Protein 8FBZ (pdb70)

InterPro domains:
  IPR004887 Glutathione synthase, substrate-binding domain [PF03199] (205-302)
  IPR005615 Glutathione synthase [PF03917] (13-472)
  IPR005615 Glutathione synthase [PIRSF001558] (11-473)
  IPR005615 Glutathione synthase [PTHR11130] (5-472)
  IPR005615 Glutathione synthase [TIGR01986] (15-472)
  IPR005615 Glutathione synthase [cd00228] (6-474)
  IPR014042 Glutathione synthase, alpha-helical [G3DSA:1.10.1080.10] (68-337)
  IPR014049 Glutathione synthase, N-terminal, eukaryotic [G3DSA:3.30.1490.80] (14-417)
  IPR014709 Glutathione synthase, C-terminal, eukaryotic [G3DSA:3.30.1490.50] (338-405)
  IPR016185 Pre-ATP-grasp domain superfamily [SSF52440] (203-303)
  IPR037013 Glutathione synthase, substrate-binding domain superfamily [G3DSA:3.40.50.1760] (182-303)

Sequence (919 aa):
WGSLLQDKQQLEELARQAVDRALAEGVLLRTSQEPTSSEVVSYAPFTLFPSLVPSALLEQAYAVQMDFNLLVDAVSQNAAFLEQTLSSSTIKQDDFTARLFDIHKQVVLKEGIAQTVFLGLNRSDYMFQRSSPALKQIEINTISASFGGLASRTPAVHRHVLSVLSKTKEAGKILSSNNPSKGLALGIAKAWELYGSPNALVLLIAQEKERNIFDQRAIEENELLARNIHVIRRTFEDISSEKGSLDQDRRLFVDGQEIAVVYFRDGEMPRQYSLQNWEARLLLEERSHAAKCPDIATQLAGTKKVQQELSRPGMLEMLLPGQPEAVARLRATFAGLYSLDVVGEEGDQAIAEEALAAPSRFVLKPQRGNNLYGEEMVQALKQLKDSEERASYILMEKIEPEPFENCLLRPGSPARVVQCISELGIFGVYVRQEKTLVMNKHVGHLLRTKAIEGVAAGVAVLDNPYPVTNWGSLLQDKQQLEELARQAVDRALAEGVLLRTSQEPTSSEVVSYAPFTLFPSLVPSSALLEQAYAVQMDFNLLVVDAVSQNAAFLEQTLSSTIKQDDFTARLFDIHKQVLKEGIAQTVFLGLNRSDYMFQRSADGSPALKQIEINTISASFGGLASRTPAVHRHVLSVLSKTKEAGKILSNNPSKGLALGIAKAWEELYGSPNALVLLIAQEKERNIFDQRAIEENELLARNIHVIRRTFEDISEKGSLDQDRRLFVDGQEIAVVYFRDGEMPRQYSLQNWEARLLLEERSHAAKCPDIATQLAGTKKVQQELSRPGMLEMLLPGQPEAVARLRATFAGLYSLDVGEEGDQAIAEEALAAPSRFVLKPQRNNLYGEEMVQALKQLKDSEERASYILMEKIEEPEPFENCLLRPGSPARVVQCISELGIFGVYVRQEKTLVMNKHVGHLLRRTKAIGVAVLDNPYPV

Foldseek 3Di:
DVVLQPDLVSLLVLLVLLQVLQVVLLQWFADLVCLLDVPDIGHFWFFSAFDADAPVLVVLQQVQQLLVQLLLVLQLPDLVLLCVLCVLVLVQPVLLVLLVVLVVVCVVVDFLALKAKWKKKWKWFFFDVVTATATPFMGGAQHFDLQSLQRNLVSNLSSCVVVVNNVLNVLFDHFRLLLVSLVLVVVLLVLLPDPQAAAEEEDDSSHRRVSRVVSSQVSCVVVVHHYDYDYLLQCLVAWDADPSQFIAGPNHTHQEYHYNDSLAPVSDDVSSSVSLSSVRNHRHHYSHRSSSSSCRWLSVLLVCQPPCNSCVSVPPCVVSSVSVNSNHFDKAQLAPDDRVLVVLVVCLVPQQQKWKAFGRVPIDGDPRSNVVSVVPNPPSSSRRIMMTGDRDDDWDWIWIDDPPDRTDIATKTKMKMWIWIWMARNPRTPDTRTRGMWIWMAGPPVPGDDDTGTHTHRYD/DVQVVVDDDQVSLQVLLVLLQVLQVVLLQWWADLVPQLDPPDTGHFWAFSAFDADAPVLVVLQQVQQLLVQLLLVLQLPDLVLLCVLCVLVLVFPVLLVLLVVLSVVLVVVDFLALKAKFKKKWKWFFFLDPVRGTATATPFMGGAQHFDLLSLQRNLVSNLSSCVVVVNNVLNVLFDHFRLLLVSLVLVVVLLVVLPDLQAAEEEEDDSRHRRVSRVVSSQVNCVVVVHHYDYDYLVQCLVAWDADPSQFIDGPNHTHQEYHYNDSLAPVSDDPSSSVSLSSVRNHRHHYSHRSSSSSCRFLSVLQVCQPPCNSCVSVPPCVVSSCSVNSNHFDKAQCAPDPRVVVVLVVCLVPQQFKWKAFRRPIDGDPRVNVVSVVPNPPSCSRGIMMTTDGDDDWDWTWIDDPPDRTDIATKTKMKMWIWMWMARNPRTPDTRTRGMWIWMDHCPDTGTHTHRYD

Nearest PDB structures (foldseek):
  8fbz-assembly1_B  TM=1.002E+00  e=1.044E-90  Homo sapiens
  8fbz-assembly1_A  TM=9.921E-01  e=1.500E-85  Homo sapiens
  1m0w-assembly1_B  TM=9.265E-01  e=1.707E-41  Saccharomyces cerevisiae
  5oev-assembly2_D  TM=9.209E-01  e=2.988E-39  Globodera pallida
  5oev-assembly2_B  TM=9.435E-01  e=8.577E-34  Globodera pallida

B-factor: mean 22.18, std 12.31, range [8.12, 98.48]

Secondary structure (DSSP, 8-state):
-TTGGG--SHHHHHHHHHHHHHHHHHTT-EEE-SS-TT-SSSEEEPPEESSPEEE-HHHHHHHHHHHHHHHHHHHHHHT-HHHHHHHHTTHHHH-HHHHHHHHHHHHHHHH----SEEEEEEEEEEEEEE-TTSSEEEEEEEEE-SS---HHHHTTSHHHHHHHHHHTT-HHHHHHSPP--HHHHHHHHHHHHHHHHT-TTPEEEEE--SS-TTHHHHHHHHHHHHTTT--EEEE-HHHHHHHEEE-TT--EEETTEEEEEEEESS-SSGGG--HHHHHHHHHHHHSSSEEET-HHHHHHTSHHHHHHTTSTTHHHHHSTT-HHHHHHHHHT---EEE-SSSHHHHHHHHHHHH-GGGEEEEE----B-HHHHHHHHHHHTTSGGGGGEEEEEPP----EEEEEE-TTS---EEEEEEEEEEEEEEEEETTEEEEEEEEEEEEEEEE----EEE-EEE-/-GGG--SHHHHHHHHHHHHHHHHHTT-EEE-SS-TT--SSEEEPPEESSPEEE-HHHHHHHHHHHHHHHHHHHHHHT-HHHHHHHHHHHHHH-HHHHHHHHHHHHHHHH----SEEEEEEEEEEEEEE--EEEEEEEEE-SS---HHHHTTSHHHHHHHHHHTT-HHHHHHSPP--HHHHHHHHHHHHHHHHT-TTPEEEEE--S--TTHHHHHHHHHHHHTTT--EEEE-HHHHHHHEEE-TT--EEETTEEEEEEEESS-SSGGG--HHHHHHHHHHHHSSSEEET-HHHHHHTSHHHHHHTTSTTHHHHHSTT-HHHHHHHHHT---EEE-SSSHHHHHHHHHHHH-GGGEEEEE-----B-HHHHHHHHHHHTTSGGGGGEEEEEPP-PPPEEEEEE-TTS---EEEEEEEEEEEEEEEEETTEEEEEEEEEEEEEEEEE---EEEEEEEE-EEE-

Organism: Homo sapiens (NCBI:txid9606)

Solvent-accessible surface area: 36881 Å² total; per-residue (Å²): 74,41,118,93,30,92,71,154,123,69,11,70,60,1,9,140,19,0,14,4,46,0,0,12,49,0,0,0,18,14,7,70,140,86,24,65,27,8,56,36,0,6,6,2,20,2,0,0,14,3,4,104,2,46,37,71,11,13,115,65,0,46,62,1,0,88,7,4,0,57,2,5,11,25,0,12,103,48,45,58,7,0,89,136,10,0,43,36,0,52,158,65,30,86,14,2,31,108,2,9,71,8,9,114,65,4,80,174,83,30,78,18,9,62,3,27,2,2,8,2,9,0,4,0,23,26,30,121,102,112,68,31,2,36,5,20,40,16,35,6,23,25,5,23,40,1,1,0,5,30,40,2,10,31,1,0,71,17,0,0,18,31,30,74,66,68,153,37,6,58,96,6,61,97,14,72,0,5,93,11,3,0,60,0,0,4,64,0,39,103,41,18,56,19,113,134,4,18,0,0,0,0,5,73,129,133,24,92,18,8,1,1,3,19,5,2,15,21,41,2,19,80,86,95,6,48,26,32,44,61,16,1,74,47,0,44,135,120,12,63,39,57,174,90,44,76,0,62,0,74,70,84,29,0,0,0,0,6,0,9,6,0,58,33,58,183,24,21,46,139,83,5,36,100,2,0,39,37,0,2,64,0,36,0,0,1,2,2,13,7,11,4,9,0,4,19,22,13,8,0,17,2,28,14,35,71,130,42,33,0,77,117,14,8,94,79,64,95,123,9,7,58,98,0,88,54,0,26,9,17,17,85,7,0,33,109,41,133,88,2,62,102,12,2,56,104,0,55,87,27,39,79,158,27,7,0,9,6,10,126,128,61,54,36,69,29,126,108,0,20,100,18,0,139,148,14,101,135,20,118,105,9,8,17,48,4,0,2,53,30,15,62,11,128,45,60,125,7,0,25,8,64,44,70,62,76,11,148,78,54,85,0,14,10,24,1,1,0,0,0,0,4,0,15,62,107,194,85,67,62,40,26,91,75,21,6,4,5,0,41,0,52,29,26,154,61,51,24,53,60,107,17,1,5,5,4,2,8,31,106,84,104,11,26,74,84,34,161,78,128,118,79,13,52,72,6,8,127,22,0,9,3,48,0,0,13,52,0,0,0,20,14,22,69,152,78,21,79,37,10,59,42,0,3,6,2,11,1,0,0,16,2,5,84,3,45,46,66,12,14,114,65,0,46,61,1,0,86,7,4,1,54,1,3,11,23,1,12,104,47,38,60,4,0,78,128,11,0,44,42,0,51,148,69,6,76,13,1,30,88,0,12,71,7,6,65,79,8,73,191,82,30,82,19,9,54,4,18,3,2,7,1,16,0,1,0,15,28,31,108,42,121,133,44,57,62,29,3,38,6,21,44,18,31,6,20,24,6,25,48,1,1,0,4,31,40,3,9,34,1,0,70,15,0,0,19,40,35,77,38,70,164,29,7,58,97,6,56,98,15,72,0,4,95,11,3,1,48,0,0,5,62,0,38,104,44,22,53,19,114,138,4,14,0,0,1,0,4,68,130,142,28,80,18,12,1,1,4,26,5,1,14,19,48,1,18,83,121,90,4,46,24,30,46,59,14,1,79,46,0,48,128,104,15,61,44,56,180,96,42,79,0,56,0,79,70,89,30,0,0,0,0,6,0,10,5,0,66,61,41,187,18,23,48,127,84,5,25,119,2,0,39,39,0,2,64,0,34,0,0,1,3,2,14,7,10,3,8,0,3,16,22,31,6,0,20,1,27,13,33,68,127,41,31,0,76,111,12,8,94,80,61,100,130,8,6,61,95,0,86,51,0,27,8,18,18,86,8,1,33,101,35,133,83,2,71,105,10,7,55,96,0,59,86,34,40,81,128,8,7,0,13,22,18,131,150,60,45,101,19,141,111,0,27,111,18,0,116,147,14,92,130,31,106,98,13,5,14,51,2,0,3,52,53,19,90,10,114,55,64,114,10,2,25,7,94,35,70,53,95,12,149,81,25,98,0,15,12,29,1,1,0,0,0,0,4,0,16,67,92,194,85,74,59,40,26,92,76,22,5,4,2,0,38,1,73,43,125,107,89,33,5,7,5,4,2,13,31,105

Radius of gyration: 32.64 Å; Cα contacts (8 Å, |Δi|>4): 2007; chains: 2; bounding box: 45×96×89 Å

GO terms:
  GO:0000287 magnesium ion binding (F, IDA)
  GO:0005524 ATP binding (F, IDA)
  GO:0042803 protein homodimerization activity (F, IDA)
  GO:0043295 glutathione binding (F, IDA)
  GO:0006520 amino acid metabolic process (P, TAS)
  GO:0006979 response to oxidative stress (P, TAS)
  GO:0007399 nervous system development (P, TAS)
  GO:0004363 glutathione synthase activity (F, IMP)
  GO:0006750 glutathione biosynthetic process (P, IMP)
  GO:0005829 cytosol (C, TAS)
  GO:0042802 identical protein binding (F, IPI)
  GO:0005515 protein binding (F, IPI)
  GO:0005654 nucleoplasm (C, IDA)
  GO:0004363 glutathione synthase activity (F, IDA)
  GO:0070062 extracellular exosome (C, HDA)

Structure (mmCIF, N/CA/C/O backbone):
data_8FBZ
#
_entry.id   8FBZ
#
_cell.length_a   80.834
_cell.length_b   94.051
_cell.length_c   125.122
_cell.angle_alpha   90.000
_cell.angle_beta   92.522
_cell.angle_gamma   90.000
#
_symmetry.space_group_name_H-M   'I 1 2 1'
#
loop_
_entity.id
_entity.type
_entity.pdbx_description
1 polymer 'Glutathione synthetase'
2 non-polymer 'SULFATE ION'
3 non-polymer GLYCEROL
4 water water
#
loop_
_atom_site.group_PDB
_atom_site.id
_atom_site.type_symbol
_atom_site.label_atom_id
_atom_site.label_alt_id
_atom_site.label_comp_id
_atom_site.label_asym_id
_atom_site.label_entity_id
_atom_site.label_seq_id
_atom_site.pdbx_PDB_ins_code
_atom_site.Cartn_x
_atom_site.Cartn_y
_atom_site.Cartn_z
_atom_site.occupancy
_atom_site.B_iso_or_equiv
_atom_site.auth_seq_id
_atom_site.auth_comp_id
_atom_site.auth_asym_id
_atom_site.auth_atom_id
_atom_site.pdbx_PDB_model_num
ATOM 1 N N . TRP A 1 8 ? 21.524 -83.774 16.378 1.000 48.106 5 TRP B N 1
ATOM 2 C CA . TRP A 1 8 ? 21.018 -82.379 16.657 1.000 39.197 5 TRP B CA 1
ATOM 3 C C . TRP A 1 8 ? 19.498 -82.379 16.899 1.000 33.139 5 TRP B C 1
ATOM 4 O O . TRP A 1 8 ? 19.031 -81.503 17.639 1.000 31.358 5 TRP B O 1
ATOM 15 N N . GLY A 1 9 ? 18.755 -83.330 16.317 1.000 40.702 6 GLY B N 1
ATOM 16 C CA . GLY A 1 9 ? 17.315 -83.562 16.571 1.000 40.312 6 GLY B CA 1
ATOM 17 C C . GLY A 1 9 ? 16.950 -83.639 18.047 1.000 45.515 6 GLY B C 1
ATOM 18 O O . GLY A 1 9 ? 15.970 -82.964 18.451 1.000 54.965 6 GLY B O 1
ATOM 19 N N . SER A 1 10 ? 17.695 -84.430 18.830 1.000 44.415 7 SER B N 1
ATOM 20 C CA . SER A 1 10 ? 17.458 -84.680 20.281 1.000 40.395 7 SER B CA 1
ATOM 21 C C . SER A 1 10 ? 17.399 -83.370 21.079 1.000 42.572 7 SER B C 1
ATOM 22 O O . SER A 1 10 ? 16.789 -83.366 22.178 1.000 39.157 7 SER B O 1
ATOM 25 N N . LEU A 1 11 ? 18.012 -82.298 20.569 1.000 32.214 8 LEU B N 1
ATOM 26 C CA . LEU A 1 11 ? 18.121 -81.002 21.285 1.000 33.285 8 LEU B CA 1
ATOM 27 C C . LEU A 1 11 ? 16.829 -80.179 21.189 1.000 39.616 8 LEU B C 1
ATOM 28 O O . LEU A 1 11 ? 16.787 -79.096 21.813 1.000 42.542 8 LEU B O 1
ATOM 33 N N . LEU A 1 12 ? 15.828 -80.644 20.433 1.000 41.160 9 LEU B N 1
ATOM 34 C CA . LEU A 1 12 ? 14.507 -79.973 20.304 1.000 32.771 9 LEU B CA 1
ATOM 35 C C . LEU A 1 12 ? 13.498 -80.711 21.184 1.000 32.554 9 LEU B C 1
ATOM 36 O O . LEU A 1 12 ? 13.163 -81.855 20.829 1.000 30.232 9 LEU B O 1
ATOM 41 N N . GLN A 1 13 ? 13.059 -80.074 22.279 1.000 29.708 10 GLN B N 1
ATOM 42 C CA . GLN A 1 13 ? 12.315 -80.711 23.392 1.000 37.622 10 GLN B CA 1
ATOM 43 C C . GLN A 1 13 ? 10.911 -81.129 22.931 1.000 46.726 10 GLN B C 1
ATOM 44 O O . GLN A 1 13 ? 10.385 -82.129 23.464 1.000 49.894 10 GLN B O 1
ATOM 46 N N . ASP A 1 14 ? 10.331 -80.399 21.975 1.000 41.539 11 ASP B N 1
ATOM 47 C CA . ASP A 1 14 ? 8.901 -80.529 21.589 1.000 41.902 11 ASP B CA 1
ATOM 48 C C . ASP A 1 14 ? 8.681 -79.809 20.257 1.000 40.713 11 ASP B C 1
ATOM 49 O O . ASP A 1 14 ? 9.675 -79.303 19.693 1.000 28.904 11 ASP B O 1
ATOM 54 N N . LYS A 1 15 ? 7.429 -79.744 19.797 1.000 36.645 12 LYS B N 1
ATOM 55 C CA . LYS A 1 15 ? 7.035 -79.033 18.546 1.000 42.017 12 LYS B CA 1
ATOM 56 C C . LYS A 1 15 ? 7.319 -77.524 18.672 1.000 36.004 12 LYS B C 1
ATOM 57 O O . LYS A 1 15 ? 7.629 -76.894 17.629 1.000 29.786 12 LYS B O 1
ATOM 63 N N . GLN A 1 16 ? 7.233 -76.960 19.880 1.000 35.144 13 GLN B N 1
ATOM 64 C CA . GLN A 1 16 ? 7.520 -75.523 20.170 1.000 36.660 13 GLN B CA 1
ATOM 65 C C . GLN A 1 16 ? 8.952 -75.177 19.732 1.000 35.280 13 GLN B C 1
ATOM 66 O O . GLN A 1 16 ? 9.116 -74.203 18.980 1.000 31.989 13 GLN B O 1
ATOM 72 N N . GLN A 1 17 ? 9.945 -75.936 20.195 1.000 28.089 14 GLN B N 1
ATOM 73 C CA . GLN A 1 17 ? 11.379 -75.703 19.872 1.000 33.311 14 GLN B CA 1
ATOM 74 C C . GLN A 1 17 ? 11.633 -75.961 18.377 1.000 26.372 14 GLN B C 1
ATOM 75 O O . GLN A 1 17 ? 12.447 -75.239 17.762 1.000 21.806 14 GLN B O 1
ATOM 81 N N . LEU A 1 18 ? 11.003 -76.985 17.816 1.000 21.274 15 LEU B N 1
ATOM 82 C CA . LEU A 1 18 ? 11.132 -77.311 16.371 1.000 22.202 15 LEU B CA 1
ATOM 83 C C . LEU A 1 18 ? 10.601 -76.138 15.535 1.000 19.844 15 LEU B C 1
ATOM 84 O O . LEU A 1 18 ? 11.253 -75.743 14.551 1.000 17.160 15 LEU B O 1
ATOM 89 N N . GLU A 1 19 ? 9.431 -75.613 15.887 1.000 18.782 16 GLU B N 1
ATOM 90 C CA . GLU A 1 19 ? 8.832 -74.483 15.125 1.000 21.884 16 GLU B CA 1
ATOM 91 C C . GLU A 1 19 ? 9.702 -73.223 15.277 1.000 21.368 16 GLU B C 1
ATOM 92 O O . GLU A 1 19 ? 9.842 -72.470 14.287 1.000 20.741 16 GLU B O 1
ATOM 98 N N . GLU A 1 20 ? 10.313 -73.008 16.444 1.000 22.381 17 GLU B N 1
ATOM 99 C CA . GLU A 1 20 ? 11.227 -71.868 16.711 1.000 20.739 17 GLU B CA 1
ATOM 100 C C . GLU A 1 20 ? 12.476 -71.981 15.825 1.000 19.149 17 GLU B C 1
ATOM 101 O O . GLU A 1 20 ? 12.878 -70.986 15.196 1.000 19.827 17 GLU B O 1
ATOM 107 N N . LEU A 1 21 ? 13.086 -73.162 15.766 1.000 16.647 18 LEU B N 1
ATOM 108 C CA . LEU A 1 21 ? 14.284 -73.359 14.920 1.000 14.739 18 LEU B CA 1
ATOM 109 C C . LEU A 1 21 ? 13.886 -73.204 13.446 1.000 13.737 18 LEU B C 1
ATOM 110 O O . LEU A 1 21 ? 14.666 -72.678 12.645 1.000 14.890 18 LEU B O 1
ATOM 115 N N . ALA A 1 22 ? 12.718 -73.705 13.061 1.000 13.104 19 ALA B N 1
ATOM 116 C CA . ALA A 1 22 ? 12.245 -73.620 11.658 1.000 13.986 19 ALA B CA 1
ATOM 117 C C . ALA A 1 22 ? 12.088 -72.139 11.273 1.000 13.559 19 ALA B C 1
ATOM 118 O O . ALA A 1 22 ? 12.443 -71.755 10.117 1.000 13.158 19 ALA B O 1
ATOM 120 N N . ARG A 1 23 ? 11.633 -71.300 12.210 1.000 14.952 20 ARG B N 1
ATOM 121 C CA . ARG A 1 23 ? 11.440 -69.851 11.916 1.000 15.519 20 ARG B CA 1
ATOM 122 C C . ARG A 1 23 ? 12.815 -69.230 11.674 1.000 13.667 20 ARG B C 1
ATOM 123 O O . ARG A 1 23 ? 12.955 -68.422 10.745 1.000 15.587 20 ARG B O 1
ATOM 131 N N . GLN A 1 24 ? 13.805 -69.593 12.485 1.000 14.052 21 GLN B N 1
ATOM 132 C CA . GLN A 1 24 ? 15.200 -69.111 12.311 1.000 15.194 21 GLN B CA 1
ATOM 133 C C . GLN A 1 24 ? 15.728 -69.509 10.940 1.000 13.705 21 GLN B C 1
ATOM 134 O O . GLN A 1 24 ? 16.303 -68.667 10.241 1.000 12.975 21 GLN B O 1
ATOM 140 N N . ALA A 1 25 ? 15.531 -70.773 10.560 1.000 12.765 22 ALA B N 1
ATOM 141 C CA . ALA A 1 25 ? 16.042 -71.306 9.289 1.000 10.398 22 ALA B CA 1
ATOM 142 C C . ALA A 1 25 ? 15.415 -70.511 8.139 1.000 10.067 22 ALA B C 1
ATOM 143 O O . ALA A 1 25 ? 16.126 -70.124 7.212 1.000 10.176 22 ALA B O 1
ATOM 145 N N . VAL A 1 26 ? 14.089 -70.373 8.156 1.000 10.296 23 VAL B N 1
ATOM 146 C CA . VAL A 1 26 ? 13.341 -69.728 7.047 1.000 9.889 23 VAL B CA 1
ATOM 147 C C . VAL A 1 26 ? 13.837 -68.288 6.885 1.000 9.263 23 VAL B C 1
ATOM 148 O O . VAL A 1 26 ? 14.121 -67.891 5.761 1.000 10.142 23 VAL B O 1
ATOM 152 N N . ASP A 1 27 ? 13.967 -67.527 7.969 1.000 10.871 24 ASP B N 1
ATOM 153 C CA . ASP A 1 27 ? 14.388 -66.114 7.818 1.000 9.754 24 ASP B CA 1
ATOM 154 C C . ASP A 1 27 ? 15.806 -66.087 7.257 1.000 10.460 24 ASP B C 1
ATOM 155 O O . ASP A 1 27 ? 16.101 -65.193 6.442 1.000 11.817 24 ASP B O 1
ATOM 160 N N . ARG A 1 28 ? 16.686 -66.994 7.674 1.000 8.981 25 ARG B N 1
ATOM 161 C CA . ARG A 1 28 ? 18.067 -66.994 7.108 1.000 10.105 25 ARG B CA 1
ATOM 162 C C . ARG A 1 28 ? 18.007 -67.380 5.624 1.000 9.982 25 ARG B C 1
ATOM 163 O O . ARG A 1 28 ? 18.752 -66.777 4.817 1.000 10.376 25 ARG B O 1
ATOM 171 N N . ALA A 1 29 ? 17.187 -68.364 5.249 1.000 10.275 26 ALA B N 1
ATOM 172 C CA . ALA A 1 29 ? 17.069 -68.821 3.850 1.000 10.342 26 ALA B CA 1
ATOM 173 C C . ALA A 1 29 ? 16.653 -67.618 2.981 1.000 10.418 26 ALA B C 1
ATOM 174 O O . ALA A 1 29 ? 17.258 -67.375 1.924 1.000 8.627 26 ALA B O 1
ATOM 176 N N . LEU A 1 30 ? 15.656 -66.855 3.421 1.000 10.224 27 LEU B N 1
ATOM 177 C CA . LEU A 1 30 ? 15.183 -65.667 2.667 1.000 11.074 27 LEU B CA 1
ATOM 178 C C . LEU A 1 30 ? 16.329 -64.653 2.524 1.000 11.542 27 LEU B C 1
ATOM 179 O O . LEU A 1 30 ? 16.581 -64.141 1.404 1.000 10.819 27 LEU B O 1
ATOM 184 N N . ALA A 1 31 ? 17.043 -64.367 3.610 1.000 12.097 28 ALA B N 1
ATOM 185 C CA . ALA A 1 31 ? 18.144 -63.380 3.589 1.000 11.369 28 ALA B CA 1
ATOM 186 C C . ALA A 1 31 ? 19.247 -63.835 2.628 1.000 12.266 28 ALA B C 1
ATOM 187 O O . ALA A 1 31 ? 19.938 -62.963 2.076 1.000 12.355 28 ALA B O 1
ATOM 189 N N . GLU A 1 32 ? 19.428 -65.147 2.466 1.000 10.472 29 GLU B N 1
ATOM 190 C CA . GLU A 1 32 ? 20.499 -65.715 1.605 1.000 10.595 29 GLU B CA 1
ATOM 191 C C . GLU A 1 32 ? 20.012 -65.828 0.159 1.000 10.704 29 GLU B C 1
ATOM 192 O O . GLU A 1 32 ? 20.790 -66.265 -0.679 1.000 10.480 29 GLU B O 1
ATOM 198 N N . GLY A 1 33 ? 18.777 -65.441 -0.140 1.000 11.041 30 GLY B N 1
ATOM 199 C CA . GLY A 1 33 ? 18.265 -65.454 -1.522 1.000 10.030 30 GLY B CA 1
ATOM 200 C C . GLY A 1 33 ? 17.827 -66.836 -1.964 1.000 10.269 30 GLY B C 1
ATOM 201 O O . GLY A 1 33 ? 17.819 -67.093 -3.184 1.000 10.283 30 GLY B O 1
ATOM 202 N N . VAL A 1 34 ? 17.411 -67.689 -1.029 1.000 9.745 31 VAL B N 1
ATOM 203 C CA . VAL A 1 34 ? 16.859 -69.033 -1.346 1.000 8.621 31 VAL B CA 1
ATOM 204 C C . VAL A 1 34 ? 15.361 -68.868 -1.629 1.000 9.445 31 VAL B C 1
ATOM 205 O O . VAL A 1 34 ? 14.525 -69.082 -0.730 1.000 10.637 31 VAL B O 1
ATOM 209 N N . LEU A 1 35 ? 15.045 -68.374 -2.823 1.000 10.042 32 LEU B N 1
ATOM 210 C CA . LEU A 1 35 ? 13.74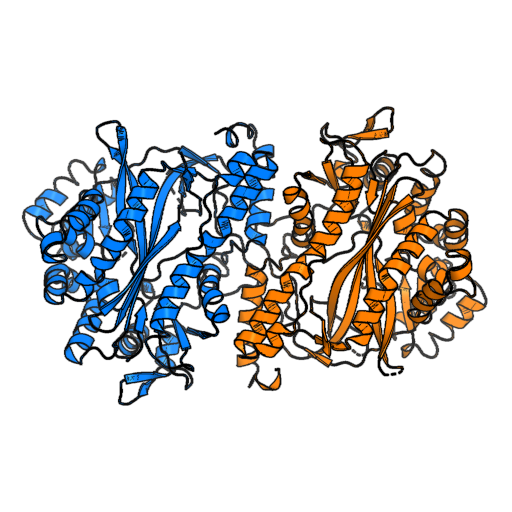0 -67.762 -3.160 1.000 9.222 32 LEU B CA 1
ATOM 211 C C . LEU A 1 35 ? 13.095 -68.469 -4.343 1.000 9.683 32 LEU B C 1
ATOM 212 O O . LEU A 1 35 ? 13.808 -68.912 -5.236 1.000 9.474 32 LEU B O 1
ATOM 217 N N . LEU A 1 36 ? 11.778 -68.513 -4.324 1.000 8.971 33 LEU B N 1
ATOM 218 C CA . LEU A 1 36 ? 10.905 -68.783 -5.492 1.000 9.551 33 LEU B CA 1
ATOM 219 C C . LEU A 1 36 ? 9.871 -67.671 -5.560 1.000 10.385 33 LEU B C 1
ATOM 220 O O . LEU A 1 36 ? 9.498 -67.135 -4.531 1.000 11.476 33 LEU B O 1
ATOM 225 N N . ARG A 1 37 ? 9.384 -67.367 -6.746 1.000 11.065 34 ARG B N 1
ATOM 226 C CA . ARG A 1 37 ? 8.111 -66.635 -6.838 1.000 11.293 34 ARG B CA 1
ATOM 227 C C . ARG A 1 37 ? 7.002 -67.485 -6.214 1.000 11.315 34 ARG B C 1
ATOM 228 O O . ARG A 1 37 ? 7.145 -68.716 -6.073 1.000 11.636 34 ARG B O 1
ATOM 236 N N . THR A 1 38 ? 5.911 -66.829 -5.834 1.000 12.243 35 THR B N 1
ATOM 237 C CA . THR A 1 38 ? 4.708 -67.520 -5.309 1.000 13.046 35 THR B CA 1
ATOM 238 C C . THR A 1 38 ? 4.075 -68.340 -6.433 1.000 13.107 35 THR B C 1
ATOM 239 O O . THR A 1 38 ? 4.282 -68.000 -7.623 1.000 13.744 35 THR B O 1
ATOM 243 N N . SER A 1 39 ? 3.297 -69.362 -6.083 1.000 13.686 36 SER B N 1
ATOM 244 C CA . SER A 1 39 ? 2.538 -70.135 -7.089 1.000 14.928 36 SER B CA 1
ATOM 245 C C . SER A 1 39 ? 1.380 -69.286 -7.618 1.000 15.309 36 SER B C 1
ATOM 246 O O . SER A 1 39 ? 0.925 -69.533 -8.754 1.000 15.972 36 SER B O 1
ATOM 249 N N . GLN A 1 40 ? 0.944 -68.291 -6.840 1.000 14.347 37 GLN B N 1
ATOM 250 C CA . GLN A 1 40 ? -0.157 -67.376 -7.230 1.000 14.848 37 GLN B CA 1
ATOM 251 C C . GLN A 1 40 ? 0.291 -66.441 -8.350 1.000 12.649 37 GLN B C 1
ATOM 252 O O . GLN A 1 40 ? -0.526 -66.145 -9.217 1.000 13.183 37 GLN B O 1
ATOM 258 N N . GLU A 1 41 ? 1.540 -65.964 -8.303 1.000 11.970 38 GLU B N 1
ATOM 259 C CA . GLU A 1 41 ? 2.037 -64.911 -9.231 1.000 11.203 38 GLU B CA 1
ATOM 260 C C . GLU A 1 41 ? 3.380 -65.340 -9.801 1.000 11.653 38 GLU B C 1
ATOM 261 O O . GLU A 1 41 ? 4.407 -64.691 -9.586 1.000 12.017 38 GLU B O 1
ATOM 267 N N . PRO A 1 42 ? 3.400 -66.418 -10.612 1.000 11.011 39 PRO B N 1
ATOM 268 C CA . PRO A 1 42 ? 4.660 -66.915 -11.165 1.000 10.775 39 PRO B CA 1
ATOM 269 C C . PRO A 1 42 ? 5.307 -65.986 -12.193 1.000 12.434 39 PRO B C 1
ATOM 270 O O . PRO A 1 42 ? 6.462 -66.228 -12.536 1.000 11.806 39 PRO B O 1
ATOM 274 N N . THR A 1 43 ? 4.603 -64.936 -12.642 1.000 11.927 40 THR B N 1
ATOM 275 C CA . THR A 1 43 ? 5.136 -63.955 -13.615 1.000 11.437 40 THR B CA 1
ATOM 276 C C . THR A 1 43 ? 5.697 -62.721 -12.913 1.000 11.958 40 THR B C 1
ATOM 277 O O . THR A 1 43 ? 6.174 -61.843 -13.625 1.000 12.694 40 THR B O 1
ATOM 281 N N . SER A 1 44 ? 5.649 -62.656 -11.572 1.000 12.654 41 SER B N 1
ATOM 282 C CA . SER A 1 44 ? 5.876 -61.390 -10.840 1.000 11.862 41 SER B CA 1
ATOM 283 C C . SER A 1 44 ? 6.771 -61.618 -9.638 1.000 12.004 41 SER B C 1
ATOM 284 O O . SER A 1 44 ? 6.544 -62.582 -8.902 1.000 11.099 41 SER B O 1
ATOM 287 N N . SER A 1 45 ? 7.747 -60.725 -9.450 1.000 12.766 42 SER B N 1
ATOM 288 C CA . SER A 1 45 ? 8.606 -60.707 -8.245 1.000 11.617 42 SER B CA 1
ATOM 289 C C . SER A 1 45 ? 8.075 -59.727 -7.194 1.000 14.312 42 SER B C 1
ATOM 290 O O . SER A 1 45 ? 8.820 -59.453 -6.233 1.000 13.610 42 SER B O 1
ATOM 293 N N . GLU A 1 46 ? 6.821 -59.262 -7.300 1.000 11.728 43 GLU B N 1
ATOM 294 C CA . GLU A 1 46 ? 6.27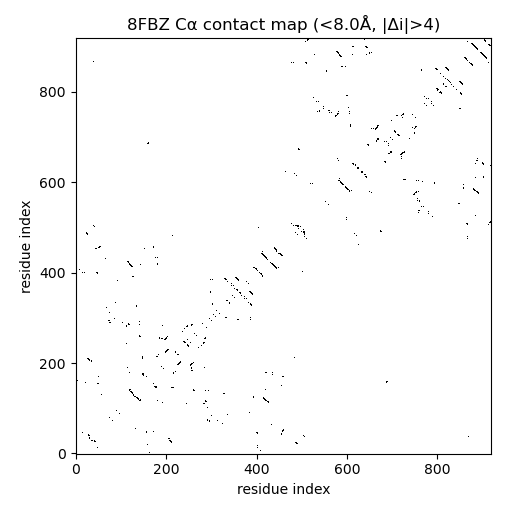8 -58.268 -6.336 1.000 10.975 43 GLU B CA 1
ATOM 295 C C . GLU A 1 46 ? 6.002 -58.955 -4.993 1.000 11.865 43 GLU B C 1
ATOM 296 O O . GLU A 1 46 ? 5.907 -58.264 -3.986 1.000 12.820 43 GLU B O 1
ATOM 302 N N . VAL A 1 47 ? 5.915 -60.272 -4.996 1.000 10.540 44 VAL B N 1
ATOM 303 C CA . VAL A 1 47 ? 5.969 -61.105 -3.772 1.000 10.278 44 VAL B CA 1
ATOM 304 C C . VAL A 1 47 ? 6.774 -62.360 -4.092 1.000 10.747 44 VAL B C 1
ATOM 305 O O . VAL A 1 47 ? 6.869 -62.745 -5.277 1.000 11.975 44 VAL B O 1
ATOM 309 N N . VAL A 1 48 ? 7.393 -62.928 -3.067 1.000 9.947 45 VAL B N 1
ATOM 310 C CA . VAL A 1 48 ? 8.227 -64.152 -3.166 1.000 9.826 45 VAL B CA 1
ATOM 311 C C . VAL A 1 48 ? 8.001 -64.996 -1.920 1.000 9.289 45 VAL B C 1
ATOM 312 O O . VAL A 1 48 ? 7.476 -64.517 -0.899 1.000 9.296 45 VAL B O 1
ATOM 316 N N . SER A 1 49 ? 8.379 -66.246 -2.020 1.000 9.712 46 SER B N 1
ATOM 317 C CA . SER A 1 49 ? 8.475 -67.158 -0.864 1.000 10.786 46 SER B CA 1
ATOM 318 C C . SER A 1 49 ? 9.879 -67.744 -0.813 1.000 11.756 46 SER B C 1
ATOM 319 O O . SER A 1 49 ? 10.712 -67.462 -1.691 1.000 12.748 46 SER B O 1
ATOM 322 N N . TYR A 1 50 ? 10.144 -68.563 0.194 1.000 10.814 47 TYR B N 1
ATOM 323 C CA . TYR A 1 50 ? 11.412 -69.318 0.209 1.000 10.007 47 TYR B CA 1
ATOM 324 C C . TYR A 1 50 ? 11.245 -70.589 -0.631 1.000 11.602 47 TYR B C 1
ATOM 325 O O . TYR A 1 50 ? 10.147 -71.138 -0.734 1.000 12.786 47 TYR B O 1
ATOM 334 N N . ALA A 1 51 ? 12.329 -71.044 -1.241 1.000 10.649 48 ALA B N 1
ATOM 335 C CA . ALA A 1 51 ? 12.375 -72.377 -1.881 1.000 10.814 48 ALA B CA 1
ATOM 336 C C . ALA A 1 51 ? 12.390 -73.405 -0.754 1.000 11.348 48 ALA B C 1
ATOM 337 O O . ALA A 1 51 ? 13.184 -73.266 0.180 1.000 12.030 48 ALA B O 1
ATOM 339 N N . PRO A 1 52 ? 11.488 -74.409 -0.758 1.000 11.475 49 PRO B N 1
ATOM 340 C CA . PRO A 1 52 ? 11.490 -75.433 0.284 1.000 11.468 49 PRO B CA 1
ATOM 341 C C . PRO A 1 52 ? 12.860 -76.077 0.480 1.000 10.509 49 PRO B C 1
ATOM 342 O O . PRO A 1 52 ? 13.567 -76.316 -0.480 1.000 11.171 49 PRO B O 1
ATOM 346 N N . PHE A 1 53 ? 13.204 -76.335 1.731 1.000 11.025 50 PHE B N 1
ATOM 347 C CA . PHE A 1 53 ? 14.539 -76.858 2.098 1.000 10.708 50 PHE B CA 1
ATOM 348 C C . PHE A 1 53 ? 14.425 -77.613 3.419 1.000 10.308 50 PHE B C 1
ATOM 349 O O . PHE A 1 53 ? 13.411 -77.490 4.131 1.000 11.771 50 PHE B O 1
ATOM 357 N N . THR A 1 54 ? 15.432 -78.426 3.724 1.000 11.307 51 THR B N 1
ATOM 358 C CA . THR A 1 54 ? 15.491 -79.193 4.983 1.000 12.022 51 THR B CA 1
ATOM 359 C C . THR A 1 54 ? 15.941 -78.298 6.147 1.000 11.091 51 THR B C 1
ATOM 360 O O . THR A 1 54 ? 16.835 -77.444 5.966 1.000 13.164 51 THR B O 1
ATOM 364 N N . LEU A 1 55 ? 15.368 -78.525 7.321 1.000 11.493 52 LEU B N 1
ATOM 365 C CA . LEU A 1 55 ? 15.836 -77.847 8.557 1.000 11.101 52 LEU B CA 1
ATOM 366 C C . LEU A 1 55 ? 17.307 -78.191 8.794 1.000 12.780 52 LEU B C 1
ATOM 367 O O . LEU A 1 55 ? 18.086 -77.304 9.191 1.000 12.525 52 LEU B O 1
ATOM 372 N N . PHE A 1 56 ? 17.671 -79.457 8.614 1.000 13.433 53 PHE B N 1
ATOM 373 C CA . PHE A 1 56 ? 19.051 -79.942 8.846 1.000 13.796 53 PHE B CA 1
ATOM 374 C C . PHE A 1 56 ? 19.668 -80.499 7.569 1.000 12.751 53 PHE B C 1
ATOM 375 O O . PHE A 1 56 ? 18.993 -81.087 6.733 1.000 12.085 53 PHE B O 1
ATOM 383 N N . PRO A 1 57 ? 21.007 -80.457 7.442 1.000 12.797 54 PRO B N 1
ATOM 384 C CA . PRO A 1 57 ? 21.675 -81.159 6.354 1.000 12.978 54 PRO B CA 1
ATOM 385 C C . PRO A 1 57 ? 21.584 -82.667 6.633 1.000 14.076 54 PRO B C 1
ATOM 386 O O . PRO A 1 57 ? 21.758 -83.068 7.754 1.000 16.875 54 PRO B O 1
ATOM 390 N N . SER A 1 58 ? 21.267 -83.455 5.616 1.000 12.712 55 SER B N 1
ATOM 391 C CA . SER A 1 58 ? 21.112 -84.929 5.712 1.000 12.633 55 SER B CA 1
ATOM 392 C C . SER A 1 58 ? 22.471 -85.622 5.620 1.000 13.934 55 SER B C 1
ATOM 393 O O . SER A 1 58 ? 23.324 -85.212 4.820 1.000 16.423 55 SER B O 1
ATOM 396 N N . LEU A 1 59 ? 22.647 -86.696 6.388 1.000 15.019 56 LEU B N 1
ATOM 397 C CA . LEU A 1 59 ? 23.919 -87.448 6.380 1.000 17.321 56 LEU B CA 1
ATOM 398 C C . LEU A 1 59 ? 24.074 -88.166 5.043 1.000 18.548 56 LEU B C 1
ATOM 399 O O . LEU A 1 59 ? 23.122 -88.812 4.579 1.000 20.770 56 LEU B O 1
ATOM 404 N N . VAL A 1 60 ? 25.264 -88.062 4.450 1.000 18.074 57 VAL B N 1
ATOM 405 C CA . VAL A 1 60 ? 25.611 -88.752 3.182 1.000 18.951 57 VAL B CA 1
ATOM 406 C C . VAL A 1 60 ? 27.010 -89.330 3.343 1.000 17.718 57 VAL B C 1
ATOM 407 O O . VAL A 1 60 ? 27.946 -88.589 3.638 1.000 22.654 57 VAL B O 1
ATOM 411 N N . PRO A 1 61 ? 27.167 -90.651 3.135 1.000 25.073 58 PRO B N 1
ATOM 412 C CA . PRO A 1 61 ? 28.485 -91.281 3.130 1.000 25.250 58 PRO B CA 1
ATOM 413 C C . PRO A 1 61 ? 29.402 -90.646 2.083 1.000 23.847 58 PRO B C 1
ATOM 414 O O . PRO A 1 61 ? 29.039 -90.588 0.900 1.000 20.491 58 PRO B O 1
ATOM 418 N N . SER A 1 62 ? 30.558 -90.175 2.548 1.000 24.803 59 SER B N 1
ATOM 419 C CA . SER A 1 62 ? 31.577 -89.477 1.729 1.000 23.608 59 SER B CA 1
ATOM 420 C C . SER A 1 62 ? 31.930 -90.324 0.502 1.000 20.945 59 SER B C 1
ATOM 421 O O . SER A 1 62 ? 32.180 -89.719 -0.552 1.000 20.239 59 SER B O 1
ATOM 424 N N . ALA A 1 63 ? 31.987 -91.654 0.623 1.000 19.174 60 ALA B N 1
ATOM 425 C CA . ALA A 1 63 ? 32.420 -92.523 -0.497 1.000 20.010 60 ALA B CA 1
ATOM 426 C C . ALA A 1 63 ? 31.433 -92.385 -1.664 1.000 17.244 60 ALA B C 1
ATOM 427 O O . ALA A 1 63 ? 31.893 -92.420 -2.820 1.000 17.064 60 ALA B O 1
ATOM 429 N N . LEU A 1 64 ? 30.134 -92.267 -1.364 1.000 16.556 61 LEU B N 1
ATOM 430 C CA . LEU A 1 64 ? 29.061 -92.205 -2.387 1.000 16.111 61 LEU B CA 1
ATOM 431 C C . LEU A 1 64 ? 29.122 -90.845 -3.085 1.000 16.059 61 LEU B C 1
ATOM 432 O O . LEU A 1 64 ? 28.911 -90.805 -4.301 1.000 15.015 61 LEU B O 1
ATOM 437 N N . LEU A 1 65 ? 29.330 -89.775 -2.323 1.000 16.550 62 LEU B N 1
ATOM 438 C CA . LEU A 1 65 ? 29.464 -88.413 -2.891 1.000 14.637 62 LEU B CA 1
ATOM 439 C C . LEU A 1 65 ? 30.704 -88.411 -3.792 1.000 14.027 62 LEU B C 1
ATOM 440 O O . LEU A 1 65 ? 30.647 -87.866 -4.905 1.000 15.187 62 LEU B O 1
ATOM 445 N N . GLU A 1 66 ? 31.794 -89.014 -3.328 1.000 15.897 63 GLU B N 1
ATOM 446 C CA . GLU A 1 66 ? 33.057 -89.056 -4.104 1.000 15.907 63 GLU B CA 1
ATOM 447 C C . GLU A 1 66 ? 32.820 -89.827 -5.404 1.000 15.252 63 GLU B C 1
ATOM 448 O O . GLU A 1 66 ? 33.328 -89.381 -6.457 1.000 14.718 63 GLU B O 1
ATOM 454 N N . GLN A 1 67 ? 32.131 -90.968 -5.332 1.000 14.343 64 GLN B N 1
ATOM 455 C CA . GLN A 1 67 ? 31.852 -91.792 -6.529 1.000 13.153 64 GLN B CA 1
ATOM 456 C C . GLN A 1 67 ? 31.030 -90.982 -7.536 1.000 12.994 64 GLN B C 1
ATOM 457 O O . GLN A 1 67 ? 31.344 -91.032 -8.736 1.000 14.221 64 GLN B O 1
ATOM 463 N N . ALA A 1 68 ? 30.004 -90.270 -7.082 1.000 12.796 65 ALA B N 1
ATOM 464 C CA . ALA A 1 68 ? 29.144 -89.447 -7.966 1.000 12.246 65 ALA B CA 1
ATOM 465 C C . ALA A 1 68 ? 29.983 -88.362 -8.651 1.000 13.797 65 ALA B C 1
ATOM 466 O O . ALA A 1 68 ? 29.887 -88.175 -9.873 1.000 12.996 65 ALA B O 1
ATOM 468 N N . TYR A 1 69 ? 30.838 -87.665 -7.900 1.000 12.815 66 TYR B N 1
ATOM 469 C CA . TYR A 1 69 ? 31.747 -86.672 -8.517 1.000 12.399 66 TYR B CA 1
ATOM 470 C C . TYR A 1 69 ? 32.650 -87.348 -9.564 1.000 12.855 66 TYR B C 1
ATOM 471 O O . TYR A 1 69 ? 32.869 -86.754 -10.649 1.000 15.583 66 TYR B O 1
ATOM 480 N N . ALA A 1 70 ? 33.159 -88.546 -9.272 1.000 13.881 67 ALA B N 1
ATOM 481 C CA . ALA A 1 70 ? 34.240 -89.207 -10.047 1.000 13.994 67 ALA B CA 1
ATOM 482 C C . ALA A 1 70 ? 33.729 -89.692 -11.407 1.000 15.198 67 ALA B C 1
ATOM 483 O O . ALA A 1 70 ? 34.557 -89.932 -12.291 1.000 16.186 67 ALA B O 1
ATOM 485 N N . VAL A 1 71 ? 32.416 -89.825 -11.581 1.000 12.660 68 VAL B N 1
ATOM 486 C CA . VAL A 1 71 ? 31.815 -90.327 -12.848 1.000 11.906 68 VAL B CA 1
ATOM 487 C C . VAL A 1 71 ? 31.209 -89.179 -13.662 1.000 12.019 68 VAL B C 1
ATOM 488 O O . VAL A 1 71 ? 30.808 -89.436 -14.801 1.000 12.681 68 VAL B O 1
ATOM 492 N N . GLN A 1 72 ? 31.186 -87.949 -13.156 1.000 12.955 69 GLN B N 1
ATOM 493 C CA . GLN A 1 72 ? 30.512 -86.840 -13.887 1.000 12.283 69 GLN B CA 1
ATOM 494 C C . GLN A 1 72 ? 31.196 -86.596 -15.239 1.000 11.596 69 GLN B C 1
ATOM 495 O O . GLN A 1 72 ? 30.488 -86.449 -16.239 1.000 12.883 69 GLN B O 1
ATOM 501 N N . MET A 1 73 ? 32.525 -86.548 -15.294 1.000 11.403 70 MET B N 1
ATOM 502 C CA . MET A 1 73 ? 33.222 -86.256 -16.560 1.000 12.849 70 MET B CA 1
ATOM 503 C C . MET A 1 73 ? 32.942 -87.385 -17.560 1.000 12.359 70 MET B C 1
ATOM 504 O O . MET A 1 73 ? 32.851 -87.094 -18.770 1.000 12.092 70 MET B O 1
ATOM 509 N N . ASP A 1 74 ? 32.774 -88.626 -17.085 1.000 12.823 71 ASP B N 1
ATOM 510 C CA . ASP A 1 74 ? 32.379 -89.771 -17.946 1.000 13.179 71 ASP B CA 1
ATOM 511 C C . ASP A 1 74 ? 30.972 -89.525 -18.511 1.000 12.081 71 ASP B C 1
ATOM 512 O O . ASP A 1 74 ? 30.751 -89.776 -19.719 1.000 12.944 71 ASP B O 1
ATOM 517 N N . PHE A 1 75 ? 30.012 -89.134 -17.679 1.000 11.996 72 PHE B N 1
ATOM 518 C CA . PHE A 1 75 ? 28.637 -88.849 -18.164 1.000 11.824 72 PHE B CA 1
ATOM 519 C C . PHE A 1 75 ? 28.657 -87.705 -19.186 1.000 11.389 72 PHE B C 1
ATOM 520 O O . PHE A 1 75 ? 27.919 -87.750 -20.170 1.000 12.026 72 PHE B O 1
ATOM 528 N N . ASN A 1 76 ? 29.461 -86.672 -18.956 1.000 11.905 73 ASN B N 1
ATOM 529 C CA . ASN A 1 76 ? 29.593 -85.553 -19.920 1.000 11.162 73 ASN B CA 1
ATOM 530 C C . ASN A 1 76 ? 30.068 -86.105 -21.275 1.000 11.879 73 ASN B C 1
ATOM 531 O O . ASN A 1 76 ? 29.469 -85.755 -22.304 1.000 12.618 73 ASN B O 1
ATOM 536 N N . LEU A 1 77 ? 31.118 -86.943 -21.291 1.000 13.807 74 LEU B N 1
ATOM 537 C CA . LEU A 1 77 ? 31.644 -87.557 -22.540 1.000 14.268 74 LEU B CA 1
ATOM 538 C C . LEU A 1 77 ? 30.538 -88.405 -23.175 1.000 14.621 74 LEU B C 1
ATOM 539 O O . LEU A 1 77 ? 30.373 -88.330 -24.398 1.000 14.495 74 LEU B O 1
ATOM 544 N N . LEU A 1 78 ? 29.799 -89.182 -22.375 1.000 13.767 75 LEU B N 1
ATOM 545 C CA . LEU A 1 78 ? 28.778 -90.123 -22.906 1.000 13.398 75 LEU B CA 1
ATOM 546 C C . LEU A 1 78 ? 27.649 -89.332 -23.572 1.000 12.982 75 LEU B C 1
ATOM 547 O O . LEU A 1 78 ? 27.280 -89.632 -24.714 1.000 12.169 75 LEU B O 1
ATOM 552 N N . VAL A 1 79 ? 27.127 -88.319 -22.897 1.000 12.801 76 VAL B N 1
ATOM 553 C CA . VAL A 1 79 ? 25.998 -87.548 -23.479 1.000 13.666 76 VAL B CA 1
ATOM 554 C C . VAL A 1 79 ? 26.483 -86.867 -24.761 1.000 14.182 76 VAL B C 1
ATOM 555 O O . VAL A 1 79 ? 25.761 -86.900 -25.775 1.000 14.485 76 VAL B O 1
ATOM 559 N N . ASP A 1 80 ? 27.681 -86.283 -24.745 1.000 14.286 77 ASP B N 1
ATOM 560 C CA . ASP A 1 80 ? 28.203 -85.591 -25.952 1.000 14.970 77 ASP B CA 1
ATOM 561 C C . ASP A 1 80 ? 28.413 -86.604 -27.086 1.000 15.112 77 ASP B C 1
ATOM 562 O O . ASP A 1 80 ? 28.087 -86.276 -28.237 1.000 16.100 77 ASP B O 1
ATOM 567 N N . ALA A 1 81 ? 28.893 -87.805 -26.774 1.000 14.784 78 ALA B N 1
ATOM 568 C CA . ALA A 1 81 ? 29.109 -88.879 -27.784 1.000 12.539 78 ALA B CA 1
ATOM 569 C C . ALA A 1 81 ? 27.762 -89.266 -28.394 1.000 14.094 78 ALA B C 1
ATOM 570 O O . ALA A 1 81 ? 27.653 -89.347 -29.643 1.000 15.890 78 ALA B O 1
ATOM 572 N N . VAL A 1 82 ? 26.749 -89.468 -27.556 1.000 12.279 79 VAL B N 1
ATOM 573 C CA . VAL A 1 82 ? 25.382 -89.818 -28.034 1.000 12.761 79 VAL B CA 1
ATOM 574 C C . VAL A 1 82 ? 24.852 -88.718 -28.956 1.000 12.224 79 VAL B C 1
ATOM 575 O O . VAL A 1 82 ? 24.251 -89.027 -30.011 1.000 13.050 79 VAL B O 1
ATOM 579 N N . SER A 1 83 ? 25.070 -87.458 -28.590 1.000 13.134 80 SER B N 1
ATOM 580 C CA . SER A 1 83 ? 24.508 -86.298 -29.319 1.000 12.314 80 SER B CA 1
ATOM 581 C C . SER A 1 83 ? 25.086 -86.256 -30.735 1.000 14.336 80 SER B C 1
ATOM 582 O O . SER A 1 83 ? 24.396 -85.789 -31.644 1.000 16.258 80 SER B O 1
ATOM 585 N N . GLN A 1 84 ? 26.300 -86.760 -30.908 1.000 13.985 81 GLN B N 1
ATOM 586 C CA . GLN A 1 84 ? 27.043 -86.705 -32.189 1.000 15.797 81 GLN B CA 1
ATOM 587 C C . GLN A 1 84 ? 26.817 -87.970 -33.024 1.000 18.679 81 GLN B C 1
ATOM 588 O O . GLN A 1 84 ? 27.403 -88.045 -34.118 1.000 20.878 81 GLN B O 1
ATOM 594 N N . ASN A 1 85 ? 26.032 -88.932 -32.543 1.000 17.042 82 ASN B N 1
ATOM 595 C CA . ASN A 1 85 ? 25.875 -90.262 -33.195 1.000 17.334 82 ASN B CA 1
ATOM 596 C C . ASN A 1 85 ? 24.458 -90.352 -33.771 1.000 16.938 82 ASN B C 1
ATOM 597 O O . ASN A 1 85 ? 23.533 -90.821 -33.060 1.000 17.095 82 ASN B O 1
ATOM 602 N N . ALA A 1 86 ? 24.273 -89.866 -35.000 1.000 18.040 83 ALA B N 1
ATOM 603 C CA . ALA A 1 86 ? 22.934 -89.778 -35.630 1.000 16.495 83 ALA B CA 1
ATOM 604 C C . ALA A 1 86 ? 22.327 -91.187 -35.740 1.000 16.406 83 ALA B C 1
ATOM 605 O O . ALA A 1 86 ? 21.129 -91.335 -35.463 1.000 17.492 83 ALA B O 1
ATOM 607 N N . ALA A 1 87 ? 23.117 -92.203 -36.099 1.000 19.050 84 ALA B N 1
ATOM 608 C CA . ALA A 1 87 ? 22.603 -93.581 -36.307 1.000 19.046 84 ALA B CA 1
ATOM 609 C C . ALA A 1 87 ? 22.091 -94.137 -34.972 1.000 17.539 84 ALA B C 1
ATOM 610 O O . ALA A 1 87 ? 20.955 -94.661 -34.932 1.000 17.455 84 ALA B O 1
ATOM 612 N N . PHE A 1 88 ? 22.857 -93.952 -33.890 1.000 18.358 85 PHE B N 1
ATOM 613 C CA . PHE A 1 88 ? 22.467 -94.400 -32.532 1.000 16.819 85 PHE B CA 1
ATOM 614 C C . PHE A 1 88 ? 21.136 -93.751 -32.150 1.000 16.326 85 PHE B C 1
ATOM 615 O O . PHE A 1 88 ? 20.215 -94.449 -31.721 1.000 15.657 85 PHE B O 1
ATOM 623 N N . LEU A 1 89 ? 21.011 -92.433 -32.305 1.000 16.223 86 LEU B N 1
ATOM 624 C CA . LEU A 1 89 ? 19.769 -91.721 -31.918 1.000 17.028 86 LEU B CA 1
ATOM 625 C C . LEU A 1 89 ? 18.585 -92.258 -32.726 1.000 16.361 86 LEU B C 1
ATOM 626 O O . LEU A 1 89 ? 17.500 -92.465 -32.141 1.000 17.851 86 LEU B O 1
ATOM 631 N N . GLU A 1 90 ? 18.755 -92.441 -34.033 1.000 17.046 87 GLU B N 1
ATOM 632 C CA . GLU A 1 90 ? 17.628 -92.846 -34.920 1.000 19.006 87 GLU B CA 1
ATOM 633 C C . GLU A 1 90 ? 17.192 -94.275 -34.588 1.000 17.495 87 GLU B C 1
ATOM 634 O O . GLU A 1 90 ? 15.966 -94.522 -34.464 1.000 19.191 87 GLU B O 1
ATOM 640 N N . GLN A 1 91 ? 18.149 -95.187 -34.456 1.000 19.726 88 GLN B N 1
ATOM 641 C CA . GLN A 1 91 ? 17.861 -96.610 -34.131 1.000 24.088 88 GLN B CA 1
ATOM 642 C C . GLN A 1 91 ? 17.184 -96.683 -32.754 1.000 25.457 88 GLN B C 1
ATOM 643 O O . GLN A 1 91 ? 16.194 -97.432 -32.603 1.000 26.780 88 GLN B O 1
ATOM 649 N N . THR A 1 92 ? 17.681 -95.926 -31.773 1.000 19.141 89 THR B N 1
ATOM 650 C CA . THR A 1 92 ? 17.151 -95.955 -30.386 1.000 16.667 89 THR B CA 1
ATOM 651 C C . THR A 1 92 ? 15.722 -95.419 -30.347 1.000 18.664 89 THR B C 1
ATOM 652 O O . THR A 1 92 ? 14.895 -95.993 -29.637 1.000 21.157 89 THR B O 1
ATOM 656 N N . LEU A 1 93 ? 15.428 -94.345 -31.084 1.000 18.784 90 LEU B N 1
ATOM 657 C CA . LEU A 1 93 ? 14.158 -93.605 -30.883 1.000 18.330 90 LEU B CA 1
ATOM 658 C C . LEU A 1 93 ? 13.122 -93.948 -31.956 1.000 17.913 90 LEU B C 1
ATOM 659 O O . LEU A 1 93 ? 11.990 -93.401 -31.867 1.000 19.869 90 LEU B O 1
ATOM 664 N N . SER A 1 94 ? 13.421 -94.845 -32.898 1.000 20.938 91 SER B N 1
ATOM 665 C CA A SER A 1 94 ? 12.556 -95.069 -34.091 0.500 22.777 91 SER B CA 1
ATOM 666 C CA B SER A 1 94 ? 12.560 -95.087 -34.090 0.500 22.833 91 SER B CA 1
ATOM 667 C C . SER A 1 94 ? 11.128 -95.433 -33.655 1.000 23.031 91 SER B C 1
ATOM 668 O O . SER A 1 94 ? 10.190 -94.820 -34.198 1.000 25.477 91 SER B O 1
ATOM 673 N N . SER A 1 95 ? 10.965 -96.377 -32.714 1.000 23.898 92 SER B N 1
ATOM 674 C CA . SER A 1 95 ? 9.623 -96.805 -32.219 1.000 24.001 92 SER B CA 1
ATOM 675 C C . SER A 1 95 ? 8.980 -95.681 -31.403 1.000 23.416 92 SER B C 1
ATOM 676 O O . SER A 1 95 ? 7.778 -95.438 -31.588 1.000 26.885 92 SER B O 1
ATOM 679 N N . THR A 1 96 ? 9.762 -94.983 -30.568 1.000 22.876 93 THR B N 1
ATOM 680 C CA . THR A 1 96 ? 9.288 -93.866 -29.710 1.000 21.819 93 THR B CA 1
ATOM 681 C C . THR A 1 96 ? 8.669 -92.758 -30.575 1.000 18.883 93 THR B C 1
ATOM 682 O O . THR A 1 96 ? 7.587 -92.275 -30.223 1.000 25.258 93 THR B O 1
ATOM 686 N N . ILE A 1 97 ? 9.332 -92.360 -31.658 1.000 21.378 94 ILE B N 1
ATOM 687 C CA . ILE A 1 97 ? 8.893 -91.183 -32.470 1.000 23.676 94 ILE B CA 1
ATOM 688 C C . ILE A 1 97 ? 7.592 -91.541 -33.201 1.000 30.636 94 ILE B C 1
ATOM 689 O O . ILE A 1 97 ? 6.865 -90.606 -33.570 1.000 29.031 94 ILE B O 1
ATOM 694 N N . LYS A 1 98 ? 7.295 -92.834 -33.391 1.000 31.165 95 LYS B N 1
ATOM 695 C CA . LYS A 1 98 ? 6.030 -93.272 -34.048 1.000 37.932 95 LYS B CA 1
ATOM 696 C C . LYS A 1 98 ? 4.845 -93.072 -33.096 1.000 37.575 95 LYS B C 1
ATOM 697 O O . LYS A 1 98 ? 3.714 -92.948 -33.591 1.000 41.574 95 LYS B O 1
ATOM 703 N N . GLN A 1 99 ? 5.088 -93.081 -31.782 1.000 34.009 96 GLN B N 1
ATOM 704 C CA . GLN A 1 99 ? 4.029 -93.081 -30.736 1.000 36.834 96 GLN B CA 1
ATOM 705 C C . GLN A 1 99 ? 3.950 -91.719 -30.047 1.000 38.278 96 GLN B C 1
ATOM 706 O O . GLN A 1 99 ? 2.821 -91.257 -29.780 1.000 47.900 96 GLN B O 1
ATOM 712 N N . ASP A 1 100 ? 5.100 -91.118 -29.743 1.000 31.365 97 ASP B N 1
ATOM 713 C CA . ASP A 1 100 ? 5.183 -89.922 -28.870 1.000 28.981 97 ASP B CA 1
ATOM 714 C C . ASP A 1 100 ? 5.415 -88.679 -29.735 1.000 29.574 97 ASP B C 1
ATOM 715 O O . ASP A 1 100 ? 6.531 -88.528 -30.280 1.000 24.535 97 ASP B O 1
ATOM 720 N N . ASP A 1 101 ? 4.395 -87.822 -29.821 1.000 27.147 98 ASP B N 1
ATOM 721 C CA . ASP A 1 101 ? 4.378 -86.569 -30.624 1.000 28.759 98 ASP B CA 1
ATOM 722 C C . ASP A 1 101 ? 5.550 -85.655 -30.231 1.000 25.091 98 ASP B C 1
ATOM 723 O O . ASP A 1 101 ? 6.192 -85.051 -31.141 1.000 21.834 98 ASP B O 1
ATOM 728 N N . PHE A 1 102 ? 5.793 -85.523 -28.933 1.000 25.067 99 PHE B N 1
ATOM 729 C CA . PHE A 1 102 ? 6.853 -84.638 -28.381 1.000 23.411 99 PHE B CA 1
ATOM 730 C C . PHE A 1 102 ? 8.225 -85.088 -28.886 1.000 23.069 99 PHE B C 1
ATOM 731 O O . PHE A 1 102 ? 8.969 -84.257 -29.435 1.000 20.114 99 PHE B O 1
ATOM 739 N N . THR A 1 103 ? 8.555 -86.370 -28.714 1.000 21.063 100 THR B N 1
ATOM 740 C CA . THR A 1 103 ? 9.854 -86.929 -29.176 1.000 20.543 100 THR B CA 1
ATOM 741 C C . THR A 1 103 ? 9.929 -86.808 -30.707 1.000 19.970 100 THR B C 1
ATOM 742 O O . THR A 1 103 ? 11.009 -86.477 -31.221 1.000 18.193 100 THR B O 1
ATOM 746 N N . ALA A 1 104 ? 8.827 -87.036 -31.429 1.000 19.369 101 ALA B N 1
ATOM 747 C CA . ALA A 1 104 ? 8.787 -86.913 -32.903 1.000 18.525 101 ALA B CA 1
ATOM 748 C C . ALA A 1 104 ? 9.171 -85.487 -33.313 1.000 15.166 101 ALA B C 1
ATOM 749 O O . ALA A 1 104 ? 9.929 -85.324 -34.283 1.000 18.467 101 ALA B O 1
ATOM 751 N N . ARG A 1 105 ? 8.632 -84.497 -32.620 1.000 18.823 102 ARG B N 1
ATOM 752 C CA . ARG A 1 105 ? 8.862 -83.074 -32.965 1.000 19.784 102 ARG B CA 1
ATOM 753 C C . ARG A 1 105 ? 10.317 -82.709 -32.654 1.000 17.269 102 ARG B C 1
ATOM 754 O O . ARG A 1 105 ? 10.937 -82.032 -33.504 1.000 17.364 102 ARG B O 1
ATOM 762 N N . LEU A 1 106 ? 10.850 -83.142 -31.514 1.000 15.714 103 LEU B N 1
ATOM 763 C CA . LEU A 1 106 ? 12.282 -82.889 -31.181 1.000 16.112 103 LEU B CA 1
ATOM 764 C C . LEU A 1 106 ? 13.139 -83.535 -32.269 1.000 16.288 103 LEU B C 1
ATOM 765 O O . LEU A 1 106 ? 14.048 -82.888 -32.818 1.000 16.541 103 LEU B O 1
ATOM 770 N N . PHE A 1 107 ? 12.845 -84.790 -32.603 1.000 17.556 104 PHE B N 1
ATOM 771 C CA . PHE A 1 107 ? 13.620 -85.558 -33.596 1.000 16.322 104 PHE B CA 1
ATOM 772 C C . PHE A 1 107 ? 13.547 -84.893 -34.972 1.000 15.813 104 PHE B C 1
ATOM 773 O O . PHE A 1 107 ? 14.572 -84.836 -35.656 1.000 19.016 104 PHE B O 1
ATOM 781 N N . ASP A 1 108 ? 12.385 -84.367 -35.347 1.000 16.861 105 ASP B N 1
ATOM 782 C CA . ASP A 1 108 ? 12.196 -83.697 -36.655 1.000 16.885 105 ASP B CA 1
ATOM 783 C C . ASP A 1 108 ? 13.110 -82.473 -36.737 1.000 19.000 105 ASP B C 1
ATOM 784 O O . ASP A 1 108 ? 13.728 -82.281 -37.782 1.000 16.447 105 ASP B O 1
ATOM 789 N N . ILE A 1 109 ? 13.240 -81.699 -35.654 1.000 17.406 106 ILE B N 1
ATOM 790 C CA . ILE A 1 109 ? 14.162 -80.525 -35.651 1.000 15.616 106 ILE B CA 1
ATOM 791 C C . ILE A 1 109 ? 15.591 -81.041 -35.809 1.000 14.669 106 ILE B C 1
ATOM 792 O O . ILE A 1 109 ? 16.319 -80.492 -36.647 1.000 15.761 106 ILE B O 1
ATOM 797 N N . HIS A 1 110 ? 15.966 -82.072 -35.056 1.000 14.348 107 HIS B N 1
ATOM 798 C CA . HIS A 1 110 ? 17.294 -82.740 -35.152 1.000 15.504 107 HIS B CA 1
ATOM 799 C C . HIS A 1 110 ? 17.577 -83.149 -36.607 1.000 16.899 107 HIS B C 1
ATOM 800 O O . HIS A 1 110 ? 18.656 -82.815 -37.142 1.000 17.602 107 HIS B O 1
ATOM 807 N N . LYS A 1 111 ? 16.621 -83.818 -37.239 1.000 17.770 108 LYS B N 1
ATOM 808 C CA . LYS A 1 111 ? 16.768 -84.296 -38.643 1.000 20.667 108 LYS B CA 1
ATOM 809 C C . LYS A 1 111 ? 16.954 -83.098 -39.584 1.000 20.014 108 LYS B C 1
ATOM 810 O O . LYS A 1 111 ? 17.801 -83.196 -40.511 1.000 20.109 108 LYS B O 1
ATOM 816 N N . GLN A 1 112 ? 16.162 -82.035 -39.394 1.000 19.240 109 GLN B N 1
ATOM 817 C CA . GLN A 1 112 ? 16.137 -80.863 -40.307 1.000 19.445 109 GLN B CA 1
ATOM 818 C C . GLN A 1 112 ? 17.512 -80.186 -40.246 1.000 20.010 109 GLN B C 1
ATOM 819 O O . GLN A 1 112 ? 18.063 -79.820 -41.300 1.000 20.189 109 GLN B O 1
ATOM 825 N N . VAL A 1 113 ? 18.074 -80.016 -39.051 1.000 20.371 110 VAL B N 1
ATOM 826 C CA A VAL A 1 113 ? 19.365 -79.292 -38.898 0.500 20.297 110 VAL B CA 1
ATOM 827 C CA B VAL A 1 113 ? 19.370 -79.285 -38.917 0.500 19.600 110 VAL B CA 1
ATOM 828 C C . VAL A 1 113 ? 20.498 -80.194 -39.418 1.000 19.330 110 VAL B C 1
ATOM 829 O O . VAL A 1 113 ? 21.429 -79.664 -40.043 1.000 20.467 110 VAL B O 1
ATOM 836 N N . LEU A 1 114 ? 20.400 -81.507 -39.195 1.000 21.515 111 LEU B N 1
ATOM 837 C CA . LEU A 1 114 ? 21.396 -82.466 -39.746 1.000 24.585 111 LEU B CA 1
ATOM 838 C C . LEU A 1 114 ? 21.380 -82.369 -41.270 1.000 24.702 111 LEU B C 1
ATOM 839 O O . LEU A 1 114 ? 22.478 -82.310 -41.869 1.000 25.200 111 LEU B O 1
ATOM 844 N N . LYS A 1 115 ? 20.185 -82.318 -41.865 1.000 23.730 112 LYS B N 1
ATOM 845 C CA . LYS A 1 115 ? 20.019 -82.241 -43.342 1.000 25.167 112 LYS B CA 1
ATOM 846 C C . LYS A 1 115 ? 20.626 -80.938 -43.885 1.000 26.187 112 LYS B C 1
ATOM 847 O O . LYS A 1 115 ? 21.378 -80.993 -44.859 1.000 26.567 112 LYS B O 1
ATOM 853 N N . GLU A 1 116 ? 20.286 -79.800 -43.286 1.000 23.040 113 GLU B N 1
ATOM 854 C CA . GLU A 1 116 ? 20.733 -78.455 -43.726 1.000 22.996 113 GLU B CA 1
ATOM 855 C C . GLU A 1 116 ? 22.241 -78.302 -43.474 1.000 23.213 113 GLU B C 1
ATOM 856 O O . GLU A 1 116 ? 22.902 -77.567 -44.237 1.000 25.672 113 GLU B O 1
ATOM 862 N N . GLY A 1 117 ? 22.755 -78.951 -42.429 1.000 21.412 114 GLY B N 1
ATOM 863 C CA . GLY A 1 117 ? 24.126 -78.752 -41.933 1.000 20.467 114 GLY B CA 1
ATOM 864 C C . GLY A 1 117 ? 24.108 -77.903 -40.673 1.000 18.721 114 GLY B C 1
ATOM 865 O O . GLY A 1 117 ? 23.334 -76.927 -40.619 1.000 19.694 114 GLY B O 1
ATOM 866 N N . ILE A 1 118 ? 24.870 -78.328 -39.673 1.000 19.272 115 ILE B N 1
ATOM 867 C CA . ILE A 1 118 ? 24.958 -77.653 -38.346 1.000 18.857 115 ILE B CA 1
ATOM 868 C C . ILE A 1 118 ? 25.632 -76.297 -38.557 1.000 20.252 115 ILE B C 1
ATOM 869 O O . ILE A 1 118 ? 26.711 -76.260 -39.168 1.000 20.346 115 ILE B O 1
ATOM 874 N N . ALA A 1 119 ? 24.999 -75.221 -38.092 1.000 17.529 116 ALA B N 1
ATOM 875 C CA . ALA A 1 119 ? 25.490 -73.845 -38.299 1.000 15.999 116 ALA B CA 1
ATOM 876 C C . ALA A 1 119 ? 26.519 -73.480 -37.219 1.000 16.146 116 ALA B C 1
ATOM 877 O O . ALA A 1 119 ? 27.510 -72.792 -37.537 1.000 19.461 116 ALA B O 1
ATOM 879 N N . GLN A 1 120 ? 26.299 -73.895 -35.972 1.000 15.201 117 GLN B N 1
ATOM 880 C CA . GLN A 1 120 ? 27.207 -73.528 -34.864 1.000 15.262 117 GLN B CA 1
ATOM 881 C C . GLN A 1 120 ? 28.502 -74.342 -34.961 1.000 14.625 117 GLN B C 1
ATOM 882 O O . GLN A 1 120 ? 28.482 -75.485 -35.494 1.000 13.648 117 GLN B O 1
ATOM 888 N N . THR A 1 121 ? 29.577 -73.772 -34.415 1.000 13.894 118 THR B N 1
ATOM 889 C CA . THR A 1 121 ? 30.891 -74.447 -34.266 1.000 15.197 118 THR B CA 1
ATOM 890 C C . THR A 1 121 ? 31.266 -74.581 -32.792 1.000 13.974 118 THR B C 1
ATOM 891 O O . THR A 1 121 ? 32.338 -75.123 -32.510 1.000 16.816 118 THR B O 1
ATOM 895 N N . VAL A 1 122 ? 30.380 -74.139 -31.903 1.000 13.699 119 VAL B N 1
ATOM 896 C CA . VAL A 1 122 ? 30.580 -74.125 -30.435 1.000 13.195 119 VAL B CA 1
ATOM 897 C C . VAL A 1 122 ? 29.429 -74.918 -29.842 1.000 12.767 119 VAL B C 1
ATOM 898 O O . VAL A 1 122 ? 28.277 -74.674 -30.244 1.000 12.404 119 VAL B O 1
ATOM 902 N N . PHE A 1 123 ? 29.766 -75.883 -29.000 1.000 11.667 120 PHE B N 1
ATOM 903 C CA . PHE A 1 123 ? 28.809 -76.815 -28.371 1.000 12.109 120 PHE B CA 1
ATOM 904 C C . PHE A 1 123 ? 29.056 -76.807 -26.876 1.000 13.325 120 PHE B C 1
ATOM 905 O O . PHE A 1 123 ? 30.199 -76.669 -26.443 1.000 12.565 120 PHE B O 1
ATOM 913 N N . LEU A 1 124 ? 27.997 -76.920 -26.098 1.000 11.406 121 LEU B N 1
ATOM 914 C CA . LEU A 1 124 ? 28.179 -77.035 -24.642 1.000 12.057 121 LEU B CA 1
ATOM 915 C C . LEU A 1 124 ? 27.006 -77.768 -24.016 1.000 12.121 121 LEU B C 1
ATOM 916 O O . LEU A 1 124 ? 25.917 -77.853 -24.611 1.000 12.738 121 LEU B O 1
ATOM 921 N N . GLY A 1 125 ? 27.277 -78.312 -22.841 1.000 11.988 122 GLY B N 1
ATOM 922 C CA . GLY A 1 125 ? 26.258 -78.907 -21.971 1.000 11.076 122 GLY B CA 1
ATOM 923 C C . GLY A 1 125 ? 26.434 -78.433 -20.557 1.000 9.943 122 GLY B C 1
ATOM 924 O O . GLY A 1 125 ? 27.553 -78.401 -20.057 1.000 11.136 122 GLY B O 1
ATOM 925 N N . LEU A 1 126 ? 25.339 -77.994 -19.967 1.000 11.278 123 LEU B N 1
ATOM 926 C CA . LEU A 1 126 ? 25.180 -77.828 -18.514 1.000 11.680 123 LEU B CA 1
ATOM 927 C C . LEU A 1 126 ? 24.172 -78.897 -18.144 1.000 10.252 123 LEU B C 1
ATOM 928 O O . LEU A 1 126 ? 23.060 -78.853 -18.663 1.000 11.650 123 LEU B O 1
ATOM 933 N N . ASN A 1 127 ? 24.548 -79.834 -17.284 1.000 11.300 124 ASN B N 1
ATOM 934 C CA . ASN A 1 127 ? 23.638 -80.963 -16.993 1.000 10.910 124 ASN B CA 1
ATOM 935 C C . ASN A 1 127 ? 23.630 -81.257 -15.493 1.000 10.421 124 ASN B C 1
ATOM 936 O O . ASN A 1 127 ? 24.446 -80.676 -14.746 1.000 10.977 124 ASN B O 1
ATOM 941 N N . ARG A 1 128 ? 22.766 -82.176 -15.082 1.000 9.377 125 ARG B N 1
ATOM 942 C CA . ARG A 1 128 ? 22.751 -82.662 -13.675 1.000 10.297 125 ARG B CA 1
ATOM 943 C C . ARG A 1 128 ? 22.464 -84.154 -13.716 1.000 11.066 125 ARG B C 1
ATOM 944 O O . ARG A 1 128 ? 21.400 -84.527 -14.193 1.000 11.987 125 ARG B O 1
ATOM 952 N N . SER A 1 129 ? 23.398 -84.949 -13.229 1.000 10.890 126 SER B N 1
ATOM 953 C CA . SER A 1 129 ? 23.219 -86.411 -13.122 1.000 10.644 126 SER B CA 1
ATOM 954 C C . SER A 1 129 ? 22.730 -86.717 -11.706 1.000 11.492 126 SER B C 1
ATOM 955 O O . SER A 1 129 ? 23.425 -86.338 -10.752 1.000 11.862 126 SER B O 1
ATOM 958 N N . ASP A 1 130 ? 21.558 -87.347 -11.595 1.000 11.821 127 ASP B N 1
ATOM 959 C CA . ASP A 1 130 ? 20.842 -87.627 -10.332 1.000 10.975 127 ASP B CA 1
ATOM 960 C C . ASP A 1 130 ? 20.982 -89.105 -9.955 1.000 10.963 127 ASP B C 1
ATOM 961 O O . ASP A 1 130 ? 20.837 -89.974 -10.844 1.000 12.152 127 ASP B O 1
ATOM 966 N N . TYR A 1 131 ? 21.230 -89.357 -8.665 1.000 9.493 128 TYR B N 1
ATOM 967 C CA . TYR A 1 131 ? 21.463 -90.697 -8.070 1.000 10.410 128 TYR B CA 1
ATOM 968 C C . TYR A 1 131 ? 20.604 -90.883 -6.825 1.000 12.355 128 TYR B C 1
ATOM 969 O O . TYR A 1 131 ? 20.249 -89.898 -6.125 1.000 13.476 128 TYR B O 1
ATOM 978 N N . MET A 1 132 ? 20.334 -92.146 -6.525 1.000 13.435 129 MET B N 1
ATOM 979 C CA . MET A 1 132 ? 19.849 -92.555 -5.193 1.000 13.676 129 MET B CA 1
ATOM 980 C C . MET A 1 132 ? 20.799 -93.605 -4.621 1.000 15.272 129 MET B C 1
ATOM 981 O O . MET A 1 132 ? 21.625 -94.151 -5.364 1.000 14.258 129 MET B O 1
ATOM 986 N N . PHE A 1 133 ? 20.719 -93.822 -3.314 1.000 15.126 130 PHE B N 1
ATOM 987 C CA . PHE A 1 133 ? 21.599 -94.755 -2.575 1.000 16.495 130 PHE B CA 1
ATOM 988 C C . PHE A 1 133 ? 20.829 -96.065 -2.367 1.000 18.322 130 PHE B C 1
ATOM 989 O O . PHE A 1 133 ? 19.983 -96.150 -1.461 1.000 20.262 130 PHE B O 1
ATOM 997 N N . GLN A 1 134 ? 21.053 -97.038 -3.241 1.000 22.028 131 GLN B N 1
ATOM 998 C CA . GLN A 1 134 ? 20.353 -98.346 -3.176 1.000 21.812 131 GLN B CA 1
ATOM 999 C C . GLN A 1 134 ? 20.896 -99.133 -1.989 1.000 22.948 131 GLN B C 1
ATOM 1000 O O . GLN A 1 134 ? 22.115 -99.227 -1.861 1.000 25.510 131 GLN B O 1
ATOM 1006 N N . ARG A 1 135 ? 20.011 -99.727 -1.188 1.000 31.873 132 ARG B N 1
ATOM 1007 C CA . ARG A 1 135 ? 20.412 -100.761 -0.191 1.000 38.636 132 ARG B CA 1
ATOM 1008 C C . ARG A 1 135 ? 20.822 -102.009 -0.978 1.000 37.013 132 ARG B C 1
ATOM 1009 O O . ARG A 1 135 ? 19.963 -102.528 -1.708 1.000 47.662 132 ARG B O 1
ATOM 1017 N N . SER A 1 136 ? 22.081 -102.446 -0.859 1.000 42.206 133 SER B N 1
ATOM 1018 C CA . SER A 1 136 ? 22.673 -103.568 -1.640 1.000 52.183 133 SER B CA 1
ATOM 1019 C C . SER A 1 136 ? 22.401 -104.915 -0.953 1.000 49.215 133 SER B C 1
ATOM 1020 O O . SER A 1 136 ? 21.818 -104.897 0.151 1.000 54.824 133 SER B O 1
ATOM 1023 N N . SER A 1 140 ? 24.868 -102.438 2.611 1.000 49.093 137 SER B N 1
ATOM 1024 C CA . SER A 1 140 ? 25.667 -101.227 2.280 1.000 47.735 137 SER B CA 1
ATOM 1025 C C . SER A 1 140 ? 24.988 -100.458 1.145 1.000 40.756 137 SER B C 1
ATOM 1026 O O . SER A 1 140 ? 24.417 -101.058 0.240 1.000 38.870 137 SER B O 1
ATOM 1029 N N . PRO A 1 141 ? 24.999 -99.107 1.166 1.000 35.653 138 PRO B N 1
ATOM 1030 C CA . PRO A 1 141 ? 24.395 -98.326 0.084 1.000 27.532 138 PRO B CA 1
ATOM 1031 C C . PRO A 1 141 ? 25.238 -98.375 -1.201 1.000 26.153 138 PRO B C 1
ATOM 1032 O O . PRO A 1 141 ? 26.452 -98.369 -1.119 1.000 25.817 138 PRO B O 1
ATOM 1036 N N . ALA A 1 142 ? 24.582 -98.431 -2.365 1.000 21.571 139 ALA B N 1
ATOM 1037 C CA . ALA A 1 142 ? 25.232 -98.374 -3.694 1.000 18.982 139 ALA B CA 1
ATOM 1038 C C . ALA A 1 142 ? 24.673 -97.187 -4.486 1.000 16.980 139 ALA B C 1
ATOM 1039 O O . ALA A 1 142 ? 23.440 -97.010 -4.507 1.000 19.490 139 ALA B O 1
ATOM 1041 N N . LEU A 1 143 ? 25.552 -96.444 -5.154 1.000 16.172 140 LEU B N 1
ATOM 1042 C CA . LEU A 1 143 ? 25.152 -95.286 -6.000 1.000 14.861 140 LEU B CA 1
ATOM 1043 C C . LEU A 1 143 ? 24.475 -95.778 -7.283 1.000 14.411 140 LEU B C 1
ATOM 1044 O O . LEU A 1 143 ? 25.129 -96.415 -8.093 1.000 15.195 140 LEU B O 1
ATOM 1049 N N . LYS A 1 144 ? 23.217 -95.412 -7.514 1.000 13.742 141 LYS B N 1
ATOM 1050 C CA . LYS A 1 144 ? 22.495 -95.794 -8.749 1.000 13.806 141 LYS B CA 1
ATOM 1051 C C . LYS A 1 144 ? 21.853 -94.560 -9.367 1.000 13.210 141 LYS B C 1
ATOM 1052 O O . LYS A 1 144 ? 21.196 -93.772 -8.645 1.000 13.282 141 LYS B O 1
ATOM 1058 N N . GLN A 1 145 ? 22.003 -94.432 -10.680 1.000 12.737 142 GLN B N 1
ATOM 1059 C CA . GLN A 1 145 ? 21.502 -93.262 -11.434 1.000 13.461 142 GLN B CA 1
ATOM 1060 C C . GLN A 1 145 ? 19.985 -93.350 -11.624 1.000 13.636 142 GLN B C 1
ATOM 1061 O O . GLN A 1 145 ? 19.469 -94.433 -11.994 1.000 13.862 142 GLN B O 1
ATOM 1067 N N . ILE A 1 146 ? 19.284 -92.245 -11.354 1.000 13.247 143 ILE B N 1
ATOM 1068 C CA . ILE A 1 146 ? 17.841 -92.068 -11.664 1.000 13.430 143 ILE B CA 1
ATOM 1069 C C . ILE A 1 146 ? 17.729 -91.562 -13.101 1.000 14.983 143 ILE B C 1
ATOM 1070 O O . ILE A 1 146 ? 16.944 -92.093 -13.874 1.000 14.197 143 ILE B O 1
ATOM 1075 N N . GLU A 1 147 ? 18.486 -90.531 -13.424 1.000 13.585 144 GLU B N 1
ATOM 1076 C CA . GLU A 1 147 ? 18.445 -89.908 -14.765 1.000 15.345 144 GLU B CA 1
ATOM 1077 C C . GLU A 1 147 ? 19.564 -88.876 -14.858 1.000 13.180 144 GLU B C 1
ATOM 1078 O O . GLU A 1 147 ? 20.161 -88.509 -13.837 1.000 11.951 144 GLU B O 1
ATOM 1084 N N . ILE A 1 148 ? 19.835 -88.443 -16.075 1.000 15.711 145 ILE B N 1
ATOM 1085 C CA . ILE A 1 148 ? 20.671 -87.243 -16.312 1.000 13.678 145 ILE B CA 1
ATOM 1086 C C . ILE A 1 148 ? 19.819 -86.205 -17.044 1.000 15.356 145 ILE B C 1
ATOM 1087 O O . ILE A 1 148 ? 19.159 -86.541 -18.040 1.000 16.766 145 ILE B O 1
ATOM 1092 N N . ASN A 1 149 ? 19.844 -84.980 -16.525 1.000 11.776 146 ASN B N 1
ATOM 1093 C CA . ASN A 1 149 ? 19.030 -83.837 -16.986 1.000 14.189 146 ASN B CA 1
ATOM 1094 C C . ASN A 1 149 ? 19.909 -83.028 -17.932 1.000 13.604 146 ASN B C 1
ATOM 1095 O O . ASN A 1 149 ? 20.899 -82.454 -17.456 1.000 12.362 146 ASN B O 1
ATOM 1100 N N . THR A 1 150 ? 19.634 -83.085 -19.234 1.000 11.584 147 THR B N 1
ATOM 1101 C CA . THR A 1 150 ? 20.496 -82.414 -20.236 1.000 12.152 147 THR B CA 1
ATOM 1102 C C . THR A 1 150 ? 19.833 -81.135 -20.744 1.000 13.802 147 THR B C 1
ATOM 1103 O O . THR A 1 150 ? 20.480 -80.439 -21.519 1.000 14.786 147 THR B O 1
ATOM 1107 N N . ILE A 1 151 ? 18.603 -80.827 -20.325 1.000 11.691 148 ILE B N 1
ATOM 1108 C CA . ILE A 1 151 ? 17.978 -79.513 -20.632 1.000 11.699 148 ILE B CA 1
ATOM 1109 C C . ILE A 1 151 ? 17.436 -78.913 -19.335 1.000 10.694 148 ILE B C 1
ATOM 1110 O O . ILE A 1 151 ? 16.810 -79.639 -18.538 1.000 12.385 148 ILE B O 1
ATOM 1115 N N . SER A 1 152 ? 17.663 -77.610 -19.154 1.000 12.358 149 SER B N 1
ATOM 1116 C CA . SER A 1 152 ? 17.180 -76.837 -17.991 1.000 14.334 149 SER B CA 1
ATOM 1117 C C . SER A 1 152 ? 17.577 -77.536 -16.686 1.000 13.045 149 SER B C 1
ATOM 1118 O O . SER A 1 152 ? 16.706 -77.703 -15.845 1.000 14.317 149 SER B O 1
ATOM 1121 N N . ALA A 1 153 ? 18.852 -77.890 -16.526 1.000 12.132 150 ALA B N 1
ATOM 1122 C CA . ALA A 1 153 ? 19.406 -78.480 -15.287 1.000 13.042 150 ALA B CA 1
ATOM 1123 C C . ALA A 1 153 ? 19.278 -77.420 -14.188 1.000 14.305 150 ALA B C 1
ATOM 1124 O O . ALA A 1 153 ? 19.901 -76.365 -14.291 1.000 14.122 150 ALA B O 1
ATOM 1126 N N . SER A 1 154 ? 18.444 -77.685 -13.191 1.000 13.873 151 SER B N 1
ATOM 1127 C CA . SER A 1 154 ? 17.952 -76.668 -12.238 1.000 12.244 151 SER B CA 1
ATOM 1128 C C . SER A 1 154 ? 18.639 -76.754 -10.870 1.000 10.645 151 SER B C 1
ATOM 1129 O O . SER A 1 154 ? 19.179 -77.839 -10.476 1.000 10.498 151 SER B O 1
ATOM 1132 N N . PHE A 1 155 ? 18.544 -75.634 -10.155 1.000 11.083 152 PHE B N 1
ATOM 1133 C CA . PHE A 1 155 ? 18.814 -75.432 -8.707 1.000 10.647 152 PHE B CA 1
ATOM 1134 C C . PHE A 1 155 ? 20.312 -75.302 -8.420 1.000 11.014 152 PHE B C 1
ATOM 1135 O O . PHE A 1 155 ? 20.687 -75.213 -7.223 1.000 12.158 152 PHE B O 1
ATOM 1143 N N . GLY A 1 156 ? 21.150 -75.143 -9.430 1.000 10.768 153 GLY B N 1
ATOM 1144 C CA . GLY A 1 156 ? 22.563 -74.812 -9.200 1.000 11.033 153 GLY B CA 1
ATOM 1145 C C . GLY A 1 156 ? 22.709 -73.438 -8.562 1.000 10.703 153 GLY B C 1
ATOM 1146 O O . GLY A 1 156 ? 23.664 -73.243 -7.798 1.000 12.441 153 GLY B O 1
ATOM 1147 N N . GLY A 1 157 ? 21.795 -72.511 -8.834 1.000 10.584 154 GLY B N 1
ATOM 1148 C CA . GLY A 1 157 ? 21.858 -71.174 -8.219 1.000 10.376 154 GLY B CA 1
ATOM 1149 C C . GLY A 1 157 ? 21.480 -71.239 -6.757 1.000 11.948 154 GLY B C 1
ATOM 1150 O O . GLY A 1 157 ? 22.289 -70.817 -5.881 1.000 13.138 154 GLY B O 1
ATOM 1151 N N . LEU A 1 158 ? 20.307 -71.799 -6.458 1.000 10.812 155 LEU B N 1
ATOM 1152 C CA . LEU A 1 158 ? 19.852 -71.845 -5.056 1.000 11.488 155 LEU B CA 1
ATOM 1153 C C . LEU A 1 158 ? 20.775 -72.763 -4.263 1.000 12.530 155 LEU B C 1
ATOM 1154 O O . LEU A 1 158 ? 20.955 -72.488 -3.055 1.000 11.092 155 LEU B O 1
ATOM 1159 N N . ALA A 1 159 ? 21.334 -73.815 -4.875 1.000 12.032 156 ALA B N 1
ATOM 1160 C CA . ALA A 1 159 ? 22.206 -74.760 -4.140 1.000 11.815 156 ALA B CA 1
ATOM 1161 C C . ALA A 1 159 ? 23.453 -74.016 -3.651 1.000 13.050 156 ALA B C 1
ATOM 1162 O O . ALA A 1 159 ? 24.071 -74.452 -2.675 1.000 13.224 156 ALA B O 1
ATOM 1164 N N . SER A 1 160 ? 23.839 -72.926 -4.311 1.000 11.857 157 SER B N 1
ATOM 1165 C CA . SER A 1 160 ? 25.031 -72.129 -3.912 1.000 12.760 157 SER B CA 1
ATOM 1166 C C . SER A 1 160 ? 24.733 -71.290 -2.671 1.000 14.722 157 SER B C 1
ATOM 1167 O O . SER A 1 160 ? 25.684 -70.750 -2.083 1.000 16.646 157 SER B O 1
ATOM 1170 N N . ARG A 1 161 ? 23.461 -71.180 -2.279 1.000 11.206 158 ARG B N 1
ATOM 1171 C CA . ARG A 1 161 ? 22.998 -70.256 -1.220 1.000 11.632 158 ARG B CA 1
ATOM 1172 C C . ARG A 1 161 ? 22.595 -70.990 0.057 1.000 11.729 158 ARG B C 1
ATOM 1173 O O . ARG A 1 161 ? 22.528 -70.334 1.092 1.000 13.403 158 ARG B O 1
ATOM 1181 N N . THR A 1 162 ? 22.306 -72.287 0.004 1.000 11.623 159 THR B N 1
ATOM 1182 C CA . THR A 1 162 ? 21.750 -73.024 1.168 1.000 10.884 159 THR B CA 1
ATOM 1183 C C . THR A 1 162 ? 22.824 -73.447 2.171 1.000 10.317 159 THR B C 1
ATOM 1184 O O . THR A 1 162 ? 22.471 -73.646 3.334 1.000 10.818 159 THR B O 1
ATOM 1188 N N . PRO A 1 163 ? 24.126 -73.640 1.840 1.000 9.600 160 PRO B N 1
ATOM 1189 C CA . PRO A 1 163 ? 25.076 -74.021 2.885 1.000 10.290 160 PRO B CA 1
ATOM 1190 C C . PRO A 1 163 ? 25.074 -73.084 4.097 1.000 10.293 160 PRO B C 1
ATOM 1191 O O . PRO A 1 163 ? 25.042 -73.571 5.207 1.000 11.828 160 PRO B O 1
ATOM 1195 N N . ALA A 1 164 ? 25.013 -71.768 3.867 1.000 11.080 161 ALA B N 1
ATOM 1196 C CA . ALA A 1 164 ? 24.966 -70.748 4.934 1.000 12.230 161 ALA B CA 1
ATOM 1197 C C . ALA A 1 164 ? 23.746 -70.981 5.833 1.000 10.991 161 ALA B C 1
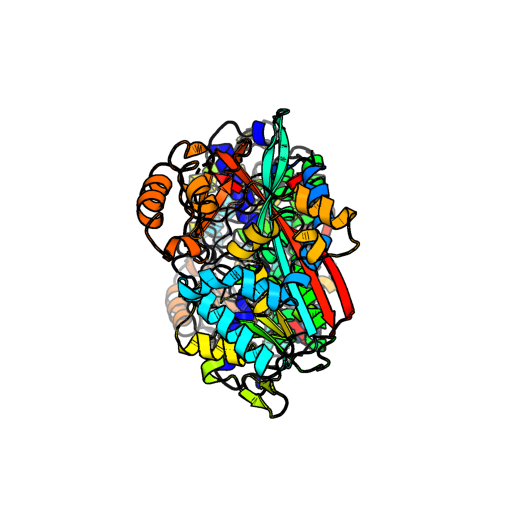ATOM 1198 O O . ALA A 1 164 ? 23.820 -70.703 7.049 1.000 10.958 161 ALA B O 1
ATOM 1200 N N . VAL A 1 165 ? 22.625 -71.428 5.265 1.000 9.813 162 VAL B N 1
ATOM 1201 C CA . VAL A 1 165 ? 21.373 -71.641 6.048 1.000 10.380 162 VAL B CA 1
ATOM 1202 C C . VAL A 1 165 ? 21.590 -72.805 7.022 1.000 10.661 162 VAL B C 1
ATOM 1203 O O . VAL A 1 165 ? 21.235 -72.701 8.211 1.000 11.645 162 VAL B O 1
ATOM 1207 N N . HIS A 1 166 ? 22.131 -73.912 6.543 1.000 12.365 163 HIS B N 1
ATOM 1208 C CA . HIS A 1 166 ? 22.422 -75.071 7.419 1.000 12.032 163 HIS B CA 1
ATOM 1209 C C . HIS A 1 166 ? 23.512 -74.720 8.430 1.000 10.569 163 HIS B C 1
ATOM 1210 O O . HIS A 1 166 ? 23.367 -75.180 9.558 1.000 10.643 163 HIS B O 1
ATOM 1217 N N . ARG A 1 167 ? 24.515 -73.919 8.066 1.000 10.883 164 ARG B N 1
ATOM 1218 C CA . ARG A 1 167 ? 25.527 -73.481 9.053 1.000 10.999 164 ARG B CA 1
ATOM 1219 C C . ARG A 1 167 ? 24.819 -72.674 10.147 1.000 11.192 164 ARG B C 1
ATOM 1220 O O . ARG A 1 167 ? 25.154 -72.830 11.304 1.000 11.897 164 ARG B O 1
ATOM 1228 N N . HIS A 1 168 ? 23.859 -71.837 9.781 1.000 10.627 165 HIS B N 1
ATOM 1229 C CA . HIS A 1 168 ? 23.123 -70.981 10.744 1.000 11.789 165 HIS B CA 1
ATOM 1230 C C . HIS A 1 168 ? 22.353 -71.868 11.727 1.000 11.642 165 HIS B C 1
ATOM 1231 O O . HIS A 1 168 ? 22.453 -71.672 12.929 1.000 11.337 165 HIS B O 1
ATOM 1238 N N . VAL A 1 169 ? 21.606 -72.834 11.215 1.000 10.924 166 VAL B N 1
ATOM 1239 C CA . VAL A 1 169 ? 20.747 -73.695 12.062 1.000 12.129 166 VAL B CA 1
ATOM 1240 C C . VAL A 1 169 ? 21.626 -74.467 13.055 1.000 12.708 166 VAL B C 1
ATOM 1241 O O . VAL A 1 169 ? 21.308 -74.465 14.269 1.000 13.116 166 VAL B O 1
ATOM 1245 N N . LEU A 1 170 ? 22.717 -75.074 12.581 1.000 12.812 167 LEU B N 1
ATOM 1246 C CA . LEU A 1 170 ? 23.616 -75.837 13.484 1.000 13.114 167 LEU B CA 1
ATOM 1247 C C . LEU A 1 170 ? 24.244 -74.880 14.506 1.000 12.928 167 LEU B C 1
ATOM 1248 O O . LEU A 1 170 ? 24.316 -75.245 15.701 1.000 13.983 167 LEU B O 1
ATOM 1253 N N . SER A 1 171 ? 24.638 -73.678 14.093 1.000 11.839 168 SER B N 1
ATOM 1254 C CA . SER A 1 171 ? 25.207 -72.644 15.000 1.000 13.018 168 SER B CA 1
ATOM 1255 C C . SER A 1 171 ? 24.209 -72.205 16.091 1.000 11.992 168 SER B C 1
ATOM 1256 O O . SER A 1 171 ? 24.631 -71.974 17.232 1.000 12.341 168 SER B O 1
ATOM 1259 N N 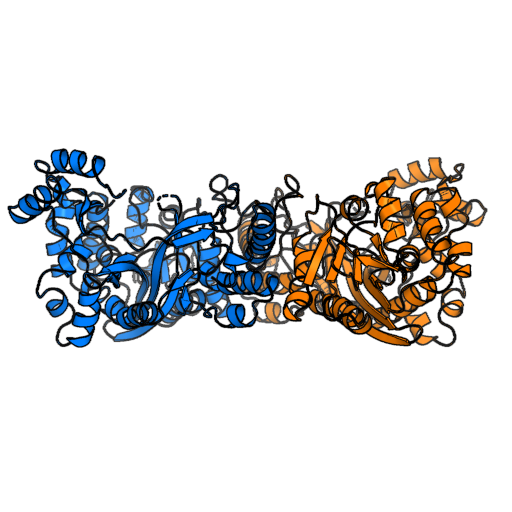. VAL A 1 172 ? 22.917 -72.077 15.778 1.000 11.237 169 VAL B N 1
ATOM 1260 C CA . VAL A 1 172 ? 21.880 -71.720 16.777 1.000 13.056 169 VAL B CA 1
ATOM 1261 C C . VAL A 1 172 ? 21.915 -72.765 17.899 1.000 13.518 169 VAL B C 1
ATOM 1262 O O . VAL A 1 172 ? 21.745 -72.406 19.066 1.000 15.190 169 VAL B O 1
ATOM 1266 N N . LEU A 1 173 ? 22.174 -74.026 17.544 1.000 14.730 170 LEU B N 1
ATOM 1267 C CA . LEU A 1 173 ? 22.207 -75.153 18.509 1.000 14.892 170 LEU B CA 1
ATOM 1268 C C . LEU A 1 173 ? 23.594 -75.303 19.128 1.000 15.722 170 LEU B C 1
ATOM 1269 O O . LEU A 1 173 ? 23.789 -76.306 19.838 1.000 17.034 170 LEU B O 1
ATOM 1274 N N . SER A 1 174 ? 24.507 -74.356 18.884 1.000 16.289 171 SER B N 1
ATOM 1275 C CA . SER A 1 174 ? 25.893 -74.331 19.418 1.000 17.113 171 SER B CA 1
ATOM 1276 C C . SER A 1 174 ? 26.706 -75.500 18.841 1.000 19.675 171 SER B C 1
ATOM 1277 O O . SER A 1 174 ? 27.679 -75.919 19.474 1.000 20.532 171 SER B O 1
ATOM 1280 N N . LYS A 1 175 ? 26.335 -76.004 17.665 1.000 19.001 172 LYS B N 1
ATOM 1281 C CA . LYS A 1 175 ? 27.072 -77.112 17.008 1.000 21.129 172 LYS B CA 1
ATOM 1282 C C . LYS A 1 175 ? 27.994 -76.482 15.968 1.000 20.098 172 LYS B C 1
ATOM 1283 O O . LYS A 1 175 ? 27.735 -76.660 14.765 1.000 17.402 172 LYS B O 1
ATOM 1289 N N . THR A 1 176 ? 28.982 -75.710 16.413 1.000 19.691 173 THR B N 1
ATOM 1290 C CA . THR A 1 176 ? 29.833 -74.881 15.514 1.000 21.591 173 THR B CA 1
ATOM 1291 C C . THR A 1 176 ? 30.870 -75.759 14.795 1.000 21.851 173 THR B C 1
ATOM 1292 O O . THR A 1 176 ? 31.169 -75.465 13.620 1.000 21.438 173 THR B O 1
ATOM 1296 N N . LYS A 1 177 ? 31.374 -76.814 15.435 1.000 25.031 174 LYS B N 1
ATOM 1297 C CA . LYS A 1 177 ? 32.261 -77.815 14.782 1.000 28.649 174 LYS B CA 1
ATOM 1298 C C . LYS A 1 177 ? 31.519 -78.408 13.582 1.000 24.767 174 LYS B C 1
ATOM 1299 O O . LYS A 1 177 ? 32.082 -78.420 12.458 1.000 21.608 174 LYS B O 1
ATOM 1305 N N . GLU A 1 178 ? 30.279 -78.839 13.811 1.000 20.188 175 GLU B N 1
ATOM 1306 C CA . GLU A 1 178 ? 29.431 -79.508 12.799 1.000 20.702 175 GLU B CA 1
ATOM 1307 C C . GLU A 1 178 ? 29.062 -78.495 11.709 1.000 21.443 175 GLU B C 1
ATOM 1308 O O . GLU A 1 178 ? 29.034 -78.878 10.541 1.000 18.212 175 GLU B O 1
ATOM 1314 N N . ALA A 1 179 ? 28.740 -77.249 12.064 1.000 17.572 176 ALA B N 1
ATOM 1315 C CA . ALA A 1 179 ? 28.449 -76.201 11.063 1.000 19.212 176 ALA B CA 1
ATOM 1316 C C . ALA A 1 179 ? 29.647 -76.070 10.117 1.000 18.621 176 ALA B C 1
ATOM 1317 O O . ALA A 1 179 ? 29.424 -75.894 8.912 1.000 18.976 176 ALA B O 1
ATOM 1319 N N . GLY A 1 180 ? 30.879 -76.155 10.635 1.000 18.152 177 GLY B N 1
ATOM 1320 C CA . GLY A 1 180 ? 32.089 -76.029 9.791 1.000 18.775 177 GLY B CA 1
ATOM 1321 C C . GLY A 1 180 ? 32.281 -77.199 8.831 1.000 21.075 177 GLY B C 1
ATOM 1322 O O . GLY A 1 180 ? 32.990 -77.024 7.840 1.000 24.946 177 GLY B O 1
ATOM 1323 N N . LYS A 1 181 ? 31.684 -78.363 9.093 1.000 18.969 178 LYS B N 1
ATOM 1324 C CA . LYS A 1 181 ? 31.897 -79.563 8.251 1.000 21.151 178 LYS B CA 1
ATOM 1325 C C . LYS A 1 181 ? 30.967 -79.523 7.033 1.000 16.409 178 LYS B C 1
ATOM 1326 O O . LYS A 1 181 ? 31.196 -80.332 6.118 1.000 18.129 178 LYS B O 1
ATOM 1332 N N . ILE A 1 182 ? 29.925 -78.683 7.037 1.000 15.590 179 ILE B N 1
ATOM 1333 C CA . ILE A 1 182 ? 29.053 -78.530 5.837 1.000 16.142 179 ILE B CA 1
ATOM 1334 C C . ILE A 1 182 ? 29.949 -78.148 4.652 1.000 15.071 179 ILE B C 1
ATOM 1335 O O . ILE A 1 182 ? 30.841 -77.296 4.806 1.000 14.953 179 ILE B O 1
ATOM 1340 N N . LEU A 1 183 ? 29.733 -78.778 3.496 1.000 15.257 180 LEU B N 1
ATOM 1341 C CA . LEU A 1 183 ? 30.590 -78.558 2.313 1.000 14.680 180 LEU B CA 1
ATOM 1342 C C . LEU A 1 183 ? 30.187 -77.268 1.610 1.000 16.498 180 LEU B C 1
ATOM 1343 O O . LEU A 1 183 ? 28.999 -77.063 1.346 1.000 14.890 180 LEU B O 1
ATOM 1348 N N . SER A 1 184 ? 31.169 -76.436 1.298 1.000 17.116 181 SER B N 1
ATOM 1349 C CA A SER A 1 184 ? 30.984 -75.291 0.374 0.500 16.149 181 SER B CA 1
ATOM 1350 C CA B SER A 1 184 ? 30.974 -75.292 0.378 0.500 16.367 181 SER B CA 1
ATOM 1351 C C . SER A 1 184 ? 30.494 -75.847 -0.970 1.000 13.448 181 SER B C 1
ATOM 1352 O O . SER A 1 184 ? 30.870 -76.981 -1.312 1.000 15.680 181 SER B O 1
ATOM 1357 N N . ASN A 1 185 ? 29.678 -75.090 -1.668 1.000 12.622 182 ASN B N 1
ATOM 1358 C CA . ASN A 1 185 ? 29.052 -75.556 -2.915 1.000 12.444 182 ASN B CA 1
ATOM 1359 C C . ASN A 1 185 ? 28.668 -74.318 -3.708 1.000 11.960 182 ASN B C 1
ATOM 1360 O O . ASN A 1 185 ? 27.925 -73.482 -3.165 1.000 16.147 182 ASN B O 1
ATOM 1365 N N . ASN A 1 186 ? 29.215 -74.177 -4.908 1.000 13.301 183 ASN B N 1
ATOM 1366 C CA . ASN A 1 186 ? 28.923 -73.002 -5.759 1.000 15.280 183 ASN B CA 1
ATOM 1367 C C . ASN A 1 186 ? 28.775 -73.430 -7.212 1.000 14.321 183 ASN B C 1
ATOM 1368 O O . ASN A 1 186 ? 29.496 -72.968 -8.090 1.000 13.714 183 ASN B O 1
ATOM 1373 N N . PRO A 1 187 ? 27.813 -74.320 -7.523 1.000 14.497 184 PRO B N 1
ATOM 1374 C CA . PRO A 1 187 ? 27.623 -74.762 -8.899 1.000 13.329 184 PRO B CA 1
ATOM 1375 C C . PRO A 1 187 ? 27.275 -73.599 -9.831 1.000 13.271 184 PRO B C 1
ATOM 1376 O O . PRO A 1 187 ? 27.667 -73.665 -10.975 1.000 12.236 184 PRO B O 1
ATOM 1380 N N . SER A 1 188 ? 26.564 -72.567 -9.368 1.000 13.461 185 SER B N 1
ATOM 1381 C CA . SER A 1 188 ? 26.164 -71.466 -10.295 1.000 15.626 185 SER B CA 1
ATOM 1382 C C . SER A 1 188 ? 27.405 -70.805 -10.902 1.000 13.896 185 SER B C 1
ATOM 1383 O O . SER A 1 188 ? 27.355 -70.445 -12.086 1.000 12.690 185 SER B O 1
ATOM 1386 N N . LYS A 1 189 ? 28.503 -70.675 -10.162 1.000 12.438 186 LYS B N 1
ATOM 1387 C CA . LYS A 1 189 ? 29.746 -70.125 -10.753 1.000 12.567 186 LYS B CA 1
ATOM 1388 C C . LYS A 1 189 ? 30.226 -71.019 -11.903 1.000 11.260 186 LYS B C 1
ATOM 1389 O O . LYS A 1 189 ? 30.490 -70.483 -13.002 1.000 11.790 186 LYS B O 1
ATOM 1395 N N . GLY A 1 190 ? 30.338 -72.329 -11.673 1.000 11.850 187 GLY B N 1
ATOM 1396 C CA . GLY A 1 190 ? 30.798 -73.279 -12.700 1.000 12.092 187 GLY B CA 1
ATOM 1397 C C . GLY A 1 190 ? 29.867 -73.340 -13.902 1.000 10.723 187 GLY B C 1
ATOM 1398 O O . GLY A 1 190 ? 30.336 -73.395 -15.040 1.000 11.790 187 GLY B O 1
ATOM 1399 N N . LEU A 1 191 ? 28.563 -73.352 -13.656 1.000 10.955 188 LEU B N 1
ATOM 1400 C CA . LEU A 1 191 ? 27.584 -73.371 -14.759 1.000 9.830 188 LEU B CA 1
ATOM 1401 C C . LEU A 1 191 ? 27.742 -72.101 -15.607 1.000 10.544 188 LEU B C 1
ATOM 1402 O O . LEU A 1 191 ? 27.806 -72.211 -16.854 1.000 11.348 188 LEU B O 1
ATOM 1407 N N . ALA A 1 192 ? 27.836 -70.937 -14.974 1.000 10.503 189 ALA B N 1
ATOM 1408 C CA . ALA A 1 192 ? 28.022 -69.658 -15.679 1.000 10.844 189 ALA B CA 1
ATOM 1409 C C . ALA A 1 192 ? 29.330 -69.696 -16.475 1.000 11.164 189 ALA B C 1
ATOM 1410 O O . ALA A 1 192 ? 29.350 -69.206 -17.619 1.000 10.976 189 ALA B O 1
ATOM 1412 N N . LEU A 1 193 ? 30.393 -70.254 -15.902 1.000 11.264 190 LEU B N 1
ATOM 1413 C CA . LEU A 1 193 ? 31.717 -70.290 -16.568 1.000 12.500 190 LEU B CA 1
ATOM 1414 C C . LEU A 1 193 ? 31.663 -71.175 -17.819 1.000 13.740 190 LEU B C 1
ATOM 1415 O O . LEU A 1 193 ? 32.436 -70.899 -18.750 1.000 13.197 190 LEU B O 1
ATOM 1420 N N . GLY A 1 194 ? 30.778 -72.177 -17.879 1.000 14.182 191 GLY B N 1
ATOM 1421 C CA . GLY A 1 194 ? 30.574 -72.941 -19.122 1.000 12.463 191 GLY B CA 1
ATOM 1422 C C . GLY A 1 194 ? 29.982 -72.064 -20.211 1.000 12.023 191 GLY B C 1
ATOM 1423 O O . GLY A 1 194 ? 30.452 -72.086 -21.339 1.000 11.868 191 GLY B O 1
ATOM 1424 N N . ILE A 1 195 ? 28.923 -71.338 -19.893 1.000 11.050 192 ILE B N 1
ATOM 1425 C CA . ILE A 1 195 ? 28.269 -70.387 -20.828 1.000 10.829 192 ILE B CA 1
ATOM 1426 C C . ILE A 1 195 ? 29.325 -69.343 -21.226 1.000 11.610 192 ILE B C 1
ATOM 1427 O O . ILE A 1 195 ? 29.392 -69.004 -22.406 1.000 12.947 192 ILE B O 1
ATOM 1432 N N . ALA A 1 196 ? 30.106 -68.841 -20.270 1.000 11.451 193 ALA B N 1
ATOM 1433 C CA . ALA A 1 196 ? 31.091 -67.762 -20.545 1.000 12.387 193 ALA B CA 1
ATOM 1434 C C . ALA A 1 196 ? 32.132 -68.287 -21.532 1.000 12.280 193 ALA B C 1
ATOM 1435 O O . ALA A 1 196 ? 32.490 -67.558 -22.467 1.000 12.905 193 ALA B O 1
ATOM 1437 N N . LYS A 1 197 ? 32.575 -69.528 -21.365 1.000 11.926 194 LYS B N 1
ATOM 1438 C CA . LYS A 1 197 ? 33.571 -70.136 -22.285 1.000 12.190 194 LYS B CA 1
ATOM 1439 C C . LYS A 1 197 ? 32.960 -70.239 -23.691 1.000 11.520 194 LYS B C 1
ATOM 1440 O O . LYS A 1 197 ? 33.632 -69.871 -24.665 1.000 12.829 194 LYS B O 1
ATOM 1446 N N . ALA A 1 198 ? 31.718 -70.709 -23.808 1.000 12.421 195 ALA B N 1
ATOM 1447 C CA . ALA A 1 198 ? 31.031 -70.838 -25.107 1.000 12.333 195 ALA B CA 1
ATOM 1448 C C . ALA A 1 198 ? 30.883 -69.447 -25.721 1.000 12.396 195 ALA B C 1
ATOM 1449 O O . ALA A 1 198 ? 31.109 -69.300 -26.911 1.000 12.761 195 ALA B O 1
ATOM 1451 N N . TRP A 1 199 ? 30.541 -68.441 -24.920 1.000 13.381 196 TRP B N 1
ATOM 1452 C CA . TRP A 1 199 ? 30.412 -67.041 -25.397 1.000 12.810 196 TRP B CA 1
ATOM 1453 C C . TRP A 1 199 ? 31.756 -66.548 -25.949 1.000 11.907 196 TRP B C 1
ATOM 1454 O O . TRP A 1 199 ? 31.771 -65.958 -27.015 1.000 13.488 196 TRP B O 1
ATOM 1465 N N . GLU A 1 200 ? 32.847 -66.808 -25.247 1.000 11.869 197 GLU B N 1
ATOM 1466 C CA . GLU A 1 200 ? 34.209 -66.405 -25.678 1.000 14.070 197 GLU B CA 1
ATOM 1467 C C . GLU A 1 200 ? 34.512 -67.069 -27.022 1.000 14.734 197 GLU B C 1
ATOM 1468 O O . GLU A 1 200 ? 34.989 -66.384 -27.956 1.000 16.218 197 GLU B O 1
ATOM 1474 N N . LEU A 1 201 ? 34.236 -68.364 -27.142 1.000 12.881 198 LEU B N 1
ATOM 1475 C CA . LEU A 1 201 ? 34.576 -69.123 -28.368 1.000 12.733 198 LEU B CA 1
ATOM 1476 C C . LEU A 1 201 ? 33.709 -68.674 -29.544 1.000 13.689 198 LEU B C 1
ATOM 1477 O O . LEU A 1 201 ? 34.201 -68.708 -30.686 1.000 16.129 198 LEU B O 1
ATOM 1482 N N . TYR A 1 202 ? 32.485 -68.222 -29.305 1.000 13.766 199 TYR B N 1
ATOM 1483 C CA . TYR A 1 202 ? 31.583 -67.773 -30.388 1.000 15.224 199 TYR B CA 1
ATOM 1484 C C . TYR A 1 202 ? 32.236 -66.619 -31.158 1.000 17.847 199 TYR B C 1
ATOM 1485 O O . TYR A 1 202 ? 32.036 -66.550 -32.394 1.000 19.655 199 TYR B O 1
ATOM 1494 N N . GLY A 1 203 ? 32.923 -65.718 -30.452 1.000 19.129 200 GLY B N 1
ATOM 1495 C CA . GLY A 1 203 ? 33.813 -64.699 -31.045 1.000 23.549 200 GLY B CA 1
ATOM 1496 C C . GLY A 1 203 ? 33.082 -63.436 -31.481 1.000 23.296 200 GLY B C 1
ATOM 1497 O O . GLY A 1 203 ? 33.405 -62.892 -32.570 1.000 26.489 200 GLY B O 1
ATOM 1498 N N . SER A 1 204 ? 32.142 -62.949 -30.674 1.000 19.800 201 SER B N 1
ATOM 1499 C CA . SER A 1 204 ? 31.481 -61.627 -30.873 1.000 19.565 201 SER B CA 1
ATOM 1500 C C . SER A 1 204 ? 31.434 -60.901 -29.534 1.000 19.589 201 SER B C 1
ATOM 1501 O O . SER A 1 204 ? 30.566 -61.166 -28.700 1.000 15.727 201 SER B O 1
ATOM 1504 N N . PRO A 1 205 ? 32.404 -59.997 -29.269 1.000 20.019 202 PRO B N 1
ATOM 1505 C CA . PRO A 1 205 ? 32.450 -59.239 -28.022 1.000 20.294 202 PRO B CA 1
ATOM 1506 C C . PRO A 1 205 ? 31.147 -58.551 -27.592 1.000 18.618 202 PRO B C 1
ATOM 1507 O O . PRO A 1 205 ? 30.997 -58.351 -26.406 1.000 19.999 202 PRO B O 1
ATOM 1511 N N . ASN A 1 206 ? 30.296 -58.172 -28.554 1.000 21.022 203 ASN B N 1
ATOM 1512 C CA . ASN A 1 206 ? 29.045 -57.407 -28.284 1.000 23.366 203 ASN B CA 1
ATOM 1513 C C . ASN A 1 206 ? 27.841 -58.349 -28.283 1.000 20.877 203 ASN B C 1
ATOM 1514 O O . ASN A 1 206 ? 26.723 -57.856 -28.062 1.000 20.712 203 ASN B O 1
ATOM 1519 N N . ALA A 1 207 ? 28.032 -59.652 -28.493 1.000 16.870 204 ALA B N 1
ATOM 1520 C CA . ALA A 1 207 ? 26.881 -60.578 -28.595 1.000 16.671 204 ALA B CA 1
ATOM 1521 C C . ALA A 1 207 ? 26.351 -60.893 -27.194 1.000 13.082 204 ALA B C 1
ATOM 1522 O O . ALA A 1 207 ? 27.091 -60.778 -26.216 1.000 13.156 204 ALA B O 1
ATOM 1524 N N . LEU A 1 208 ? 25.073 -61.238 -27.105 1.000 13.510 205 LEU B N 1
ATOM 1525 C CA . LEU A 1 208 ? 24.382 -61.527 -25.829 1.000 12.628 205 LEU B CA 1
ATOM 1526 C C . LEU A 1 208 ? 24.275 -63.040 -25.608 1.000 12.350 205 LEU B C 1
ATOM 1527 O O . LEU A 1 208 ? 24.359 -63.838 -26.584 1.000 13.052 205 LEU B O 1
ATOM 1532 N N . VAL A 1 209 ? 24.004 -63.413 -24.372 1.000 12.672 206 VAL B N 1
ATOM 1533 C CA . VAL A 1 209 ? 23.453 -64.741 -24.041 1.000 11.135 206 VAL B CA 1
ATOM 1534 C C . VAL A 1 209 ? 21.933 -64.603 -24.011 1.000 11.296 206 VAL B C 1
ATOM 1535 O O . VAL A 1 209 ? 21.419 -63.668 -23.363 1.000 13.496 206 VAL B O 1
ATOM 1539 N N . LEU A 1 210 ? 21.246 -65.475 -24.731 1.000 11.498 207 LEU B N 1
ATOM 1540 C CA . LEU A 1 210 ? 19.768 -65.502 -24.772 1.000 10.683 207 LEU B CA 1
ATOM 1541 C C . LEU A 1 210 ? 19.308 -66.612 -23.834 1.000 11.728 207 LEU B C 1
ATOM 1542 O O . LEU A 1 210 ? 19.626 -67.804 -24.108 1.000 10.800 207 LEU B O 1
ATOM 1547 N N . LEU A 1 211 ? 18.552 -66.257 -22.789 1.000 10.834 208 LEU B N 1
ATOM 1548 C CA . LEU A 1 211 ? 18.032 -67.253 -21.845 1.000 10.919 208 LEU B CA 1
ATOM 1549 C C . LEU A 1 211 ? 16.552 -67.422 -22.153 1.000 11.431 208 LEU B C 1
ATOM 1550 O O . LEU A 1 211 ? 15.826 -66.448 -22.103 1.000 11.252 208 LEU B O 1
ATOM 1555 N N . ILE A 1 212 ? 16.188 -68.606 -22.631 1.000 9.996 209 ILE B N 1
ATOM 1556 C CA . ILE A 1 212 ? 14.785 -68.909 -23.013 1.000 10.307 209 ILE B CA 1
ATOM 1557 C C . ILE A 1 212 ? 14.061 -69.377 -21.749 1.000 10.761 209 ILE B C 1
ATOM 1558 O O . ILE A 1 212 ? 14.455 -70.402 -21.162 1.000 11.099 209 ILE B O 1
ATOM 1563 N N . ALA A 1 213 ? 13.017 -68.657 -21.354 1.000 11.763 210 ALA B N 1
ATOM 1564 C CA . ALA A 1 213 ? 12.228 -68.978 -20.153 1.000 11.036 210 ALA B CA 1
ATOM 1565 C C . ALA A 1 213 ? 10.790 -68.585 -20.395 1.000 12.137 210 ALA B C 1
ATOM 1566 O O . ALA A 1 213 ? 10.577 -67.547 -21.052 1.000 15.130 210 ALA B O 1
ATOM 1568 N N . GLN A 1 214 ? 9.841 -69.320 -19.834 1.000 13.352 211 GLN B N 1
ATOM 1569 C CA . GLN A 1 214 ? 8.420 -68.916 -19.982 1.000 15.247 211 GLN B CA 1
ATOM 1570 C C . GLN A 1 214 ? 8.175 -67.747 -19.015 1.000 16.118 211 GLN B C 1
ATOM 1571 O O . GLN A 1 214 ? 8.982 -67.514 -18.087 1.000 12.665 211 GLN B O 1
ATOM 1577 N N . GLU A 1 215 ? 7.128 -66.985 -19.273 1.000 13.163 212 GLU B N 1
ATOM 1578 C CA . GLU A 1 215 ? 6.741 -65.835 -18.413 1.000 15.154 212 GLU B CA 1
ATOM 1579 C C . GLU A 1 215 ? 6.391 -66.359 -17.013 1.000 14.529 212 GLU B C 1
ATOM 1580 O O . GLU A 1 215 ? 6.812 -65.743 -16.010 1.000 15.004 212 GLU B O 1
ATOM 1586 N N . LYS A 1 216 ? 5.639 -67.450 -16.938 1.000 14.153 213 LYS B N 1
ATOM 1587 C CA . LYS A 1 216 ? 5.303 -68.105 -15.650 1.000 14.614 213 LYS B CA 1
ATOM 1588 C C . LYS A 1 216 ? 6.523 -68.920 -15.225 1.000 15.258 213 LYS B C 1
ATOM 1589 O O . LYS A 1 216 ? 6.709 -70.022 -15.751 1.000 17.832 213 LYS B O 1
ATOM 1595 N N . GLU A 1 217 ? 7.352 -68.379 -14.337 1.000 12.231 214 GLU B N 1
ATOM 1596 C CA . GLU A 1 217 ? 8.633 -69.014 -13.939 1.000 11.315 214 GLU B CA 1
ATOM 1597 C C . GLU A 1 217 ? 8.854 -68.770 -12.445 1.000 11.320 214 GLU B C 1
ATOM 1598 O O . GLU A 1 217 ? 9.420 -67.712 -12.063 1.000 11.958 214 GLU B O 1
ATOM 1604 N N . ARG A 1 218 ? 8.412 -69.706 -11.609 1.000 12.751 215 ARG B N 1
ATOM 1605 C CA . ARG A 1 218 ? 8.625 -69.569 -10.145 1.000 10.923 215 ARG B CA 1
ATOM 1606 C C . ARG A 1 218 ? 10.121 -69.600 -9.830 1.000 11.994 215 ARG B C 1
ATOM 1607 O O . ARG A 1 218 ? 10.519 -69.007 -8.810 1.000 12.211 215 ARG B O 1
ATOM 1615 N N . ASN A 1 219 ? 10.923 -70.284 -10.636 1.000 10.577 216 ASN B N 1
ATOM 1616 C CA . ASN A 1 219 ? 12.352 -70.520 -10.307 1.000 10.676 216 ASN B CA 1
ATOM 1617 C C . ASN A 1 219 ? 13.244 -69.445 -10.942 1.000 10.405 216 ASN B C 1
ATOM 1618 O O . ASN A 1 219 ? 14.410 -69.714 -11.231 1.000 11.182 216 ASN B O 1
ATOM 1623 N N . ILE A 1 220 ? 12.758 -68.216 -11.090 1.000 9.049 217 ILE B N 1
ATOM 1624 C CA . ILE A 1 220 ? 13.531 -67.152 -11.790 1.000 10.417 217 ILE B CA 1
ATOM 1625 C C . ILE A 1 220 ? 14.816 -66.811 -11.020 1.000 9.520 217 ILE B C 1
ATOM 1626 O O . ILE A 1 220 ? 15.844 -66.523 -11.662 1.000 10.569 217 ILE B O 1
ATOM 1631 N N . PHE A 1 221 ? 14.821 -66.909 -9.686 1.000 10.818 218 PHE B N 1
ATOM 1632 C CA . PHE A 1 221 ? 15.992 -66.469 -8.884 1.000 10.746 218 PHE B CA 1
ATOM 1633 C C . PHE A 1 221 ? 17.141 -67.445 -9.133 1.000 9.728 218 PHE B C 1
ATOM 1634 O O . PHE A 1 221 ? 18.297 -67.027 -9.233 1.000 10.414 218 PHE B O 1
ATOM 1642 N N . ASP A 1 222 ? 16.832 -68.729 -9.270 1.000 11.417 219 ASP B N 1
ATOM 1643 C CA . ASP A 1 222 ? 17.857 -69.744 -9.617 1.000 11.421 219 ASP B CA 1
ATOM 1644 C C . ASP A 1 222 ? 18.524 -69.375 -10.949 1.000 10.669 219 ASP B C 1
ATOM 1645 O O . ASP A 1 222 ? 19.746 -69.500 -11.061 1.000 10.184 219 ASP B O 1
ATOM 1650 N N . GLN A 1 223 ? 17.732 -68.962 -11.932 1.000 10.669 220 GLN B N 1
ATOM 1651 C CA . GLN A 1 223 ? 18.198 -68.531 -13.277 1.000 11.164 220 GLN B CA 1
ATOM 1652 C C . GLN A 1 223 ? 18.968 -67.212 -13.188 1.000 12.674 220 GLN B C 1
ATOM 1653 O O . GLN A 1 223 ? 20.008 -67.060 -13.870 1.000 12.693 220 GLN B O 1
ATOM 1659 N N . ARG A 1 224 ? 18.488 -66.258 -12.402 1.000 10.052 221 ARG B N 1
ATOM 1660 C CA . ARG A 1 224 ? 19.177 -64.956 -12.227 1.000 10.649 221 ARG B CA 1
ATOM 1661 C C . ARG A 1 224 ? 20.565 -65.178 -11.621 1.000 9.973 221 ARG B C 1
ATOM 1662 O O . ARG A 1 224 ? 21.470 -64.383 -11.897 1.000 10.726 221 ARG B O 1
ATOM 1670 N N . ALA A 1 225 ? 20.768 -66.227 -10.823 1.000 10.281 222 ALA B N 1
ATOM 1671 C CA . ALA A 1 225 ? 22.099 -66.490 -10.232 1.000 9.952 222 ALA B CA 1
ATOM 1672 C C . ALA A 1 225 ? 23.127 -66.654 -11.354 1.000 11.489 222 ALA B C 1
ATOM 1673 O O . ALA A 1 225 ? 24.242 -66.135 -11.255 1.000 12.227 222 ALA B O 1
ATOM 1675 N N . ILE A 1 226 ? 22.790 -67.445 -12.375 1.000 11.703 223 ILE B N 1
ATOM 1676 C CA . ILE A 1 226 ? 23.696 -67.648 -13.534 1.000 12.210 223 ILE B CA 1
ATOM 1677 C C . ILE A 1 226 ? 23.925 -66.304 -14.247 1.000 11.404 223 ILE B C 1
ATOM 1678 O O . ILE A 1 226 ? 25.084 -65.929 -14.549 1.000 11.348 223 ILE B O 1
ATOM 1683 N N . GLU A 1 227 ? 22.864 -65.535 -14.436 1.000 11.354 224 GLU B N 1
ATOM 1684 C CA A GLU A 1 227 ? 22.950 -64.199 -15.083 0.500 12.182 224 GLU B CA 1
ATOM 1685 C CA B GLU A 1 227 ? 22.957 -64.204 -15.088 0.500 11.353 224 GLU B CA 1
ATOM 1686 C C . GLU A 1 227 ? 23.888 -63.286 -14.280 1.000 12.751 224 GLU B C 1
ATOM 1687 O O . GLU A 1 227 ? 24.666 -62.535 -14.899 1.000 12.927 224 GLU B O 1
ATOM 1698 N N . ASN A 1 228 ? 23.777 -63.306 -12.947 1.000 11.737 225 ASN B N 1
ATOM 1699 C CA . ASN A 1 228 ? 24.590 -62.424 -12.064 1.000 10.789 225 ASN B CA 1
ATOM 1700 C C . ASN A 1 228 ? 26.064 -62.783 -12.259 1.000 11.362 225 ASN B C 1
ATOM 1701 O O . ASN A 1 228 ? 26.894 -61.878 -12.365 1.000 12.797 225 ASN B O 1
ATOM 1706 N N . GLU A 1 229 ? 26.374 -64.083 -12.346 1.000 11.509 226 GLU B N 1
ATOM 1707 C CA . GLU A 1 229 ? 27.767 -64.544 -12.540 1.000 12.421 226 GLU B CA 1
ATOM 1708 C C . GLU A 1 229 ? 28.258 -64.058 -13.898 1.000 11.227 226 GLU B C 1
ATOM 1709 O O . GLU A 1 229 ? 29.449 -63.683 -13.988 1.000 13.847 226 GLU B O 1
ATOM 1715 N N . LEU A 1 230 ? 27.429 -64.119 -14.946 1.000 10.367 227 LEU B N 1
ATOM 1716 C CA . LEU A 1 230 ? 27.847 -63.659 -16.290 1.000 10.889 227 LEU B CA 1
ATOM 1717 C C . LEU A 1 230 ? 28.023 -62.143 -16.268 1.000 13.529 227 LEU B C 1
ATOM 1718 O O . LEU A 1 230 ? 28.958 -61.658 -16.864 1.000 14.198 227 LEU B O 1
ATOM 1723 N N . LEU A 1 231 ? 27.159 -61.426 -15.570 1.000 14.123 228 LEU B N 1
ATOM 1724 C CA . LEU A 1 231 ? 27.265 -59.945 -15.536 1.000 12.783 228 LEU B CA 1
ATOM 1725 C C . LEU A 1 231 ? 28.605 -59.529 -14.918 1.000 14.515 228 LEU B C 1
ATOM 1726 O O . LEU A 1 231 ? 29.196 -58.530 -15.393 1.000 15.702 228 LEU B O 1
ATOM 1731 N N . ALA A 1 232 ? 29.051 -60.253 -13.897 1.000 16.475 229 ALA B N 1
ATOM 1732 C CA . ALA A 1 232 ? 30.326 -60.007 -13.180 1.000 16.989 229 ALA B CA 1
ATOM 1733 C C . ALA A 1 232 ? 31.501 -60.131 -14.153 1.000 18.800 229 ALA B C 1
ATOM 1734 O O . ALA A 1 232 ? 32.561 -59.533 -13.884 1.000 20.090 229 ALA B O 1
ATOM 1736 N N . ARG A 1 233 ? 31.299 -60.836 -15.267 1.000 16.663 230 ARG B N 1
ATOM 1737 C CA . ARG A 1 233 ? 32.308 -61.061 -16.334 1.000 19.080 230 ARG B CA 1
ATOM 1738 C C . ARG A 1 233 ? 31.981 -60.223 -17.580 1.000 19.507 230 ARG B C 1
ATOM 1739 O O . ARG A 1 233 ? 32.576 -60.483 -18.654 1.000 17.614 230 ARG B O 1
ATOM 1747 N N . ASN A 1 234 ? 31.093 -59.231 -17.446 1.000 16.037 231 ASN B N 1
ATOM 1748 C CA . ASN A 1 234 ? 30.735 -58.251 -18.503 1.000 17.914 231 ASN B CA 1
ATOM 1749 C C . ASN A 1 234 ? 30.034 -58.979 -19.655 1.000 17.764 231 ASN B C 1
ATOM 1750 O O . ASN A 1 234 ? 30.159 -58.552 -20.816 1.000 17.987 231 ASN B O 1
ATOM 1755 N N . ILE A 1 235 ? 29.359 -60.087 -19.360 1.000 13.031 232 ILE B N 1
ATOM 1756 C CA . ILE A 1 235 ? 28.563 -60.813 -20.381 1.000 11.912 232 ILE B CA 1
ATOM 1757 C C . ILE A 1 235 ? 27.099 -60.587 -20.027 1.000 12.990 232 ILE B C 1
ATOM 1758 O O . ILE A 1 235 ? 26.719 -60.829 -18.863 1.000 15.672 232 ILE B O 1
ATOM 1763 N N . HIS A 1 236 ? 26.327 -60.133 -20.993 1.000 12.663 233 HIS B N 1
ATOM 1764 C CA . HIS A 1 236 ? 24.933 -59.699 -20.767 1.000 13.472 233 HIS B CA 1
ATOM 1765 C C . HIS A 1 236 ? 23.977 -60.783 -21.247 1.000 12.996 233 HIS B C 1
ATOM 1766 O O . HIS A 1 236 ? 24.210 -61.383 -22.302 1.000 12.548 233 HIS B O 1
ATOM 1773 N N . VAL A 1 237 ? 22.890 -60.929 -20.499 1.000 12.349 234 VAL B N 1
ATOM 1774 C CA . VAL A 1 237 ? 21.789 -61.884 -20.771 1.000 12.772 234 VAL B CA 1
ATOM 1775 C C . VAL A 1 237 ? 20.525 -61.099 -21.112 1.000 13.387 234 VAL B C 1
ATOM 1776 O O . VAL A 1 237 ? 20.238 -60.086 -20.423 1.000 14.832 234 VAL B O 1
ATOM 1780 N N . ILE A 1 238 ? 19.775 -61.556 -22.119 1.000 11.226 235 ILE B N 1
ATOM 1781 C CA . ILE A 1 238 ? 18.349 -61.174 -22.310 1.000 11.952 235 ILE B CA 1
ATOM 1782 C C . ILE A 1 238 ? 17.481 -62.414 -22.091 1.000 12.703 235 ILE B C 1
ATOM 1783 O O . ILE A 1 238 ? 17.826 -63.497 -22.608 1.000 12.812 235 ILE B O 1
ATOM 1788 N N . ARG A 1 239 ? 16.406 -62.255 -21.317 1.000 12.538 236 ARG B N 1
ATOM 1789 C CA . ARG A 1 239 ? 15.408 -63.323 -21.079 1.000 12.475 236 ARG B CA 1
ATOM 1790 C C . ARG A 1 239 ? 14.281 -63.161 -22.095 1.000 12.800 236 ARG B C 1
ATOM 1791 O O . ARG A 1 239 ? 13.751 -62.043 -22.207 1.000 12.546 236 ARG B O 1
ATOM 1799 N N . ARG A 1 240 ? 13.956 -64.228 -22.827 1.000 11.255 237 ARG B N 1
ATOM 1800 C CA . ARG A 1 240 ? 12.871 -64.187 -23.834 1.000 12.345 237 ARG B CA 1
ATOM 1801 C C . ARG A 1 240 ? 12.108 -65.503 -23.813 1.000 12.983 237 ARG B C 1
ATOM 1802 O O . ARG A 1 240 ? 12.677 -66.554 -23.474 1.000 11.122 237 ARG B O 1
ATOM 1810 N N . THR A 1 241 ? 10.838 -65.441 -24.161 1.000 12.078 238 THR B N 1
ATOM 1811 C CA . THR A 1 241 ? 10.015 -66.645 -24.364 1.000 12.071 238 THR B CA 1
ATOM 1812 C C . THR A 1 241 ? 10.194 -67.153 -25.796 1.000 13.059 238 THR B C 1
ATOM 1813 O O . THR A 1 241 ? 10.653 -66.392 -26.671 1.000 12.674 238 THR B O 1
ATOM 1817 N N . PHE A 1 242 ? 9.786 -68.385 -26.043 1.000 11.784 239 PHE B N 1
ATOM 1818 C CA . PHE A 1 242 ? 9.668 -68.891 -27.424 1.000 12.604 239 PHE B CA 1
ATOM 1819 C C . PHE A 1 242 ? 8.779 -67.964 -28.244 1.000 13.524 239 PHE B C 1
ATOM 1820 O O . PHE A 1 242 ? 9.114 -67.736 -29.413 1.000 14.786 239 PHE B O 1
ATOM 1828 N N . GLU A 1 243 ? 7.694 -67.458 -27.671 1.000 14.568 240 GLU B N 1
ATOM 1829 C CA . GLU A 1 243 ? 6.780 -66.568 -28.440 1.000 16.126 240 GLU B CA 1
ATOM 1830 C C . GLU A 1 243 ? 7.534 -65.298 -28.853 1.000 15.941 240 GLU B C 1
ATOM 1831 O O . GLU A 1 243 ? 7.326 -64.824 -30.002 1.000 19.000 240 GLU B O 1
ATOM 1837 N N . ASP A 1 244 ? 8.358 -64.735 -27.965 1.000 13.601 241 ASP B N 1
ATOM 1838 C CA . ASP A 1 244 ? 9.205 -63.547 -28.258 1.000 14.713 241 ASP B CA 1
ATOM 1839 C C . ASP A 1 244 ? 10.120 -63.865 -29.451 1.000 15.759 241 ASP B C 1
ATOM 1840 O O . ASP A 1 244 ? 10.321 -62.986 -30.309 1.000 16.930 241 ASP B O 1
ATOM 1845 N N . ILE A 1 245 ? 10.696 -65.065 -29.489 1.000 14.272 242 ILE B N 1
ATOM 1846 C CA . ILE A 1 245 ? 11.604 -65.457 -30.601 1.000 13.982 242 ILE B CA 1
ATOM 1847 C C . ILE A 1 245 ? 10.782 -65.584 -31.887 1.000 14.293 242 ILE B C 1
ATOM 1848 O O . ILE A 1 245 ? 11.255 -65.120 -32.913 1.000 15.235 242 ILE B O 1
ATOM 1853 N N . SER A 1 246 ? 9.586 -66.167 -31.838 1.000 16.714 243 SER B N 1
ATOM 1854 C CA A SER A 1 246 ? 8.709 -66.269 -33.037 0.500 16.802 243 SER B CA 1
ATOM 1855 C CA B SER A 1 246 ? 8.724 -66.276 -33.046 0.500 16.201 243 SER B CA 1
ATOM 1856 C C . SER A 1 246 ? 8.467 -64.874 -33.615 1.000 19.686 243 SER B C 1
ATOM 1857 O O . SER A 1 246 ? 8.525 -64.724 -34.856 1.000 20.729 243 SER B O 1
ATOM 1862 N N . GLU A 1 247 ? 8.205 -63.904 -32.746 1.000 19.526 244 GLU B N 1
ATOM 1863 C CA . GLU A 1 247 ? 7.815 -62.523 -33.135 1.000 21.774 244 GLU B CA 1
ATOM 1864 C C . GLU A 1 247 ? 9.020 -61.727 -33.630 1.000 24.168 244 GLU B C 1
ATOM 1865 O O . GLU A 1 247 ? 8.836 -60.955 -34.576 1.000 26.749 244 GLU B O 1
ATOM 1871 N N . LYS A 1 248 ? 10.187 -61.881 -32.994 1.000 20.018 245 LYS B N 1
ATOM 1872 C CA . LYS A 1 248 ? 11.295 -60.892 -33.050 1.000 21.196 245 LYS B CA 1
ATOM 1873 C C . LYS A 1 248 ? 12.611 -61.531 -33.513 1.000 20.848 245 LYS B C 1
ATOM 1874 O O . LYS A 1 248 ? 13.493 -60.781 -33.930 1.000 25.234 245 LYS B O 1
ATOM 1880 N N . GLY A 1 249 ? 12.749 -62.853 -33.427 1.000 17.271 246 GLY B N 1
ATOM 1881 C CA . GLY A 1 249 ? 14.004 -63.532 -33.780 1.000 16.981 246 GLY B CA 1
ATOM 1882 C C . GLY A 1 249 ? 14.135 -63.696 -35.276 1.000 16.567 246 GLY B C 1
ATOM 1883 O O . GLY A 1 249 ? 13.129 -63.996 -35.961 1.000 18.613 246 GLY B O 1
ATOM 1884 N N . SER A 1 250 ? 15.335 -63.517 -35.808 1.000 18.624 247 SER B N 1
ATOM 1885 C CA . SER A 1 250 ? 15.586 -63.896 -37.218 1.000 20.547 247 SER B CA 1
ATOM 1886 C C . SER A 1 250 ? 17.077 -64.109 -37.446 1.000 22.280 247 SER B C 1
ATOM 1887 O O . SER A 1 250 ? 17.913 -63.719 -36.591 1.000 22.754 247 SER B O 1
ATOM 1890 N N . LEU A 1 251 ? 17.363 -64.769 -38.555 1.000 19.626 248 LEU B N 1
ATOM 1891 C CA . LEU A 1 251 ? 18.730 -65.128 -38.971 1.000 19.496 248 LEU B CA 1
ATOM 1892 C C . LEU A 1 251 ? 19.152 -64.198 -40.107 1.000 22.062 248 LEU B C 1
ATOM 1893 O O . LEU A 1 251 ? 18.291 -63.823 -40.928 1.000 22.139 248 LEU B O 1
ATOM 1898 N N . ASP A 1 252 ? 20.432 -63.835 -40.130 1.000 19.010 249 ASP B N 1
ATOM 1899 C CA . ASP A 1 252 ? 21.063 -63.148 -41.282 1.000 17.881 249 ASP B CA 1
ATOM 1900 C C . ASP A 1 252 ? 21.516 -64.223 -42.291 1.000 18.402 249 ASP B C 1
ATOM 1901 O O . ASP A 1 252 ? 21.206 -65.432 -42.094 1.000 16.169 249 ASP B O 1
ATOM 1906 N N . GLN A 1 253 ? 22.180 -63.797 -43.371 1.000 20.379 250 GLN B N 1
ATOM 1907 C CA . GLN A 1 253 ? 22.577 -64.689 -44.488 1.000 23.845 250 GLN B CA 1
ATOM 1908 C C . GLN A 1 253 ? 23.536 -65.784 -44.002 1.000 23.212 250 GLN B C 1
ATOM 1909 O O . GLN A 1 253 ? 23.582 -66.835 -44.648 1.000 25.040 250 GLN B O 1
ATOM 1915 N N . ASP A 1 254 ? 24.301 -65.546 -42.934 1.000 20.694 251 ASP B N 1
ATOM 1916 C CA . ASP A 1 254 ? 25.261 -66.532 -42.370 1.000 22.260 251 ASP B CA 1
ATOM 1917 C C . ASP A 1 254 ? 24.632 -67.272 -41.184 1.000 20.902 251 ASP B C 1
ATOM 1918 O O . ASP A 1 254 ? 25.383 -67.881 -40.426 1.000 20.993 251 ASP B O 1
ATOM 1923 N N . ARG A 1 255 ? 23.305 -67.203 -41.041 1.000 16.353 252 ARG B N 1
ATOM 1924 C CA . ARG A 1 255 ? 22.481 -67.866 -39.991 1.000 18.897 252 ARG B CA 1
ATOM 1925 C C . ARG A 1 255 ? 22.852 -67.338 -38.605 1.000 15.824 252 ARG B C 1
ATOM 1926 O O . ARG A 1 255 ? 22.482 -67.991 -37.608 1.000 15.857 252 ARG B O 1
ATOM 1934 N N . ARG A 1 256 ? 23.454 -66.150 -38.507 1.000 14.268 253 ARG B N 1
ATOM 1935 C CA . ARG A 1 256 ? 23.607 -65.469 -37.194 1.000 14.966 253 ARG B CA 1
ATOM 1936 C C . ARG A 1 256 ? 22.234 -65.025 -36.685 1.000 16.138 253 ARG B C 1
ATOM 1937 O O . ARG A 1 256 ? 21.429 -64.495 -37.492 1.000 15.562 253 ARG B O 1
ATOM 1945 N N . LEU A 1 257 ? 21.987 -65.272 -35.395 1.000 15.652 254 LEU B N 1
ATOM 1946 C CA . LEU A 1 257 ? 20.691 -65.039 -34.721 1.000 15.865 254 LEU B CA 1
ATOM 1947 C C . LEU A 1 257 ? 20.665 -63.617 -34.177 1.000 14.637 254 LEU B C 1
ATOM 1948 O O . LEU A 1 257 ? 21.577 -63.263 -33.421 1.000 14.311 254 LEU B O 1
ATOM 1953 N N . PHE A 1 258 ? 19.611 -62.878 -34.492 1.000 16.259 255 PHE B N 1
ATOM 1954 C CA . PHE A 1 258 ? 19.405 -61.501 -33.986 1.000 17.398 255 PHE B CA 1
ATOM 1955 C C . PHE A 1 258 ? 18.059 -61.414 -33.279 1.000 17.904 255 PHE B C 1
ATOM 1956 O O . PHE A 1 258 ? 17.041 -61.848 -33.826 1.000 20.000 255 PHE B O 1
ATOM 1964 N N . VAL A 1 259 ? 18.076 -60.853 -32.080 1.000 17.381 256 VAL B N 1
ATOM 1965 C CA . VAL A 1 259 ? 16.822 -60.546 -31.344 1.000 18.665 256 VAL B CA 1
ATOM 1966 C C . VAL A 1 259 ? 16.866 -59.073 -30.946 1.000 19.737 256 VAL B C 1
ATOM 1967 O O . VAL A 1 259 ? 17.832 -58.666 -30.284 1.000 20.476 256 VAL B O 1
ATOM 1971 N N . ASP A 1 260 ? 15.867 -58.294 -31.353 1.000 22.718 257 ASP B N 1
ATOM 1972 C CA . ASP A 1 260 ? 15.832 -56.841 -31.046 1.000 25.209 257 ASP B CA 1
ATOM 1973 C C . ASP A 1 260 ? 17.118 -56.185 -31.577 1.000 25.025 257 ASP B C 1
ATOM 1974 O O . ASP A 1 260 ? 17.639 -55.293 -30.890 1.000 32.707 257 ASP B O 1
ATOM 1979 N N . GLY A 1 261 ? 17.626 -56.651 -32.726 1.000 25.943 258 GLY B N 1
ATOM 1980 C CA . GLY A 1 261 ? 18.816 -56.114 -33.421 1.000 25.920 258 GLY B CA 1
ATOM 1981 C C . GLY A 1 261 ? 20.138 -56.547 -32.789 1.000 28.717 258 GLY B C 1
ATOM 1982 O O . GLY A 1 261 ? 21.197 -56.117 -33.307 1.000 30.435 258 GLY B O 1
ATOM 1983 N N . GLN A 1 262 ? 20.103 -57.360 -31.723 1.000 20.886 259 GLN B N 1
ATOM 1984 C CA . GLN A 1 262 ? 21.296 -57.784 -30.936 1.000 21.835 259 GLN B CA 1
ATOM 1985 C C . GLN A 1 262 ? 21.734 -59.192 -31.371 1.000 15.713 259 GLN B C 1
ATOM 1986 O O . GLN A 1 262 ? 20.884 -60.077 -31.456 1.000 17.218 259 GLN B O 1
ATOM 1992 N N . GLU A 1 263 ? 23.025 -59.410 -31.601 1.000 14.337 260 GLU B N 1
ATOM 1993 C CA . GLU A 1 263 ? 23.506 -60.754 -31.994 1.000 13.787 260 GLU B CA 1
ATOM 1994 C C . GLU A 1 263 ? 23.494 -61.659 -30.757 1.000 14.173 260 GLU B C 1
ATOM 1995 O O . GLU A 1 263 ? 23.865 -61.219 -29.645 1.000 13.124 260 GLU B O 1
ATOM 2001 N N . ILE A 1 264 ? 23.110 -62.914 -30.966 1.000 12.449 261 ILE B N 1
ATOM 2002 C CA . ILE A 1 264 ? 23.082 -63.941 -29.888 1.000 13.080 261 ILE B CA 1
ATOM 2003 C C . ILE A 1 264 ? 24.234 -64.930 -30.102 1.000 12.369 261 ILE B C 1
ATOM 2004 O O . ILE A 1 264 ? 24.243 -65.587 -31.154 1.000 12.368 261 ILE B O 1
ATOM 2009 N N . ALA A 1 265 ? 25.099 -65.104 -29.095 1.000 13.345 262 ALA B N 1
ATOM 2010 C CA . ALA A 1 265 ? 26.245 -66.052 -29.096 1.000 12.889 262 ALA B CA 1
ATOM 2011 C C . ALA A 1 265 ? 25.837 -67.428 -28.540 1.000 12.066 262 ALA B C 1
ATOM 2012 O O . ALA A 1 265 ? 26.365 -68.457 -28.988 1.000 12.742 262 ALA B O 1
ATOM 2014 N N . VAL A 1 266 ? 24.994 -67.438 -27.509 1.000 11.209 263 VAL B N 1
ATOM 2015 C CA . VAL A 1 266 ? 24.638 -68.669 -26.761 1.000 10.140 263 VAL B CA 1
ATOM 2016 C C . VAL A 1 266 ? 23.157 -68.611 -26.463 1.000 10.006 263 VAL B C 1
ATOM 2017 O O . VAL A 1 266 ? 22.686 -67.573 -25.980 1.000 11.013 263 VAL B O 1
ATOM 2021 N N . VAL A 1 267 ? 22.462 -69.691 -26.783 1.000 9.816 264 VAL B N 1
ATOM 2022 C CA . VAL A 1 267 ? 21.031 -69.882 -26.419 1.000 10.096 264 VAL B CA 1
ATOM 2023 C C . VAL A 1 267 ? 21.007 -70.844 -25.238 1.000 10.541 264 VAL B C 1
ATOM 2024 O O . VAL A 1 267 ? 21.379 -72.018 -25.412 1.000 11.848 264 VAL B O 1
ATOM 2028 N N . TYR A 1 268 ? 20.583 -70.356 -24.086 1.000 9.563 265 TYR B N 1
ATOM 2029 C CA . TYR A 1 268 ? 20.574 -71.129 -22.831 1.000 10.749 265 TYR B CA 1
ATOM 2030 C C . TYR A 1 268 ? 19.115 -71.457 -22.514 1.000 10.132 265 TYR B C 1
ATOM 2031 O O . TYR A 1 268 ? 18.335 -70.586 -22.150 1.000 10.244 265 TYR B O 1
ATOM 2040 N N . PHE A 1 269 ? 18.752 -72.724 -22.634 1.000 8.958 266 PHE B N 1
ATOM 2041 C CA . PHE A 1 269 ? 17.340 -73.119 -22.451 1.000 8.954 266 PHE B CA 1
ATOM 2042 C C . PHE A 1 269 ? 17.030 -73.329 -20.973 1.000 10.722 266 PHE B C 1
ATOM 2043 O O . PHE A 1 269 ? 17.632 -74.218 -20.331 1.000 10.636 266 PHE B O 1
ATOM 2051 N N . ARG A 1 270 ? 15.991 -72.638 -20.510 1.000 10.349 267 ARG B N 1
ATOM 2052 C CA . ARG A 1 270 ? 15.347 -72.879 -19.197 1.000 9.995 267 ARG B CA 1
ATOM 2053 C C . ARG A 1 270 ? 13.849 -73.066 -19.457 1.000 12.189 267 ARG B C 1
ATOM 2054 O O . ARG A 1 270 ? 13.047 -72.883 -18.538 1.000 14.312 267 ARG B O 1
ATOM 2062 N N . ASP A 1 271 ? 13.519 -73.548 -20.650 1.000 13.107 268 ASP B N 1
ATOM 2063 C CA . ASP A 1 271 ? 12.152 -73.935 -21.073 1.000 12.680 268 ASP B CA 1
ATOM 2064 C C . ASP A 1 271 ? 12.315 -74.890 -22.255 1.000 14.231 268 ASP B C 1
ATOM 2065 O O . ASP A 1 271 ? 13.423 -74.913 -22.829 1.000 14.621 268 ASP B O 1
ATOM 2070 N N . GLY A 1 272 ? 11.270 -75.624 -22.630 1.000 14.179 269 GLY B N 1
ATOM 2071 C CA . GLY A 1 272 ? 11.313 -76.516 -23.803 1.000 13.548 269 GLY B CA 1
ATOM 2072 C C . GLY A 1 272 ? 11.542 -77.977 -23.449 1.000 15.889 269 GLY B C 1
ATOM 2073 O O . GLY A 1 272 ? 11.695 -78.804 -24.393 1.000 14.991 269 GLY B O 1
ATOM 2074 N N . GLU A 1 273 ? 11.535 -78.310 -22.163 1.000 17.477 270 GLU B N 1
ATOM 2075 C CA . GLU A 1 273 ? 11.737 -79.704 -21.681 1.000 18.380 270 GLU B CA 1
ATOM 2076 C C . GLU A 1 273 ? 10.433 -80.519 -21.744 1.000 21.437 270 GLU B C 1
ATOM 2077 O O . GLU A 1 273 ? 10.542 -81.764 -21.724 1.000 22.193 270 GLU B O 1
ATOM 2083 N N . MET A 1 274 ? 9.256 -79.894 -21.818 1.000 22.920 271 MET B N 1
ATOM 2084 C CA . MET A 1 274 ? 7.947 -80.610 -21.770 1.000 25.782 271 MET B CA 1
ATOM 2085 C C . MET A 1 274 ? 7.063 -80.197 -22.943 1.000 24.665 271 MET B C 1
ATOM 2086 O O . MET A 1 274 ? 7.102 -79.055 -23.401 1.000 23.334 271 MET B O 1
ATOM 2091 N N . PRO A 1 275 ? 6.207 -81.110 -23.451 1.000 23.273 272 PRO B N 1
ATOM 2092 C CA . PRO A 1 275 ? 5.369 -80.820 -24.617 1.000 25.678 272 PRO B CA 1
ATOM 2093 C C . PRO A 1 275 ? 4.367 -79.666 -24.456 1.000 26.641 272 PRO B C 1
ATOM 2094 O O . PRO A 1 275 ? 4.076 -79.010 -25.447 1.000 24.708 272 PRO B O 1
ATOM 2098 N N . ARG A 1 276 ? 3.867 -79.423 -23.243 1.000 29.368 273 ARG B N 1
ATOM 2099 C CA . ARG A 1 276 ? 2.844 -78.372 -23.004 1.000 27.805 273 ARG B CA 1
ATOM 2100 C C . ARG A 1 276 ? 3.505 -76.996 -23.137 1.000 28.054 273 ARG B C 1
ATOM 2101 O O . ARG A 1 276 ? 2.772 -75.996 -23.197 1.000 25.977 273 ARG B O 1
ATOM 2109 N N . GLN A 1 277 ? 4.841 -76.930 -23.183 1.000 22.966 274 GLN B N 1
ATOM 2110 C CA . GLN A 1 277 ? 5.543 -75.626 -23.302 1.000 20.516 274 GLN B CA 1
ATOM 2111 C C . GLN A 1 277 ? 5.541 -75.170 -24.762 1.000 22.556 274 GLN B C 1
ATOM 2112 O O . GLN A 1 277 ? 5.950 -74.023 -25.029 1.000 20.194 274 GLN B O 1
ATOM 2118 N N . TYR A 1 278 ? 5.097 -76.017 -25.691 1.000 22.724 275 TYR B N 1
ATOM 2119 C CA . TYR A 1 278 ? 5.141 -75.680 -27.126 1.000 21.683 275 TYR B CA 1
ATOM 2120 C C . TYR A 1 278 ? 3.727 -75.357 -27.637 1.000 27.072 275 TYR B C 1
ATOM 2121 O O . TYR A 1 278 ? 2.725 -75.450 -26.922 1.000 34.402 275 TYR B O 1
ATOM 2130 N N . SER A 1 279 ? 3.719 -74.886 -28.873 1.000 27.047 276 SER B N 1
ATOM 2131 C CA . SER A 1 279 ? 2.595 -74.422 -29.713 1.000 21.224 276 SER B CA 1
ATOM 2132 C C . SER A 1 279 ? 3.197 -74.470 -31.106 1.000 20.600 276 SER B C 1
ATOM 2133 O O . SER A 1 279 ? 4.446 -74.660 -31.157 1.000 18.851 276 SER B O 1
ATOM 2136 N N . LEU A 1 280 ? 2.425 -74.287 -32.178 1.000 19.841 277 LEU B N 1
ATOM 2137 C CA . LEU A 1 280 ? 3.062 -74.215 -33.515 1.000 19.584 277 LEU B CA 1
ATOM 2138 C C . LEU A 1 280 ? 4.179 -73.164 -33.484 1.000 19.611 277 LEU B C 1
ATOM 2139 O O . LEU A 1 280 ? 5.302 -73.488 -33.916 1.000 18.518 277 LEU B O 1
ATOM 2144 N N . GLN A 1 281 ? 3.887 -71.947 -33.016 1.000 18.135 278 GLN B N 1
ATOM 2145 C CA . GLN A 1 281 ? 4.858 -70.826 -33.087 1.000 19.462 278 GLN B CA 1
ATOM 2146 C C . GLN A 1 281 ? 6.088 -71.192 -32.241 1.000 15.837 278 GLN B C 1
ATOM 2147 O O . GLN A 1 281 ? 7.213 -70.876 -32.679 1.000 15.950 278 GLN B O 1
ATOM 2153 N N . ASN A 1 282 ? 5.921 -71.882 -31.115 1.000 16.179 279 ASN B N 1
ATOM 2154 C CA . ASN A 1 282 ? 7.088 -72.228 -30.249 1.000 14.293 279 ASN B CA 1
ATOM 2155 C C . ASN A 1 282 ? 7.963 -73.301 -30.917 1.000 12.989 279 ASN B C 1
ATOM 2156 O O . ASN A 1 282 ? 9.216 -73.235 -30.788 1.000 13.833 279 ASN B O 1
ATOM 2161 N N . TRP A 1 283 ? 7.361 -74.266 -31.611 1.000 15.609 280 TRP B N 1
ATOM 2162 C CA . TRP A 1 283 ? 8.119 -75.283 -32.383 1.000 14.629 280 TRP B CA 1
ATOM 2163 C C . TRP A 1 283 ? 8.894 -74.575 -33.498 1.000 14.418 280 TRP B C 1
ATOM 2164 O O . TRP A 1 283 ? 10.078 -74.933 -33.722 1.000 15.463 280 TRP B O 1
ATOM 2175 N N . GLU A 1 284 ? 8.262 -73.614 -34.182 1.000 15.269 281 GLU B N 1
ATOM 2176 C CA . GLU A 1 284 ? 8.931 -72.803 -35.237 1.000 15.423 281 GLU B CA 1
ATOM 2177 C C . GLU A 1 284 ? 10.132 -72.077 -34.617 1.000 13.255 281 GLU B C 1
ATOM 2178 O O . GLU A 1 284 ? 11.212 -72.042 -35.234 1.000 13.251 281 GLU B O 1
ATOM 2184 N N . ALA A 1 285 ? 9.942 -71.491 -33.449 1.000 13.373 282 ALA B N 1
ATOM 2185 C CA . ALA A 1 285 ? 11.000 -70.737 -32.740 1.000 12.618 282 ALA B CA 1
ATOM 2186 C C . ALA A 1 285 ? 12.143 -71.681 -32.372 1.000 13.014 282 ALA B C 1
ATOM 2187 O O . ALA A 1 285 ? 13.316 -71.326 -32.588 1.000 12.571 282 ALA B O 1
ATOM 2189 N N . ARG A 1 286 ? 11.823 -72.876 -31.873 1.000 12.766 283 ARG B N 1
ATOM 2190 C CA . ARG A 1 286 ? 12.868 -73.858 -31.465 1.000 12.662 283 ARG B CA 1
ATOM 2191 C C . ARG A 1 286 ? 13.687 -74.201 -32.716 1.000 13.171 283 ARG B C 1
ATOM 2192 O O . ARG A 1 286 ? 14.913 -74.261 -32.643 1.000 12.647 283 ARG B O 1
ATOM 2200 N N . LEU A 1 287 ? 13.034 -74.380 -33.853 1.000 12.624 284 LEU B N 1
ATOM 2201 C CA . LEU A 1 287 ? 13.743 -74.727 -35.109 1.000 13.086 284 LEU B CA 1
ATOM 2202 C C . LEU A 1 287 ? 14.659 -73.571 -35.517 1.000 12.695 284 LEU B C 1
ATOM 2203 O O . LEU A 1 287 ? 15.818 -73.848 -35.845 1.000 14.097 284 LEU B O 1
ATOM 2208 N N . LEU A 1 288 ? 14.156 -72.330 -35.513 1.000 13.567 285 LEU B N 1
ATOM 2209 C CA . LEU A 1 288 ? 14.970 -71.127 -35.845 1.000 12.047 285 LEU B CA 1
ATOM 2210 C C . LEU A 1 288 ? 16.211 -71.094 -34.941 1.000 12.047 285 LEU B C 1
ATOM 2211 O O . LEU A 1 288 ? 17.330 -70.906 -35.457 1.000 12.121 285 LEU B O 1
ATOM 2216 N N . LEU A 1 289 ? 16.038 -71.284 -33.633 1.000 12.473 286 LEU B N 1
ATOM 2217 C CA . LEU A 1 289 ? 17.193 -71.247 -32.695 1.000 12.383 286 LEU B CA 1
ATOM 2218 C C . LEU A 1 289 ? 18.202 -72.327 -33.092 1.000 12.153 286 LEU B C 1
ATOM 2219 O O . LEU A 1 289 ? 19.420 -72.042 -33.126 1.000 13.914 286 LEU B O 1
ATOM 2224 N N . GLU A 1 290 ? 17.725 -73.540 -33.382 1.000 13.200 287 GLU B N 1
ATOM 2225 C CA A GLU A 1 290 ? 18.609 -74.706 -33.646 0.500 12.937 287 GLU B CA 1
ATOM 2226 C CA B GLU A 1 290 ? 18.612 -74.702 -33.648 0.500 13.871 287 GLU B CA 1
ATOM 2227 C C . GLU A 1 290 ? 19.365 -74.485 -34.962 1.000 13.234 287 GLU B C 1
ATOM 2228 O O . GLU A 1 290 ? 20.514 -74.918 -35.056 1.000 13.757 287 GLU B O 1
ATOM 2239 N N . ARG A 1 291 ? 18.729 -73.833 -35.929 1.000 14.713 288 ARG B N 1
ATOM 2240 C CA . ARG A 1 291 ? 19.347 -73.565 -37.250 1.000 14.899 288 ARG B CA 1
ATOM 2241 C C . ARG A 1 291 ? 20.403 -72.460 -37.144 1.000 13.711 288 ARG B C 1
ATOM 2242 O O . ARG A 1 291 ? 21.194 -72.303 -38.096 1.000 15.325 288 ARG B O 1
ATOM 2250 N N . SER A 1 292 ? 20.417 -71.667 -36.079 1.000 14.085 289 SER B N 1
ATOM 2251 C CA . SER A 1 292 ? 21.299 -70.481 -35.963 1.000 13.105 289 SER B CA 1
ATOM 2252 C C . SER A 1 292 ? 22.751 -70.898 -35.712 1.000 13.603 289 SER B C 1
ATOM 2253 O O . SER A 1 292 ? 23.025 -72.026 -35.269 1.000 12.975 289 SER B O 1
ATOM 2256 N N . HIS A 1 293 ? 23.649 -69.947 -35.900 1.000 13.278 290 HIS B N 1
ATOM 2257 C CA . HIS A 1 293 ? 25.100 -70.110 -35.659 1.000 15.463 290 HIS B CA 1
ATOM 2258 C C . HIS A 1 293 ? 25.397 -70.042 -34.154 1.000 13.282 290 HIS B C 1
ATOM 2259 O O . HIS A 1 293 ? 26.526 -70.367 -33.758 1.000 14.019 290 HIS B O 1
ATOM 2266 N N . ALA A 1 294 ? 24.436 -69.617 -33.336 1.000 12.944 291 ALA B N 1
ATOM 2267 C CA . ALA A 1 294 ? 24.619 -69.542 -31.874 1.000 12.739 291 ALA B CA 1
ATOM 2268 C C . ALA A 1 294 ? 24.905 -70.940 -31.322 1.000 11.854 291 ALA B C 1
ATOM 2269 O O . ALA A 1 294 ? 24.294 -71.937 -31.790 1.000 12.875 291 ALA B O 1
ATOM 2271 N N . ALA A 1 295 ? 25.737 -71.020 -30.288 1.000 11.632 292 ALA B N 1
ATOM 2272 C CA . ALA A 1 295 ? 25.832 -72.239 -29.457 1.000 11.247 292 ALA B CA 1
ATOM 2273 C C . ALA A 1 295 ? 24.489 -72.457 -28.756 1.000 12.256 292 ALA B C 1
ATOM 2274 O O . ALA A 1 295 ? 23.858 -71.476 -28.304 1.000 12.918 292 ALA B O 1
ATOM 2276 N N . LYS A 1 296 ? 24.034 -73.702 -28.693 1.000 11.905 293 LYS B N 1
ATOM 2277 C CA . LYS A 1 296 ? 22.820 -74.060 -27.923 1.000 9.940 293 LYS B CA 1
ATOM 2278 C C . LYS A 1 296 ? 23.186 -74.881 -26.688 1.000 12.105 293 LYS B C 1
ATOM 2279 O O . LYS A 1 296 ? 24.021 -75.814 -26.752 1.000 11.995 293 LYS B O 1
ATOM 2285 N N . CYS A 1 297 ? 22.527 -74.565 -25.576 1.000 12.103 294 CYS B N 1
ATOM 2286 C CA . CYS A 1 297 ? 22.742 -75.276 -24.301 1.000 11.921 294 CYS B CA 1
ATOM 2287 C C . CYS A 1 297 ? 21.398 -75.778 -23.788 1.000 11.640 294 CYS B C 1
ATOM 2288 O O . CYS A 1 297 ? 20.709 -75.051 -23.082 1.000 10.945 294 CYS B O 1
ATOM 2291 N N . PRO A 1 298 ? 20.973 -77.021 -24.113 1.000 10.734 295 PRO B N 1
ATOM 2292 C CA . PRO A 1 298 ? 21.698 -77.914 -25.014 1.000 11.727 295 PRO B CA 1
ATOM 2293 C C . PRO A 1 298 ? 21.280 -77.707 -26.473 1.000 11.214 295 PRO B C 1
ATOM 2294 O O . PRO A 1 298 ? 20.235 -77.127 -26.748 1.000 12.338 295 PRO B O 1
ATOM 2298 N N . ASP A 1 299 ? 22.012 -78.322 -27.380 1.000 11.550 296 ASP B N 1
ATOM 2299 C CA . ASP A 1 299 ? 21.537 -78.530 -28.761 1.000 12.482 296 ASP B CA 1
ATOM 2300 C C . ASP A 1 299 ? 20.454 -79.621 -28.736 1.000 13.025 296 ASP B C 1
ATOM 2301 O O . ASP A 1 299 ? 20.294 -80.344 -27.720 1.000 12.417 296 ASP B O 1
ATOM 2306 N N . ILE A 1 300 ? 19.676 -79.712 -29.814 1.000 12.973 297 ILE B N 1
ATOM 2307 C CA . ILE A 1 300 ? 18.503 -80.621 -29.892 1.000 13.937 297 ILE B CA 1
ATOM 2308 C C . ILE A 1 300 ? 18.962 -82.081 -29.696 1.000 13.491 297 ILE B C 1
ATOM 2309 O O . ILE A 1 300 ? 18.284 -82.825 -28.986 1.000 13.784 297 ILE B O 1
ATOM 2314 N N . ALA A 1 301 ? 20.096 -82.477 -30.271 1.000 13.122 298 ALA B N 1
ATOM 2315 C CA . ALA A 1 301 ? 20.590 -83.875 -30.170 1.000 14.216 298 ALA B CA 1
ATOM 2316 C C . ALA A 1 301 ? 20.926 -84.198 -28.712 1.000 14.872 298 ALA B C 1
ATOM 2317 O O . ALA A 1 301 ? 20.743 -85.340 -28.252 1.000 14.536 298 ALA B O 1
ATOM 2319 N N . THR A 1 302 ? 21.431 -83.207 -27.981 1.000 15.129 299 THR B N 1
ATOM 2320 C CA . THR A 1 302 ? 21.809 -83.381 -26.570 1.000 12.737 299 THR B CA 1
ATOM 2321 C C . THR A 1 302 ? 20.560 -83.468 -25.693 1.000 12.988 299 THR B C 1
ATOM 2322 O O . THR A 1 302 ? 20.559 -84.257 -24.737 1.000 12.546 299 THR B O 1
ATOM 2326 N N . GLN A 1 303 ? 19.503 -82.735 -26.012 1.000 12.551 300 GLN B N 1
ATOM 2327 C CA . GLN A 1 303 ? 18.212 -82.938 -25.302 1.000 11.926 300 GLN B CA 1
ATOM 2328 C C . GLN A 1 303 ? 17.729 -84.382 -25.551 1.000 13.320 300 GLN B C 1
ATOM 2329 O O . GLN A 1 303 ? 17.305 -85.032 -24.582 1.000 13.502 300 GLN B O 1
ATOM 2335 N N . LEU A 1 304 ? 17.815 -84.870 -26.787 1.000 14.735 301 LEU B N 1
ATOM 2336 C CA . LEU A 1 304 ? 17.432 -86.281 -27.101 1.000 14.674 301 LEU B CA 1
ATOM 2337 C C . LEU A 1 304 ? 18.319 -87.260 -26.320 1.000 15.530 301 LEU B C 1
ATOM 2338 O O . LEU A 1 304 ? 17.803 -88.298 -25.845 1.000 14.774 301 LEU B O 1
ATOM 2343 N N . ALA A 1 305 ? 19.606 -86.959 -26.141 1.000 15.499 302 ALA B N 1
ATOM 2344 C CA . ALA A 1 305 ? 20.533 -87.844 -25.397 1.000 16.645 302 ALA B CA 1
ATOM 2345 C C . ALA A 1 305 ? 20.107 -88.007 -23.928 1.000 15.618 302 ALA B C 1
ATOM 2346 O O . ALA A 1 305 ? 20.545 -88.985 -23.299 1.000 17.222 302 ALA B O 1
ATOM 2348 N N . GLY A 1 306 ? 19.273 -87.117 -23.372 1.000 15.074 303 GLY B N 1
ATOM 2349 C CA . GLY A 1 306 ? 18.843 -87.186 -21.965 1.000 17.903 303 GLY B CA 1
ATOM 2350 C C . GLY A 1 306 ? 17.507 -87.882 -21.768 1.000 18.699 303 GLY B C 1
ATOM 2351 O O . GLY A 1 306 ? 17.018 -87.907 -20.620 1.000 20.153 303 GLY B O 1
ATOM 2352 N N . THR A 1 307 ? 16.920 -88.462 -22.816 1.000 16.638 304 THR B N 1
ATOM 2353 C CA . THR A 1 307 ? 15.566 -89.060 -22.731 1.000 18.687 304 THR B CA 1
ATOM 2354 C C . THR A 1 307 ? 15.662 -90.442 -22.074 1.000 16.458 304 THR B C 1
ATOM 2355 O O . THR A 1 307 ? 16.751 -91.073 -22.101 1.000 15.416 304 THR B O 1
ATOM 2359 N N . LYS A 1 308 ? 14.547 -90.888 -21.512 1.000 16.668 305 LYS B N 1
ATOM 2360 C CA . LYS A 1 308 ? 14.441 -92.191 -20.800 1.000 18.646 305 LYS B CA 1
ATOM 2361 C C . LYS A 1 308 ? 14.781 -93.328 -21.773 1.000 17.644 305 LYS B C 1
ATOM 2362 O O . LYS A 1 308 ? 15.459 -94.263 -21.354 1.000 16.197 305 LYS B O 1
ATOM 2368 N N . LYS A 1 309 ? 14.325 -93.279 -23.023 1.000 15.706 306 LYS B N 1
ATOM 2369 C CA . LYS A 1 309 ? 14.581 -94.397 -23.969 1.000 15.971 306 LYS B CA 1
ATOM 2370 C C . LYS A 1 309 ? 16.092 -94.513 -24.241 1.000 15.141 306 LYS B C 1
ATOM 2371 O O . LYS A 1 309 ? 16.636 -95.626 -24.266 1.000 16.081 306 LYS B O 1
ATOM 2377 N N . VAL A 1 310 ? 16.785 -93.388 -24.395 1.000 14.510 307 VAL B N 1
ATOM 2378 C CA . VAL A 1 310 ? 18.265 -93.429 -24.555 1.000 14.516 307 VAL B CA 1
ATOM 2379 C C . VAL A 1 310 ? 18.899 -94.024 -23.289 1.000 14.518 307 VAL B C 1
ATOM 2380 O O . VAL A 1 310 ? 19.793 -94.876 -23.402 1.000 14.099 307 VAL B O 1
ATOM 2384 N N . GLN A 1 311 ? 18.454 -93.597 -22.106 1.000 14.113 308 GLN B N 1
ATOM 2385 C CA . GLN A 1 311 ? 18.993 -94.116 -20.824 1.000 13.826 308 GLN B CA 1
ATOM 2386 C C . GLN A 1 311 ? 18.859 -95.644 -20.794 1.000 13.909 308 GLN B C 1
ATOM 2387 O O . GLN A 1 311 ? 19.833 -96.323 -20.448 1.000 13.871 308 GLN B O 1
ATOM 2393 N N . GLN A 1 312 ? 17.692 -96.159 -21.154 1.000 12.881 309 GLN B N 1
ATOM 2394 C CA . GLN A 1 312 ? 17.476 -97.630 -21.169 1.000 13.950 309 GLN B CA 1
ATOM 2395 C C . GLN A 1 312 ? 18.410 -98.269 -22.207 1.000 13.992 309 GLN B C 1
ATOM 2396 O O . GLN A 1 312 ? 19.075 -99.245 -21.876 1.000 14.472 309 GLN B O 1
ATOM 2402 N N . GLU A 1 313 ? 18.462 -97.761 -23.432 1.000 14.371 310 GLU B N 1
ATOM 2403 C CA . GLU A 1 313 ? 19.274 -98.404 -24.502 1.000 17.292 310 GLU B CA 1
ATOM 2404 C C . GLU A 1 313 ? 20.772 -98.367 -24.152 1.000 14.609 310 GLU B C 1
ATOM 2405 O O . GLU A 1 313 ? 21.506 -99.317 -24.519 1.000 15.821 310 GLU B O 1
ATOM 2411 N N . LEU A 1 314 ? 21.233 -97.374 -23.396 1.000 13.476 311 LEU B N 1
ATOM 2412 C CA . LEU A 1 314 ? 22.663 -97.281 -22.999 1.000 14.147 311 LEU B CA 1
ATOM 2413 C C . LEU A 1 314 ? 23.059 -98.431 -22.067 1.000 13.335 311 LEU B C 1
ATOM 2414 O O . LEU A 1 314 ? 24.286 -98.666 -21.889 1.000 13.345 311 LEU B O 1
ATOM 2419 N N . SER A 1 315 ? 22.088 -99.097 -21.443 1.000 13.597 312 SER B N 1
ATOM 2420 C CA . SER A 1 315 ? 22.355 -100.236 -20.525 1.000 13.938 312 SER B CA 1
ATOM 2421 C C . SER A 1 315 ? 22.496 -101.560 -21.284 1.000 14.814 312 SER B C 1
ATOM 2422 O O . SER A 1 315 ? 22.889 -102.541 -20.628 1.000 16.517 312 SER B O 1
ATOM 2425 N N . ARG A 1 316 ? 22.199 -101.606 -22.587 1.000 14.385 313 ARG B N 1
ATOM 2426 C CA . ARG A 1 316 ? 22.265 -102.860 -23.379 1.000 14.626 313 ARG B CA 1
ATOM 2427 C C . ARG A 1 316 ? 23.695 -103.374 -23.364 1.000 17.576 313 ARG B C 1
ATOM 2428 O O . ARG A 1 316 ? 24.641 -102.596 -23.376 1.000 15.741 313 ARG B O 1
ATOM 2436 N N . PRO A 1 317 ? 23.899 -104.710 -23.371 1.000 17.487 314 PRO B N 1
ATOM 2437 C CA . PRO A 1 317 ? 25.254 -105.244 -23.405 1.000 17.282 314 PRO B CA 1
ATOM 2438 C C . PRO A 1 317 ? 26.048 -104.637 -24.571 1.000 17.171 314 PRO B C 1
ATOM 2439 O O . PRO A 1 317 ? 25.549 -104.619 -25.705 1.000 18.133 314 PRO B O 1
ATOM 2443 N N . GLY A 1 318 ? 27.264 -104.182 -24.284 1.000 16.738 315 GLY B N 1
ATOM 2444 C CA . GLY A 1 318 ? 28.211 -103.666 -25.287 1.000 16.664 315 GLY B CA 1
ATOM 2445 C C . GLY A 1 318 ? 27.889 -102.250 -25.744 1.000 16.032 315 GLY B C 1
ATOM 2446 O O . GLY A 1 318 ? 28.658 -101.708 -26.569 1.000 18.985 315 GLY B O 1
ATOM 2447 N N . MET A 1 319 ? 26.797 -101.641 -25.286 1.000 15.225 316 MET B N 1
ATOM 2448 C CA . MET A 1 319 ? 26.387 -100.337 -25.869 1.000 15.574 316 MET B CA 1
ATOM 2449 C C . MET A 1 319 ? 27.368 -99.238 -25.438 1.000 14.939 316 MET B C 1
ATOM 2450 O O . MET A 1 319 ? 27.818 -98.457 -26.296 1.000 18.696 316 MET B O 1
ATOM 2455 N N . LEU A 1 320 ? 27.728 -99.162 -24.164 1.000 14.108 317 LEU B N 1
ATOM 2456 C CA . LEU A 1 320 ? 28.668 -98.120 -23.673 1.000 15.153 317 LEU B CA 1
ATOM 2457 C C . LEU A 1 320 ? 30.002 -98.230 -24.424 1.000 17.743 317 LEU B C 1
ATOM 2458 O O . LEU A 1 320 ? 30.550 -97.170 -24.799 1.000 16.581 317 LEU B O 1
ATOM 2463 N N . GLU A 1 321 ? 30.487 -99.453 -24.654 1.000 15.424 318 GLU B N 1
ATOM 2464 C CA . GLU A 1 321 ? 31.775 -99.708 -25.358 1.000 19.114 318 GLU B CA 1
ATOM 2465 C C . GLU A 1 321 ? 31.700 -99.167 -26.790 1.000 19.237 318 GLU B C 1
ATOM 2466 O O . GLU A 1 321 ? 32.735 -98.746 -27.312 1.000 21.084 318 GLU B O 1
ATOM 2472 N N . MET A 1 322 ? 30.527 -99.234 -27.425 1.000 19.555 319 MET B N 1
ATOM 2473 C CA . MET A 1 322 ? 30.341 -98.779 -28.822 1.000 24.884 319 MET B CA 1
ATOM 2474 C C . MET A 1 322 ? 30.427 -97.248 -28.880 1.000 22.713 319 MET B C 1
ATOM 2475 O O . MET A 1 322 ? 30.961 -96.722 -29.864 1.000 26.319 319 MET B O 1
ATOM 2480 N N . LEU A 1 323 ? 29.947 -96.560 -27.842 1.000 18.855 320 LEU B N 1
ATOM 2481 C CA . LEU A 1 323 ? 29.875 -95.074 -27.796 1.000 18.642 320 LEU B CA 1
ATOM 2482 C C . LEU A 1 323 ? 31.195 -94.471 -27.300 1.000 18.989 320 LEU B C 1
ATOM 2483 O O . LEU A 1 323 ? 31.518 -93.336 -27.731 1.000 20.909 320 LEU B O 1
ATOM 2488 N N . LEU A 1 324 ? 31.906 -95.186 -26.428 1.000 18.405 321 LEU B N 1
ATOM 2489 C CA . LEU A 1 324 ? 33.166 -94.753 -25.768 1.000 21.250 321 LEU B CA 1
ATOM 2490 C C . LEU A 1 324 ? 34.232 -95.827 -25.969 1.000 22.573 321 LEU B C 1
ATOM 2491 O O . LEU A 1 324 ? 34.703 -96.450 -25.016 1.000 21.044 321 LEU B O 1
ATOM 2496 N N . PRO A 1 325 ? 34.674 -96.058 -27.222 1.000 23.063 322 PRO B N 1
ATOM 2497 C CA . PRO A 1 325 ? 35.644 -97.118 -27.491 1.000 22.815 322 PRO B CA 1
ATOM 2498 C C . PRO A 1 325 ? 36.980 -96.873 -26.773 1.000 23.913 322 PRO B C 1
ATOM 2499 O O . PRO A 1 325 ? 37.426 -95.737 -26.723 1.000 22.247 322 PRO B O 1
ATOM 2503 N N . GLY A 1 326 ? 37.592 -97.950 -26.274 1.000 26.251 323 GLY B N 1
ATOM 2504 C CA . GLY A 1 326 ? 38.938 -97.950 -25.666 1.000 28.571 323 GLY B CA 1
ATOM 2505 C C . GLY A 1 326 ? 38.990 -97.180 -24.361 1.000 28.675 323 GLY B C 1
ATOM 2506 O O . GLY A 1 326 ? 40.080 -96.716 -23.993 1.000 27.906 323 GLY B O 1
ATOM 2507 N N . GLN A 1 327 ? 37.857 -97.073 -23.658 1.000 25.096 324 GLN B N 1
ATOM 2508 C CA . GLN A 1 327 ? 37.764 -96.345 -22.363 1.000 25.521 324 GLN B CA 1
ATOM 2509 C C . GLN A 1 327 ? 37.149 -97.268 -21.314 1.000 23.672 324 GLN B C 1
ATOM 2510 O O . GLN A 1 327 ? 36.110 -96.960 -20.733 1.000 19.879 324 GLN B O 1
ATOM 2516 N N . PRO A 1 328 ? 37.789 -98.420 -20.998 1.000 25.732 325 PRO B N 1
ATOM 2517 C CA . PRO A 1 328 ? 37.211 -99.391 -20.068 1.000 22.151 325 PRO B CA 1
ATOM 2518 C C . PRO A 1 328 ? 36.970 -98.851 -18.651 1.000 21.904 325 PRO B C 1
ATOM 2519 O O . PRO A 1 328 ? 35.976 -99.220 -18.069 1.000 22.343 325 PRO B O 1
ATOM 2523 N N . GLU A 1 329 ? 37.866 -98.012 -18.122 1.000 21.356 326 GLU B N 1
ATOM 2524 C CA . GLU A 1 329 ? 37.710 -97.436 -16.757 1.000 25.060 326 GLU B CA 1
ATOM 2525 C C . GLU A 1 329 ? 36.465 -96.541 -16.721 1.000 20.430 326 GLU B C 1
ATOM 2526 O O . GLU A 1 329 ? 35.698 -96.636 -15.742 1.000 18.817 326 GLU B O 1
ATOM 2532 N N . ALA A 1 330 ? 36.282 -95.677 -17.721 1.000 18.794 327 ALA B N 1
ATOM 2533 C CA . ALA A 1 330 ? 35.113 -94.770 -17.820 1.000 16.902 327 ALA B CA 1
ATOM 2534 C C . ALA A 1 330 ? 33.841 -95.607 -17.981 1.000 17.001 327 ALA B C 1
ATOM 2535 O O . ALA A 1 330 ? 32.855 -95.329 -17.295 1.000 14.805 327 ALA B O 1
ATOM 2537 N N . VAL A 1 331 ? 33.888 -96.639 -18.821 1.000 16.959 328 VAL B N 1
ATOM 2538 C CA . VAL A 1 331 ? 32.723 -97.541 -19.049 1.000 16.207 328 VAL B CA 1
ATOM 2539 C C . VAL A 1 331 ? 32.367 -98.242 -17.728 1.000 16.412 328 VAL B C 1
ATOM 2540 O O . VAL A 1 331 ? 31.160 -98.327 -17.411 1.000 16.158 328 VAL B O 1
ATOM 2544 N N . ALA A 1 332 ? 33.357 -98.724 -16.978 1.000 17.127 329 ALA B N 1
ATOM 2545 C CA . ALA A 1 332 ? 33.157 -99.403 -15.670 1.000 17.097 329 ALA B CA 1
ATOM 2546 C C . ALA A 1 332 ? 32.508 -98.445 -14.657 1.000 17.100 329 ALA B C 1
ATOM 2547 O O . ALA A 1 332 ? 31.529 -98.856 -13.985 1.000 17.022 329 ALA B O 1
ATOM 2549 N N . ARG A 1 333 ? 32.987 -97.202 -14.572 1.000 16.687 330 ARG B N 1
ATOM 2550 C CA . ARG A 1 333 ? 32.417 -96.193 -13.637 1.000 15.383 330 ARG B CA 1
ATOM 2551 C C . ARG A 1 333 ? 30.965 -95.896 -14.032 1.000 14.636 330 ARG B C 1
ATOM 2552 O O . ARG A 1 333 ? 30.123 -95.809 -13.142 1.000 12.845 330 ARG B O 1
ATOM 2560 N N . LEU A 1 334 ? 30.677 -95.709 -15.319 1.000 14.348 331 LEU B N 1
ATOM 2561 C CA . LEU A 1 334 ? 29.295 -95.440 -15.792 1.000 13.362 331 LEU B CA 1
ATOM 2562 C C . LEU A 1 334 ? 28.399 -96.632 -15.460 1.000 13.576 331 LEU B C 1
ATOM 2563 O O . LEU A 1 334 ? 27.334 -96.439 -14.847 1.000 12.236 331 LEU B O 1
ATOM 2568 N N . ARG A 1 335 ? 28.803 -97.827 -15.885 1.000 15.020 332 ARG B N 1
ATOM 2569 C CA . ARG A 1 335 ? 27.963 -99.042 -15.764 1.000 15.590 332 ARG B CA 1
ATOM 2570 C C . ARG A 1 335 ? 27.658 -99.352 -14.292 1.000 13.227 332 ARG B C 1
ATOM 2571 O O . ARG A 1 335 ? 26.537 -99.832 -14.015 1.000 14.320 332 ARG B O 1
ATOM 2579 N N . ALA A 1 336 ? 28.589 -99.083 -13.376 1.000 14.752 333 ALA B N 1
ATOM 2580 C CA . ALA A 1 336 ? 28.399 -99.308 -11.925 1.000 13.504 333 ALA B CA 1
ATOM 2581 C C . ALA A 1 336 ? 27.170 -98.551 -11.417 1.000 14.428 333 ALA B C 1
ATOM 2582 O O . ALA A 1 336 ? 26.502 -99.049 -10.483 1.000 14.947 333 ALA B O 1
ATOM 2584 N N . THR A 1 337 ? 26.830 -97.398 -12.008 1.000 14.162 334 THR B N 1
ATOM 2585 C CA . THR A 1 337 ? 25.669 -96.570 -11.569 1.000 13.586 334 THR B CA 1
ATOM 2586 C C . THR A 1 337 ? 24.366 -97.046 -12.212 1.000 12.732 334 THR B C 1
ATOM 2587 O O . THR A 1 337 ? 23.281 -96.589 -11.788 1.000 12.661 334 THR B O 1
ATOM 2591 N N . PHE A 1 338 ? 24.402 -97.991 -13.150 1.000 13.000 335 PHE B N 1
ATOM 2592 C CA . PHE A 1 338 ? 23.157 -98.382 -13.850 1.000 13.749 335 PHE B CA 1
ATOM 2593 C C . PHE A 1 338 ? 22.358 -99.357 -12.994 1.000 14.924 335 PHE B C 1
ATOM 2594 O O . PHE A 1 338 ? 22.884 -100.398 -12.579 1.000 15.431 335 PHE B O 1
ATOM 2602 N N . ALA A 1 339 ? 21.092 -99.027 -12.776 1.000 14.833 336 ALA B N 1
ATOM 2603 C CA . ALA A 1 339 ? 20.095 -99.943 -12.192 1.000 15.616 336 ALA B CA 1
ATOM 2604 C C . ALA A 1 339 ? 19.402 -100.688 -13.336 1.000 15.352 336 ALA B C 1
ATOM 2605 O O . ALA A 1 339 ? 19.714 -100.445 -14.514 1.000 15.650 336 ALA B O 1
ATOM 2607 N N . GLY A 1 340 ? 18.481 -101.580 -13.005 1.000 15.466 337 GLY B N 1
ATOM 2608 C CA . GLY A 1 340 ? 17.646 -102.262 -14.007 1.000 14.604 337 GLY B CA 1
ATOM 2609 C C . GLY A 1 340 ? 16.848 -101.272 -14.831 1.000 12.845 337 GLY B C 1
ATOM 2610 O O . GLY A 1 340 ? 16.100 -100.480 -14.249 1.000 15.322 337 GLY B O 1
ATOM 2611 N N . LEU A 1 341 ? 16.979 -101.346 -16.151 1.000 15.188 338 LEU B N 1
ATOM 2612 C CA . LEU A 1 341 ? 16.250 -100.495 -17.118 1.000 15.076 338 LEU B CA 1
ATOM 2613 C C . LEU A 1 341 ? 15.694 -101.395 -18.216 1.000 16.812 338 LEU B C 1
ATOM 2614 O O . LEU A 1 341 ? 16.489 -102.115 -18.830 1.000 17.255 338 LEU B O 1
ATOM 2619 N N . TYR A 1 342 ? 14.386 -101.362 -18.445 1.000 16.450 339 TYR B N 1
ATOM 2620 C CA . TYR A 1 342 ? 13.702 -102.371 -19.279 1.000 16.773 339 TYR B CA 1
ATOM 2621 C C . TYR A 1 342 ? 12.861 -101.661 -20.331 1.000 16.924 339 TYR B C 1
ATOM 2622 O O . TYR A 1 342 ? 12.036 -100.806 -19.980 1.000 17.163 339 TYR B O 1
ATOM 2631 N N . SER A 1 343 ? 13.099 -102.032 -21.587 1.000 17.342 340 SER B N 1
ATOM 2632 C CA . SER A 1 343 ? 12.248 -101.675 -22.740 1.000 17.667 340 SER B CA 1
ATOM 2633 C C . SER A 1 343 ? 10.862 -102.285 -22.525 1.000 17.089 340 SER B C 1
ATOM 2634 O O . SER A 1 343 ? 10.785 -103.458 -22.109 1.000 17.488 340 SER B O 1
ATOM 2637 N N . LEU A 1 344 ? 9.814 -101.521 -22.830 1.000 16.847 341 LEU B N 1
ATOM 2638 C CA . LEU A 1 344 ? 8.422 -102.009 -22.889 1.000 18.213 341 LEU B CA 1
ATOM 2639 C C . LEU A 1 344 ? 7.935 -102.063 -24.349 1.000 20.926 341 LEU B C 1
ATOM 2640 O O . LEU A 1 344 ? 6.723 -102.274 -24.547 1.000 24.634 341 LEU B O 1
ATOM 2645 N N . ASP A 1 345 ? 8.827 -101.935 -25.328 1.000 22.314 342 ASP B N 1
ATOM 2646 C CA . ASP A 1 345 ? 8.456 -101.977 -26.767 1.000 26.147 342 ASP B CA 1
ATOM 2647 C C . ASP A 1 345 ? 7.738 -103.301 -27.068 1.000 25.562 342 ASP B C 1
ATOM 2648 O O . ASP A 1 345 ? 7.959 -104.314 -26.371 1.000 20.378 342 ASP B O 1
ATOM 2653 N N . VAL A 1 346 ? 6.905 -103.294 -28.103 1.000 24.201 343 VAL B N 1
ATOM 2654 C CA A VAL A 1 346 ? 6.203 -104.528 -28.553 0.500 24.894 343 VAL B CA 1
ATOM 2655 C CA B VAL A 1 346 ? 6.221 -104.502 -28.651 0.500 25.305 343 VAL B CA 1
ATOM 2656 C C . VAL A 1 346 ? 7.259 -105.624 -28.740 1.000 21.619 343 VAL B C 1
ATOM 2657 O O . VAL A 1 346 ? 8.385 -105.326 -29.178 1.000 25.292 343 VAL B O 1
ATOM 2664 N N . GLY A 1 347 ? 6.907 -106.844 -28.348 1.000 25.630 344 GLY B N 1
ATOM 2665 C CA . GLY A 1 347 ? 7.834 -107.984 -28.425 1.000 26.675 344 GLY B CA 1
ATOM 2666 C C . GLY A 1 347 ? 7.922 -108.778 -27.137 1.000 28.601 344 GLY B C 1
ATOM 2667 O O . GLY A 1 347 ? 7.451 -108.328 -26.089 1.000 23.252 344 GLY B O 1
ATOM 2668 N N . GLU A 1 348 ? 8.532 -109.951 -27.231 1.000 24.055 345 GLU B N 1
ATOM 2669 C CA . GLU A 1 348 ? 8.671 -110.911 -26.115 1.000 25.291 345 GLU B CA 1
ATOM 2670 C C . GLU A 1 348 ? 9.352 -110.249 -24.913 1.000 21.879 345 GLU B C 1
ATOM 2671 O O . GLU A 1 348 ? 8.892 -110.428 -23.780 1.000 21.707 345 GLU B O 1
ATOM 2677 N N . GLU A 1 349 ? 10.422 -109.504 -25.134 1.000 24.220 346 GLU B N 1
ATOM 2678 C CA . GLU A 1 349 ? 11.203 -108.896 -24.032 1.000 21.125 346 GLU B CA 1
ATOM 2679 C C . GLU A 1 349 ? 10.353 -107.887 -23.241 1.000 20.004 346 GLU B C 1
ATOM 2680 O O . GLU A 1 349 ? 10.339 -107.954 -21.997 1.000 19.114 346 GLU B O 1
ATOM 2686 N N . GLY A 1 350 ? 9.675 -106.981 -23.934 1.000 19.417 347 GLY B N 1
ATOM 2687 C CA . GLY A 1 350 ? 8.741 -106.032 -23.299 1.000 19.270 347 GLY B CA 1
ATOM 2688 C C . GLY A 1 350 ? 7.614 -106.777 -22.607 1.000 17.672 347 GLY B C 1
ATOM 2689 O O . GLY A 1 350 ? 7.225 -106.378 -21.489 1.000 15.827 347 GLY B O 1
ATOM 2690 N N . ASP A 1 351 ? 7.132 -107.861 -23.209 1.000 17.511 348 ASP B N 1
ATOM 2691 C CA . ASP A 1 351 ? 6.049 -108.685 -22.613 1.000 17.691 348 ASP B CA 1
ATOM 2692 C C . ASP A 1 351 ? 6.531 -109.251 -21.273 1.000 18.874 348 ASP B C 1
ATOM 2693 O O . ASP A 1 351 ? 5.747 -109.235 -20.310 1.000 17.328 348 ASP B O 1
ATOM 2698 N N . GLN A 1 352 ? 7.776 -109.738 -21.204 1.000 18.156 349 GLN B N 1
ATOM 2699 C CA . GLN A 1 352 ? 8.351 -110.332 -19.965 1.000 19.505 349 GLN B CA 1
ATOM 2700 C C . GLN A 1 352 ? 8.455 -109.255 -18.876 1.000 17.570 349 GLN B C 1
ATOM 2701 O O . GLN A 1 352 ? 8.079 -109.545 -17.720 1.000 18.200 349 GLN B O 1
ATOM 2707 N N . ALA A 1 353 ? 8.911 -108.047 -19.223 1.000 15.729 350 ALA B N 1
ATOM 2708 C CA . ALA A 1 353 ? 9.088 -106.953 -18.255 1.000 14.900 350 ALA B CA 1
ATOM 2709 C C . ALA A 1 353 ? 7.699 -106.601 -17.706 1.000 14.626 350 ALA B C 1
ATOM 2710 O O . ALA A 1 353 ? 7.559 -106.497 -16.464 1.000 16.031 350 ALA B O 1
ATOM 2712 N N . ILE A 1 354 ? 6.700 -106.479 -18.582 1.000 13.987 351 ILE B N 1
ATOM 2713 C CA . ILE A 1 354 ? 5.303 -106.184 -18.136 1.000 14.896 351 ILE B CA 1
ATOM 2714 C C . ILE A 1 354 ? 4.854 -107.285 -17.176 1.000 16.098 351 ILE B C 1
ATOM 2715 O O . ILE A 1 354 ? 4.294 -106.951 -16.110 1.000 15.576 351 ILE B O 1
ATOM 2720 N N . ALA A 1 355 ? 5.055 -108.558 -17.541 1.000 16.792 352 ALA B N 1
ATOM 2721 C CA . ALA A 1 355 ? 4.608 -109.698 -16.714 1.000 16.634 352 ALA B CA 1
ATOM 2722 C C . ALA A 1 355 ? 5.291 -109.627 -15.347 1.000 16.240 352 ALA B C 1
ATOM 2723 O O . ALA A 1 355 ? 4.585 -109.814 -14.342 1.000 17.775 352 ALA B O 1
ATOM 2725 N N . GLU A 1 356 ? 6.601 -109.342 -15.304 1.000 16.866 353 GLU B N 1
ATOM 2726 C CA A GLU A 1 356 ? 7.370 -109.308 -14.033 0.500 18.198 353 GLU B CA 1
ATOM 2727 C CA B GLU A 1 356 ? 7.372 -109.305 -14.036 0.500 19.188 353 GLU B CA 1
ATOM 2728 C C . GLU A 1 356 ? 6.802 -108.200 -13.134 1.000 19.280 353 GLU B C 1
ATOM 2729 O O . GLU A 1 356 ? 6.654 -108.442 -11.930 1.000 20.455 353 GLU B O 1
ATOM 2740 N N . ALA A 1 357 ? 6.498 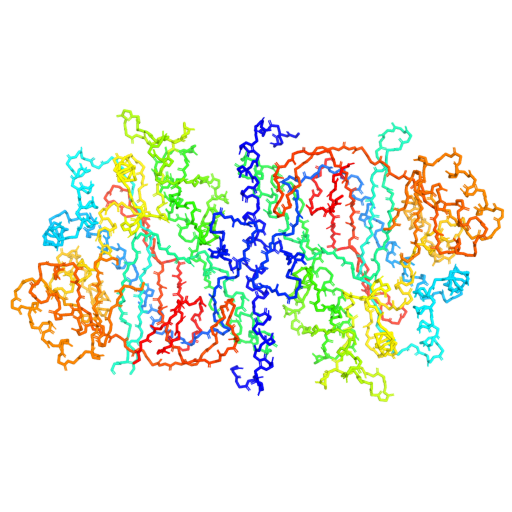-107.028 -13.699 1.000 17.288 354 ALA B N 1
ATOM 2741 C CA . ALA A 1 357 ? 6.010 -105.852 -12.942 1.000 16.309 354 ALA B CA 1
ATOM 2742 C C . ALA A 1 357 ? 4.566 -106.094 -12.480 1.000 16.030 354 ALA B C 1
ATOM 2743 O O . ALA A 1 357 ? 4.247 -105.716 -11.362 1.000 17.493 354 ALA B O 1
ATOM 2745 N N . LEU A 1 358 ? 3.730 -106.746 -13.279 1.000 17.338 355 LEU B N 1
ATOM 2746 C CA . LEU A 1 358 ? 2.367 -107.123 -12.812 1.000 17.140 355 LEU B CA 1
ATOM 2747 C C . LEU A 1 358 ? 2.463 -108.066 -11.599 1.000 18.306 355 LEU B C 1
ATOM 2748 O O . LEU A 1 358 ? 1.648 -107.895 -10.678 1.000 19.111 355 LEU B O 1
ATOM 2753 N N . ALA A 1 359 ? 3.388 -109.031 -11.616 1.000 19.247 356 ALA B N 1
ATOM 2754 C CA . ALA A 1 359 ? 3.503 -110.105 -10.606 1.000 19.060 356 ALA B CA 1
ATOM 2755 C C . ALA A 1 359 ? 4.147 -109.565 -9.326 1.000 21.381 356 ALA B C 1
ATOM 2756 O O . ALA A 1 359 ? 3.754 -110.027 -8.247 1.000 24.062 356 ALA B O 1
ATOM 2758 N N . ALA A 1 360 ? 5.073 -108.617 -9.440 1.000 19.203 357 ALA B N 1
ATOM 2759 C CA . ALA A 1 360 ? 5.871 -108.087 -8.307 1.000 18.521 357 ALA B CA 1
ATOM 2760 C C . ALA A 1 360 ? 5.978 -106.574 -8.436 1.000 19.548 357 ALA B C 1
ATOM 2761 O O . ALA A 1 360 ? 7.065 -106.048 -8.675 1.000 21.528 357 ALA B O 1
ATOM 2763 N N . PRO A 1 361 ? 4.852 -105.840 -8.339 1.000 19.724 358 PRO B N 1
ATOM 2764 C CA . PRO A 1 361 ? 4.829 -104.403 -8.608 1.000 21.007 358 PRO B CA 1
ATOM 2765 C C . PRO A 1 361 ? 5.696 -103.565 -7.660 1.000 23.969 358 PRO B C 1
ATOM 2766 O O . PRO A 1 361 ? 6.052 -102.484 -8.044 1.000 23.698 358 PRO B O 1
ATOM 2770 N N . SER A 1 362 ? 6.033 -104.086 -6.479 1.000 22.603 359 SER B N 1
ATOM 2771 C CA . SER A 1 362 ? 6.841 -103.357 -5.462 1.000 23.188 359 SER B CA 1
ATOM 2772 C C . SER A 1 362 ? 8.298 -103.228 -5.933 1.000 24.147 359 SER B C 1
ATOM 2773 O O . SER A 1 362 ? 9.043 -102.450 -5.319 1.000 25.552 359 SER B O 1
ATOM 2776 N N . ARG A 1 363 ? 8.710 -103.964 -6.969 1.000 23.311 360 ARG B N 1
ATOM 2777 C CA . ARG A 1 363 ? 10.130 -104.010 -7.417 1.000 22.327 360 ARG B CA 1
ATOM 2778 C C . ARG A 1 363 ? 10.382 -103.007 -8.548 1.000 21.043 360 ARG B C 1
ATOM 2779 O O . ARG A 1 363 ? 11.553 -102.893 -8.954 1.000 19.309 360 ARG B O 1
ATOM 2787 N N . PHE A 1 364 ? 9.343 -102.349 -9.069 1.000 17.846 361 PHE B N 1
ATOM 2788 C CA . PHE A 1 364 ? 9.422 -101.588 -10.345 1.000 17.561 361 PHE B CA 1
ATOM 2789 C C . PHE A 1 364 ? 8.751 -100.220 -10.235 1.000 19.572 361 PHE B C 1
ATOM 2790 O O . PHE A 1 364 ? 7.888 -100.001 -9.362 1.000 20.963 361 PHE B O 1
ATOM 2798 N N . VAL A 1 365 ? 9.180 -99.330 -11.122 1.000 17.750 362 VAL B N 1
ATOM 2799 C CA . VAL A 1 365 ? 8.551 -98.013 -11.423 1.000 17.641 362 VAL B CA 1
ATOM 2800 C C . VAL A 1 365 ? 8.364 -97.913 -12.936 1.000 19.745 362 VAL B C 1
ATOM 2801 O O . VAL A 1 365 ? 9.286 -98.288 -13.677 1.000 18.311 362 VAL B O 1
ATOM 2805 N N . LEU A 1 366 ? 7.202 -97.417 -13.369 1.000 18.298 363 LEU B N 1
ATOM 2806 C CA . LEU A 1 366 ? 6.858 -97.199 -14.794 1.000 18.241 363 LEU B CA 1
ATOM 2807 C C . LEU A 1 366 ? 7.048 -95.718 -15.116 1.000 17.743 363 LEU B C 1
ATOM 2808 O O . LEU A 1 366 ? 6.410 -94.888 -14.430 1.000 23.105 363 LEU B O 1
ATOM 2813 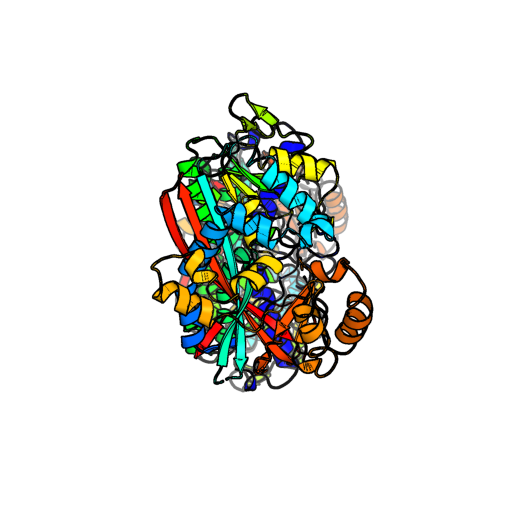N N . LYS A 1 367 ? 7.879 -95.420 -16.111 1.000 18.893 364 LYS B N 1
ATOM 2814 C CA . LYS A 1 367 ? 8.310 -94.033 -16.434 1.000 22.499 364 LYS B CA 1
ATOM 2815 C C . LYS A 1 367 ? 7.967 -93.679 -17.874 1.000 23.373 364 LYS B C 1
ATOM 2816 O O . LYS A 1 367 ? 8.467 -94.287 -18.825 1.000 22.089 364 LYS B O 1
ATOM 2822 N N . PRO A 1 368 ? 7.168 -92.612 -18.087 1.000 26.127 365 PRO B N 1
ATOM 2823 C CA . PRO A 1 368 ? 6.908 -92.137 -19.439 1.000 27.783 365 PRO B CA 1
ATOM 2824 C C . PRO A 1 368 ? 8.160 -91.437 -19.984 1.000 26.222 365 PRO B C 1
ATOM 2825 O O . PRO A 1 368 ? 9.003 -90.991 -19.185 1.000 26.643 365 PRO B O 1
ATOM 2829 N N . GLN A 1 369 ? 8.269 -91.404 -21.313 1.000 27.407 366 GLN B N 1
ATOM 2830 C CA . GLN A 1 369 ? 9.351 -90.738 -22.085 1.000 29.823 366 GLN B CA 1
ATOM 2831 C C . GLN A 1 369 ? 9.203 -89.212 -21.934 1.000 34.394 366 GLN B C 1
ATOM 2832 O O . GLN A 1 369 ? 8.569 -88.586 -22.802 1.000 51.765 366 GLN B O 1
ATOM 2838 N N . ARG A 1 370 ? 9.749 -88.645 -20.855 1.000 48.410 367 ARG B N 1
ATOM 2839 C CA . ARG A 1 370 ? 9.504 -87.236 -20.434 1.000 44.035 367 ARG B CA 1
ATOM 2840 C C . ARG A 1 370 ? 10.641 -86.760 -19.519 1.000 49.735 367 ARG B C 1
ATOM 2841 O O . ARG A 1 370 ? 10.958 -87.496 -18.558 1.000 51.253 367 ARG B O 1
ATOM 2849 N N . GLY A 1 374 ? 5.807 -85.272 -11.925 1.000 63.291 371 GLY B N 1
ATOM 2850 C CA . GLY A 1 374 ? 5.208 -86.386 -11.165 1.000 54.667 371 GLY B CA 1
ATOM 2851 C C . GLY A 1 374 ? 4.391 -87.301 -12.060 1.000 57.367 371 GLY B C 1
ATOM 2852 O O . GLY A 1 374 ? 3.193 -87.492 -11.764 1.000 54.097 371 GLY B O 1
ATOM 2853 N N . ASN A 1 375 ? 5.020 -87.856 -13.105 1.000 55.675 372 ASN B N 1
ATOM 2854 C CA . ASN A 1 375 ? 4.367 -88.707 -14.138 1.000 50.721 372 ASN B CA 1
ATOM 2855 C C . ASN A 1 375 ? 4.722 -90.192 -13.938 1.000 41.281 372 ASN B C 1
ATOM 2856 O O . ASN A 1 375 ? 4.095 -91.032 -14.609 1.000 39.825 372 ASN B O 1
ATOM 2861 N N . ASN A 1 376 ? 5.671 -90.517 -13.055 1.000 32.695 373 ASN B N 1
ATOM 2862 C CA . ASN A 1 376 ? 6.088 -91.920 -12.773 1.000 30.731 373 ASN B CA 1
ATOM 2863 C C . ASN A 1 376 ? 4.981 -92.640 -11.995 1.000 34.380 373 ASN B C 1
ATOM 2864 O O . ASN A 1 376 ? 4.346 -91.995 -11.144 1.000 30.050 373 ASN B O 1
ATOM 2869 N N . LEU A 1 377 ? 4.776 -93.938 -12.252 1.000 25.432 374 LEU B N 1
ATOM 2870 C CA . LEU A 1 377 ? 3.690 -94.727 -11.615 1.000 25.464 374 LEU B CA 1
ATOM 2871 C C . LEU A 1 377 ? 4.293 -95.893 -10.836 1.000 23.365 374 LEU B C 1
ATOM 2872 O O . LEU A 1 377 ? 5.270 -96.539 -11.333 1.000 21.348 374 LEU B O 1
ATOM 2877 N N . TYR A 1 378 ? 3.725 -96.138 -9.659 1.000 22.68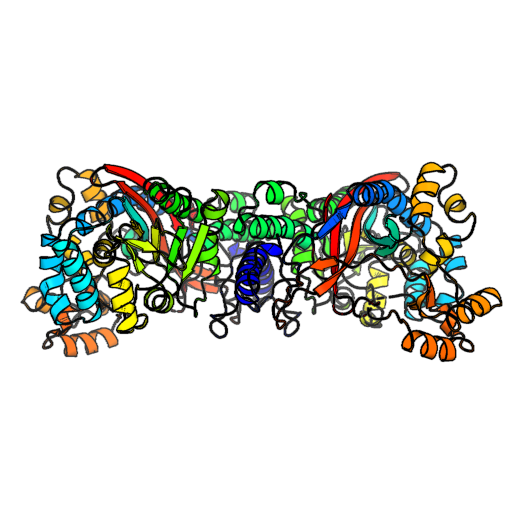1 375 TYR B N 1
ATOM 2878 C CA . TYR A 1 378 ? 4.113 -97.195 -8.696 1.000 22.473 375 TYR B CA 1
ATOM 2879 C C . TYR A 1 378 ? 2.881 -98.033 -8.341 1.000 21.182 375 TYR B C 1
ATOM 2880 O O . TYR A 1 378 ? 1.747 -97.595 -8.593 1.000 26.552 375 TYR B O 1
ATOM 2889 N N . GLY A 1 379 ? 3.126 -99.195 -7.742 1.000 23.880 376 GLY B N 1
ATOM 2890 C CA . GLY A 1 379 ? 2.111 -100.019 -7.061 1.000 26.782 376 GLY B CA 1
ATOM 2891 C C . GLY A 1 379 ? 0.881 -100.230 -7.920 1.000 27.090 376 GLY B C 1
ATOM 2892 O O . GLY A 1 379 ? 1.041 -100.550 -9.114 1.000 22.944 376 GLY B O 1
ATOM 2893 N N . GLU A 1 380 ? -0.303 -100.064 -7.324 1.000 25.686 377 GLU B N 1
ATOM 2894 C CA . GLU A 1 380 ? -1.626 -100.330 -7.947 1.000 30.117 377 GLU B CA 1
ATOM 2895 C C . GLU A 1 380 ? -1.811 -99.463 -9.196 1.000 26.578 377 GLU B C 1
ATOM 2896 O O . GLU A 1 380 ? -2.380 -99.966 -10.174 1.000 26.666 377 GLU B O 1
ATOM 2902 N N . GLU A 1 381 ? -1.366 -98.209 -9.184 1.000 26.555 378 GLU B N 1
ATOM 2903 C CA . GLU A 1 381 ? -1.525 -97.284 -10.341 1.000 26.163 378 GLU B CA 1
ATOM 2904 C C . GLU A 1 381 ? -0.700 -97.802 -11.526 1.000 23.515 378 GLU B C 1
ATOM 2905 O O . GLU A 1 381 ? -1.195 -97.729 -12.665 1.000 26.050 378 GLU B O 1
ATOM 2911 N N . MET A 1 382 ? 0.519 -98.281 -11.261 1.000 22.426 379 MET B N 1
ATOM 2912 C CA . MET A 1 382 ? 1.401 -98.895 -12.287 1.000 23.095 379 MET B CA 1
ATOM 2913 C C . MET A 1 382 ? 0.736 -100.150 -12.858 1.000 20.779 379 MET B C 1
ATOM 2914 O O . MET A 1 382 ? 0.738 -100.315 -14.089 1.000 19.333 379 MET B O 1
ATOM 2919 N N . VAL A 1 383 ? 0.201 -100.999 -11.988 1.000 20.658 380 VAL B N 1
ATOM 2920 C CA . VAL A 1 383 ? -0.467 -102.274 -12.393 1.000 19.840 380 VAL B CA 1
ATOM 2921 C C . VAL A 1 383 ? -1.635 -101.940 -13.337 1.000 19.916 380 VAL B C 1
ATOM 2922 O O . VAL A 1 383 ? -1.697 -102.540 -14.412 1.000 19.974 380 VAL B O 1
ATOM 2926 N N . GLN A 1 384 ? -2.489 -100.966 -12.987 1.000 21.512 381 GLN B N 1
ATOM 2927 C CA . GLN A 1 384 ? -3.630 -100.525 -13.846 1.000 22.493 381 GLN B CA 1
ATOM 2928 C C . GLN A 1 384 ? -3.085 -100.016 -15.183 1.000 20.779 381 GLN B C 1
ATOM 2929 O O . GLN A 1 384 ? -3.656 -100.374 -16.228 1.000 24.957 381 GLN B O 1
ATOM 2935 N N . ALA A 1 385 ? -2.007 -99.232 -15.174 1.000 22.125 382 ALA B N 1
ATOM 2936 C CA . ALA A 1 385 ? -1.416 -98.648 -16.402 1.000 22.452 382 ALA B CA 1
ATOM 2937 C C . ALA A 1 385 ? -0.828 -99.755 -17.285 1.000 22.102 382 ALA B C 1
ATOM 2938 O O . ALA A 1 385 ? -1.010 -99.682 -18.516 1.000 26.255 382 ALA B O 1
ATOM 2940 N N . LEU A 1 386 ? -0.153 -100.744 -16.692 1.000 23.138 383 LEU B N 1
ATOM 2941 C CA . LEU A 1 386 ? 0.469 -101.865 -17.445 1.000 21.115 383 LEU B CA 1
ATOM 2942 C C . LEU A 1 386 ? -0.634 -102.687 -18.123 1.000 23.097 383 LEU B C 1
ATOM 2943 O O . LEU A 1 386 ? -0.417 -103.164 -19.243 1.000 24.133 383 LEU B O 1
ATOM 2948 N N . LYS A 1 387 ? -1.790 -102.834 -17.482 1.000 21.878 384 LYS B N 1
ATOM 2949 C CA . LYS A 1 387 ? -2.909 -103.609 -18.074 1.000 24.256 384 LYS B CA 1
ATOM 2950 C C . LYS A 1 387 ? -3.399 -102.864 -19.320 1.000 23.900 384 LYS B C 1
ATOM 2951 O O . LYS A 1 387 ? -3.772 -103.542 -20.308 1.000 26.835 384 LYS B O 1
ATOM 2957 N N . GLN A 1 388 ? -3.392 -101.529 -19.283 1.000 26.647 385 GLN B N 1
ATOM 2958 C CA . GLN A 1 388 ? -3.867 -100.680 -20.412 1.000 26.513 385 GLN B CA 1
ATOM 2959 C C . GLN A 1 388 ? -2.795 -100.640 -21.510 1.000 26.922 385 GLN B C 1
ATOM 2960 O O . GLN A 1 388 ? -3.174 -100.683 -22.691 1.000 26.927 385 GLN B O 1
ATOM 2966 N N . LEU A 1 389 ? -1.507 -100.629 -21.144 1.000 28.300 386 LEU B N 1
ATOM 2967 C CA . LEU A 1 389 ? -0.369 -100.470 -22.101 1.000 27.497 386 LEU B CA 1
ATOM 2968 C C . LEU A 1 389 ? -0.055 -101.760 -22.873 1.000 25.875 386 LEU B C 1
ATOM 2969 O O . LEU A 1 389 ? 0.423 -101.645 -24.025 1.000 30.789 386 LEU B O 1
ATOM 2974 N N . LYS A 1 390 ? -0.260 -102.937 -22.275 1.000 26.854 387 LYS B N 1
ATOM 2975 C CA . LYS A 1 390 ? 0.237 -104.241 -22.799 1.000 28.106 387 LYS B CA 1
ATOM 2976 C C . LYS A 1 390 ? -0.170 -104.418 -24.274 1.000 30.930 387 LYS B C 1
ATOM 2977 O O . LYS A 1 390 ? 0.689 -104.828 -25.065 1.000 38.527 387 LYS B O 1
ATOM 2983 N N . ASP A 1 391 ? -1.425 -104.116 -24.622 1.000 33.153 388 ASP B N 1
ATOM 2984 C CA . ASP A 1 391 ? -1.980 -104.271 -25.997 1.000 37.418 388 ASP B CA 1
ATOM 2985 C C . ASP A 1 391 ? -2.157 -102.891 -26.649 1.000 39.141 388 ASP B C 1
ATOM 2986 O O . ASP A 1 391 ? -3.105 -102.725 -27.438 1.000 46.926 388 ASP B O 1
ATOM 2991 N N . SER A 1 392 ? -1.265 -101.945 -26.352 1.000 37.091 389 SER B N 1
ATOM 2992 C CA . SER A 1 392 ? -1.263 -100.563 -26.902 1.000 34.617 389 SER B CA 1
ATOM 2993 C C . SER A 1 392 ? 0.100 -100.302 -27.552 1.000 36.462 389 SER B C 1
ATOM 2994 O O . SER A 1 392 ? 1.102 -100.695 -26.939 1.000 36.113 389 SER B O 1
ATOM 2997 N N . GLU A 1 393 ? 0.175 -99.683 -28.737 1.000 45.004 390 GLU B N 1
ATOM 2998 C CA . GLU A 1 393 ? 1.511 -99.352 -29.323 1.000 47.965 390 GLU B CA 1
ATOM 2999 C C . GLU A 1 393 ? 2.122 -98.179 -28.546 1.000 39.523 390 GLU B C 1
ATOM 3000 O O . GLU A 1 393 ? 3.329 -97.947 -28.720 1.000 36.696 390 GLU B O 1
ATOM 3006 N N . GLU A 1 394 ? 1.352 -97.537 -27.659 1.000 30.139 391 GLU B N 1
ATOM 3007 C CA . GLU A 1 394 ? 1.842 -96.497 -26.721 1.000 35.377 391 GLU B CA 1
ATOM 3008 C C . GLU A 1 394 ? 2.912 -97.089 -25.796 1.000 31.001 391 GLU B C 1
ATOM 3009 O O . GLU A 1 394 ? 3.629 -96.307 -25.170 1.000 30.171 391 GLU B O 1
ATOM 3015 N N . ARG A 1 395 ? 3.022 -98.417 -25.692 1.000 24.871 392 ARG B N 1
ATOM 3016 C CA . ARG A 1 395 ? 4.010 -99.046 -24.773 1.000 23.447 392 ARG B CA 1
ATOM 3017 C C . ARG A 1 395 ? 5.430 -98.605 -25.157 1.000 26.359 392 ARG B C 1
ATOM 3018 O O . ARG A 1 395 ? 6.269 -98.605 -24.249 1.000 27.540 392 ARG B O 1
ATOM 3026 N N . ALA A 1 396 ? 5.679 -98.173 -26.403 1.000 24.248 393 ALA B N 1
ATOM 3027 C CA . ALA A 1 396 ? 6.991 -97.650 -26.871 1.000 26.815 393 ALA B CA 1
ATOM 3028 C C . ALA A 1 396 ? 7.344 -96.304 -26.218 1.000 25.377 393 ALA B C 1
ATOM 3029 O O . ALA A 1 396 ? 8.521 -95.871 -26.331 1.000 30.274 393 ALA B O 1
ATOM 3031 N N . SER A 1 397 ? 6.376 -95.633 -25.597 1.000 24.893 394 SER B N 1
ATOM 3032 C CA . SER A 1 397 ? 6.531 -94.275 -25.007 1.000 28.213 394 SER B CA 1
ATOM 3033 C C . SER A 1 397 ? 6.834 -94.374 -23.510 1.000 27.265 394 SER B C 1
ATOM 3034 O O . SER A 1 397 ? 6.749 -93.343 -22.831 1.000 28.818 394 SER B O 1
ATOM 3037 N N . TYR A 1 398 ? 7.162 -95.574 -23.013 1.000 22.173 395 TYR B N 1
ATOM 3038 C CA . TYR A 1 398 ? 7.409 -95.825 -21.568 1.000 20.254 395 TYR B CA 1
ATOM 3039 C C . TYR A 1 398 ? 8.614 -96.741 -21.413 1.000 22.102 395 TYR B C 1
ATOM 3040 O O . TYR A 1 398 ? 8.895 -97.514 -22.339 1.000 21.955 395 TYR B O 1
ATOM 3049 N N . ILE A 1 399 ? 9.293 -96.653 -20.272 1.000 19.453 396 ILE B N 1
ATOM 3050 C CA . ILE A 1 399 ? 10.274 -97.691 -19.856 1.000 17.639 396 ILE B CA 1
ATOM 3051 C C . ILE A 1 399 ? 9.870 -98.160 -18.468 1.000 17.161 396 ILE B C 1
ATOM 3052 O O . ILE A 1 399 ? 9.126 -97.461 -17.756 1.000 20.023 396 ILE B O 1
ATOM 3057 N N . LEU A 1 400 ? 10.361 -99.335 -18.095 1.000 15.351 397 LEU B N 1
ATOM 3058 C CA . LEU A 1 400 ? 10.250 -99.850 -16.728 1.000 14.365 397 LEU B CA 1
ATOM 3059 C C . LEU A 1 400 ? 11.642 -99.761 -16.119 1.000 15.819 397 LEU B C 1
ATOM 3060 O O . LEU A 1 400 ? 12.631 -99.970 -16.834 1.000 17.546 397 LEU B O 1
ATOM 3065 N N . MET A 1 401 ? 11.701 -99.419 -14.856 1.000 14.600 398 MET B N 1
ATOM 3066 C CA . MET A 1 401 ? 12.978 -99.304 -14.126 1.000 14.735 398 MET B CA 1
ATOM 3067 C C . MET A 1 401 ? 12.852 -100.060 -12.816 1.000 14.533 398 MET B C 1
ATOM 3068 O O . MET A 1 401 ? 11.746 -100.071 -12.204 1.000 16.523 398 MET B O 1
ATOM 3073 N N . GLU A 1 402 ? 13.964 -100.646 -12.390 1.000 16.075 399 GLU B N 1
ATOM 3074 C CA . GLU A 1 402 ? 14.156 -101.136 -11.010 1.000 18.507 399 GLU B CA 1
ATOM 3075 C C . GLU A 1 402 ? 13.789 -100.013 -10.033 1.000 16.825 399 GLU B C 1
ATOM 3076 O O . GLU A 1 402 ? 14.303 -98.883 -10.171 1.000 17.670 399 GLU B O 1
ATOM 3082 N N . LYS A 1 403 ? 12.906 -100.293 -9.081 1.000 18.672 400 LYS B N 1
ATOM 3083 C CA . LYS A 1 403 ? 12.604 -99.338 -7.986 1.000 19.667 400 LYS B CA 1
ATOM 3084 C C . LYS A 1 403 ? 13.791 -99.290 -7.024 1.000 20.649 400 LYS B C 1
ATOM 3085 O O . LYS A 1 403 ? 14.175 -100.335 -6.512 1.000 19.960 400 LYS B O 1
ATOM 3091 N N . ILE A 1 404 ? 14.367 -98.102 -6.825 1.000 21.720 401 ILE B N 1
ATOM 3092 C CA . ILE A 1 404 ? 15.479 -97.893 -5.861 1.000 22.900 401 ILE B CA 1
ATOM 3093 C C . ILE A 1 404 ? 14.818 -97.498 -4.544 1.000 20.091 401 ILE B C 1
ATOM 3094 O O . ILE A 1 404 ? 14.068 -96.516 -4.553 1.000 23.011 401 ILE B O 1
ATOM 3099 N N . GLU A 1 405 ? 15.096 -98.235 -3.472 1.000 21.187 402 GLU B N 1
ATOM 3100 C CA . GLU A 1 405 ? 14.537 -97.951 -2.125 1.000 27.259 402 GLU B CA 1
ATOM 3101 C C . GLU A 1 405 ? 15.697 -97.658 -1.187 1.000 24.061 402 GLU B C 1
ATOM 3102 O O . GLU A 1 405 ? 16.324 -98.581 -0.677 1.000 26.606 402 GLU B O 1
ATOM 3108 N N . PRO A 1 406 ? 16.063 -96.372 -0.982 1.000 19.542 403 PRO B N 1
ATOM 3109 C CA . PRO A 1 406 ? 17.093 -96.023 -0.010 1.000 18.717 403 PRO B CA 1
ATOM 3110 C C . PRO A 1 406 ? 16.561 -96.263 1.403 1.000 17.022 403 PRO B C 1
ATOM 3111 O O . PRO A 1 406 ? 15.340 -96.286 1.584 1.000 21.840 403 PRO B O 1
ATOM 3115 N N . GLU A 1 407 ? 17.475 -96.393 2.363 1.000 19.446 404 GLU B N 1
ATOM 3116 C CA . GLU A 1 407 ? 17.157 -96.479 3.808 1.000 22.223 404 GLU B CA 1
ATOM 3117 C C . GLU A 1 407 ? 16.531 -95.154 4.228 1.000 23.077 404 GLU B C 1
ATOM 3118 O O . GLU A 1 407 ? 17.150 -94.112 4.055 1.000 21.163 404 GLU B O 1
ATOM 3124 N N . PRO A 1 408 ? 15.277 -95.131 4.731 1.000 21.528 405 PRO B N 1
ATOM 3125 C CA . PRO A 1 408 ? 14.698 -93.887 5.217 1.000 21.291 405 PRO B CA 1
ATOM 3126 C C . PRO A 1 408 ? 15.477 -93.345 6.418 1.000 19.906 405 PRO B C 1
ATOM 3127 O O . PRO A 1 408 ? 16.133 -94.089 7.121 1.000 20.670 405 PRO B O 1
ATOM 3131 N N . PHE A 1 409 ? 15.394 -92.035 6.591 1.000 16.795 406 PHE B N 1
ATOM 3132 C CA . PHE A 1 409 ? 15.979 -91.302 7.731 1.000 16.939 406 PHE B CA 1
ATOM 3133 C C . PHE A 1 409 ? 15.025 -90.155 8.065 1.000 17.511 406 PHE B C 1
ATOM 3134 O O . PHE A 1 409 ? 14.119 -89.848 7.257 1.000 18.934 406 PHE B O 1
ATOM 3142 N N . GLU A 1 410 ? 15.203 -89.581 9.248 1.000 17.104 407 GLU B N 1
ATOM 3143 C CA . GLU A 1 410 ? 14.342 -88.494 9.763 1.000 17.755 407 GLU B CA 1
ATOM 3144 C C . GLU A 1 410 ? 14.942 -87.130 9.389 1.000 15.968 407 GLU B C 1
ATOM 3145 O O . GLU A 1 410 ? 16.160 -86.899 9.569 1.000 17.544 407 GLU B O 1
ATOM 3151 N N . ASN A 1 411 ? 14.094 -86.238 8.909 1.000 15.979 408 ASN B N 1
ATOM 3152 C CA . ASN A 1 411 ? 14.447 -84.810 8.746 1.000 15.049 408 ASN B CA 1
ATOM 3153 C C . ASN A 1 411 ? 13.141 -84.032 8.795 1.000 16.875 408 ASN B C 1
ATOM 3154 O O . ASN A 1 411 ? 12.068 -84.647 8.963 1.000 17.545 408 ASN B O 1
ATOM 3159 N N . CYS A 1 412 ? 13.248 -82.712 8.729 1.000 14.322 409 CYS B N 1
ATOM 3160 C CA . CYS A 1 412 ? 12.107 -81.784 8.782 1.000 16.160 409 CYS B CA 1
ATOM 3161 C C . CYS A 1 412 ? 12.122 -81.002 7.468 1.000 15.704 409 CYS B C 1
ATOM 3162 O O . CYS A 1 412 ? 13.162 -80.401 7.161 1.000 15.951 409 CYS B O 1
ATOM 3165 N N . LEU A 1 413 ? 11.073 -81.132 6.667 1.000 15.615 410 LEU B N 1
ATOM 3166 C CA . LEU A 1 413 ? 10.996 -80.515 5.321 1.000 16.847 410 LEU B CA 1
ATOM 3167 C C . LEU A 1 413 ? 10.182 -79.232 5.444 1.000 17.870 410 LEU B C 1
ATOM 3168 O O . LEU A 1 413 ? 8.955 -79.310 5.678 1.000 20.849 410 LEU B O 1
ATOM 3173 N N . LEU A 1 414 ? 10.826 -78.087 5.266 1.000 13.168 411 LEU B N 1
ATOM 3174 C CA . LEU A 1 414 ? 10.174 -76.776 5.444 1.000 13.066 411 LEU B CA 1
ATOM 3175 C C . LEU A 1 414 ? 9.546 -76.341 4.115 1.000 13.099 411 LEU B C 1
ATOM 3176 O O . LEU A 1 414 ? 10.262 -76.180 3.126 1.000 12.927 411 LEU B O 1
ATOM 3181 N N . ARG A 1 415 ? 8.230 -76.172 4.107 1.000 15.100 412 ARG B N 1
ATOM 3182 C CA . ARG A 1 415 ? 7.461 -75.711 2.923 1.000 17.201 412 ARG B CA 1
ATOM 3183 C C . ARG A 1 415 ? 6.391 -74.751 3.412 1.000 16.931 412 ARG B C 1
ATOM 3184 O O . ARG A 1 415 ? 5.781 -75.009 4.439 1.000 18.581 412 ARG B O 1
ATOM 3192 N N . PRO A 1 416 ? 6.158 -73.598 2.746 1.000 18.883 413 PRO B N 1
ATOM 3193 C CA . PRO A 1 416 ? 5.071 -72.715 3.154 1.000 20.382 413 PRO B CA 1
ATOM 3194 C C . PRO A 1 416 ? 3.734 -73.459 3.247 1.000 27.678 413 PRO B C 1
ATOM 3195 O O . PRO A 1 416 ? 3.467 -74.310 2.396 1.000 27.556 413 PRO B O 1
ATOM 3199 N N . GLY A 1 417 ? 2.962 -73.156 4.293 1.000 26.473 414 GLY B N 1
ATOM 3200 C CA . GLY A 1 417 ? 1.603 -73.692 4.510 1.000 30.268 414 GLY B CA 1
ATOM 3201 C C . GLY A 1 417 ? 1.600 -75.035 5.228 1.000 33.648 414 GLY B C 1
ATOM 3202 O O . GLY A 1 417 ? 0.507 -75.566 5.468 1.000 34.695 414 GLY B O 1
ATOM 3203 N N . SER A 1 418 ? 2.771 -75.591 5.547 1.000 30.220 415 SER B N 1
ATOM 3204 C CA . SER A 1 418 ? 2.907 -76.887 6.258 1.000 34.270 415 SER B CA 1
ATOM 3205 C C . SER A 1 418 ? 3.556 -76.636 7.610 1.000 28.880 415 SER B C 1
ATOM 3206 O O . SER A 1 418 ? 4.555 -75.931 7.688 1.000 27.757 415 SER B O 1
ATOM 3209 N N . PRO A 1 419 ? 2.988 -77.171 8.712 1.000 33.077 416 PRO B N 1
ATOM 3210 C CA . PRO A 1 419 ? 3.642 -77.103 10.013 1.000 33.896 416 PRO B CA 1
ATOM 3211 C C . PRO A 1 419 ? 4.966 -77.880 9.994 1.000 34.370 416 PRO B C 1
ATOM 3212 O O . PRO A 1 419 ? 5.066 -78.904 9.307 1.000 33.429 416 PRO B O 1
ATOM 3216 N N . ALA A 1 420 ? 5.951 -77.382 10.742 1.000 28.301 417 ALA B N 1
ATOM 3217 C CA . ALA A 1 420 ? 7.262 -78.040 10.917 1.000 24.743 417 ALA B CA 1
ATOM 3218 C C . ALA A 1 420 ? 7.054 -79.380 11.636 1.000 24.258 417 ALA B C 1
ATOM 3219 O O . ALA A 1 420 ? 6.597 -79.383 12.798 1.000 28.019 417 ALA B O 1
ATOM 3221 N N . ARG A 1 421 ? 7.342 -80.486 10.950 1.000 21.905 418 ARG B N 1
ATOM 3222 C CA . ARG A 1 421 ? 7.171 -81.868 11.471 1.000 23.511 418 ARG B CA 1
ATOM 3223 C C . ARG A 1 421 ? 8.374 -82.708 11.049 1.000 21.740 418 ARG B C 1
ATOM 3224 O O . ARG A 1 421 ? 8.831 -82.548 9.911 1.000 20.898 418 ARG B O 1
ATOM 3232 N N . VAL A 1 422 ? 8.842 -83.587 11.927 1.000 23.776 419 VAL B N 1
ATOM 3233 C CA . VAL A 1 422 ? 9.905 -84.567 11.587 1.000 20.891 419 VAL B CA 1
ATOM 3234 C C . VAL A 1 422 ? 9.224 -85.770 10.937 1.000 22.801 419 VAL B C 1
ATOM 3235 O O . VAL A 1 422 ? 8.232 -86.278 11.504 1.000 24.238 419 VAL B O 1
ATOM 3239 N N . VAL A 1 423 ? 9.715 -86.182 9.771 1.000 18.214 420 VAL B N 1
ATOM 3240 C CA . VAL A 1 423 ? 9.095 -87.267 8.968 1.000 18.427 420 VAL B CA 1
ATOM 3241 C C . VAL A 1 423 ? 10.211 -88.146 8.412 1.000 18.310 420 VAL B C 1
ATOM 3242 O O . VAL A 1 423 ? 11.389 -87.714 8.373 1.000 17.585 420 VAL B O 1
ATOM 3246 N N . GLN A 1 424 ? 9.855 -89.348 7.979 1.000 17.609 421 GLN B N 1
ATOM 3247 C CA . GLN A 1 424 ? 10.801 -90.244 7.279 1.000 18.649 421 GLN B CA 1
ATOM 3248 C C . GLN A 1 424 ? 11.002 -89.745 5.847 1.000 17.139 421 GLN B C 1
ATOM 3249 O O . GLN A 1 424 ? 10.004 -89.404 5.178 1.000 18.114 421 GLN B O 1
ATOM 3255 N N . CYS A 1 425 ? 12.261 -89.729 5.412 1.000 14.986 422 CYS B N 1
ATOM 3256 C CA . CYS A 1 425 ? 12.715 -89.081 4.165 1.000 15.668 422 CYS B CA 1
ATOM 3257 C C . CYS A 1 425 ? 13.661 -89.999 3.396 1.000 15.777 422 CYS B C 1
ATOM 3258 O O . CYS A 1 425 ? 14.305 -90.873 4.010 1.000 17.041 422 CYS B O 1
ATOM 3261 N N . ILE A 1 426 ? 13.773 -89.745 2.099 1.000 16.324 423 ILE B N 1
ATOM 3262 C CA . ILE A 1 426 ? 14.897 -90.254 1.266 1.000 15.638 423 ILE B CA 1
ATOM 3263 C C . ILE A 1 426 ? 15.388 -89.105 0.397 1.000 15.702 423 ILE B C 1
ATOM 3264 O O . ILE A 1 426 ? 14.655 -88.116 0.246 1.000 15.846 423 ILE B O 1
ATOM 3269 N N . SER A 1 427 ? 16.592 -89.232 -0.156 1.000 16.360 424 SER B N 1
ATOM 3270 C CA . SER A 1 427 ? 17.238 -88.132 -0.908 1.000 14.328 424 SER B CA 1
ATOM 3271 C C . SER A 1 427 ? 17.547 -88.567 -2.337 1.000 15.889 424 SER B C 1
ATOM 3272 O O . SER A 1 427 ? 17.627 -89.795 -2.616 1.000 15.296 424 SER B O 1
ATOM 3275 N N . GLU A 1 428 ? 17.787 -87.579 -3.186 1.000 11.836 425 GLU B N 1
ATOM 3276 C CA . GLU A 1 428 ? 18.371 -87.739 -4.538 1.000 13.469 425 GLU B CA 1
ATOM 3277 C C . GLU A 1 428 ? 19.608 -86.842 -4.569 1.000 11.733 425 GLU B C 1
ATOM 3278 O O . GLU A 1 428 ? 19.492 -85.661 -4.160 1.000 13.250 425 GLU B O 1
ATOM 3284 N N . LEU A 1 429 ? 20.744 -87.386 -4.971 1.000 11.544 426 LEU B N 1
ATOM 3285 C CA . LEU A 1 429 ? 22.011 -86.649 -5.072 1.000 13.182 426 LEU B CA 1
ATOM 3286 C C . LEU A 1 429 ? 22.256 -86.333 -6.538 1.000 13.381 426 LEU B C 1
ATOM 3287 O O . LEU A 1 429 ? 22.390 -87.278 -7.328 1.000 12.639 426 LEU B O 1
ATOM 3292 N N . GLY A 1 430 ? 22.372 -85.047 -6.856 1.000 13.012 427 GLY B N 1
ATOM 3293 C CA . GLY A 1 430 ? 22.732 -84.576 -8.199 1.000 13.244 427 GLY B CA 1
ATOM 3294 C C . GLY A 1 430 ? 24.153 -84.048 -8.247 1.000 13.124 427 GLY B C 1
ATOM 3295 O O . GLY A 1 430 ? 24.613 -83.414 -7.265 1.000 11.461 427 GLY B O 1
ATOM 3296 N N . ILE A 1 431 ? 24.845 -84.308 -9.351 1.000 10.772 428 ILE B N 1
ATOM 3297 C CA . ILE A 1 431 ? 26.161 -83.680 -9.649 1.000 12.037 428 ILE B CA 1
ATOM 3298 C C . ILE A 1 431 ? 25.972 -82.838 -10.899 1.000 10.311 428 ILE B C 1
ATOM 3299 O O . ILE A 1 431 ? 25.422 -83.347 -11.901 1.000 9.649 428 ILE B O 1
ATOM 3304 N N . PHE A 1 432 ? 26.414 -81.591 -10.857 1.000 10.813 429 PHE B N 1
ATOM 3305 C CA . PHE A 1 432 ? 26.334 -80.691 -12.028 1.000 8.513 429 PHE B CA 1
ATOM 3306 C C . PHE A 1 432 ? 27.545 -80.896 -12.923 1.000 9.583 429 PHE B C 1
ATOM 3307 O O . PHE A 1 432 ? 28.672 -80.811 -12.432 1.000 11.503 429 PHE B O 1
ATOM 3315 N N . GLY A 1 433 ? 27.304 -81.126 -14.212 1.000 10.977 430 GLY B N 1
ATOM 3316 C CA . GLY A 1 433 ? 28.343 -81.278 -15.238 1.000 10.278 430 GLY B CA 1
ATOM 3317 C C . GLY A 1 433 ? 28.383 -80.080 -16.173 1.000 11.841 430 GLY B C 1
ATOM 3318 O O . GLY A 1 433 ? 27.323 -79.543 -16.512 1.000 11.458 430 GLY B O 1
ATOM 3319 N N . VAL A 1 434 ? 29.587 -79.675 -16.571 1.000 10.838 431 VAL B N 1
ATOM 3320 C CA . VAL A 1 434 ? 29.801 -78.618 -17.583 1.000 11.471 431 VAL B CA 1
ATOM 3321 C C . VAL A 1 434 ? 30.863 -79.083 -18.562 1.000 11.392 431 VAL B C 1
ATOM 3322 O O . VAL A 1 434 ? 31.956 -79.434 -18.121 1.000 13.506 431 VAL B O 1
ATOM 3326 N N . TYR A 1 435 ? 30.551 -79.041 -19.850 1.000 11.398 432 TYR B N 1
ATOM 3327 C CA . TYR A 1 435 ? 31.544 -79.312 -20.909 1.000 12.218 432 TYR B CA 1
ATOM 3328 C C . TYR A 1 435 ? 31.295 -78.337 -22.059 1.000 11.682 432 TYR B C 1
ATOM 3329 O O . TYR A 1 435 ? 30.171 -77.888 -22.270 1.000 12.045 432 TYR B O 1
ATOM 3338 N N . VAL A 1 436 ? 32.370 -78.041 -22.782 1.000 10.535 433 VAL B N 1
ATOM 3339 C CA . VAL A 1 436 ? 32.341 -77.116 -23.934 1.000 10.982 433 VAL B CA 1
ATOM 3340 C C . VAL A 1 436 ? 33.252 -77.724 -24.980 1.000 12.583 433 VAL B C 1
ATOM 3341 O O . VAL A 1 436 ? 34.369 -78.176 -24.606 1.000 14.132 433 VAL B O 1
ATOM 3345 N N . ARG A 1 437 ? 32.776 -77.735 -26.214 1.000 14.867 434 ARG B N 1
ATOM 3346 C CA . ARG A 1 437 ? 33.532 -78.277 -27.360 1.000 13.649 434 ARG B CA 1
ATOM 3347 C C . ARG A 1 437 ? 33.541 -77.221 -28.466 1.000 16.431 434 ARG B C 1
ATOM 3348 O O . ARG A 1 437 ? 32.481 -76.616 -28.751 1.000 16.799 434 ARG B O 1
ATOM 3356 N N . GLN A 1 438 ? 34.708 -77.007 -29.068 1.000 16.366 435 GLN B N 1
ATOM 3357 C CA . GLN A 1 438 ? 34.861 -76.155 -30.273 1.000 18.025 435 GLN B CA 1
ATOM 3358 C C . GLN A 1 438 ? 35.146 -77.099 -31.432 1.000 18.338 435 GLN B C 1
ATOM 3359 O O . GLN A 1 438 ? 36.190 -77.762 -31.391 1.000 17.863 435 GLN B O 1
ATOM 3365 N N . GLU A 1 439 ? 34.192 -77.237 -32.354 1.000 17.509 436 GLU B N 1
ATOM 3366 C CA . GLU A 1 439 ? 34.251 -78.199 -33.479 1.000 18.443 436 GLU B CA 1
ATOM 3367 C C . GLU A 1 439 ? 34.357 -79.611 -32.884 1.000 20.868 436 GLU B C 1
ATOM 3368 O O . GLU A 1 439 ? 33.396 -80.004 -32.196 1.000 19.941 436 GLU B O 1
ATOM 3374 N N . LYS A 1 440 ? 35.477 -80.314 -33.083 1.000 20.418 437 LYS B N 1
ATOM 3375 C CA . LYS A 1 440 ? 35.656 -81.707 -32.595 1.000 26.802 437 LYS B CA 1
ATOM 3376 C C . LYS A 1 440 ? 36.472 -81.719 -31.296 1.000 23.672 437 LYS B C 1
ATOM 3377 O O . LYS A 1 440 ? 36.679 -82.817 -30.756 1.000 27.816 437 LYS B O 1
ATOM 3383 N N . THR A 1 441 ? 36.902 -80.562 -30.788 1.000 20.633 438 THR B N 1
ATOM 3384 C CA . THR A 1 441 ? 37.887 -80.461 -29.682 1.000 22.291 438 THR B CA 1
ATOM 3385 C C . THR A 1 441 ? 37.185 -80.105 -28.372 1.000 19.749 438 THR B C 1
ATOM 3386 O O . THR A 1 441 ? 36.721 -78.969 -28.244 1.000 17.213 438 THR B O 1
ATOM 3390 N N . LEU A 1 442 ? 37.195 -81.014 -27.407 1.000 20.377 439 LEU B N 1
ATOM 3391 C CA . LEU A 1 442 ? 36.731 -80.718 -26.030 1.000 21.122 439 LEU B CA 1
ATOM 3392 C C . LEU A 1 442 ? 37.689 -79.716 -25.375 1.000 21.699 439 LEU B C 1
ATOM 3393 O O . LEU A 1 442 ? 38.917 -79.968 -25.355 1.000 22.122 439 LEU B O 1
ATOM 3398 N N . VAL A 1 443 ? 37.181 -78.580 -24.902 1.000 16.634 440 VAL B N 1
ATOM 3399 C CA . VAL A 1 443 ? 38.042 -77.549 -24.252 1.000 16.196 440 VAL B CA 1
ATOM 3400 C C . VAL A 1 443 ? 37.744 -77.453 -22.758 1.000 17.324 440 VAL B C 1
ATOM 3401 O O . VAL A 1 443 ? 38.528 -76.815 -22.047 1.000 19.137 440 VAL B O 1
ATOM 3405 N N . MET A 1 444 ? 36.594 -77.961 -22.301 1.000 15.149 441 MET B N 1
ATOM 3406 C CA . MET A 1 444 ? 36.207 -77.903 -20.871 1.000 13.950 441 MET B CA 1
ATOM 3407 C C . MET A 1 444 ? 35.394 -79.163 -20.581 1.000 12.857 441 MET B C 1
ATOM 3408 O O . MET A 1 444 ? 34.525 -79.509 -21.397 1.000 12.632 441 MET B O 1
ATOM 3413 N N . ASN A 1 445 ? 35.681 -79.824 -19.470 1.000 12.730 442 ASN B N 1
ATOM 3414 C CA . ASN A 1 445 ? 34.918 -81.024 -19.063 1.000 13.141 442 ASN B CA 1
ATOM 3415 C C . ASN A 1 445 ? 35.092 -81.194 -17.564 1.000 15.373 442 ASN B C 1
ATOM 3416 O O . ASN A 1 445 ? 36.169 -81.638 -17.128 1.000 15.505 442 ASN B O 1
ATOM 3421 N N . LYS A 1 446 ? 34.080 -80.806 -16.798 1.000 13.244 443 LYS B N 1
ATOM 3422 C CA . LYS A 1 446 ? 34.227 -80.879 -15.330 1.000 15.713 443 LYS B CA 1
ATOM 3423 C C . LYS A 1 446 ? 32.908 -81.093 -14.628 1.000 12.665 443 LYS B C 1
ATOM 3424 O O . LYS A 1 446 ? 31.852 -81.007 -15.269 1.000 12.086 443 LYS B O 1
ATOM 3430 N N . HIS A 1 447 ? 33.026 -81.416 -13.343 1.000 13.419 444 HIS B N 1
ATOM 3431 C CA . HIS A 1 447 ? 31.932 -81.245 -12.359 1.000 11.578 444 HIS B CA 1
ATOM 3432 C C . HIS A 1 447 ? 32.063 -79.848 -11.758 1.000 12.356 444 HIS B C 1
ATOM 3433 O O . HIS A 1 447 ? 33.201 -79.361 -11.625 1.000 14.320 444 HIS B O 1
ATOM 3440 N N . VAL A 1 448 ? 30.939 -79.236 -11.401 1.000 11.162 445 VAL B N 1
ATOM 3441 C CA . VAL A 1 448 ? 30.981 -77.857 -10.839 1.000 11.800 445 VAL B CA 1
ATOM 3442 C C . VAL A 1 448 ? 30.281 -77.781 -9.485 1.000 12.906 445 VAL B C 1
ATOM 3443 O O . VAL A 1 448 ? 30.348 -76.729 -8.880 1.000 12.576 445 VAL B O 1
ATOM 3447 N N . GLY A 1 449 ? 29.731 -78.879 -8.980 1.000 11.465 446 GLY B N 1
ATOM 3448 C CA . GLY A 1 449 ? 29.090 -78.876 -7.661 1.000 12.714 446 GLY B CA 1
ATOM 3449 C C . GLY A 1 449 ? 28.005 -79.923 -7.551 1.000 11.655 446 GLY B C 1
ATOM 3450 O O . GLY A 1 449 ? 27.875 -80.750 -8.495 1.000 11.565 446 GLY B O 1
ATOM 3451 N N . HIS A 1 450 ? 27.253 -79.890 -6.446 1.000 11.801 447 HIS B N 1
ATOM 3452 C CA . HIS A 1 450 ? 26.238 -80.919 -6.138 1.000 10.433 447 HIS B CA 1
ATOM 3453 C C . HIS A 1 450 ? 24.894 -80.297 -5.769 1.000 10.175 447 HIS B C 1
ATOM 3454 O O . HIS A 1 450 ? 24.798 -79.081 -5.504 1.000 11.488 447 HIS B O 1
ATOM 3461 N N . LEU A 1 451 ? 23.883 -81.143 -5.792 1.000 10.051 448 LEU B N 1
ATOM 3462 C CA . LEU A 1 451 ? 22.511 -80.832 -5.332 1.000 10.298 448 LEU B CA 1
ATOM 3463 C C . LEU A 1 451 ? 21.988 -82.059 -4.598 1.000 13.780 448 LEU B C 1
ATOM 3464 O O . LEU A 1 451 ? 21.740 -83.074 -5.243 1.000 16.126 448 LEU B O 1
ATOM 3469 N N . LEU A 1 452 ? 21.770 -81.936 -3.304 1.000 13.088 449 LEU B N 1
ATOM 3470 C CA . LEU A 1 452 ? 20.992 -82.945 -2.555 1.000 13.021 449 LEU B CA 1
ATOM 3471 C C . LEU A 1 452 ? 19.559 -82.428 -2.437 1.000 12.905 449 LEU B C 1
ATOM 3472 O O . LEU A 1 452 ? 19.371 -81.248 -2.051 1.000 12.992 449 LEU B O 1
ATOM 3477 N N . ARG A 1 453 ? 18.587 -83.242 -2.833 1.000 13.581 450 ARG B N 1
ATOM 3478 C CA . ARG A 1 453 ? 17.165 -82.937 -2.566 1.000 12.819 450 ARG B CA 1
ATOM 3479 C C . ARG A 1 453 ? 16.552 -84.090 -1.804 1.000 14.212 450 ARG B C 1
ATOM 3480 O O . ARG A 1 453 ? 16.985 -85.247 -2.028 1.000 15.424 450 ARG B O 1
ATOM 3488 N N . THR A 1 454 ? 15.567 -83.781 -0.960 1.000 12.784 451 THR B N 1
ATOM 3489 C CA . THR A 1 454 ? 15.027 -84.749 0.021 1.000 13.260 451 THR B CA 1
ATOM 3490 C C . THR A 1 454 ? 13.509 -84.673 -0.022 1.000 14.412 451 THR B C 1
ATOM 3491 O O . THR A 1 454 ? 12.982 -83.573 -0.160 1.000 13.227 451 THR B O 1
ATOM 3495 N N . LYS A 1 455 ? 12.861 -85.831 0.001 1.000 14.749 452 LYS B N 1
ATOM 3496 C CA . LYS A 1 455 ? 11.384 -85.935 -0.049 1.000 14.415 452 LYS B CA 1
ATOM 3497 C C . LYS A 1 455 ? 10.895 -86.851 1.065 1.000 14.476 452 LYS B C 1
ATOM 3498 O O . LYS A 1 455 ? 11.624 -87.778 1.434 1.000 15.410 452 LYS B O 1
ATOM 3504 N N . ALA A 1 456 ? 9.682 -86.614 1.538 1.000 16.304 453 ALA B N 1
ATOM 3505 C CA . ALA A 1 456 ? 8.983 -87.471 2.516 1.000 18.925 453 ALA B CA 1
ATOM 3506 C C . ALA A 1 456 ? 8.639 -88.800 1.847 1.000 19.434 453 ALA B C 1
ATOM 3507 O O . ALA A 1 456 ? 8.226 -88.774 0.676 1.000 19.859 453 ALA B O 1
ATOM 3509 N N . ILE A 1 457 ? 8.736 -89.916 2.561 1.000 21.865 454 ILE B N 1
ATOM 3510 C CA . ILE A 1 457 ? 8.256 -91.210 1.985 1.000 27.217 454 ILE B CA 1
ATOM 3511 C C . ILE A 1 457 ? 6.789 -91.437 2.379 1.000 33.659 454 ILE B C 1
ATOM 3512 O O . ILE A 1 457 ? 6.339 -90.874 3.398 1.000 35.813 454 ILE B O 1
ATOM 3517 N N . GLU A 1 458 ? 6.074 -92.188 1.535 1.000 35.298 455 GLU B N 1
ATOM 3518 C CA . GLU A 1 458 ? 4.652 -92.607 1.690 1.000 52.366 455 GLU B CA 1
ATOM 3519 C C . GLU A 1 458 ? 3.753 -91.367 1.733 1.000 56.514 455 GLU B C 1
ATOM 3520 O O . GLU A 1 458 ? 2.600 -91.519 2.181 1.000 77.116 455 GLU B O 1
ATOM 3526 N N . GLY A 1 463 ? 6.837 -98.226 0.144 1.000 56.112 460 GLY B N 1
ATOM 3527 C CA . GLY A 1 463 ? 7.372 -96.873 0.396 1.000 49.315 460 GLY B CA 1
ATOM 3528 C C . GLY A 1 463 ? 7.681 -96.135 -0.895 1.000 46.569 460 GLY B C 1
ATOM 3529 O O . GLY A 1 463 ? 8.620 -96.550 -1.606 1.000 42.684 460 GLY B O 1
ATOM 3530 N N . VAL A 1 464 ? 6.906 -95.087 -1.193 1.000 44.394 461 VAL B N 1
ATOM 3531 C CA . VAL A 1 464 ? 7.081 -94.200 -2.382 1.000 43.917 461 VAL B CA 1
ATOM 3532 C C . VAL A 1 464 ? 7.260 -92.764 -1.875 1.000 37.018 461 VAL B C 1
ATOM 3533 O O . VAL A 1 464 ? 6.438 -92.326 -1.047 1.000 39.941 461 VAL B O 1
ATOM 3537 N N . ALA A 1 465 ? 8.283 -92.059 -2.358 1.000 36.836 462 ALA B N 1
ATOM 3538 C CA . ALA A 1 465 ? 8.482 -90.614 -2.093 1.000 35.169 462 ALA B CA 1
ATOM 3539 C C . ALA A 1 465 ? 7.284 -89.837 -2.654 1.000 37.863 462 ALA B C 1
ATOM 3540 O O . ALA A 1 465 ? 6.888 -90.117 -3.801 1.000 39.928 462 ALA B O 1
ATOM 3542 N N . ALA A 1 466 ? 6.719 -88.927 -1.853 1.000 45.685 463 ALA B N 1
ATOM 3543 C CA . ALA A 1 466 ? 5.557 -88.064 -2.187 1.000 47.574 463 ALA B CA 1
ATOM 3544 C C . ALA A 1 466 ? 5.890 -86.610 -1.832 1.000 42.425 463 ALA B C 1
ATOM 3545 O O . ALA A 1 466 ? 6.839 -86.397 -1.046 1.000 37.426 463 ALA B O 1
ATOM 3547 N N . GLY A 1 467 ? 5.138 -85.658 -2.394 1.000 41.184 464 GLY B N 1
ATOM 3548 C CA . GLY A 1 467 ? 5.406 -84.210 -2.277 1.000 43.246 464 GLY B CA 1
ATOM 3549 C C . GLY A 1 467 ? 6.636 -83.819 -3.082 1.000 41.480 464 GLY B C 1
ATOM 3550 O O . GLY A 1 467 ? 7.383 -84.712 -3.526 1.000 42.760 464 GLY B O 1
ATOM 3551 N N . VAL A 1 468 ? 6.871 -82.527 -3.282 1.000 48.321 465 VAL B N 1
ATOM 3552 C CA . VAL A 1 468 ? 8.049 -82.092 -4.082 1.000 49.358 465 VAL B CA 1
ATOM 3553 C C . VAL A 1 468 ? 9.284 -82.242 -3.182 1.000 30.823 465 VAL B C 1
ATOM 3554 O O . VAL A 1 468 ? 9.137 -82.252 -1.934 1.000 34.445 465 VAL B O 1
ATOM 3558 N N . ALA A 1 469 ? 10.422 -82.530 -3.802 1.000 28.657 466 ALA B N 1
ATOM 3559 C CA . ALA A 1 469 ? 11.743 -82.622 -3.152 1.000 24.586 466 ALA B CA 1
ATOM 3560 C C . ALA A 1 469 ? 12.146 -81.216 -2.730 1.000 25.098 466 ALA B C 1
ATOM 3561 O O . ALA A 1 469 ? 11.833 -80.253 -3.445 1.000 29.338 466 ALA B O 1
ATOM 3563 N N . VAL A 1 470 ? 12.760 -81.119 -1.559 1.000 15.901 467 VAL B N 1
ATOM 3564 C CA . VAL A 1 470 ? 13.233 -79.832 -0.992 1.000 13.547 467 VAL B CA 1
ATOM 3565 C C . VAL A 1 470 ? 14.765 -79.814 -1.069 1.000 13.797 467 VAL B C 1
ATOM 3566 O O . VAL A 1 470 ? 15.425 -80.881 -1.134 1.000 14.637 467 VAL B O 1
ATOM 3570 N N . LEU A 1 471 ? 15.327 -78.614 -1.075 1.000 9.836 468 LEU B N 1
ATOM 3571 C CA . LEU A 1 471 ? 16.791 -78.422 -1.114 1.000 10.763 468 LEU B CA 1
ATOM 3572 C C . LEU A 1 471 ? 17.415 -78.952 0.179 1.000 9.952 468 LEU B C 1
ATOM 3573 O O . LEU A 1 471 ? 16.879 -78.728 1.265 1.000 12.196 468 LEU B O 1
ATOM 3578 N N . ASP A 1 472 ? 18.615 -79.501 0.068 1.000 10.485 469 ASP B N 1
ATOM 3579 C CA . ASP A 1 472 ? 19.326 -80.127 1.203 1.000 10.931 469 ASP B CA 1
ATOM 3580 C C . ASP A 1 472 ? 20.811 -79.887 0.970 1.000 10.917 469 ASP B C 1
ATOM 3581 O O . ASP A 1 472 ? 21.196 -79.342 -0.065 1.000 12.339 469 ASP B O 1
ATOM 3586 N N . ASN A 1 473 ? 21.621 -80.322 1.919 1.000 9.854 470 ASN B N 1
ATOM 3587 C CA . ASN A 1 473 ? 23.090 -80.353 1.782 1.000 10.805 470 ASN B CA 1
ATOM 3588 C C . ASN A 1 473 ? 23.597 -81.687 2.311 1.000 12.085 470 ASN B C 1
ATOM 3589 O O . ASN A 1 473 ? 23.159 -82.142 3.363 1.000 12.572 470 ASN B O 1
ATOM 3594 N N . PRO A 1 474 ? 24.558 -82.305 1.600 1.000 13.088 471 PRO B N 1
ATOM 3595 C CA . PRO A 1 474 ? 25.105 -83.600 2.010 1.000 15.625 471 PRO B CA 1
ATOM 3596 C C . PRO A 1 474 ? 26.141 -83.470 3.124 1.000 17.455 471 PRO B C 1
ATOM 3597 O O . PRO A 1 474 ? 27.239 -83.071 2.841 1.000 20.685 471 PRO B O 1
ATOM 3601 N N . TYR A 1 475 ? 25.760 -83.772 4.362 1.000 16.761 472 TYR B N 1
ATOM 3602 C CA . TYR A 1 475 ? 26.691 -83.738 5.519 1.000 18.829 472 TYR B CA 1
ATOM 3603 C C . TYR A 1 475 ? 27.612 -84.955 5.446 1.000 20.599 472 TYR B C 1
ATOM 3604 O O . TYR A 1 475 ? 27.159 -86.095 5.539 1.000 18.074 472 TYR B O 1
ATOM 3613 N N . PRO A 1 476 ? 28.938 -84.758 5.264 1.000 27.338 473 PRO B N 1
ATOM 3614 C CA . PRO A 1 476 ? 29.858 -85.877 5.067 1.000 31.936 473 PRO B CA 1
ATOM 3615 C C . PRO A 1 476 ? 30.031 -86.776 6.304 1.000 25.319 473 PRO B C 1
ATOM 3616 O O . PRO A 1 476 ? 30.358 -86.253 7.351 1.000 31.048 473 PRO B O 1
ATOM 3620 N N . VAL A 1 477 ? 29.775 -88.079 6.156 1.000 23.573 474 VAL B N 1
ATOM 3621 C CA . VAL A 1 477 ? 30.030 -89.106 7.215 1.000 27.535 474 VAL B CA 1
ATOM 3622 C C . VAL A 1 477 ? 30.782 -90.296 6.612 1.000 31.018 474 VAL B C 1
ATOM 3623 O O . VAL A 1 477 ? 30.847 -90.505 5.403 1.000 31.095 474 VAL B O 1
ATOM 3628 N N . THR B 1 6 ? 21.771 -37.624 -15.134 1.000 38.986 3 THR A N 1
ATOM 3629 C CA . THR B 1 6 ? 22.963 -38.495 -14.933 1.000 34.076 3 THR A CA 1
ATOM 3630 C C . THR B 1 6 ? 23.274 -39.228 -16.238 1.000 30.892 3 THR A C 1
ATOM 3631 O O . THR B 1 6 ? 22.398 -39.257 -17.124 1.000 35.265 3 THR A O 1
ATOM 3635 N N . ASN B 1 7 ? 24.481 -39.780 -16.345 1.000 30.504 4 ASN A N 1
ATOM 3636 C CA . ASN B 1 7 ? 24.908 -40.570 -17.527 1.000 35.388 4 ASN A CA 1
ATOM 3637 C C . ASN B 1 7 ? 24.007 -41.807 -17.633 1.000 34.351 4 ASN A C 1
ATOM 3638 O O . ASN B 1 7 ? 23.626 -42.159 -18.758 1.000 38.263 4 ASN A O 1
ATOM 3643 N N . TRP B 1 8 ? 23.637 -42.409 -16.500 1.000 33.616 5 TRP A N 1
ATOM 3644 C CA . TRP B 1 8 ? 22.773 -43.623 -16.444 1.000 31.756 5 TRP A CA 1
ATOM 3645 C C . TRP B 1 8 ? 21.296 -43.264 -16.677 1.000 33.521 5 TRP A C 1
ATOM 3646 O O . TRP B 1 8 ? 20.652 -43.893 -17.562 1.000 32.649 5 TRP A O 1
ATOM 3657 N N . GLY B 1 9 ? 20.768 -42.289 -15.932 1.000 34.372 6 GLY A N 1
ATOM 3658 C CA . GLY B 1 9 ? 19.340 -41.919 -15.964 1.000 31.873 6 GLY A CA 1
ATOM 3659 C C . GLY B 1 9 ? 18.891 -41.524 -17.359 1.000 32.227 6 GLY A C 1
ATOM 3660 O O . GLY B 1 9 ? 17.748 -41.838 -17.723 1.000 36.501 6 GLY A O 1
ATOM 3661 N N . SER B 1 10 ? 19.764 -40.859 -18.122 1.000 36.748 7 SER A N 1
ATOM 3662 C CA . SER B 1 10 ? 19.439 -40.273 -19.447 1.000 39.946 7 SER A CA 1
ATOM 3663 C C . SER B 1 10 ? 19.402 -41.354 -20.542 1.000 37.628 7 SER A C 1
ATOM 3664 O O . SER B 1 10 ? 18.989 -41.008 -21.663 1.000 39.895 7 SER A O 1
ATOM 3667 N N . LEU B 1 11 ? 19.789 -42.607 -20.248 1.000 34.002 8 LEU A N 1
ATOM 3668 C CA . LEU B 1 11 ? 19.626 -43.762 -21.185 1.000 35.508 8 LEU A CA 1
ATOM 3669 C C . LEU B 1 11 ? 18.188 -44.291 -21.142 1.000 38.795 8 LEU A C 1
ATOM 3670 O O . LEU B 1 11 ? 17.817 -45.035 -22.070 1.000 39.117 8 LEU A O 1
ATOM 3675 N N . LEU B 1 12 ? 17.424 -43.968 -20.092 1.000 38.760 9 LEU A N 1
ATOM 3676 C CA . LEU B 1 12 ? 16.012 -44.406 -19.953 1.000 38.358 9 LEU A CA 1
ATOM 3677 C C . LEU B 1 12 ? 15.096 -43.315 -20.509 1.000 36.858 9 LEU A C 1
ATOM 3678 O O . LEU B 1 12 ? 14.917 -42.279 -19.837 1.000 39.667 9 LEU A O 1
ATOM 3683 N N . GLN B 1 13 ? 14.550 -43.546 -21.703 1.000 34.298 10 GLN A N 1
ATOM 3684 C CA . GLN B 1 13 ? 13.781 -42.520 -22.455 1.000 39.477 10 GLN A CA 1
ATOM 3685 C C . GLN B 1 13 ? 12.310 -42.932 -22.592 1.000 42.490 10 GLN A C 1
ATOM 3686 O O . GLN B 1 13 ? 11.492 -42.024 -22.838 1.000 45.117 10 GLN A O 1
ATOM 3692 N N . ASP B 1 14 ? 11.964 -44.216 -22.423 1.000 42.619 11 ASP A N 1
ATOM 3693 C CA . ASP B 1 14 ? 10.544 -44.667 -22.501 1.000 43.107 11 ASP A CA 1
ATOM 3694 C C . ASP B 1 14 ? 10.218 -45.565 -21.300 1.000 39.030 11 ASP A C 1
ATOM 3695 O O . ASP B 1 14 ? 11.153 -45.970 -20.579 1.000 30.706 11 ASP A O 1
ATOM 3700 N N . LYS B 1 15 ? 8.928 -45.848 -21.102 1.000 36.670 12 LYS A N 1
ATOM 3701 C CA . LYS B 1 15 ? 8.387 -46.525 -19.895 1.000 42.924 12 LYS A CA 1
ATOM 3702 C C . LYS B 1 15 ? 8.836 -47.993 -19.907 1.000 35.729 12 LYS A C 1
ATOM 3703 O O . LYS B 1 15 ? 9.139 -48.521 -18.817 1.000 38.927 12 LYS A O 1
ATOM 3709 N N . GLN B 1 16 ? 8.934 -48.603 -21.095 1.000 35.360 13 GLN A N 1
ATOM 3710 C CA . GLN B 1 16 ? 9.312 -50.032 -21.280 1.000 35.099 13 GLN A CA 1
ATOM 3711 C C . GLN B 1 16 ? 10.768 -50.244 -20.832 1.000 29.770 13 GLN A C 1
ATOM 3712 O O . GLN B 1 16 ? 11.025 -51.248 -20.139 1.000 33.983 13 GLN A O 1
ATOM 3718 N N . GLN B 1 17 ? 11.681 -49.343 -21.214 1.000 29.934 14 GLN A N 1
ATOM 3719 C CA . GLN B 1 17 ? 13.100 -49.334 -20.760 1.000 27.894 14 GLN A CA 1
ATOM 3720 C C . GLN B 1 17 ? 13.126 -49.274 -19.221 1.000 24.164 14 GLN A C 1
ATOM 3721 O O . GLN B 1 17 ? 13.864 -50.053 -18.585 1.000 23.186 14 GLN A O 1
ATOM 3727 N N . LEU B 1 18 ? 12.378 -48.339 -18.638 1.000 23.263 15 LEU A N 1
ATOM 3728 C CA . LEU B 1 18 ? 12.391 -48.105 -17.175 1.000 22.918 15 LEU A CA 1
ATOM 3729 C C . LEU B 1 18 ? 11.911 -49.386 -16.487 1.000 23.182 15 LEU A C 1
ATOM 3730 O O . LEU B 1 18 ? 12.565 -49.829 -15.510 1.000 17.591 15 LEU A O 1
ATOM 3735 N N . GLU B 1 19 ? 10.789 -49.932 -16.958 1.000 22.537 16 GLU A N 1
ATOM 3736 C CA . GLU B 1 19 ? 10.161 -51.138 -16.368 1.000 25.035 16 GLU A CA 1
ATOM 3737 C C . GLU B 1 19 ? 11.143 -52.312 -16.466 1.000 21.443 16 GLU A C 1
ATOM 3738 O O . GLU B 1 19 ? 11.262 -53.070 -15.479 1.000 21.366 16 GLU A O 1
ATOM 3744 N N . GLU B 1 20 ? 11.858 -52.450 -17.586 1.000 23.165 17 GLU A N 1
ATOM 3745 C CA . GLU B 1 20 ? 12.813 -53.571 -17.790 1.000 25.206 17 GLU A CA 1
ATOM 3746 C C . GLU B 1 20 ? 13.955 -53.438 -16.784 1.000 18.890 17 GLU A C 1
ATOM 3747 O O . GLU B 1 20 ? 14.309 -54.440 -16.132 1.000 19.816 17 GLU A O 1
ATOM 3753 N N . LEU B 1 21 ? 14.504 -52.239 -16.616 1.000 17.395 18 LEU A N 1
ATOM 3754 C CA . LEU B 1 21 ? 15.623 -52.047 -15.672 1.000 17.909 18 LEU A CA 1
ATOM 3755 C C . LEU B 1 21 ? 15.106 -52.259 -14.248 1.000 15.693 18 LEU A C 1
ATOM 3756 O O . LEU B 1 21 ? 15.818 -52.867 -13.426 1.000 14.220 18 LEU A O 1
ATOM 3761 N N . ALA B 1 22 ? 13.883 -51.804 -13.960 1.000 13.835 19 ALA A N 1
ATOM 3762 C CA . ALA B 1 22 ? 13.254 -52.003 -12.637 1.000 12.929 19 ALA A CA 1
ATOM 3763 C C . ALA B 1 22 ? 13.142 -53.503 -12.309 1.000 12.283 19 ALA A C 1
ATOM 3764 O O . ALA B 1 22 ? 13.365 -53.870 -11.169 1.000 12.970 19 ALA A O 1
ATOM 3766 N N . ARG B 1 23 ? 12.774 -54.345 -13.271 1.000 12.945 20 ARG A N 1
ATOM 3767 C CA . ARG B 1 23 ? 12.689 -55.813 -13.049 1.000 13.882 20 ARG A CA 1
ATOM 3768 C C . ARG B 1 23 ? 14.071 -56.358 -12.685 1.000 13.954 20 ARG A C 1
ATOM 3769 O O . ARG B 1 23 ? 14.148 -57.186 -11.763 1.000 15.661 20 ARG A O 1
ATOM 3777 N N . GLN B 1 24 ? 15.124 -55.913 -13.378 1.000 14.646 21 GLN A N 1
ATOM 3778 C CA . GLN B 1 24 ? 16.519 -56.338 -13.078 1.000 14.161 21 GLN A CA 1
ATOM 3779 C C . GLN B 1 24 ? 16.832 -55.957 -11.637 1.000 11.955 21 GLN A C 1
ATOM 3780 O O . GLN B 1 24 ? 17.380 -56.784 -10.887 1.000 11.121 21 GLN A O 1
ATOM 3786 N N . ALA B 1 25 ? 16.478 -54.730 -11.248 1.000 11.944 22 ALA A N 1
ATOM 3787 C CA . ALA B 1 25 ? 16.811 -54.181 -9.916 1.000 9.991 22 ALA A CA 1
ATOM 3788 C C . ALA B 1 25 ? 16.110 -54.999 -8.837 1.000 9.836 22 ALA A C 1
ATOM 3789 O O . ALA B 1 25 ? 16.742 -55.420 -7.861 1.000 9.868 22 ALA A O 1
ATOM 3791 N N . VAL B 1 26 ? 14.808 -55.184 -8.993 1.000 9.849 23 VAL A N 1
ATOM 3792 C CA . VAL B 1 26 ? 13.982 -55.883 -7.984 1.000 9.952 23 VAL A CA 1
ATOM 3793 C C . VAL B 1 26 ? 14.510 -57.307 -7.809 1.000 9.400 23 VAL A C 1
ATOM 3794 O O . VAL B 1 26 ? 14.680 -57.719 -6.687 1.000 9.389 23 VAL A O 1
ATOM 3798 N N . ASP B 1 27 ? 14.782 -58.030 -8.887 1.000 9.987 24 ASP A N 1
ATOM 3799 C CA . ASP B 1 27 ? 15.229 -59.440 -8.743 1.000 9.476 24 ASP A CA 1
ATOM 3800 C C . ASP B 1 27 ? 16.571 -59.449 -8.010 1.000 9.746 24 ASP A C 1
ATOM 3801 O O . ASP B 1 27 ? 16.813 -60.377 -7.209 1.000 10.158 24 ASP A O 1
ATOM 3806 N N . ARG B 1 28 ? 17.464 -58.503 -8.298 1.000 10.121 25 ARG A N 1
ATOM 3807 C CA . ARG B 1 28 ? 18.778 -58.477 -7.613 1.000 10.906 25 ARG A CA 1
ATOM 3808 C C . ARG B 1 28 ? 18.568 -58.120 -6.132 1.000 10.849 25 ARG A C 1
ATOM 3809 O O . ARG B 1 28 ? 19.221 -58.756 -5.281 1.000 10.426 25 ARG A O 1
ATOM 3817 N N . ALA B 1 29 ? 17.741 -57.120 -5.824 1.000 10.845 26 ALA A N 1
ATOM 3818 C CA . ALA B 1 29 ? 17.437 -56.725 -4.429 1.000 9.300 26 ALA A CA 1
ATOM 3819 C C . ALA B 1 29 ? 16.930 -57.945 -3.637 1.000 8.964 26 ALA A C 1
ATOM 3820 O O . ALA B 1 29 ? 17.371 -58.183 -2.494 1.000 9.385 26 ALA A O 1
ATOM 3822 N N . LEU B 1 30 ? 15.991 -58.713 -4.191 1.000 8.685 27 LEU A N 1
ATOM 3823 C CA . LEU B 1 30 ? 15.447 -59.909 -3.513 1.000 9.770 27 LEU A CA 1
ATOM 3824 C C . LEU B 1 30 ? 16.575 -60.918 -3.257 1.000 10.570 27 LEU A C 1
ATOM 3825 O O . LEU B 1 30 ? 16.711 -61.386 -2.103 1.000 10.402 27 LEU A O 1
ATOM 3830 N N . ALA B 1 31 ? 17.406 -61.177 -4.257 1.000 10.396 28 ALA A N 1
ATOM 3831 C CA . ALA B 1 31 ? 18.533 -62.134 -4.154 1.000 11.295 28 ALA A CA 1
ATOM 3832 C C . ALA B 1 31 ? 19.519 -61.678 -3.075 1.000 11.926 28 ALA A C 1
ATOM 3833 O O . ALA B 1 31 ? 20.141 -62.544 -2.446 1.000 10.799 28 ALA A O 1
ATOM 3835 N N . GLU B 1 32 ? 19.689 -60.366 -2.896 1.000 9.382 29 GLU A N 1
ATOM 3836 C CA . GLU B 1 32 ? 20.630 -59.788 -1.905 1.000 11.456 29 GLU A CA 1
ATOM 3837 C C . GLU B 1 32 ? 19.997 -59.708 -0.506 1.000 11.024 29 GLU A C 1
ATOM 3838 O O . GLU B 1 32 ? 20.701 -59.256 0.416 1.000 11.843 29 GLU A O 1
ATOM 3844 N N . GLY B 1 33 ? 18.743 -60.125 -0.335 1.000 10.556 30 GLY A N 1
ATOM 3845 C CA . GLY B 1 33 ? 18.062 -60.109 0.976 1.000 9.593 30 GLY A CA 1
ATOM 3846 C C . GLY B 1 33 ? 17.601 -58.729 1.401 1.000 9.825 30 GLY A C 1
ATOM 3847 O O . GLY B 1 33 ? 17.453 -58.497 2.626 1.000 10.818 30 GLY A O 1
ATOM 3848 N N . VAL B 1 34 ? 17.261 -57.870 0.439 1.000 8.943 31 VAL A N 1
ATOM 3849 C CA . VAL B 1 34 ? 16.699 -56.521 0.717 1.000 9.565 31 VAL A CA 1
ATOM 3850 C C . VAL B 1 34 ? 15.194 -56.719 0.877 1.000 9.185 31 VAL A C 1
ATOM 3851 O O . VAL B 1 34 ? 14.452 -56.486 -0.077 1.000 10.782 31 VAL A O 1
ATOM 3855 N N . LEU B 1 35 ? 14.801 -57.278 2.015 1.000 9.384 32 LEU A N 1
ATOM 3856 C CA . LEU B 1 35 ? 13.458 -57.868 2.197 1.000 9.428 32 LEU A CA 1
ATOM 3857 C C . LEU B 1 35 ? 12.683 -57.141 3.276 1.000 9.907 32 LEU A C 1
ATOM 3858 O O . LEU B 1 35 ? 13.277 -56.684 4.240 1.000 11.457 32 LEU A O 1
ATOM 3863 N N . LEU B 1 36 ? 11.367 -57.183 3.145 1.000 9.697 33 LEU A N 1
ATOM 3864 C CA . LEU B 1 36 ? 10.421 -56.611 4.125 1.000 11.168 33 LEU A CA 1
ATOM 3865 C C . LEU B 1 36 ? 9.149 -57.423 4.026 1.000 13.347 33 LEU A C 1
ATOM 3866 O O . LEU B 1 36 ? 8.718 -57.702 2.900 1.000 13.564 33 LEU A O 1
ATOM 3871 N N . ARG B 1 37 ? 8.576 -57.818 5.163 1.000 12.182 34 ARG A N 1
ATOM 3872 C CA . ARG B 1 37 ? 7.231 -58.445 5.121 1.000 11.391 34 ARG A CA 1
ATOM 3873 C C . ARG B 1 37 ? 6.229 -57.440 4.556 1.000 12.106 34 ARG A C 1
ATOM 3874 O O . ARG B 1 37 ? 6.430 -56.210 4.693 1.000 12.530 34 ARG A O 1
ATOM 3882 N N . THR B 1 38 ? 5.160 -57.959 3.970 1.000 12.912 35 THR A N 1
ATOM 3883 C CA . THR B 1 38 ? 4.036 -57.155 3.446 1.000 14.581 35 THR A CA 1
ATOM 3884 C C . THR B 1 38 ? 3.254 -56.560 4.616 1.000 13.473 35 THR A C 1
ATOM 3885 O O . THR B 1 38 ? 3.337 -57.069 5.757 1.000 13.684 35 THR A O 1
ATOM 3889 N N . SER B 1 39 ? 2.517 -55.492 4.342 1.000 13.781 36 SER A N 1
ATOM 3890 C CA . SER B 1 39 ? 1.686 -54.824 5.368 1.000 13.169 36 SER A CA 1
ATOM 3891 C C . SER B 1 39 ? 0.583 -55.774 5.829 1.000 12.747 36 SER A C 1
ATOM 3892 O O . SER B 1 39 ? 0.185 -55.704 7.030 1.000 12.522 36 SER A O 1
ATOM 3895 N N . GLN B 1 40 ? 0.110 -56.656 4.947 1.000 12.765 37 GLN A N 1
ATOM 3896 C CA . GLN B 1 40 ? -1.030 -57.538 5.292 1.000 12.301 37 GLN A CA 1
ATOM 3897 C C . GLN B 1 40 ? -0.553 -58.817 5.971 1.000 12.234 37 GLN A C 1
ATOM 3898 O O . GLN B 1 40 ? -1.399 -59.450 6.607 1.000 13.278 37 GLN A O 1
ATOM 3904 N N . GLU B 1 41 ? 0.710 -59.217 5.814 1.000 11.625 38 GLU A N 1
ATOM 3905 C CA . GLU B 1 41 ? 1.241 -60.423 6.498 1.000 10.618 38 GLU A CA 1
ATOM 3906 C C . GLU B 1 41 ? 2.476 -60.057 7.319 1.000 11.271 38 GLU A C 1
ATOM 3907 O O . GLU B 1 41 ? 3.582 -60.554 7.079 1.000 12.871 38 GLU A O 1
ATOM 3913 N N . PRO B 1 42 ? 2.337 -59.195 8.352 1.000 10.707 39 PRO A N 1
ATOM 3914 C CA . PRO B 1 42 ? 3.498 -58.730 9.117 1.000 11.338 39 PRO A CA 1
ATOM 3915 C C . PRO B 1 42 ? 4.017 -59.706 10.194 1.000 13.070 39 PRO A C 1
ATOM 3916 O O . PRO B 1 42 ? 5.024 -59.396 10.851 1.000 12.542 39 PRO A O 1
ATOM 3920 N N . THR B 1 43 ? 3.354 -60.845 10.407 1.000 13.376 40 THR A N 1
ATOM 3921 C CA . THR B 1 43 ? 3.813 -61.837 11.425 1.000 12.855 40 THR A CA 1
ATOM 3922 C C . THR B 1 43 ? 4.410 -63.079 10.763 1.000 14.297 40 THR A C 1
ATOM 3923 O O . THR B 1 43 ? 4.846 -63.972 11.526 1.000 15.116 40 THR A O 1
ATOM 3927 N N . SER B 1 44 ? 4.451 -63.159 9.426 1.000 13.479 41 SER A N 1
ATOM 3928 C CA . SER B 1 44 ? 4.813 -64.410 8.718 1.000 13.425 41 SER A CA 1
ATOM 3929 C C . SER B 1 44 ? 5.841 -64.131 7.618 1.000 12.601 41 SER A C 1
ATOM 3930 O O . SER B 1 44 ? 5.739 -63.071 6.956 1.000 14.034 41 SER A O 1
ATOM 3933 N N . SER B 1 45 ? 6.816 -65.032 7.483 1.000 11.199 42 SER A N 1
ATOM 3934 C CA . SER B 1 45 ? 7.887 -64.935 6.467 1.000 11.414 42 SER A CA 1
ATOM 3935 C C . SER B 1 45 ? 7.592 -65.874 5.290 1.000 12.403 42 SER A C 1
ATOM 3936 O O . SER B 1 45 ? 8.465 -66.028 4.416 1.000 13.308 42 SER A O 1
ATOM 3939 N N . GLU B 1 46 ? 6.386 -66.417 5.173 1.000 12.766 43 GLU A N 1
ATOM 3940 C CA . GLU B 1 46 ? 6.109 -67.380 4.070 1.000 12.517 43 GLU A CA 1
ATOM 3941 C C . GLU B 1 46 ? 5.891 -66.647 2.751 1.000 12.355 43 GLU A C 1
ATOM 3942 O O . GLU B 1 46 ? 6.134 -67.254 1.695 1.000 14.240 43 GLU A O 1
ATOM 3948 N N . VAL B 1 47 ? 5.374 -65.432 2.801 1.000 12.319 44 VAL A N 1
ATOM 3949 C CA . VAL B 1 47 ? 5.227 -64.567 1.603 1.000 12.231 44 VAL A CA 1
ATOM 3950 C C . VAL B 1 47 ? 5.739 -63.198 1.986 1.000 13.862 44 VAL A C 1
ATOM 3951 O O . VAL B 1 47 ? 5.179 -62.612 2.896 1.000 19.077 44 VAL A O 1
ATOM 3955 N N . VAL B 1 48 ? 6.807 -62.761 1.343 1.000 9.803 45 VAL A N 1
ATOM 3956 C CA . VAL B 1 48 ? 7.438 -61.457 1.651 1.000 9.981 45 VAL A CA 1
ATOM 3957 C C . VAL B 1 48 ? 7.682 -60.708 0.348 1.000 9.782 45 VAL A C 1
ATOM 3958 O O . VAL B 1 48 ? 7.313 -61.213 -0.738 1.000 10.416 45 VAL A O 1
ATOM 3962 N N . SER B 1 49 ? 8.217 -59.502 0.454 1.000 11.124 46 SER A N 1
ATOM 3963 C CA . SER B 1 49 ? 8.578 -58.729 -0.748 1.000 11.926 46 SER A CA 1
ATOM 3964 C C . SER B 1 49 ? 9.882 -57.998 -0.497 1.000 13.041 46 SER A C 1
ATOM 3965 O O . SER B 1 49 ? 10.559 -58.247 0.520 1.000 11.445 46 SER A O 1
ATOM 3968 N N . TYR B 1 50 ? 10.261 -57.168 -1.443 1.000 11.427 47 TYR A N 1
ATOM 3969 C CA . TYR B 1 50 ? 11.473 -56.331 -1.295 1.000 11.443 47 TYR A CA 1
ATOM 3970 C C . TYR B 1 50 ? 11.133 -55.100 -0.452 1.000 11.947 47 TYR A C 1
ATOM 3971 O O . TYR B 1 50 ? 10.006 -54.568 -0.498 1.000 13.553 47 TYR A O 1
ATOM 3980 N N . ALA B 1 51 ? 12.095 -54.629 0.328 1.000 10.791 48 ALA A N 1
ATOM 3981 C CA . ALA B 1 51 ? 12.040 -53.285 0.950 1.000 10.907 48 ALA A CA 1
ATOM 3982 C C . ALA B 1 51 ? 12.106 -52.257 -0.173 1.000 11.529 48 ALA A C 1
ATOM 3983 O O . ALA B 1 51 ? 12.908 -52.415 -1.070 1.000 12.033 48 ALA A O 1
ATOM 3985 N N . PRO B 1 52 ? 11.226 -51.233 -0.220 1.000 10.730 49 PRO A N 1
ATOM 3986 C CA . PRO B 1 52 ? 11.296 -50.212 -1.254 1.000 11.438 49 PRO A CA 1
ATOM 3987 C C . PRO B 1 52 ? 12.691 -49.589 -1.328 1.000 10.869 49 PRO A C 1
ATOM 3988 O O . PRO B 1 52 ? 13.354 -49.418 -0.290 1.000 9.859 49 PRO A O 1
ATOM 3992 N N . PHE B 1 53 ? 13.136 -49.334 -2.554 1.000 11.121 50 PHE A N 1
ATOM 3993 C CA . PHE B 1 53 ? 14.483 -48.791 -2.821 1.000 11.281 50 PHE A CA 1
ATOM 3994 C C . PHE B 1 53 ? 14.457 -48.001 -4.128 1.000 10.999 50 PHE A C 1
ATOM 3995 O O . PHE B 1 53 ? 13.544 -48.162 -4.946 1.000 12.133 50 PHE A O 1
ATOM 4003 N N . THR B 1 54 ? 15.496 -47.206 -4.353 1.000 10.894 51 THR A N 1
ATOM 4004 C CA . THR B 1 54 ? 15.650 -46.392 -5.578 1.000 11.717 51 THR A CA 1
ATOM 4005 C C . THR B 1 54 ? 16.235 -47.253 -6.706 1.000 12.282 51 THR A C 1
ATOM 4006 O O . THR B 1 54 ? 17.105 -48.110 -6.451 1.000 11.697 51 THR A O 1
ATOM 4010 N N . LEU B 1 55 ? 15.784 -47.018 -7.930 1.000 12.412 52 LEU A N 1
ATOM 4011 C CA . LEU B 1 55 ? 16.391 -47.672 -9.111 1.000 11.120 52 LEU A CA 1
ATOM 4012 C C . LEU B 1 55 ? 17.876 -47.305 -9.190 1.000 13.253 52 LEU A C 1
ATOM 4013 O O . LEU B 1 55 ? 18.695 -48.174 -9.513 1.000 12.630 52 LEU A O 1
ATOM 4018 N N . PHE B 1 56 ? 18.209 -46.048 -8.909 1.000 13.399 53 PHE A N 1
ATOM 4019 C CA . PHE B 1 56 ? 19.580 -45.506 -9.055 1.000 12.663 53 PHE A CA 1
ATOM 4020 C C . PHE B 1 56 ? 20.027 -44.892 -7.737 1.000 11.733 53 PHE A C 1
ATOM 4021 O O . PHE B 1 56 ? 19.220 -44.360 -6.974 1.000 11.208 53 PHE A O 1
ATOM 4029 N N . PRO B 1 57 ? 21.339 -44.890 -7.470 1.000 12.217 54 PRO A N 1
ATOM 4030 C CA . PRO B 1 57 ? 21.861 -44.194 -6.306 1.000 14.177 54 PRO A CA 1
ATOM 4031 C C . PRO B 1 57 ? 21.745 -42.684 -6.567 1.000 13.680 54 PRO A C 1
ATOM 4032 O O . PRO B 1 57 ? 22.101 -42.234 -7.638 1.000 17.906 54 PRO A O 1
ATOM 4036 N N . SER B 1 58 ? 21.269 -41.941 -5.586 1.000 13.009 55 SER A N 1
ATOM 4037 C CA . SER B 1 58 ? 21.107 -40.465 -5.668 1.000 12.866 55 SER A CA 1
ATOM 4038 C C . SER B 1 58 ? 22.442 -39.751 -5.424 1.000 16.296 55 SER A C 1
ATOM 4039 O O . SER B 1 58 ? 23.243 -40.202 -4.586 1.000 16.261 55 SER A O 1
ATOM 4042 N N . LEU B 1 59 ? 22.649 -38.627 -6.109 1.000 15.048 56 LEU A N 1
ATOM 4043 C CA . LEU B 1 59 ? 23.908 -37.861 -6.027 1.000 15.054 56 LEU A CA 1
ATOM 4044 C C . LEU B 1 59 ? 23.935 -37.127 -4.687 1.000 15.672 56 LEU A C 1
ATOM 4045 O O . LEU B 1 59 ? 22.931 -36.489 -4.303 1.000 16.609 56 LEU A O 1
ATOM 4050 N N . VAL B 1 60 ? 25.035 -37.275 -3.956 1.000 15.958 57 VAL A N 1
ATOM 4051 C CA . VAL B 1 60 ? 25.254 -36.624 -2.644 1.000 18.259 57 VAL A CA 1
ATOM 4052 C C . VAL B 1 60 ? 26.644 -36.013 -2.657 1.000 18.947 57 VAL A C 1
ATOM 4053 O O . VAL B 1 60 ? 27.632 -36.728 -2.827 1.000 23.681 57 VAL A O 1
ATOM 4057 N N . PRO B 1 61 ? 26.744 -34.687 -2.429 1.000 20.647 58 PRO A N 1
ATOM 4058 C CA . PRO B 1 61 ? 28.039 -34.022 -2.296 1.000 19.892 58 PRO A CA 1
ATOM 4059 C C . PRO B 1 61 ? 28.906 -34.676 -1.215 1.000 21.712 58 PRO A C 1
ATOM 4060 O O . PRO B 1 61 ? 28.457 -34.861 -0.089 1.000 19.391 58 PRO A O 1
ATOM 4064 N N . SER B 1 62 ? 30.120 -35.056 -1.599 1.000 20.156 59 SER A N 1
ATOM 4065 C CA A SER B 1 62 ? 31.107 -35.745 -0.732 0.500 20.699 59 SER A CA 1
ATOM 4066 C CA B SER B 1 62 ? 31.051 -35.782 -0.706 0.500 19.298 59 SER A CA 1
ATOM 4067 C C . SER B 1 62 ? 31.306 -34.946 0.559 1.000 18.775 59 SER A C 1
ATOM 4068 O O . SER B 1 62 ? 31.450 -35.564 1.617 1.000 19.384 59 SER A O 1
ATOM 4073 N N . ALA B 1 63 ? 31.311 -33.613 0.457 1.000 19.943 60 ALA A N 1
ATOM 4074 C CA . ALA B 1 63 ? 31.601 -32.720 1.605 1.000 19.169 60 ALA A CA 1
ATOM 4075 C C . ALA B 1 63 ? 30.513 -32.870 2.672 1.000 16.410 60 ALA A C 1
ATOM 4076 O O . ALA B 1 63 ? 30.834 -32.784 3.870 1.000 16.242 60 ALA A O 1
ATOM 4078 N N . LEU B 1 64 ? 29.256 -32.986 2.259 1.000 15.912 61 LEU A N 1
ATOM 4079 C CA . LEU B 1 64 ? 28.127 -33.136 3.212 1.000 15.078 61 LEU A CA 1
ATOM 4080 C C . LEU B 1 64 ? 28.178 -34.520 3.873 1.000 14.137 61 LEU A C 1
ATOM 4081 O O . LEU B 1 64 ? 27.921 -34.601 5.094 1.000 13.594 61 LEU A O 1
ATOM 4086 N N . LEU B 1 65 ? 28.450 -35.570 3.103 1.000 14.867 62 LEU A N 1
ATOM 4087 C CA . LEU B 1 65 ? 28.585 -36.932 3.675 1.000 14.041 62 LEU A CA 1
ATOM 4088 C C . LEU B 1 65 ? 29.728 -36.904 4.693 1.000 15.002 62 LEU A C 1
ATOM 4089 O O . LEU B 1 65 ? 29.559 -37.448 5.814 1.000 15.339 62 LEU A O 1
ATOM 4094 N N . GLU B 1 66 ? 30.856 -36.286 4.334 1.000 15.118 63 GLU A N 1
ATOM 4095 C CA . GLU B 1 66 ? 32.043 -36.219 5.215 1.000 14.950 63 GLU A CA 1
ATOM 4096 C C . GLU B 1 66 ? 31.678 -35.457 6.495 1.000 13.390 63 GLU A C 1
ATOM 4097 O O . GLU B 1 66 ? 32.080 -35.908 7.579 1.000 13.843 63 GLU A O 1
ATOM 4103 N N . GLN B 1 67 ? 30.956 -34.345 6.387 1.000 14.000 64 GLN A N 1
ATOM 4104 C CA . GLN B 1 67 ? 30.575 -33.533 7.573 1.000 13.264 64 GLN A CA 1
ATOM 4105 C C . GLN B 1 67 ? 29.679 -34.364 8.501 1.000 12.171 64 GLN A C 1
ATOM 4106 O O . GLN B 1 67 ? 29.853 -34.318 9.750 1.000 13.025 64 GLN A O 1
ATOM 4112 N N . ALA B 1 68 ? 28.768 -35.139 7.930 1.000 12.486 65 ALA A N 1
ATOM 4113 C CA . ALA B 1 68 ? 27.817 -35.950 8.709 1.000 12.389 65 ALA A CA 1
ATOM 4114 C C . ALA B 1 68 ? 28.605 -37.022 9.476 1.000 12.475 65 ALA A C 1
ATOM 4115 O O . ALA B 1 68 ? 28.362 -37.217 10.679 1.000 12.075 65 ALA A O 1
ATOM 4117 N N . TYR B 1 69 ? 29.567 -37.665 8.821 1.000 11.102 66 TYR A N 1
ATOM 4118 C CA . TYR B 1 69 ? 30.406 -38.688 9.482 1.000 11.529 66 TYR A CA 1
ATOM 4119 C C . TYR B 1 69 ? 31.232 -38.033 10.604 1.000 12.746 66 TYR A C 1
ATOM 4120 O O . TYR B 1 69 ? 31.360 -38.639 11.688 1.000 12.232 66 TYR A O 1
ATOM 4129 N N . ALA B 1 70 ? 31.743 -36.822 10.365 1.000 12.705 67 ALA A N 1
ATOM 4130 C CA . ALA B 1 70 ? 32.716 -36.143 11.251 1.000 13.545 67 ALA A CA 1
ATOM 4131 C C . ALA B 1 70 ? 32.059 -35.682 12.561 1.000 13.724 67 ALA A C 1
ATOM 4132 O O . ALA B 1 70 ? 32.804 -35.451 13.548 1.000 15.581 67 ALA A O 1
ATOM 4134 N N . VAL B 1 71 ? 30.729 -35.573 12.606 1.000 11.566 68 VAL A N 1
ATOM 4135 C CA . VAL B 1 71 ? 29.994 -35.110 13.817 1.000 12.700 68 VAL A CA 1
ATOM 4136 C C . VAL B 1 71 ? 29.393 -36.296 14.591 1.000 10.306 68 VAL A C 1
ATOM 4137 O O . VAL B 1 71 ? 28.929 -36.081 15.710 1.000 11.415 68 VAL A O 1
ATOM 4141 N N . GLN B 1 72 ? 29.416 -37.524 14.057 1.000 10.441 69 GLN A N 1
ATOM 4142 C CA . GLN B 1 72 ? 28.716 -38.661 14.707 1.000 10.020 69 GLN A CA 1
ATOM 4143 C C . GLN B 1 72 ? 29.282 -38.917 16.116 1.000 10.256 69 GLN A C 1
ATOM 4144 O O . GLN B 1 72 ? 28.500 -39.103 17.059 1.000 11.163 69 GLN A O 1
ATOM 4150 N N . MET B 1 73 ? 30.603 -38.960 16.274 1.000 10.563 70 MET A N 1
ATOM 4151 C CA . MET B 1 73 ? 31.207 -39.287 17.581 1.000 11.942 70 MET A CA 1
ATOM 4152 C C . MET B 1 73 ? 30.852 -38.184 18.585 1.000 11.171 70 MET A C 1
ATOM 4153 O O . MET B 1 73 ? 30.694 -38.508 19.777 1.000 12.816 70 MET A O 1
ATOM 4158 N N . ASP B 1 74 ? 30.656 -36.944 18.124 1.000 12.857 71 ASP A N 1
ATOM 4159 C CA . ASP B 1 74 ? 30.201 -35.821 18.986 1.000 12.398 71 ASP A CA 1
ATOM 4160 C C . ASP B 1 74 ? 28.750 -36.076 19.409 1.000 11.850 71 ASP A C 1
ATOM 4161 O O . ASP B 1 74 ? 28.417 -35.864 20.598 1.000 11.979 71 ASP A O 1
ATOM 4166 N N . PHE B 1 75 ? 27.884 -36.492 18.482 1.000 10.895 72 PHE A N 1
ATOM 4167 C CA . PHE B 1 75 ? 26.477 -36.801 18.856 1.000 10.656 72 PHE A CA 1
ATOM 4168 C C . PHE B 1 75 ? 26.443 -37.946 19.868 1.000 9.887 72 PHE A C 1
ATOM 4169 O O . PHE B 1 75 ? 25.614 -37.919 20.792 1.000 9.978 72 PHE A O 1
ATOM 4177 N N . ASN B 1 76 ? 27.278 -38.962 19.702 1.000 11.515 73 ASN A N 1
ATOM 4178 C CA . ASN B 1 76 ? 27.332 -40.111 20.636 1.000 10.686 73 ASN A CA 1
ATOM 4179 C C . ASN B 1 76 ? 27.697 -39.591 22.031 1.000 10.301 73 ASN A C 1
ATOM 4180 O O . ASN B 1 76 ? 27.010 -39.942 23.008 1.000 10.680 73 ASN A O 1
ATOM 4185 N N . LEU B 1 77 ? 28.714 -38.731 22.125 1.000 10.776 74 LEU A N 1
ATOM 4186 C CA . LEU B 1 77 ? 29.099 -38.126 23.421 1.000 10.538 74 LEU A CA 1
ATOM 4187 C C . LEU B 1 77 ? 27.934 -37.298 23.964 1.000 10.191 74 LEU A C 1
ATOM 4188 O O . LEU B 1 77 ? 27.714 -37.319 25.185 1.000 12.013 74 LEU A O 1
ATOM 4193 N N . LEU B 1 78 ? 27.244 -36.535 23.115 1.000 10.578 75 LEU A N 1
ATOM 4194 C CA . LEU B 1 78 ? 26.193 -35.610 23.590 1.000 11.707 75 LEU A CA 1
ATOM 4195 C C . LEU B 1 78 ? 25.033 -36.418 24.170 1.000 10.951 75 LEU A C 1
ATOM 4196 O O . LEU B 1 78 ? 24.574 -36.121 25.268 1.000 12.098 75 LEU A O 1
ATOM 4201 N N . VAL B 1 79 ? 24.541 -37.414 23.451 1.000 11.493 76 VAL A N 1
ATOM 4202 C CA A VAL B 1 79 ? 23.379 -38.217 23.924 0.500 11.606 76 VAL A CA 1
ATOM 4203 C CA B VAL B 1 79 ? 23.375 -38.220 23.922 0.500 11.839 76 VAL A CA 1
ATOM 4204 C C . VAL B 1 79 ? 23.775 -38.947 25.216 1.000 11.697 76 VAL A C 1
ATOM 4205 O O . VAL B 1 79 ? 22.972 -38.974 26.133 1.000 12.552 76 VAL A O 1
ATOM 4212 N N . ASP B 1 80 ? 25.005 -39.465 25.296 1.000 10.795 77 ASP A N 1
ATOM 4213 C CA . ASP B 1 80 ? 25.445 -40.190 26.525 1.000 11.682 77 ASP A CA 1
ATOM 4214 C C . ASP B 1 80 ? 25.526 -39.191 27.693 1.000 11.677 77 ASP A C 1
ATOM 4215 O O . ASP B 1 80 ? 25.098 -39.534 28.798 1.000 12.326 77 ASP A O 1
ATOM 4220 N N . ALA B 1 81 ? 26.017 -37.980 27.450 1.000 11.986 78 ALA A N 1
ATOM 4221 C CA . ALA B 1 81 ? 26.153 -36.939 28.491 1.000 13.866 78 ALA A CA 1
ATOM 4222 C C . ALA B 1 81 ? 24.764 -36.561 29.008 1.000 11.850 78 ALA A C 1
ATOM 4223 O O . ALA B 1 81 ? 24.562 -36.531 30.246 1.000 13.692 78 ALA A O 1
ATOM 4225 N N . VAL B 1 82 ? 23.819 -36.353 28.089 1.000 11.922 79 VAL A N 1
ATOM 4226 C CA . VAL B 1 82 ? 22.401 -36.046 28.443 1.000 12.181 79 VAL A CA 1
ATOM 4227 C C . VAL B 1 82 ? 21.861 -37.157 29.342 1.000 13.069 79 VAL A C 1
ATOM 4228 O O . VAL B 1 82 ? 21.209 -36.847 30.365 1.000 12.801 79 VAL A O 1
ATOM 4232 N N . SER B 1 83 ? 22.102 -38.417 28.974 1.000 12.822 80 SER A N 1
ATOM 4233 C CA . SER B 1 83 ? 21.487 -39.586 29.646 1.000 11.979 80 SER A CA 1
ATOM 4234 C C . SER B 1 83 ? 21.968 -39.635 31.106 1.000 12.145 80 SER A C 1
ATOM 4235 O O . SER B 1 83 ? 21.240 -40.140 31.954 1.000 13.449 80 SER A O 1
ATOM 4238 N N . GLN B 1 84 ? 23.156 -39.102 31.372 1.000 12.587 81 GLN A N 1
ATOM 4239 C CA . GLN B 1 84 ? 23.785 -39.159 32.713 1.000 12.801 81 GLN A CA 1
ATOM 4240 C C . GLN B 1 84 ? 23.531 -37.884 33.521 1.000 16.841 81 GLN A C 1
ATOM 4241 O O . GLN B 1 84 ? 24.076 -37.788 34.624 1.000 18.026 81 GLN A O 1
ATOM 4247 N N . ASN B 1 85 ? 22.728 -36.950 33.016 1.000 16.022 82 ASN A N 1
ATOM 4248 C CA . ASN B 1 85 ? 22.521 -35.642 33.693 1.000 14.307 82 ASN A CA 1
ATOM 4249 C C . ASN B 1 85 ? 21.057 -35.584 34.144 1.000 14.452 82 ASN A C 1
ATOM 4250 O O . ASN B 1 85 ? 20.205 -35.085 33.377 1.000 15.223 82 ASN A O 1
ATOM 4255 N N . ALA B 1 86 ? 20.775 -36.105 35.336 1.000 16.098 83 ALA A N 1
ATOM 4256 C CA . ALA B 1 86 ? 19.407 -36.177 35.891 1.000 16.554 83 ALA A CA 1
ATOM 4257 C C . ALA B 1 86 ? 18.799 -34.771 35.923 1.000 17.190 83 ALA A C 1
ATOM 4258 O O . ALA B 1 86 ? 17.620 -34.628 35.588 1.000 16.361 83 ALA A O 1
ATOM 4260 N N . ALA B 1 87 ? 19.545 -33.773 36.394 1.000 15.955 84 ALA A N 1
ATOM 4261 C CA . ALA B 1 87 ? 19.021 -32.406 36.577 1.000 17.589 84 ALA A CA 1
ATOM 4262 C C . ALA B 1 87 ? 18.599 -31.845 35.212 1.000 16.645 84 ALA A C 1
ATOM 4263 O O . ALA B 1 87 ? 17.470 -31.334 35.120 1.000 17.151 84 ALA A O 1
ATOM 4265 N N . PHE B 1 88 ? 19.424 -32.029 34.171 1.000 13.630 85 PHE A N 1
ATOM 4266 C CA . PHE B 1 88 ? 19.122 -31.560 32.801 1.000 15.686 85 PHE A CA 1
ATOM 4267 C C . PHE B 1 88 ? 17.837 -32.231 32.310 1.000 14.441 85 PHE A C 1
ATOM 4268 O O . PHE B 1 88 ? 16.931 -31.548 31.796 1.000 13.803 85 PHE A O 1
ATOM 4276 N N . LEU B 1 89 ? 17.725 -33.554 32.472 1.000 14.266 86 LEU A N 1
ATOM 4277 C CA . LEU B 1 89 ? 16.517 -34.266 31.983 1.000 13.777 86 LEU A CA 1
ATOM 4278 C C . LEU B 1 89 ? 15.305 -33.754 32.760 1.000 14.492 86 LEU A C 1
ATOM 4279 O O . LEU B 1 89 ? 14.259 -33.531 32.128 1.000 14.609 86 LEU A O 1
ATOM 4284 N N . GLU B 1 90 ? 15.422 -33.568 34.072 1.000 15.806 87 GLU A N 1
ATOM 4285 C CA . GLU B 1 90 ? 14.231 -33.237 34.900 1.000 18.055 87 GLU A CA 1
ATOM 4286 C C . GLU B 1 90 ? 13.755 -31.829 34.534 1.000 18.097 87 GLU A C 1
ATOM 4287 O O . GLU B 1 90 ? 12.547 -31.653 34.290 1.000 20.073 87 GLU A O 1
ATOM 4293 N N . GLN B 1 91 ? 14.684 -30.879 34.449 1.000 17.162 88 GLN A N 1
ATOM 4294 C CA . GLN B 1 91 ? 14.362 -29.473 34.116 1.000 20.334 88 GLN A CA 1
ATOM 4295 C C . GLN B 1 91 ? 13.761 -29.430 32.710 1.000 18.956 88 GLN A C 1
ATOM 4296 O O . GLN B 1 91 ? 12.706 -28.808 32.530 1.000 19.138 88 GLN A O 1
ATOM 4302 N N . THR B 1 92 ? 14.408 -30.075 31.736 1.000 15.279 89 THR A N 1
ATOM 4303 C CA . THR B 1 92 ? 13.972 -30.050 30.319 1.000 15.323 89 THR A CA 1
ATOM 4304 C C . THR B 1 92 ? 12.545 -30.595 30.183 1.000 15.211 89 THR A C 1
ATOM 4305 O O . THR B 1 92 ? 11.736 -29.966 29.460 1.000 15.786 89 THR A O 1
ATOM 4309 N N . LEU B 1 93 ? 12.224 -31.704 30.857 1.000 15.363 90 LEU A N 1
ATOM 4310 C CA . LEU B 1 93 ? 10.933 -32.413 30.614 1.000 14.504 90 LEU A CA 1
ATOM 4311 C C . LEU B 1 93 ? 9.883 -32.079 31.680 1.000 16.352 90 LEU A C 1
ATOM 4312 O O . LEU B 1 93 ? 8.793 -32.673 31.610 1.000 18.747 90 LEU A O 1
ATOM 4317 N N . SER B 1 94 ? 10.151 -31.148 32.599 1.000 19.432 91 SER A N 1
ATOM 4318 C CA . SER B 1 94 ? 9.277 -30.906 33.781 1.000 19.407 91 SER A CA 1
ATOM 4319 C C . SER B 1 94 ? 7.852 -30.557 33.326 1.000 21.843 91 SER A C 1
ATOM 4320 O O . SER B 1 94 ? 6.901 -31.060 33.961 1.000 22.880 91 SER A O 1
ATOM 4323 N N . SER B 1 95 ? 7.685 -29.757 32.270 1.000 19.633 92 SER A N 1
ATOM 4324 C CA . SER B 1 95 ? 6.329 -29.426 31.748 1.000 19.060 92 SER A CA 1
ATOM 4325 C C . SER B 1 95 ? 5.800 -30.550 30.847 1.000 17.153 92 SER A C 1
ATOM 4326 O O . SER B 1 95 ? 4.601 -30.890 30.959 1.000 19.172 92 SER A O 1
ATOM 4329 N N . THR B 1 96 ? 6.649 -31.137 30.011 1.000 16.641 93 THR A N 1
ATOM 4330 C CA . THR B 1 96 ? 6.272 -32.262 29.125 1.000 20.479 93 THR A CA 1
ATOM 4331 C C . THR B 1 96 ? 5.620 -33.396 29.923 1.000 16.901 93 THR A C 1
ATOM 4332 O O . THR B 1 96 ? 4.586 -33.892 29.480 1.000 17.218 93 THR A O 1
ATOM 4336 N N . ILE B 1 97 ? 6.202 -33.787 31.060 1.000 16.424 94 ILE A N 1
ATOM 4337 C CA . ILE B 1 97 ? 5.737 -34.990 31.812 1.000 17.452 94 ILE A CA 1
ATOM 4338 C C . ILE B 1 97 ? 4.345 -34.733 32.404 1.000 19.679 94 ILE A C 1
ATOM 4339 O O . ILE B 1 97 ? 3.673 -35.716 32.716 1.000 21.345 94 ILE A O 1
ATOM 4344 N N . LYS B 1 98 ? 3.944 -33.477 32.586 1.000 16.929 95 LYS A N 1
ATOM 4345 C CA . LYS B 1 98 ? 2.622 -33.153 33.182 1.000 19.388 95 LYS A CA 1
ATOM 4346 C C . LYS B 1 98 ? 1.532 -33.383 32.128 1.000 20.232 95 LYS A C 1
ATOM 4347 O O . LYS B 1 98 ? 0.367 -33.590 32.528 1.000 23.092 95 LYS A O 1
ATOM 4353 N N . GLN B 1 99 ? 1.887 -33.370 30.837 1.000 20.690 96 GLN A N 1
ATOM 4354 C CA . GLN B 1 99 ? 0.903 -33.300 29.722 1.000 20.835 96 GLN A CA 1
ATOM 4355 C C . GLN B 1 99 ? 0.963 -34.546 28.837 1.000 24.762 96 GLN A C 1
ATOM 4356 O O . GLN B 1 99 ? -0.090 -34.912 28.262 1.000 26.464 96 GLN A O 1
ATOM 4362 N N . ASP B 1 100 ? 2.156 -35.117 28.641 1.000 22.028 97 ASP A N 1
ATOM 4363 C CA . ASP B 1 100 ? 2.360 -36.261 27.723 1.000 21.420 97 ASP A CA 1
ATOM 4364 C C . ASP B 1 100 ? 2.508 -37.547 28.551 1.000 23.871 97 ASP A C 1
ATOM 4365 O O . ASP B 1 100 ? 3.544 -37.698 29.216 1.000 20.856 97 ASP A O 1
ATOM 4370 N N . ASP B 1 101 ? 1.536 -38.458 28.462 1.000 21.157 98 ASP A N 1
ATOM 4371 C CA . ASP B 1 101 ? 1.521 -39.721 29.249 1.000 20.081 98 ASP A CA 1
ATOM 4372 C C . ASP B 1 101 ? 2.766 -40.549 28.898 1.000 17.478 98 ASP A C 1
ATOM 4373 O O . ASP B 1 101 ? 3.369 -41.169 29.809 1.000 17.073 98 ASP A O 1
ATOM 4378 N N . PHE B 1 102 ? 3.128 -40.588 27.621 1.000 17.951 99 PHE A N 1
ATOM 4379 C CA . PHE B 1 102 ? 4.249 -41.434 27.137 1.000 17.976 99 PHE A CA 1
ATOM 4380 C C . PHE B 1 102 ? 5.558 -40.970 27.790 1.000 16.119 99 PHE A C 1
ATOM 4381 O O . PHE B 1 102 ? 6.278 -41.764 28.406 1.000 16.403 99 PHE A O 1
ATOM 4389 N N . THR B 1 103 ? 5.847 -39.671 27.707 1.000 15.603 100 THR A N 1
ATOM 4390 C CA . THR B 1 103 ? 7.059 -39.100 28.329 1.000 14.660 100 THR A CA 1
ATOM 4391 C C . THR B 1 103 ? 6.982 -39.321 29.838 1.000 12.791 100 THR A C 1
ATOM 4392 O O . THR B 1 103 ? 8.018 -39.609 30.447 1.000 15.244 100 THR A O 1
ATOM 4396 N N . ALA B 1 104 ? 5.803 -39.174 30.433 1.000 13.419 101 ALA A N 1
ATOM 4397 C CA . ALA B 1 104 ? 5.639 -39.304 31.895 1.000 14.313 101 ALA A CA 1
ATOM 4398 C C . ALA B 1 104 ? 6.005 -40.725 32.327 1.000 15.319 101 ALA A C 1
ATOM 4399 O O . ALA B 1 104 ? 6.666 -40.887 33.371 1.000 16.004 101 ALA A O 1
ATOM 4401 N N . ARG B 1 105 ? 5.585 -41.731 31.555 1.000 16.362 102 ARG A N 1
ATOM 4402 C CA . ARG B 1 105 ? 5.849 -43.149 31.921 1.000 15.952 102 ARG A CA 1
ATOM 4403 C C . ARG B 1 105 ? 7.333 -43.452 31.705 1.000 14.206 102 ARG A C 1
ATOM 4404 O O . ARG B 1 105 ? 7.930 -44.109 32.577 1.000 16.564 102 ARG A O 1
ATOM 4412 N N . LEU B 1 106 ? 7.944 -42.966 30.626 1.000 14.954 103 LEU A N 1
ATOM 4413 C CA . LEU B 1 106 ? 9.407 -43.163 30.448 1.000 13.637 103 LEU A CA 1
ATOM 4414 C C . LEU B 1 106 ? 10.151 -42.495 31.606 1.000 14.725 103 LEU A C 1
ATOM 4415 O O . LEU B 1 106 ? 11.075 -43.110 32.176 1.000 14.690 103 LEU A O 1
ATOM 4420 N N . PHE B 1 107 ? 9.802 -41.248 31.917 1.000 13.699 104 PHE A N 1
ATOM 4421 C CA . PHE B 1 107 ? 10.488 -40.475 32.978 1.000 15.615 104 PHE A CA 1
ATOM 4422 C C . PHE B 1 107 ? 10.318 -41.154 34.346 1.000 14.751 104 PHE A C 1
ATOM 4423 O O . PHE B 1 107 ? 11.309 -41.231 35.100 1.000 16.200 104 PHE A O 1
ATOM 4431 N N . ASP B 1 108 ? 9.136 -41.714 34.622 1.000 15.347 105 ASP A N 1
ATOM 4432 C CA . ASP B 1 108 ? 8.811 -42.390 35.902 1.000 17.040 105 ASP A CA 1
ATOM 4433 C C . ASP B 1 108 ? 9.711 -43.630 36.057 1.000 17.451 105 ASP A C 1
ATOM 4434 O O . ASP B 1 108 ? 10.226 -43.855 37.141 1.000 15.284 105 ASP A O 1
ATOM 4439 N N . ILE B 1 109 ? 9.929 -44.399 34.988 1.000 15.968 106 ILE A N 1
ATOM 4440 C CA . ILE B 1 109 ? 10.829 -45.580 35.069 1.000 14.633 106 ILE A CA 1
ATOM 4441 C C . ILE B 1 109 ? 12.248 -45.092 35.363 1.000 14.593 106 ILE A C 1
ATOM 4442 O O . ILE B 1 109 ? 12.890 -45.651 36.258 1.000 15.634 106 ILE A O 1
ATOM 4447 N N . HIS B 1 110 ? 12.687 -44.066 34.638 1.000 14.324 107 HIS A N 1
ATOM 4448 C CA . HIS B 1 110 ? 13.998 -43.398 34.819 1.000 14.649 107 HIS A CA 1
ATOM 4449 C C . HIS B 1 110 ? 14.169 -43.028 36.295 1.000 16.175 107 HIS A C 1
ATOM 4450 O O . HIS B 1 110 ? 15.227 -43.318 36.867 1.000 14.996 107 HIS A O 1
ATOM 4457 N N . LYS B 1 111 ? 13.145 -42.421 36.888 1.000 16.039 108 LYS A N 1
ATOM 4458 C CA . LYS B 1 111 ? 13.219 -41.939 38.292 1.000 20.203 108 LYS A CA 1
ATOM 4459 C C . LYS B 1 111 ? 13.275 -43.132 39.249 1.000 18.443 108 LYS A C 1
ATOM 4460 O O . LYS B 1 111 ? 14.083 -43.069 40.207 1.000 18.377 108 LYS A O 1
ATOM 4466 N N . GLN B 1 112 ? 12.435 -44.147 39.025 1.000 17.758 109 GLN A N 1
ATOM 4467 C CA . GLN B 1 112 ? 12.363 -45.337 39.915 1.000 20.554 109 GLN A CA 1
ATOM 4468 C C . GLN B 1 112 ? 13.723 -46.037 39.896 1.000 19.330 109 GLN A C 1
ATOM 4469 O O . GLN B 1 112 ? 14.168 -46.485 40.951 1.000 20.790 109 GLN A O 1
ATOM 4475 N N . VAL B 1 113 ? 14.365 -46.156 38.732 1.000 16.857 110 VAL A N 1
ATOM 4476 C CA . VAL B 1 113 ? 15.688 -46.838 38.644 1.000 19.176 110 VAL A CA 1
ATOM 4477 C C . VAL B 1 113 ? 16.779 -46.003 39.330 1.000 18.752 110 VAL A C 1
ATOM 4478 O O . VAL B 1 113 ? 17.629 -46.597 40.027 1.000 20.149 110 VAL A O 1
ATOM 4482 N N . LEU B 1 114 ? 16.781 -44.687 39.174 1.000 19.550 111 LEU A N 1
ATOM 4483 C CA . LEU B 1 114 ? 17.785 -43.819 39.856 1.000 22.688 111 LEU A CA 1
ATOM 4484 C C . LEU B 1 114 ? 17.635 -43.966 41.372 1.000 23.509 111 LEU A C 1
ATOM 4485 O O . LEU B 1 114 ? 18.666 -44.030 42.080 1.000 22.754 111 LEU A O 1
ATOM 4490 N N . LYS B 1 115 ? 16.396 -43.999 41.859 1.000 21.662 112 LYS A N 1
ATOM 4491 C CA . LYS B 1 115 ? 16.121 -44.058 43.321 1.000 24.428 112 LYS A CA 1
ATOM 4492 C C . LYS B 1 115 ? 16.588 -45.415 43.877 1.000 25.141 112 LYS A C 1
ATOM 4493 O O . LYS B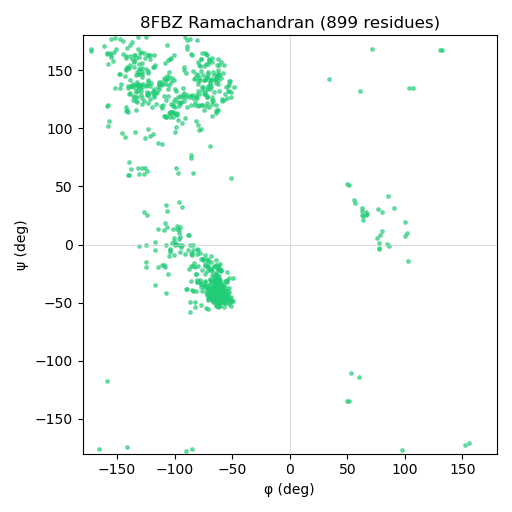 1 115 ? 17.156 -45.431 44.991 1.000 26.067 112 LYS A O 1
ATOM 4499 N N . GLU B 1 116 ? 16.350 -46.512 43.153 1.000 18.874 113 GLU A N 1
ATOM 4500 C CA . GLU B 1 116 ? 16.697 -47.899 43.588 1.000 20.653 113 GLU A CA 1
ATOM 4501 C C . GLU B 1 116 ? 18.215 -48.063 43.481 1.000 20.836 113 GLU A C 1
ATOM 4502 O O . GLU B 1 116 ? 18.802 -48.794 44.295 1.000 23.370 113 GLU A O 1
ATOM 4508 N N . GLY B 1 117 ? 18.818 -47.388 42.512 1.000 20.831 114 GLY A N 1
ATOM 4509 C CA . GLY B 1 117 ? 20.225 -47.574 42.136 1.000 19.229 114 GLY A CA 1
ATOM 4510 C C . GLY B 1 117 ? 20.295 -48.306 40.817 1.000 15.769 114 GLY A C 1
ATOM 4511 O O . GLY B 1 117 ? 19.592 -49.307 40.659 1.000 19.137 114 GLY A O 1
ATOM 4512 N N . ILE B 1 118 ? 21.142 -47.834 39.919 1.000 17.435 115 ILE A N 1
ATOM 4513 C CA . ILE B 1 118 ? 21.300 -48.446 38.570 1.000 17.095 115 ILE A CA 1
ATOM 4514 C C . ILE B 1 118 ? 22.014 -49.776 38.772 1.000 18.263 115 ILE A C 1
ATOM 4515 O O . ILE B 1 118 ? 23.076 -49.774 39.420 1.000 20.616 115 ILE A O 1
ATOM 4520 N N . ALA B 1 119 ? 21.453 -50.875 38.261 1.000 14.201 116 ALA A N 1
ATOM 4521 C CA . ALA B 1 119 ? 22.002 -52.231 38.466 1.000 15.365 116 ALA A CA 1
ATOM 4522 C C . ALA B 1 119 ? 23.104 -52.521 37.448 1.000 16.244 116 ALA A C 1
ATOM 4523 O O . ALA B 1 119 ? 24.082 -53.208 37.811 1.000 18.006 116 ALA A O 1
ATOM 4525 N N . GLN B 1 120 ? 22.929 -52.107 36.198 1.000 14.398 117 GLN A N 1
ATOM 4526 C CA . GLN B 1 120 ? 23.944 -52.420 35.163 1.000 14.150 117 GLN A CA 1
ATOM 4527 C C . GLN B 1 120 ? 25.211 -51.592 35.402 1.000 13.159 117 GLN A C 1
ATOM 4528 O O . GLN B 1 120 ? 25.136 -50.477 35.986 1.000 14.239 117 GLN A O 1
ATOM 4534 N N . THR B 1 121 ? 26.332 -52.113 34.905 1.000 13.137 118 THR A N 1
ATOM 4535 C CA . THR B 1 121 ? 27.646 -51.428 34.884 1.000 14.545 118 THR A CA 1
ATOM 4536 C C . THR B 1 121 ? 28.089 -51.226 33.437 1.000 14.635 118 THR A C 1
ATOM 4537 O O . THR B 1 121 ? 29.118 -50.613 33.243 1.000 15.592 118 THR A O 1
ATOM 4541 N N . VAL B 1 122 ? 27.329 -51.742 32.472 1.000 12.889 119 VAL A N 1
ATOM 4542 C CA . VAL B 1 122 ? 27.655 -51.645 31.025 1.000 11.930 119 VAL A CA 1
ATOM 4543 C C . VAL B 1 122 ? 26.529 -50.857 30.356 1.000 11.397 119 VAL A C 1
ATOM 4544 O O . VAL B 1 122 ? 25.339 -51.139 30.618 1.000 11.264 119 VAL A O 1
ATOM 4548 N N . PHE B 1 123 ? 26.911 -49.895 29.520 1.000 12.391 120 PHE A N 1
ATOM 4549 C CA . PHE B 1 123 ? 26.006 -48.948 28.841 1.000 11.254 120 PHE A CA 1
ATOM 4550 C C . PHE B 1 123 ? 26.393 -48.936 27.367 1.000 11.228 120 PHE A C 1
ATOM 4551 O O . PHE B 1 123 ? 27.591 -49.046 27.015 1.000 11.860 120 PHE A O 1
ATOM 4559 N N . LEU B 1 124 ? 25.410 -48.746 26.500 1.000 10.269 121 LEU A N 1
ATOM 4560 C CA . LEU B 1 124 ? 25.717 -48.655 25.063 1.000 11.164 121 LEU A CA 1
ATOM 4561 C C . LEU B 1 124 ? 24.591 -47.928 24.362 1.000 10.270 121 LEU A C 1
ATOM 4562 O O . LEU B 1 124 ? 23.459 -47.930 24.866 1.000 11.445 121 LEU A O 1
ATOM 4567 N N . GLY B 1 125 ? 24.945 -47.343 23.225 1.000 11.678 122 GLY A N 1
ATOM 4568 C CA . GLY B 1 125 ? 23.994 -46.783 22.264 1.000 11.235 122 GLY A CA 1
ATOM 4569 C C . GLY B 1 125 ? 24.307 -47.245 20.860 1.000 9.748 122 GLY A C 1
ATOM 4570 O O . GLY B 1 125 ? 25.472 -47.200 20.459 1.000 11.058 122 GLY A O 1
ATOM 4571 N N . LEU B 1 126 ? 23.274 -47.707 20.157 1.000 10.242 123 LEU A N 1
ATOM 4572 C CA . LEU B 1 126 ? 23.208 -47.852 18.695 1.000 10.807 123 LEU A CA 1
ATOM 4573 C C . LEU B 1 126 ? 22.204 -46.805 18.242 1.000 11.193 123 LEU A C 1
ATOM 4574 O O . LEU B 1 126 ? 21.058 -46.862 18.671 1.000 11.288 123 LEU A O 1
ATOM 4579 N N . ASN B 1 127 ? 22.647 -45.852 17.451 1.000 10.909 124 ASN A N 1
ATOM 4580 C CA . ASN B 1 127 ? 21.761 -44.725 17.100 1.000 11.490 124 ASN A CA 1
ATOM 4581 C C . ASN B 1 127 ? 21.931 -44.384 15.634 1.000 10.863 124 ASN A C 1
ATOM 4582 O O . ASN B 1 127 ? 22.812 -44.959 14.933 1.000 11.106 124 ASN A O 1
ATOM 4587 N N . ARG B 1 128 ? 21.058 -43.505 15.178 1.000 10.332 125 ARG A N 1
ATOM 4588 C CA . ARG B 1 128 ? 21.106 -43.014 13.785 1.000 9.966 125 ARG A CA 1
ATOM 4589 C C . ARG B 1 128 ? 20.749 -41.535 13.799 1.000 11.410 125 ARG A C 1
ATOM 4590 O O . ARG B 1 128 ? 19.640 -41.194 14.215 1.000 11.272 125 ARG A O 1
ATOM 4598 N N . SER B 1 129 ? 21.704 -40.705 13.426 1.000 10.559 126 SER A N 1
ATOM 4599 C CA . SER B 1 129 ? 21.513 -39.242 13.339 1.000 10.413 126 SER A CA 1
ATOM 4600 C C . SER B 1 129 ? 21.150 -38.904 11.892 1.000 9.892 126 SER A C 1
ATOM 4601 O O . SER B 1 129 ? 21.922 -39.250 10.993 1.000 10.645 126 SER A O 1
ATOM 4604 N N . ASP B 1 130 ? 20.003 -38.262 11.686 1.000 10.247 127 ASP A N 1
ATOM 4605 C CA . ASP B 1 130 ? 19.401 -38.013 10.364 1.000 10.291 127 ASP A CA 1
ATOM 4606 C C . ASP B 1 130 ? 19.543 -36.523 10.021 1.000 10.249 127 ASP A C 1
ATOM 4607 O O . ASP B 1 130 ? 19.293 -35.643 10.922 1.000 11.152 127 ASP A O 1
ATOM 4612 N N . TYR B 1 131 ? 19.883 -36.248 8.768 1.000 10.476 128 TYR A N 1
ATOM 4613 C CA . TYR B 1 131 ? 20.124 -34.894 8.202 1.000 9.967 128 TYR A CA 1
ATOM 4614 C C . TYR B 1 131 ? 19.351 -34.724 6.895 1.000 12.360 128 TYR A C 1
ATOM 4615 O O . TYR B 1 131 ? 19.090 -35.696 6.181 1.000 12.216 128 TYR A O 1
ATOM 4624 N N . MET B 1 132 ? 18.992 -33.476 6.608 1.000 12.033 129 MET A N 1
ATOM 4625 C CA . MET B 1 132 ? 18.615 -33.047 5.249 1.000 13.644 129 MET A CA 1
ATOM 4626 C C . MET B 1 132 ? 19.607 -31.983 4.770 1.000 15.312 129 MET A C 1
ATOM 4627 O O . MET B 1 132 ? 20.382 -31.414 5.582 1.000 14.434 129 MET A O 1
ATOM 4632 N N . PHE B 1 133 ? 19.620 -31.745 3.466 1.000 14.109 130 PHE A N 1
ATOM 4633 C CA . PHE B 1 133 ? 20.501 -30.738 2.829 1.000 15.615 130 PHE A CA 1
ATOM 4634 C C . PHE B 1 133 ? 19.685 -29.461 2.593 1.000 19.068 130 PHE A C 1
ATOM 4635 O O . PHE B 1 133 ? 18.866 -29.401 1.663 1.000 18.094 130 PHE A O 1
ATOM 4643 N N . GLN B 1 134 ? 19.874 -28.476 3.457 1.000 19.939 131 GLN A N 1
ATOM 4644 C CA . GLN B 1 134 ? 19.119 -27.204 3.364 1.000 23.128 131 GLN A CA 1
ATOM 4645 C C . GLN B 1 134 ? 19.755 -26.331 2.279 1.000 23.962 131 GLN A C 1
ATOM 4646 O O . GLN B 1 134 ? 20.992 -26.269 2.212 1.000 23.400 131 GLN A O 1
ATOM 4652 N N . ARG B 1 135 ? 18.929 -25.681 1.457 1.000 32.317 132 ARG A N 1
ATOM 4653 C CA . ARG B 1 135 ? 19.381 -24.579 0.564 1.000 35.641 132 ARG A CA 1
ATOM 4654 C C . ARG B 1 135 ? 19.785 -23.407 1.460 1.000 28.694 132 ARG A C 1
ATOM 4655 O O . ARG B 1 135 ? 18.891 -22.859 2.105 1.000 34.738 132 ARG A O 1
ATOM 4663 N N . SER B 1 136 ? 21.078 -23.086 1.549 1.000 34.878 133 SER A N 1
ATOM 4664 C CA . SER B 1 136 ? 21.587 -21.949 2.364 1.000 46.560 133 SER A CA 1
ATOM 4665 C C . SER B 1 136 ? 21.391 -20.640 1.584 1.000 48.827 133 SER A C 1
ATOM 4666 O O . SER B 1 136 ? 20.927 -20.706 0.419 1.000 43.770 133 SER A O 1
ATOM 4669 N N . ALA B 1 137 ? 21.716 -19.499 2.203 1.000 57.600 134 ALA A N 1
ATOM 4670 C CA . ALA B 1 137 ? 21.598 -18.145 1.606 1.000 58.740 134 ALA A CA 1
ATOM 4671 C C . ALA B 1 137 ? 22.282 -18.124 0.233 1.000 61.527 134 ALA A C 1
ATOM 4672 O O . ALA B 1 137 ? 21.620 -17.743 -0.757 1.000 50.951 134 ALA A O 1
ATOM 4674 N N . ASP B 1 138 ? 23.550 -18.555 0.191 1.000 60.540 135 ASP A N 1
ATOM 4675 C CA . ASP B 1 138 ? 24.439 -18.558 -1.003 1.000 59.402 135 ASP A CA 1
ATOM 4676 C C . ASP B 1 138 ? 23.861 -19.459 -2.106 1.000 68.666 135 ASP A C 1
ATOM 4677 O O . ASP B 1 138 ? 24.252 -19.273 -3.275 1.000 71.551 135 ASP A O 1
ATOM 4682 N N . GLY B 1 139 ? 22.983 -20.406 -1.749 1.000 66.759 136 GLY A N 1
ATOM 4683 C CA . GLY B 1 139 ? 22.364 -21.372 -2.678 1.000 62.598 136 GLY A CA 1
ATOM 4684 C C . GLY B 1 139 ? 23.011 -22.747 -2.582 1.000 56.220 136 GLY A C 1
ATOM 4685 O O . GLY B 1 139 ? 22.415 -23.709 -3.108 1.000 62.267 136 GLY A O 1
ATOM 4686 N N . SER B 1 140 ? 24.186 -22.836 -1.946 1.000 46.533 137 SER A N 1
ATOM 4687 C CA . SER B 1 140 ? 24.921 -24.097 -1.657 1.000 45.200 137 SER A CA 1
ATOM 4688 C C . SER B 1 140 ? 24.206 -24.845 -0.532 1.000 41.287 137 SER A C 1
ATOM 4689 O O . SER B 1 140 ? 23.717 -24.219 0.405 1.000 39.109 137 SER A O 1
ATOM 4692 N N . PRO B 1 141 ? 24.113 -26.193 -0.583 1.000 32.243 138 PRO A N 1
ATOM 4693 C CA . PRO B 1 141 ? 23.414 -26.952 0.457 1.000 28.877 138 PRO A CA 1
ATOM 4694 C C . PRO B 1 141 ? 24.178 -26.967 1.793 1.000 23.882 138 PRO A C 1
ATOM 4695 O O . PRO B 1 141 ? 25.398 -26.971 1.783 1.000 25.383 138 PRO A O 1
ATOM 4699 N N . ALA B 1 142 ? 23.451 -26.980 2.915 1.000 20.633 139 ALA A N 1
ATOM 4700 C CA . ALA B 1 142 ? 24.017 -27.102 4.280 1.000 20.945 139 ALA A CA 1
ATOM 4701 C C . ALA B 1 142 ? 23.407 -28.318 4.992 1.000 16.802 139 ALA A C 1
ATOM 4702 O O . ALA B 1 142 ? 22.166 -28.537 4.901 1.000 17.447 139 ALA A O 1
ATOM 4704 N N . LEU B 1 143 ? 24.237 -29.022 5.754 1.000 15.278 140 LEU A N 1
ATOM 4705 C CA . LEU B 1 143 ? 23.796 -30.207 6.533 1.000 14.704 140 LEU A CA 1
ATOM 4706 C C . LEU B 1 143 ? 23.031 -29.740 7.768 1.000 13.909 140 LEU A C 1
ATOM 4707 O O . LEU B 1 143 ? 23.650 -29.027 8.610 1.000 15.631 140 LEU A O 1
ATOM 4712 N N . LYS B 1 144 ? 21.757 -30.134 7.897 1.000 13.006 141 LYS A N 1
ATOM 4713 C CA . LYS B 1 144 ? 20.920 -29.789 9.071 1.000 14.044 141 LYS A CA 1
ATOM 4714 C C . LYS B 1 144 ? 20.268 -31.056 9.628 1.000 12.671 141 LYS A C 1
ATOM 4715 O O . LYS B 1 144 ? 19.685 -31.839 8.860 1.000 12.898 141 LYS A O 1
ATOM 4721 N N . GLN B 1 145 ? 20.358 -31.237 10.939 1.000 12.035 142 GLN A N 1
ATOM 4722 C CA . GLN B 1 145 ? 19.834 -32.418 11.646 1.000 11.346 142 GLN A CA 1
ATOM 4723 C C . GLN B 1 145 ? 18.305 -32.361 11.710 1.000 12.330 142 GLN A C 1
ATOM 4724 O O . GLN B 1 145 ? 17.734 -31.329 12.101 1.000 13.342 142 GLN A O 1
ATOM 4730 N N . ILE B 1 146 ? 17.659 -33.446 11.308 1.000 11.130 143 ILE A N 1
ATOM 4731 C CA . ILE B 1 146 ? 16.205 -33.627 11.549 1.000 12.447 143 ILE A CA 1
ATOM 4732 C C . ILE B 1 146 ? 15.991 -34.149 12.966 1.000 13.258 143 ILE A C 1
ATOM 4733 O O . ILE B 1 146 ? 15.148 -33.588 13.668 1.000 14.078 143 ILE A O 1
ATOM 4738 N N . GLU B 1 147 ? 16.717 -35.193 13.350 1.000 11.987 144 GLU A N 1
ATOM 4739 C CA . GLU B 1 147 ? 16.605 -35.806 14.689 1.000 14.111 144 GLU A CA 1
ATOM 4740 C C . GLU B 1 147 ? 17.699 -36.850 14.838 1.000 12.199 144 GLU A C 1
ATOM 4741 O O . GLU B 1 147 ? 18.374 -37.198 13.839 1.000 11.912 144 GLU A O 1
ATOM 4747 N N . ILE B 1 148 ? 17.889 -37.321 16.060 1.000 12.246 145 ILE A N 1
ATOM 4748 C CA . ILE B 1 148 ? 18.723 -38.513 16.321 1.000 13.251 145 ILE A CA 1
ATOM 4749 C C . ILE B 1 148 ? 17.833 -39.581 16.948 1.000 15.658 145 ILE A C 1
ATOM 4750 O O . ILE B 1 148 ? 17.053 -39.277 17.885 1.000 15.692 145 ILE A O 1
ATOM 4755 N N . ASN B 1 149 ? 17.885 -40.770 16.353 1.000 13.144 146 ASN A N 1
ATOM 4756 C CA . ASN B 1 149 ? 17.091 -41.945 16.766 1.000 13.341 146 ASN A CA 1
ATOM 4757 C C . ASN B 1 149 ? 17.924 -42.733 17.768 1.000 11.654 146 ASN A C 1
ATOM 4758 O O . ASN B 1 149 ? 18.950 -43.294 17.347 1.000 12.664 146 ASN A O 1
ATOM 4763 N N . THR B 1 150 ? 17.547 -42.727 19.046 1.000 10.082 147 THR A N 1
ATOM 4764 C CA . THR B 1 150 ? 18.333 -43.407 20.114 1.000 11.638 147 THR A CA 1
ATOM 4765 C C . THR B 1 150 ? 17.656 -44.717 20.531 1.000 12.534 147 THR A C 1
ATOM 4766 O O . THR B 1 150 ? 18.234 -45.452 21.363 1.000 12.492 147 THR A O 1
ATOM 4770 N N . ILE B 1 151 ? 16.464 -44.998 20.025 1.000 11.488 148 ILE A N 1
ATOM 4771 C CA . ILE B 1 151 ? 15.835 -46.330 20.232 1.000 11.662 148 ILE A CA 1
ATOM 4772 C C . ILE B 1 151 ? 15.432 -46.907 18.879 1.000 11.898 148 ILE A C 1
ATOM 4773 O O . ILE B 1 151 ? 14.889 -46.170 18.029 1.000 13.215 148 ILE A O 1
ATOM 4778 N N . SER B 1 152 ? 15.689 -48.202 18.719 1.000 12.184 149 SER A N 1
ATOM 4779 C CA . SER B 1 152 ? 15.330 -48.980 17.509 1.000 12.859 149 SER A CA 1
ATOM 4780 C C . SER B 1 152 ? 15.814 -48.239 16.258 1.000 12.924 149 SER A C 1
ATOM 4781 O O . SER B 1 152 ? 15.016 -48.073 15.319 1.000 14.601 149 SER A O 1
ATOM 4784 N N . ALA B 1 153 ? 17.098 -47.862 16.218 1.000 13.216 150 ALA A N 1
ATOM 4785 C CA . ALA B 1 153 ? 17.741 -47.253 15.036 1.000 12.275 150 ALA A CA 1
ATOM 4786 C C . ALA B 1 153 ? 17.708 -48.288 13.906 1.000 11.698 150 ALA A C 1
ATOM 4787 O O . ALA B 1 153 ? 18.342 -49.332 14.043 1.000 13.276 150 ALA A O 1
ATOM 4789 N N . SER B 1 154 ? 16.997 -47.985 12.831 1.000 11.954 151 SER A N 1
ATOM 4790 C CA . SER B 1 154 ? 16.562 -48.990 11.832 1.000 11.211 151 SER A CA 1
ATOM 4791 C C . SER B 1 154 ? 17.352 -48.921 10.510 1.000 9.473 151 SER A C 1
ATOM 4792 O O . SER B 1 154 ? 17.909 -47.852 10.158 1.000 10.833 151 SER A O 1
ATOM 4795 N N . PHE B 1 155 ? 17.321 -50.045 9.784 1.000 10.352 152 PHE A N 1
ATOM 4796 C CA . PHE B 1 155 ? 17.723 -50.210 8.367 1.000 10.271 152 PHE A CA 1
ATOM 4797 C C . PHE B 1 155 ? 19.238 -50.301 8.197 1.000 10.557 152 PHE A C 1
ATOM 4798 O O . PHE B 1 155 ? 19.696 -50.317 7.046 1.000 12.011 152 PHE A O 1
ATOM 4806 N N . GLY B 1 156 ? 20.011 -50.391 9.274 1.000 10.285 153 GLY A N 1
ATOM 4807 C CA . GLY B 1 156 ? 21.455 -50.636 9.108 1.000 9.741 153 GLY A CA 1
ATOM 4808 C C . GLY B 1 156 ? 21.707 -52.037 8.551 1.000 11.583 153 GLY A C 1
ATOM 4809 O O . GLY B 1 156 ? 22.740 -52.254 7.891 1.000 11.996 153 GLY A O 1
ATOM 4810 N N . GLY B 1 157 ? 20.800 -52.983 8.776 1.000 10.006 154 GLY A N 1
ATOM 4811 C CA . GLY B 1 157 ? 20.935 -54.326 8.183 1.000 10.659 154 GLY A CA 1
ATOM 4812 C C . GLY B 1 157 ? 20.687 -54.274 6.680 1.000 11.217 154 GLY A C 1
ATOM 4813 O O . GLY B 1 157 ? 21.553 -54.697 5.886 1.000 13.314 154 GLY A O 1
ATOM 4814 N N . LEU B 1 158 ? 19.537 -53.752 6.250 1.000 10.488 155 LEU A N 1
ATOM 4815 C CA . LEU B 1 158 ? 19.224 -53.680 4.799 1.000 10.720 155 LEU A CA 1
ATOM 4816 C C . LEU B 1 158 ? 20.202 -52.737 4.086 1.000 12.565 155 LEU A C 1
ATOM 4817 O O . LEU B 1 158 ? 20.539 -53.006 2.916 1.000 12.172 155 LEU A O 1
ATOM 4822 N N . ALA B 1 159 ? 20.681 -51.672 4.738 1.000 11.960 156 ALA A N 1
ATOM 4823 C CA . ALA B 1 159 ? 21.603 -50.712 4.085 1.000 11.760 156 ALA A CA 1
ATOM 4824 C C . ALA B 1 159 ? 22.910 -51.430 3.731 1.000 12.621 156 ALA A C 1
ATOM 4825 O O . ALA B 1 159 ? 23.611 -50.982 2.807 1.000 11.551 156 ALA A O 1
ATOM 4827 N N . SER B 1 160 ? 23.248 -52.516 4.426 1.000 11.403 157 SER A N 1
ATOM 4828 C CA . SER B 1 160 ? 24.491 -53.288 4.154 1.000 12.504 157 SER A CA 1
ATOM 4829 C C . SER B 1 160 ? 24.336 -54.122 2.884 1.000 14.738 157 SER A C 1
ATOM 4830 O O . SER B 1 160 ? 25.361 -54.613 2.387 1.000 15.679 157 SER A O 1
ATOM 4833 N N . ARG B 1 161 ? 23.109 -54.254 2.367 1.000 12.233 158 ARG A N 1
ATOM 4834 C CA . ARG B 1 161 ? 22.781 -55.176 1.248 1.000 12.313 158 ARG A CA 1
ATOM 4835 C C . ARG B 1 161 ? 22.473 -54.435 -0.056 1.000 12.250 158 ARG A C 1
ATOM 4836 O O . ARG B 1 161 ? 22.461 -55.087 -1.107 1.000 12.531 158 ARG A O 1
ATOM 4844 N N . THR B 1 162 ? 22.168 -53.145 -0.028 1.000 11.623 159 THR A N 1
ATOM 4845 C CA . THR B 1 162 ? 21.711 -52.401 -1.226 1.000 12.060 159 THR A CA 1
ATOM 4846 C C . THR B 1 162 ? 22.852 -51.978 -2.142 1.000 10.549 159 THR A C 1
ATOM 4847 O O . THR B 1 162 ? 22.605 -51.867 -3.328 1.000 11.088 159 THR A O 1
ATOM 4851 N N . PRO B 1 163 ? 24.097 -51.698 -1.701 1.000 12.189 160 PRO A N 1
ATOM 4852 C CA . PRO B 1 163 ? 25.112 -51.269 -2.658 1.000 13.473 160 PRO A CA 1
ATOM 4853 C C . PRO B 1 163 ? 25.243 -52.246 -3.834 1.000 12.209 160 PRO A C 1
ATOM 4854 O O . PRO B 1 163 ? 25.358 -51.796 -4.968 1.000 11.738 160 PRO A O 1
ATOM 4858 N N . ALA B 1 164 ? 25.195 -53.560 -3.577 1.000 11.132 161 ALA A N 1
ATOM 4859 C CA . ALA B 1 164 ? 25.307 -54.567 -4.655 1.000 12.778 161 ALA A CA 1
ATOM 4860 C C . ALA B 1 164 ? 24.178 -54.372 -5.673 1.000 11.924 161 ALA A C 1
ATOM 4861 O O . ALA B 1 164 ? 24.323 -54.728 -6.854 1.000 12.893 161 ALA A O 1
ATOM 4863 N N . VAL B 1 165 ? 23.010 -53.935 -5.222 1.000 10.573 162 VAL A N 1
ATOM 4864 C CA . VAL B 1 165 ? 21.838 -53.789 -6.122 1.000 10.853 162 VAL A CA 1
ATOM 4865 C C . VAL B 1 165 ? 22.106 -52.624 -7.078 1.000 10.408 162 VAL A C 1
ATOM 4866 O O . VAL B 1 165 ? 21.882 -52.760 -8.285 1.000 9.949 162 VAL A O 1
ATOM 4870 N N . HIS B 1 166 ? 22.585 -51.507 -6.557 1.000 11.370 163 HIS A N 1
ATOM 4871 C CA . HIS B 1 166 ? 22.885 -50.323 -7.393 1.000 10.647 163 HIS A CA 1
ATOM 4872 C C . HIS B 1 166 ? 24.057 -50.651 -8.319 1.000 9.595 163 HIS A C 1
ATOM 4873 O O . HIS B 1 166 ? 24.013 -50.210 -9.459 1.000 12.051 163 HIS A O 1
ATOM 4880 N N . ARG B 1 167 ? 25.047 -51.418 -7.871 1.000 11.614 164 ARG A N 1
ATOM 4881 C CA . ARG B 1 167 ? 26.162 -51.827 -8.769 1.000 12.741 164 ARG A CA 1
ATOM 4882 C C . ARG B 1 167 ? 25.602 -52.669 -9.925 1.000 13.416 164 ARG A C 1
ATOM 4883 O O . ARG B 1 167 ? 26.016 -52.484 -11.063 1.000 12.775 164 ARG A O 1
ATOM 4891 N N . HIS B 1 168 ? 24.655 -53.556 -9.640 1.000 11.589 165 HIS A N 1
ATOM 4892 C CA . HIS B 1 168 ? 24.014 -54.443 -10.644 1.000 12.009 165 HIS A CA 1
ATOM 4893 C C . HIS B 1 168 ? 23.314 -53.581 -11.689 1.000 10.708 165 HIS A C 1
ATOM 4894 O O . HIS B 1 168 ? 23.541 -53.799 -12.854 1.000 11.296 165 HIS A O 1
ATOM 4901 N N . VAL B 1 169 ? 22.495 -52.622 -11.254 1.000 11.737 166 VAL A N 1
ATOM 4902 C CA . VAL B 1 169 ? 21.701 -51.779 -12.176 1.000 12.327 166 VAL A CA 1
ATOM 4903 C C . VAL B 1 169 ? 22.671 -51.028 -13.096 1.000 12.361 166 VAL A C 1
ATOM 4904 O O . VAL B 1 169 ? 22.477 -51.016 -14.322 1.000 12.901 166 VAL A O 1
ATOM 4908 N N . LEU B 1 170 ? 23.716 -50.418 -12.545 1.000 11.702 167 LEU A N 1
ATOM 4909 C CA . LEU B 1 170 ? 24.674 -49.644 -13.379 1.000 13.014 167 LEU A CA 1
ATOM 4910 C C . LEU B 1 170 ? 25.439 -50.595 -14.318 1.000 13.246 167 LEU A C 1
ATOM 4911 O O . LEU B 1 170 ? 25.692 -50.225 -15.477 1.000 14.906 167 LEU A O 1
ATOM 4916 N N . SER B 1 171 ? 25.751 -51.810 -13.876 1.000 11.270 168 SER A N 1
ATOM 4917 C CA . SER B 1 171 ? 26.450 -52.820 -14.702 1.000 12.199 168 SER A CA 1
ATOM 4918 C C . SER B 1 171 ? 25.573 -53.284 -15.877 1.000 12.610 168 SER A C 1
ATOM 4919 O O . SER B 1 171 ? 26.136 -53.502 -16.974 1.000 12.092 168 SER A O 1
ATOM 4922 N N . VAL B 1 172 ? 24.263 -53.441 -15.673 1.000 12.439 169 VAL A N 1
ATOM 4923 C CA . VAL B 1 172 ? 23.316 -53.797 -16.765 1.000 14.108 169 VAL A CA 1
ATOM 4924 C C . VAL B 1 172 ? 23.428 -52.741 -17.870 1.000 13.944 169 VAL A C 1
ATOM 4925 O O . VAL B 1 172 ? 23.368 -53.119 -19.049 1.000 14.335 169 VAL A O 1
ATOM 4929 N N . LEU B 1 173 ? 23.657 -51.482 -17.492 1.000 14.440 170 LEU A N 1
ATOM 4930 C CA . LEU B 1 173 ? 23.772 -50.342 -18.438 1.000 14.695 170 LEU A CA 1
ATOM 4931 C C . LEU B 1 173 ? 25.218 -50.169 -18.926 1.000 16.593 170 LEU A C 1
ATOM 4932 O O . LEU B 1 173 ? 25.473 -49.171 -19.638 1.000 16.998 170 LEU A O 1
ATOM 4937 N N . SER B 1 174 ? 26.116 -51.106 -18.599 1.000 16.098 171 SER A N 1
ATOM 4938 C CA . SER B 1 174 ? 27.558 -51.112 -18.971 1.000 18.166 171 SER A CA 1
ATOM 4939 C C . SER B 1 174 ? 28.272 -49.904 -18.338 1.000 18.636 171 SER A C 1
ATOM 4940 O O . SER B 1 174 ? 29.322 -49.491 -18.873 1.000 21.964 171 SER A O 1
ATOM 4943 N N . LYS B 1 175 ? 27.744 -49.363 -17.234 1.000 17.014 172 LYS A N 1
ATOM 4944 C CA . LYS B 1 175 ? 28.341 -48.203 -16.518 1.000 19.355 172 LYS A CA 1
ATOM 4945 C C . LYS B 1 175 ? 29.169 -48.762 -15.359 1.000 20.455 172 LYS A C 1
ATOM 4946 O O . LYS B 1 175 ? 28.820 -48.487 -14.195 1.000 19.407 172 LYS A O 1
ATOM 4952 N N . THR B 1 176 ? 30.201 -49.554 -15.673 1.000 20.721 173 THR A N 1
ATOM 4953 C CA . THR B 1 176 ? 30.995 -50.316 -14.675 1.000 22.447 173 THR A CA 1
ATOM 4954 C C . THR B 1 176 ? 31.908 -49.366 -13.885 1.000 23.371 173 THR A C 1
ATOM 4955 O O . THR B 1 176 ? 32.136 -49.638 -12.690 1.000 21.097 173 THR A O 1
ATOM 4959 N N . LYS B 1 177 ? 32.388 -48.275 -14.487 1.000 23.290 174 LYS A N 1
ATOM 4960 C CA . LYS B 1 177 ? 33.184 -47.267 -13.736 1.000 24.992 174 LYS A CA 1
ATOM 4961 C C . LYS B 1 177 ? 32.301 -46.680 -12.630 1.000 22.858 174 LYS A C 1
ATOM 4962 O O . LYS B 1 177 ? 32.729 -46.631 -11.433 1.000 20.794 174 LYS A O 1
ATOM 4968 N N . GLU B 1 178 ? 31.088 -46.271 -12.996 1.000 20.355 175 GLU A N 1
ATOM 4969 C CA . GLU B 1 178 ? 30.109 -45.699 -12.038 1.000 19.807 175 GLU A CA 1
ATOM 4970 C C . GLU B 1 178 ? 29.709 -46.762 -11.000 1.000 19.465 175 GLU A C 1
ATOM 4971 O O . GLU B 1 178 ? 29.629 -46.424 -9.792 1.000 18.551 175 GLU A O 1
ATOM 4977 N N . ALA B 1 179 ? 29.481 -48.014 -11.406 1.000 16.739 176 ALA A N 1
ATOM 4978 C CA . ALA B 1 179 ? 29.156 -49.095 -10.438 1.000 14.646 176 ALA A CA 1
ATOM 4979 C C . ALA B 1 179 ? 30.256 -49.151 -9.366 1.000 14.713 176 ALA A C 1
ATOM 4980 O O . ALA B 1 179 ? 29.933 -49.218 -8.167 1.000 17.579 176 ALA A O 1
ATOM 4982 N N . GLY B 1 180 ? 31.519 -49.042 -9.780 1.000 16.732 177 GLY A N 1
ATOM 4983 C CA . GLY B 1 180 ? 32.705 -49.083 -8.898 1.000 17.893 177 GLY A CA 1
ATOM 4984 C C . GLY B 1 180 ? 32.759 -47.944 -7.889 1.000 18.703 177 GLY A C 1
ATOM 4985 O O . GLY B 1 180 ? 33.404 -48.114 -6.837 1.000 21.371 177 GLY A O 1
ATOM 4986 N N . LYS B 1 181 ? 32.135 -46.806 -8.184 1.000 17.484 178 LYS A N 1
ATOM 4987 C CA . LYS B 1 181 ? 32.200 -45.587 -7.343 1.000 17.023 178 LYS A CA 1
ATOM 4988 C C . LYS B 1 181 ? 31.148 -45.621 -6.235 1.000 15.580 178 LYS A C 1
ATOM 4989 O O . LYS B 1 181 ? 31.283 -44.830 -5.270 1.000 16.896 178 LYS A O 1
ATOM 4995 N N . ILE B 1 182 ? 30.116 -46.459 -6.352 1.000 15.240 179 ILE A N 1
ATOM 4996 C CA . ILE B 1 182 ? 29.156 -46.660 -5.230 1.000 16.848 179 ILE A CA 1
ATOM 4997 C C . ILE B 1 182 ? 29.954 -47.030 -3.963 1.000 14.336 179 ILE A C 1
ATOM 4998 O O . ILE B 1 182 ? 30.931 -47.824 -4.060 1.000 15.320 179 ILE A O 1
ATOM 5003 N N . LEU B 1 183 ? 29.599 -46.429 -2.829 1.000 14.288 180 LEU A N 1
ATOM 5004 C CA . LEU B 1 183 ? 30.358 -46.592 -1.564 1.000 14.990 180 LEU A CA 1
ATOM 5005 C C . LEU B 1 183 ? 29.990 -47.933 -0.925 1.000 15.212 180 LEU A C 1
ATOM 5006 O O . LEU B 1 183 ? 28.780 -48.208 -0.742 1.000 13.732 180 LEU A O 1
ATOM 5011 N N . SER B 1 184 ? 30.987 -48.730 -0.549 1.000 16.667 181 SER A N 1
ATOM 5012 C CA . SER B 1 184 ? 30.786 -49.887 0.359 1.000 17.018 181 SER A CA 1
ATOM 5013 C C . SER B 1 184 ? 30.184 -49.367 1.672 1.000 14.935 181 SER A C 1
ATOM 5014 O O . SER B 1 184 ? 30.460 -48.202 2.077 1.000 16.249 181 SER A O 1
ATOM 5017 N N . ASN B 1 185 ? 29.353 -50.180 2.300 1.000 13.467 182 ASN A N 1
ATOM 5018 C CA . ASN B 1 185 ? 28.572 -49.764 3.487 1.000 13.417 182 ASN A CA 1
ATOM 5019 C C . ASN B 1 185 ? 28.156 -51.022 4.250 1.000 15.036 182 ASN A C 1
ATOM 5020 O O . ASN B 1 185 ? 27.442 -51.839 3.664 1.000 14.500 182 ASN A O 1
ATOM 5025 N N . ASN B 1 186 ? 28.586 -51.158 5.507 1.000 14.080 183 ASN A N 1
ATOM 5026 C CA . ASN B 1 186 ? 28.244 -52.352 6.317 1.000 15.375 183 ASN A CA 1
ATOM 5027 C C . ASN B 1 186 ? 27.955 -51.939 7.752 1.000 14.895 183 ASN A C 1
ATOM 5028 O O . ASN B 1 186 ? 28.605 -52.409 8.684 1.000 12.476 183 ASN A O 1
ATOM 5033 N N . PRO B 1 187 ? 26.951 -51.064 7.971 1.000 14.902 184 PRO A N 1
ATOM 5034 C CA . PRO B 1 187 ? 26.588 -50.676 9.332 1.000 12.468 184 PRO A CA 1
ATOM 5035 C C . PRO B 1 187 ? 26.129 -51.870 10.188 1.000 13.357 184 PRO A C 1
ATOM 5036 O O . PRO B 1 187 ? 26.321 -51.853 11.385 1.000 12.740 184 PRO A O 1
ATOM 5040 N N . SER B 1 188 ? 25.529 -52.891 9.570 1.000 13.465 185 SER A N 1
ATOM 5041 C CA . SER B 1 188 ? 25.059 -54.116 10.269 1.000 14.577 185 SER A CA 1
ATOM 5042 C C . SER B 1 188 ? 26.202 -54.680 11.125 1.000 13.708 185 SER A C 1
ATOM 5043 O O . SER B 1 188 ? 26.005 -55.027 12.305 1.000 12.509 185 SER A O 1
ATOM 5046 N N . LYS B 1 189 ? 27.374 -54.814 10.539 1.000 12.596 186 LYS A N 1
ATOM 5047 C CA . LYS B 1 189 ? 28.540 -55.380 11.256 1.000 14.020 186 LYS A CA 1
ATOM 5048 C C . LYS B 1 189 ? 28.920 -54.482 12.436 1.000 11.976 186 LYS A C 1
ATOM 5049 O O . LYS B 1 189 ? 29.122 -55.004 13.552 1.000 12.721 186 LYS A O 1
ATOM 5055 N N . GLY B 1 190 ? 29.019 -53.170 12.218 1.000 9.897 187 GLY A N 1
ATOM 5056 C CA . GLY B 1 190 ? 29.412 -52.242 13.287 1.000 11.326 187 GLY A CA 1
ATOM 5057 C C . GLY B 1 190 ? 28.392 -52.185 14.408 1.000 10.338 187 GLY A C 1
ATOM 5058 O O . GLY B 1 190 ? 28.780 -52.086 15.568 1.000 11.663 187 GLY A O 1
ATOM 5059 N N . LEU B 1 191 ? 27.103 -52.173 14.077 1.000 10.510 188 LEU A N 1
ATOM 5060 C CA . LEU B 1 191 ? 26.020 -52.163 15.078 1.000 10.374 188 LEU A CA 1
ATOM 5061 C C . LEU B 1 191 ? 26.112 -53.436 15.924 1.000 10.948 188 LEU A C 1
ATOM 5062 O O . LEU B 1 191 ? 26.151 -53.355 17.170 1.000 10.211 188 LEU A O 1
ATOM 5067 N N . ALA B 1 192 ? 26.271 -54.591 15.283 1.000 10.430 189 ALA A N 1
ATOM 5068 C CA . ALA B 1 192 ? 26.378 -55.865 16.023 1.000 9.903 189 ALA A CA 1
ATOM 5069 C C . ALA B 1 192 ? 27.624 -55.831 16.911 1.000 10.980 189 ALA A C 1
ATOM 5070 O O . ALA B 1 192 ? 27.575 -56.354 18.022 1.000 11.132 189 ALA A O 1
ATOM 5072 N N . LEU B 1 193 ? 28.722 -55.256 16.421 1.000 11.384 190 LEU A N 1
ATOM 5073 C CA . LEU B 1 193 ? 29.988 -55.223 17.189 1.000 11.979 190 LEU A CA 1
ATOM 5074 C C . LEU B 1 193 ? 29.845 -54.358 18.444 1.000 12.532 190 LEU A C 1
ATOM 5075 O O . LEU B 1 193 ? 30.536 -54.680 19.434 1.000 13.113 190 LEU A O 1
ATOM 5080 N N . GLY B 1 194 ? 28.968 -53.344 18.449 1.000 11.911 191 GLY A N 1
ATOM 5081 C CA . GLY B 1 194 ? 28.646 -52.602 19.683 1.000 11.272 191 GLY A CA 1
ATOM 5082 C C . GLY B 1 194 ? 27.945 -53.494 20.686 1.000 11.183 191 GLY A C 1
ATOM 5083 O O . GLY B 1 194 ? 28.317 -53.500 21.891 1.000 10.812 191 GLY A O 1
ATOM 5084 N N . ILE B 1 195 ? 26.938 -54.251 20.249 1.000 10.401 192 ILE A N 1
ATOM 5085 C CA . ILE B 1 195 ? 26.252 -55.211 21.154 1.000 10.867 192 ILE A CA 1
ATOM 5086 C C . ILE B 1 195 ? 27.281 -56.240 21.631 1.000 10.736 192 ILE A C 1
ATOM 5087 O O . ILE B 1 195 ? 27.270 -56.582 22.830 1.000 11.320 192 ILE A O 1
ATOM 5092 N N . ALA B 1 196 ? 28.144 -56.725 20.730 1.000 11.319 193 ALA A N 1
ATOM 5093 C CA . ALA B 1 196 ? 29.138 -57.779 21.063 1.000 10.514 193 ALA A CA 1
ATOM 5094 C C . ALA B 1 196 ? 30.098 -57.249 22.131 1.000 10.664 193 ALA A C 1
ATOM 5095 O O . ALA B 1 196 ? 30.427 -58.005 23.069 1.000 10.947 193 ALA A O 1
ATOM 5097 N N . LYS B 1 197 ? 30.528 -55.989 22.014 1.000 9.895 194 LYS A N 1
ATOM 5098 C CA . LYS B 1 197 ? 31.440 -55.365 23.014 1.000 10.907 194 LYS A CA 1
ATOM 5099 C C . LYS B 1 197 ? 30.723 -55.298 24.366 1.000 11.527 194 LYS A C 1
ATOM 5100 O O . LYS B 1 197 ? 31.335 -55.632 25.375 1.000 12.949 194 LYS A O 1
ATOM 5106 N N . ALA B 1 198 ? 29.466 -54.887 24.391 1.000 10.738 195 ALA A N 1
ATOM 5107 C CA . ALA B 1 198 ? 28.691 -54.780 25.648 1.000 11.360 195 ALA A CA 1
ATOM 5108 C C . ALA B 1 198 ? 28.542 -56.181 26.249 1.000 12.431 195 ALA A C 1
ATOM 5109 O O . ALA B 1 198 ? 28.656 -56.328 27.462 1.000 11.759 195 ALA A O 1
ATOM 5111 N N . TRP B 1 199 ? 28.240 -57.161 25.408 1.000 11.502 196 TRP A N 1
ATOM 5112 C CA . TRP B 1 199 ? 28.122 -58.584 25.814 1.000 12.178 196 TRP A CA 1
ATOM 5113 C C . TRP B 1 199 ? 29.444 -59.052 26.435 1.000 12.236 196 TRP A C 1
ATOM 5114 O O . TRP B 1 199 ? 29.401 -59.665 27.507 1.000 14.549 196 TRP A O 1
ATOM 5125 N N . GLU B 1 200 ? 30.598 -58.714 25.839 1.000 12.020 197 GLU A N 1
ATOM 5126 C CA A GLU B 1 200 ? 31.928 -59.108 26.373 0.500 13.034 197 GLU A CA 1
ATOM 5127 C CA B GLU B 1 200 ? 31.935 -59.104 26.366 0.500 14.341 197 GLU A CA 1
ATOM 5128 C C . GLU B 1 200 ? 32.140 -58.463 27.747 1.000 14.653 197 GLU A C 1
ATOM 5129 O O . GLU B 1 200 ? 32.606 -59.162 28.672 1.000 15.692 197 GLU A O 1
ATOM 5140 N N . LEU B 1 201 ? 31.814 -57.175 27.879 1.000 13.313 198 LEU A N 1
ATOM 5141 C CA . LEU B 1 201 ? 32.008 -56.444 29.156 1.000 14.532 198 LEU A CA 1
ATOM 5142 C C . LEU B 1 201 ? 31.055 -56.977 30.229 1.000 13.672 198 LEU A C 1
ATOM 5143 O O . LEU B 1 201 ? 31.458 -56.964 31.414 1.000 15.387 198 LEU A O 1
ATOM 5148 N N . TYR B 1 202 ? 29.855 -57.428 29.860 1.000 12.966 199 TYR A N 1
ATOM 5149 C CA . TYR B 1 202 ? 28.897 -58.011 30.843 1.000 15.168 199 TYR A CA 1
ATOM 5150 C C . TYR B 1 202 ? 29.552 -59.201 31.555 1.000 16.524 199 TYR A C 1
ATOM 5151 O O . TYR B 1 202 ? 29.369 -59.334 32.798 1.000 18.023 199 TYR A O 1
ATOM 5160 N N . GLY B 1 203 ? 30.250 -60.055 30.811 1.000 15.829 200 GLY A N 1
ATOM 5161 C CA . GLY B 1 203 ? 31.181 -61.057 31.367 1.000 17.727 200 GLY A CA 1
ATOM 5162 C C . GLY B 1 203 ? 30.532 -62.398 31.661 1.000 22.877 200 GLY A C 1
ATOM 5163 O O . GLY B 1 203 ? 30.988 -63.066 32.608 1.000 27.638 200 GLY A O 1
ATOM 5164 N N . SER B 1 204 ? 29.512 -62.799 30.899 1.000 16.438 201 SER A N 1
ATOM 5165 C CA . SER B 1 204 ? 28.873 -64.138 31.024 1.000 15.487 201 SER A CA 1
ATOM 5166 C C . SER B 1 204 ? 28.934 -64.852 29.681 1.000 16.773 201 SER A C 1
ATOM 5167 O O . SER B 1 204 ? 28.123 -64.570 28.809 1.000 14.489 201 SER A O 1
ATOM 5170 N N . PRO B 1 205 ? 29.892 -65.784 29.469 1.000 16.656 202 PRO A N 1
ATOM 5171 C CA . PRO B 1 205 ? 29.985 -66.506 28.204 1.000 18.654 202 PRO A CA 1
ATOM 5172 C C . PRO B 1 205 ? 28.680 -67.182 27.757 1.000 15.498 202 PRO A C 1
ATOM 5173 O O . PRO B 1 205 ? 28.494 -67.331 26.563 1.000 18.561 202 PRO A O 1
ATOM 5177 N N . ASN B 1 206 ? 27.816 -67.576 28.688 1.000 17.077 203 ASN A N 1
ATOM 5178 C CA . ASN B 1 206 ? 26.568 -68.303 28.338 1.000 20.593 203 ASN A CA 1
ATOM 5179 C C . ASN B 1 206 ? 25.360 -67.366 28.355 1.000 21.497 203 ASN A C 1
ATOM 5180 O O . ASN B 1 206 ? 24.258 -67.854 28.066 1.000 20.801 203 ASN A O 1
ATOM 5185 N N . ALA B 1 207 ? 25.535 -66.063 28.595 1.000 16.083 204 ALA A N 1
ATOM 5186 C CA . ALA B 1 207 ? 24.385 -65.127 28.615 1.000 14.299 204 ALA A CA 1
ATOM 5187 C C . ALA B 1 207 ? 23.969 -64.778 27.186 1.000 12.676 204 ALA A C 1
ATOM 5188 O O . ALA B 1 207 ? 24.814 -64.810 26.266 1.000 12.881 204 ALA A O 1
ATOM 5190 N N . LEU B 1 208 ? 22.700 -64.416 27.029 1.000 12.611 205 LEU A N 1
ATOM 5191 C CA . LEU B 1 208 ? 22.079 -64.142 25.720 1.000 11.890 205 LEU A CA 1
ATOM 5192 C C . LEU B 1 208 ? 21.939 -62.636 25.514 1.000 11.069 205 LEU A C 1
ATOM 5193 O O . LEU B 1 208 ? 21.930 -61.896 26.494 1.000 12.319 205 LEU A O 1
ATOM 5198 N N . VAL B 1 209 ? 21.775 -62.251 24.257 1.000 10.679 206 VAL A N 1
ATOM 5199 C CA . VAL B 1 209 ? 21.219 -60.931 23.874 1.000 10.732 206 VAL A CA 1
ATOM 5200 C C . VAL B 1 209 ? 19.711 -61.104 23.732 1.000 11.851 206 VAL A C 1
ATOM 5201 O O . VAL B 1 209 ? 19.279 -62.031 23.023 1.000 10.869 206 VAL A O 1
ATOM 5205 N N . LEU B 1 210 ? 18.948 -60.267 24.424 1.000 10.007 207 LEU A N 1
ATOM 5206 C CA . LEU B 1 210 ? 17.473 -60.263 24.365 1.000 10.050 207 LEU A CA 1
ATOM 5207 C C . LEU B 1 210 ? 17.072 -59.161 23.397 1.000 10.611 207 LEU A C 1
ATOM 5208 O O . LEU B 1 210 ? 17.321 -57.995 23.699 1.000 10.318 207 LEU A O 1
ATOM 5213 N N . LEU B 1 211 ? 16.487 -59.521 22.262 1.000 10.210 208 LEU A N 1
ATOM 5214 C CA . LEU B 1 211 ? 16.005 -58.526 21.277 1.000 11.337 208 LEU A CA 1
ATOM 5215 C C . LEU B 1 211 ? 14.492 -58.411 21.483 1.000 11.855 208 LEU A C 1
ATOM 5216 O O . LEU B 1 211 ? 13.744 -59.410 21.279 1.000 11.571 208 LEU A O 1
ATOM 5221 N N . ILE B 1 212 ? 14.045 -57.250 21.951 1.000 10.364 209 ILE A N 1
ATOM 5222 C CA . ILE B 1 212 ? 12.611 -56.951 22.185 1.000 10.060 209 ILE A CA 1
ATOM 5223 C C . ILE B 1 212 ? 11.989 -56.527 20.856 1.000 11.708 209 ILE A C 1
ATOM 5224 O O . ILE B 1 212 ? 12.418 -55.493 20.271 1.000 10.665 209 ILE A O 1
ATOM 5229 N N . ALA B 1 213 ? 10.983 -57.277 20.399 1.000 12.248 210 ALA A N 1
ATOM 5230 C CA . ALA B 1 213 ? 10.276 -56.965 19.139 1.000 11.542 210 ALA A CA 1
ATOM 5231 C C . ALA B 1 213 ? 8.821 -57.410 19.240 1.000 11.807 210 ALA A C 1
ATOM 5232 O O . ALA B 1 213 ? 8.564 -58.434 19.889 1.000 13.250 210 ALA A O 1
ATOM 5234 N N . GLN B 1 214 ? 7.931 -56.672 18.583 1.000 10.970 211 GLN A N 1
ATOM 5235 C CA . GLN B 1 214 ? 6.508 -57.058 18.462 1.000 12.991 211 GLN A CA 1
ATOM 5236 C C . GLN B 1 214 ? 6.407 -58.273 17.537 1.000 14.390 211 GLN A C 1
ATOM 5237 O O . GLN B 1 214 ? 7.319 -58.493 16.721 1.000 14.573 211 GLN A O 1
ATOM 5243 N N . GLU B 1 215 ? 5.320 -59.036 17.656 1.000 14.543 212 GLU A N 1
ATOM 5244 C CA . GLU B 1 215 ? 5.047 -60.162 16.728 1.000 16.002 212 GLU A CA 1
ATOM 5245 C C . GLU B 1 215 ? 4.744 -59.587 15.338 1.000 14.689 212 GLU A C 1
ATOM 5246 O O . GLU B 1 215 ? 5.183 -60.188 14.348 1.000 14.322 212 GLU A O 1
ATOM 5252 N N . LYS B 1 216 ? 3.961 -58.508 15.266 1.000 13.119 213 LYS A N 1
ATOM 5253 C CA . LYS B 1 216 ? 3.722 -57.770 13.994 1.000 14.347 213 LYS A CA 1
ATOM 5254 C C . LYS B 1 216 ? 4.963 -56.925 13.728 1.000 14.059 213 LYS A C 1
ATOM 5255 O O . LYS B 1 216 ? 5.122 -55.875 14.357 1.000 17.144 213 LYS A O 1
ATOM 5261 N N . GLU B 1 217 ? 5.845 -57.411 12.859 1.000 12.308 214 GLU A N 1
ATOM 5262 C CA . GLU B 1 217 ? 7.146 -56.773 12.588 1.000 12.277 214 GLU A CA 1
ATOM 5263 C C . GLU B 1 217 ? 7.507 -56.966 11.114 1.000 11.516 214 GLU A C 1
ATOM 5264 O O . GLU B 1 217 ? 8.051 -58.031 10.743 1.000 11.679 214 GLU A O 1
ATOM 5270 N N . ARG B 1 218 ? 7.204 -55.965 10.299 1.000 11.089 215 ARG A N 1
ATOM 5271 C CA . ARG B 1 218 ? 7.523 -56.045 8.856 1.000 11.657 215 ARG A CA 1
ATOM 5272 C C . ARG B 1 218 ? 9.037 -56.084 8.669 1.000 12.139 215 ARG A C 1
ATOM 5273 O O . ARG B 1 218 ? 9.497 -56.705 7.702 1.000 12.148 215 ARG A O 1
ATOM 5281 N N . ASN B 1 219 ? 9.797 -55.395 9.521 1.000 10.706 216 ASN A N 1
ATOM 5282 C CA . ASN B 1 219 ? 11.241 -55.183 9.272 1.000 10.674 216 ASN A CA 1
ATOM 5283 C C . ASN B 1 219 ? 12.062 -56.237 10.015 1.000 10.703 216 ASN A C 1
ATOM 5284 O O . ASN B 1 219 ? 13.194 -55.922 10.447 1.000 10.638 216 ASN A O 1
ATOM 5289 N N . ILE B 1 220 ? 11.557 -57.470 10.095 1.000 9.729 217 ILE A N 1
ATOM 5290 C CA . ILE B 1 220 ? 12.269 -58.567 10.809 1.000 9.986 217 ILE A CA 1
ATOM 5291 C C . ILE B 1 220 ? 13.628 -58.832 10.148 1.000 9.289 217 ILE A C 1
ATOM 5292 O O . ILE B 1 220 ? 14.584 -59.191 10.856 1.000 10.043 217 ILE A O 1
ATOM 5297 N N . PHE B 1 221 ? 13.724 -58.765 8.818 1.000 8.122 218 PHE A N 1
ATOM 5298 C CA . PHE B 1 221 ? 14.990 -59.121 8.124 1.000 9.012 218 PHE A CA 1
ATOM 5299 C C . PHE B 1 221 ? 16.101 -58.155 8.509 1.000 8.665 218 PHE A C 1
ATOM 5300 O O . PHE B 1 221 ? 17.258 -58.598 8.676 1.000 9.484 218 PHE A O 1
ATOM 5308 N N . ASP B 1 222 ? 15.787 -56.864 8.578 1.000 9.951 219 ASP A N 1
ATOM 5309 C CA . ASP B 1 222 ? 16.746 -55.845 9.072 1.000 9.925 219 ASP A CA 1
ATOM 5310 C C . ASP B 1 222 ? 17.289 -56.256 10.446 1.000 10.675 219 ASP A C 1
ATOM 5311 O O . ASP B 1 222 ? 18.506 -56.105 10.701 1.000 11.156 219 ASP A O 1
ATOM 5316 N N . GLN B 1 223 ? 16.393 -56.654 11.336 1.000 9.592 220 GLN A N 1
ATOM 5317 C CA . GLN B 1 223 ? 16.733 -57.075 12.712 1.000 10.163 220 GLN A CA 1
ATOM 5318 C C . GLN B 1 223 ? 17.568 -58.361 12.694 1.000 10.462 220 GLN A C 1
ATOM 5319 O O . GLN B 1 223 ? 18.510 -58.492 13.498 1.000 12.368 220 GLN A O 1
ATOM 5325 N N . ARG B 1 224 ? 17.187 -59.324 11.861 1.000 9.869 221 ARG A N 1
ATOM 5326 C CA . ARG B 1 224 ? 17.914 -60.616 11.743 1.000 10.140 221 ARG A CA 1
ATOM 5327 C C . ARG B 1 224 ? 19.349 -60.378 11.285 1.000 10.237 221 ARG A C 1
ATOM 5328 O O . ARG B 1 224 ? 20.209 -61.171 11.646 1.000 10.593 221 ARG A O 1
ATOM 5336 N N . ALA B 1 225 ? 19.619 -59.332 10.507 1.000 9.705 222 ALA A N 1
ATOM 5337 C CA . ALA B 1 225 ? 20.981 -59.087 10.011 1.000 9.656 222 ALA A CA 1
ATOM 5338 C C . ALA B 1 225 ? 21.894 -58.897 11.227 1.000 10.716 222 ALA A C 1
ATOM 5339 O O . ALA B 1 225 ? 23.016 -59.417 11.219 1.000 12.141 222 ALA A O 1
ATOM 5341 N N . ILE B 1 226 ? 21.428 -58.156 12.236 1.000 9.620 223 ILE A N 1
ATOM 5342 C CA . ILE B 1 226 ? 22.229 -57.904 13.465 1.000 10.573 223 ILE A CA 1
ATOM 5343 C C . ILE B 1 226 ? 22.432 -59.251 14.175 1.000 11.145 223 ILE A C 1
ATOM 5344 O O . ILE B 1 226 ? 23.538 -59.559 14.613 1.000 11.811 223 ILE A O 1
ATOM 5349 N N . GLU B 1 227 ? 21.383 -60.057 14.248 1.000 11.017 224 GLU A N 1
ATOM 5350 C CA A GLU B 1 227 ? 21.425 -61.400 14.885 0.500 12.009 224 GLU A CA 1
ATOM 5351 C CA B GLU B 1 227 ? 21.448 -61.387 14.902 0.500 11.328 224 GLU A CA 1
ATOM 5352 C C . GLU B 1 227 ? 22.453 -62.283 14.152 1.000 12.618 224 GLU A C 1
ATOM 5353 O O . GLU B 1 227 ? 23.226 -62.997 14.812 1.000 11.115 224 GLU A O 1
ATOM 5364 N N . ASN B 1 228 ? 22.458 -62.241 12.819 1.000 12.163 225 ASN A N 1
ATOM 5365 C CA . ASN B 1 228 ? 23.377 -63.069 12.002 1.000 11.148 225 ASN A CA 1
ATOM 5366 C C . ASN B 1 228 ? 24.818 -62.683 12.328 1.000 12.134 225 ASN A C 1
ATOM 5367 O O . ASN B 1 228 ? 25.655 -63.567 12.489 1.000 11.532 225 ASN A O 1
ATOM 5372 N N . GLU B 1 229 ? 25.102 -61.382 12.427 1.000 10.238 226 GLU A N 1
ATOM 5373 C CA . GLU B 1 229 ? 26.459 -60.895 12.745 1.000 11.217 226 GLU A CA 1
ATOM 5374 C C . GLU B 1 229 ? 26.862 -61.388 14.136 1.000 11.532 226 GLU A C 1
ATOM 5375 O O . GLU B 1 229 ? 28.025 -61.758 14.304 1.000 13.010 226 GLU A O 1
ATOM 5381 N N . LEU B 1 230 ? 25.952 -61.344 15.109 1.000 9.987 227 LEU A N 1
ATOM 5382 C CA . LEU B 1 230 ? 26.270 -61.799 16.487 1.000 11.529 227 LEU A CA 1
ATOM 5383 C C . LEU B 1 230 ? 26.517 -63.317 16.481 1.000 11.260 227 LEU A C 1
ATOM 5384 O O . LEU B 1 230 ? 27.456 -63.774 17.165 1.000 13.762 227 LEU A O 1
ATOM 5389 N N . LEU B 1 231 ? 25.708 -64.074 15.746 1.000 11.317 228 LEU A N 1
ATOM 5390 C CA . LEU B 1 231 ? 25.808 -65.560 15.711 1.000 11.862 228 LEU A CA 1
ATOM 5391 C C . LEU B 1 231 ? 27.181 -65.958 15.153 1.000 13.069 228 LEU A C 1
ATOM 5392 O O . LEU B 1 231 ? 27.769 -66.964 15.626 1.000 16.708 228 LEU A O 1
ATOM 5397 N N . ALA B 1 232 ? 27.677 -65.193 14.186 1.000 13.507 229 ALA A N 1
ATOM 5398 C CA . ALA B 1 232 ? 29.019 -65.386 13.575 1.000 16.422 229 ALA A CA 1
ATOM 5399 C C . ALA B 1 232 ? 30.114 -65.244 14.634 1.000 19.476 229 ALA A C 1
ATOM 5400 O O . ALA B 1 232 ? 31.232 -65.788 14.414 1.000 21.988 229 ALA A O 1
ATOM 5402 N N . ARG B 1 233 ? 29.816 -64.574 15.749 1.000 17.485 230 ARG A N 1
ATOM 5403 C CA . ARG B 1 233 ? 30.768 -64.377 16.871 1.000 16.237 230 ARG A CA 1
ATOM 5404 C C . ARG B 1 233 ? 30.354 -65.224 18.079 1.000 18.725 230 ARG A C 1
ATOM 5405 O O . ARG B 1 233 ? 30.835 -64.952 19.183 1.000 17.666 230 ARG A O 1
ATOM 5413 N N . ASN B 1 234 ? 29.512 -66.234 17.866 1.000 16.614 231 ASN A N 1
ATOM 5414 C CA . ASN B 1 234 ? 29.061 -67.213 18.885 1.000 18.882 231 ASN A CA 1
ATOM 5415 C C . ASN B 1 234 ? 28.278 -66.504 19.994 1.000 15.458 231 ASN A C 1
ATOM 5416 O O . ASN B 1 234 ? 28.287 -67.001 21.127 1.000 17.212 231 ASN A O 1
ATOM 5421 N N . ILE B 1 235 ? 27.610 -65.389 19.674 1.000 13.162 232 ILE A N 1
ATOM 5422 C CA . ILE B 1 235 ? 26.683 -64.693 20.609 1.000 13.000 232 ILE A CA 1
ATOM 5423 C C . ILE B 1 235 ? 25.258 -64.976 20.139 1.000 12.808 232 ILE A C 1
ATOM 5424 O O . ILE B 1 235 ? 24.949 -64.736 18.949 1.000 13.125 232 ILE A O 1
ATOM 5429 N N . HIS B 1 236 ? 24.419 -65.444 21.046 1.000 12.071 233 HIS A N 1
ATOM 5430 C CA . HIS B 1 236 ? 23.052 -65.931 20.736 1.000 13.648 233 HIS A CA 1
ATOM 5431 C C . HIS B 1 236 ? 22.019 -64.864 21.087 1.000 13.551 233 HIS A C 1
ATOM 5432 O O . HIS B 1 236 ? 22.123 -64.235 22.131 1.000 12.901 233 HIS A O 1
ATOM 5439 N N . VAL B 1 237 ? 21.008 -64.746 20.245 1.000 11.943 234 VAL A N 1
ATOM 5440 C CA . VAL B 1 237 ? 19.875 -63.807 20.426 1.000 12.711 234 VAL A CA 1
ATOM 5441 C C . VAL B 1 237 ? 18.599 -64.616 20.650 1.000 12.617 234 VAL A C 1
ATOM 5442 O O . VAL B 1 237 ? 18.366 -65.614 19.918 1.000 14.972 234 VAL A O 1
ATOM 5446 N N . ILE B 1 238 ? 17.780 -64.166 21.588 1.000 11.692 235 ILE A N 1
ATOM 5447 C CA . ILE B 1 238 ? 16.353 -64.572 21.658 1.000 12.675 235 ILE A CA 1
ATOM 5448 C C . ILE B 1 238 ? 15.497 -63.343 21.386 1.000 13.245 235 ILE A C 1
ATOM 5449 O O . ILE B 1 238 ? 15.788 -62.239 21.920 1.000 12.132 235 ILE A O 1
ATOM 5454 N N . ARG B 1 239 ? 14.479 -63.529 20.547 1.000 12.543 236 ARG A N 1
ATOM 5455 C CA . ARG B 1 239 ? 13.500 -62.469 20.253 1.000 12.399 236 ARG A CA 1
ATOM 5456 C C . ARG B 1 239 ? 12.311 -62.702 21.182 1.000 12.652 236 ARG A C 1
ATOM 5457 O O . ARG B 1 239 ? 11.787 -63.836 21.210 1.000 13.669 236 ARG A O 1
ATOM 5465 N N . ARG B 1 240 ? 11.906 -61.672 21.914 1.000 11.610 237 ARG A N 1
ATOM 5466 C CA . ARG B 1 240 ? 10.726 -61.733 22.813 1.000 11.886 237 ARG A CA 1
ATOM 5467 C C . ARG B 1 240 ? 9.933 -60.428 22.711 1.000 12.496 237 ARG A C 1
ATOM 5468 O O . ARG B 1 240 ? 10.524 -59.343 22.499 1.000 11.921 237 ARG A O 1
ATOM 5476 N N . THR B 1 241 ? 8.624 -60.526 22.958 1.000 13.133 238 THR A N 1
ATOM 5477 C CA . THR B 1 241 ? 7.744 -59.353 23.139 1.000 12.720 238 THR A CA 1
ATOM 5478 C C . THR B 1 241 ? 7.799 -58.866 24.587 1.000 10.816 238 THR A C 1
ATOM 5479 O O . THR B 1 241 ? 8.226 -59.621 25.468 1.000 12.165 238 THR A O 1
ATOM 5483 N N . PHE B 1 242 ? 7.351 -57.640 24.824 1.000 11.027 239 PHE A N 1
ATOM 5484 C CA . PHE B 1 242 ? 7.140 -57.138 26.202 1.000 12.024 239 PHE A CA 1
ATOM 5485 C C . PHE B 1 242 ? 6.194 -58.099 26.938 1.000 12.749 239 PHE A C 1
ATOM 5486 O O . PHE B 1 242 ? 6.429 -58.329 28.117 1.000 12.790 239 PHE A O 1
ATOM 5494 N N . GLU B 1 243 ? 5.178 -58.650 26.260 1.000 13.055 240 GLU A N 1
ATOM 5495 C CA . GLU B 1 243 ? 4.211 -59.572 26.911 1.000 15.584 240 GLU A CA 1
ATOM 5496 C C . GLU B 1 243 ? 4.944 -60.840 27.379 1.000 13.803 240 GLU A C 1
ATOM 5497 O O . GLU B 1 243 ? 4.667 -61.295 28.511 1.000 16.378 240 GLU A O 1
ATOM 5503 N N . ASP B 1 244 ? 5.868 -61.364 26.572 1.000 13.009 241 ASP A N 1
ATOM 5504 C CA . ASP B 1 244 ? 6.734 -62.519 26.936 1.000 13.166 241 ASP A CA 1
ATOM 5505 C C . ASP B 1 244 ? 7.529 -62.188 28.200 1.000 15.208 241 ASP A C 1
ATOM 5506 O O . ASP B 1 244 ? 7.667 -63.069 29.085 1.000 15.178 241 ASP A O 1
ATOM 5511 N N . ILE B 1 245 ? 8.061 -60.966 28.294 1.000 13.635 242 ILE A N 1
ATOM 5512 C CA . ILE B 1 245 ? 8.880 -60.571 29.477 1.000 12.924 242 ILE A CA 1
ATOM 5513 C C . ILE B 1 245 ? 7.975 -60.492 30.713 1.000 13.428 242 ILE A C 1
ATOM 5514 O O . ILE B 1 245 ? 8.387 -60.972 31.779 1.000 13.916 242 ILE A O 1
ATOM 5519 N N . SER B 1 246 ? 6.770 -59.948 30.597 1.000 13.952 243 SER A N 1
ATOM 5520 C CA . SER B 1 246 ? 5.787 -59.951 31.708 1.000 16.192 243 SER A CA 1
ATOM 5521 C C . SER B 1 246 ? 5.550 -61.385 32.196 1.000 16.744 243 SER A C 1
ATOM 5522 O O . SER B 1 246 ? 5.501 -61.596 33.430 1.000 19.857 243 SER A O 1
ATOM 5525 N N . GLU B 1 247 ? 5.395 -62.332 31.272 1.000 17.011 244 GLU A N 1
ATOM 5526 C CA . GLU B 1 247 ? 5.067 -63.743 31.584 1.000 18.230 244 GLU A CA 1
ATOM 5527 C C . GLU B 1 247 ? 6.285 -64.427 32.217 1.000 18.711 244 GLU A C 1
ATOM 5528 O O . GLU B 1 247 ? 6.101 -65.168 33.193 1.000 22.852 244 GLU A O 1
ATOM 5534 N N . LYS B 1 248 ? 7.485 -64.203 31.671 1.000 17.334 245 LYS A N 1
ATOM 5535 C CA . LYS B 1 248 ? 8.625 -65.134 31.864 1.000 19.885 245 LYS A CA 1
ATOM 5536 C C . LYS B 1 248 ? 9.859 -64.431 32.433 1.000 17.347 245 LYS A C 1
ATOM 5537 O O . LYS B 1 248 ? 10.744 -65.158 32.887 1.000 18.426 245 LYS A O 1
ATOM 5543 N N . GLY B 1 249 ? 9.927 -63.103 32.413 1.000 15.412 246 GLY A N 1
ATOM 5544 C CA . GLY B 1 249 ? 11.111 -62.371 32.896 1.000 16.244 246 GLY A CA 1
ATOM 5545 C C . GLY B 1 249 ? 11.187 -62.399 34.408 1.000 16.822 246 GLY A C 1
ATOM 5546 O O . GLY B 1 249 ? 10.149 -62.158 35.057 1.000 18.923 246 GLY A O 1
ATOM 5547 N N . SER B 1 250 ? 12.347 -62.728 34.972 1.000 16.531 247 SER A N 1
ATOM 5548 C CA . SER B 1 250 ? 12.550 -62.789 36.442 1.000 23.934 247 SER A CA 1
ATOM 5549 C C . SER B 1 250 ? 13.943 -62.280 36.786 1.000 22.561 247 SER A C 1
ATOM 5550 O O . SER B 1 250 ? 14.875 -62.524 36.016 1.000 22.440 247 SER A O 1
ATOM 5553 N N . LEU B 1 251 ? 14.057 -61.615 37.928 1.000 20.164 248 LEU A N 1
ATOM 5554 C CA . LEU B 1 251 ? 15.352 -61.136 38.456 1.000 18.971 248 LEU A CA 1
ATOM 5555 C C . LEU B 1 251 ? 15.786 -62.032 39.614 1.000 19.620 248 LEU A C 1
ATOM 5556 O O . LEU B 1 251 ? 14.914 -62.540 40.370 1.000 20.245 248 LEU A O 1
ATOM 5561 N N . ASP B 1 252 ? 17.093 -62.196 39.775 1.000 17.201 249 ASP A N 1
ATOM 5562 C CA . ASP B 1 252 ? 17.666 -62.845 40.982 1.000 17.337 249 ASP A CA 1
ATOM 5563 C C . ASP B 1 252 ? 17.932 -61.752 42.028 1.000 19.085 249 ASP A C 1
ATOM 5564 O O . ASP B 1 252 ? 17.580 -60.592 41.778 1.000 15.848 249 ASP A O 1
ATOM 5569 N N . GLN B 1 253 ? 18.489 -62.104 43.190 1.000 21.342 250 GLN A N 1
ATOM 5570 C CA . GLN B 1 253 ? 18.676 -61.116 44.291 1.000 23.705 250 GLN A CA 1
ATOM 5571 C C . GLN B 1 253 ? 19.683 -60.025 43.880 1.000 22.267 250 GLN A C 1
ATOM 5572 O O . GLN B 1 253 ? 19.676 -58.956 44.515 1.000 28.618 250 GLN A O 1
ATOM 5578 N N . ASP B 1 254 ? 20.526 -60.269 42.871 1.000 20.723 251 ASP A N 1
ATOM 5579 C CA . ASP B 1 254 ? 21.537 -59.312 42.354 1.000 21.884 251 ASP A CA 1
ATOM 5580 C C . ASP B 1 254 ? 20.961 -58.576 41.129 1.000 20.212 251 ASP A C 1
ATOM 5581 O O . ASP B 1 254 ? 21.728 -57.919 40.417 1.000 21.655 251 ASP A O 1
ATOM 5586 N N . ARG B 1 255 ? 19.662 -58.730 40.871 1.000 15.221 252 ARG A N 1
ATOM 5587 C CA . ARG B 1 255 ? 18.925 -58.121 39.727 1.000 18.372 252 ARG A CA 1
ATOM 5588 C C . ARG B 1 255 ? 19.471 -58.629 38.381 1.000 17.534 252 ARG A C 1
ATOM 5589 O O . ARG B 1 255 ? 19.200 -57.980 37.343 1.000 13.976 252 ARG A O 1
ATOM 5597 N N . ARG B 1 256 ? 20.081 -59.822 38.333 1.000 15.455 253 ARG A N 1
ATOM 5598 C CA . ARG B 1 256 ? 20.389 -60.454 37.027 1.000 14.660 253 ARG A CA 1
ATOM 5599 C C . ARG B 1 256 ? 19.062 -60.874 36.400 1.000 17.656 253 ARG A C 1
ATOM 5600 O O . ARG B 1 256 ? 18.190 -61.382 37.121 1.000 14.942 253 ARG A O 1
ATOM 5608 N N . LEU B 1 257 ? 18.903 -60.634 35.105 1.000 14.912 254 LEU A N 1
ATOM 5609 C CA . LEU B 1 257 ? 17.662 -60.927 34.358 1.000 14.845 254 LEU A CA 1
ATOM 5610 C C . LEU B 1 257 ? 17.750 -62.328 33.752 1.000 14.157 254 LEU A C 1
ATOM 5611 O O . LEU B 1 257 ? 18.767 -62.628 33.075 1.000 13.667 254 LEU A O 1
ATOM 5616 N N . PHE B 1 258 ? 16.713 -63.142 33.959 1.000 14.804 255 PHE A N 1
ATOM 5617 C CA . PHE B 1 258 ? 16.585 -64.492 33.357 1.000 14.949 255 PHE A CA 1
ATOM 5618 C C . PHE B 1 258 ? 15.285 -64.566 32.580 1.000 15.858 255 PHE A C 1
ATOM 5619 O O . PHE B 1 258 ? 14.263 -64.059 33.066 1.000 18.971 255 PHE A O 1
ATOM 5627 N N . VAL B 1 259 ? 15.368 -65.173 31.401 1.000 16.127 256 VAL A N 1
ATOM 5628 C CA . VAL B 1 259 ? 14.190 -65.503 30.560 1.000 17.172 256 VAL A CA 1
ATOM 5629 C C . VAL B 1 259 ? 14.300 -66.989 30.213 1.000 22.057 256 VAL A C 1
ATOM 5630 O O . VAL B 1 259 ? 15.326 -67.383 29.661 1.000 20.332 256 VAL A O 1
ATOM 5634 N N . ASP B 1 260 ? 13.302 -67.792 30.587 1.000 24.129 257 ASP A N 1
ATOM 5635 C CA . ASP B 1 260 ? 13.306 -69.247 30.287 1.000 26.644 257 ASP A CA 1
ATOM 5636 C C . ASP B 1 260 ? 14.593 -69.854 30.858 1.000 26.177 257 ASP A C 1
ATOM 5637 O O . ASP B 1 260 ? 15.213 -70.673 30.159 1.000 33.886 257 ASP A O 1
ATOM 5642 N N . GLY B 1 261 ? 14.999 -69.376 32.045 1.000 26.179 258 GLY A N 1
ATOM 5643 C CA . GLY B 1 261 ? 16.144 -69.863 32.839 1.000 23.783 258 GLY A CA 1
ATOM 5644 C C . GLY B 1 261 ? 17.487 -69.414 32.284 1.000 25.720 258 GLY A C 1
ATOM 5645 O O . GLY B 1 261 ? 18.521 -69.857 32.824 1.000 25.134 258 GLY A O 1
ATOM 5646 N N . GLN B 1 262 ? 17.499 -68.568 31.244 1.000 20.338 259 GLN A N 1
ATOM 5647 C CA . GLN B 1 262 ? 18.754 -68.130 30.586 1.000 20.190 259 GLN A CA 1
ATOM 5648 C C . GLN B 1 262 ? 19.055 -66.687 30.996 1.000 17.310 259 GLN A C 1
ATOM 5649 O O . GLN B 1 262 ? 18.144 -65.854 30.998 1.000 16.426 259 GLN A O 1
ATOM 5655 N N . GLU B 1 263 ? 20.302 -66.425 31.368 1.000 14.702 260 GLU A N 1
ATOM 5656 C CA . GLU B 1 263 ? 20.745 -65.073 31.780 1.000 14.757 260 GLU A CA 1
ATOM 5657 C C . GLU B 1 263 ? 20.808 -64.163 30.549 1.000 13.516 260 GLU A C 1
ATOM 5658 O O . GLU B 1 263 ? 21.267 -64.597 29.486 1.000 13.213 260 GLU A O 1
ATOM 5664 N N . ILE B 1 264 ? 20.453 -62.893 30.751 1.000 14.027 261 ILE A N 1
ATOM 5665 C CA . ILE B 1 264 ? 20.441 -61.839 29.694 1.000 12.246 261 ILE A CA 1
ATOM 5666 C C . ILE B 1 264 ? 21.567 -60.853 29.978 1.000 12.517 261 ILE A C 1
ATOM 5667 O O . ILE B 1 264 ? 21.542 -60.227 31.029 1.000 13.189 261 ILE A O 1
ATOM 5672 N N . ALA B 1 265 ? 22.503 -60.709 29.040 1.000 12.363 262 ALA A N 1
ATOM 5673 C CA . ALA B 1 265 ? 23.623 -59.756 29.151 1.000 10.732 262 ALA A CA 1
ATOM 5674 C C . ALA B 1 265 ? 23.220 -58.392 28.573 1.000 11.648 262 ALA A C 1
ATOM 5675 O O . ALA B 1 265 ? 23.682 -57.362 29.082 1.000 11.112 262 ALA A O 1
ATOM 5677 N N . VAL B 1 266 ? 22.470 -58.388 27.480 1.000 11.161 263 VAL A N 1
ATOM 5678 C CA . VAL B 1 266 ? 22.139 -57.135 26.749 1.000 10.183 263 VAL A CA 1
ATOM 5679 C C . VAL B 1 266 ? 20.681 -57.199 26.321 1.000 10.682 263 VAL A C 1
ATOM 5680 O O . VAL B 1 266 ? 20.284 -58.221 25.742 1.000 11.903 263 VAL A O 1
ATOM 5684 N N . VAL B 1 267 ? 19.934 -56.138 26.607 1.000 12.386 264 VAL A N 1
ATOM 5685 C CA . VAL B 1 267 ? 18.544 -55.955 26.116 1.000 11.055 264 VAL A CA 1
ATOM 5686 C C . VAL B 1 267 ? 18.614 -54.987 24.945 1.000 10.561 264 VAL A C 1
ATOM 5687 O O . VAL B 1 267 ? 19.009 -53.826 25.160 1.000 11.953 264 VAL A O 1
ATOM 5691 N N . TYR B 1 268 ? 18.295 -55.464 23.747 1.000 10.060 265 TYR A N 1
ATOM 5692 C CA . TYR B 1 268 ? 18.373 -54.673 22.507 1.000 9.709 265 TYR A CA 1
ATOM 5693 C C . TYR B 1 268 ? 16.935 -54.360 22.083 1.000 9.989 265 TYR A C 1
ATOM 5694 O O . TYR B 1 268 ? 16.210 -55.232 21.661 1.000 10.834 265 TYR A O 1
ATOM 5703 N N . PHE B 1 269 ? 16.536 -53.108 22.195 1.000 8.667 266 PHE A N 1
ATOM 5704 C CA . PHE B 1 269 ? 15.141 -52.710 21.918 1.000 10.191 266 PHE A CA 1
ATOM 5705 C C . PHE B 1 269 ? 14.947 -52.523 20.413 1.000 11.394 266 PHE A C 1
ATOM 5706 O O . PHE B 1 269 ? 15.598 -51.657 19.808 1.000 11.427 266 PHE A O 1
ATOM 5714 N N . ARG B 1 270 ? 13.995 -53.264 19.842 1.000 9.608 267 ARG A N 1
ATOM 5715 C CA . ARG B 1 270 ? 13.475 -52.992 18.478 1.000 10.872 267 ARG A CA 1
ATOM 5716 C C . ARG B 1 270 ? 11.953 -52.818 18.574 1.000 11.340 267 ARG A C 1
ATOM 5717 O O . ARG B 1 270 ? 11.249 -52.991 17.570 1.000 14.638 267 ARG A O 1
ATOM 5725 N N . ASP B 1 271 ? 11.502 -52.419 19.753 1.000 11.533 268 ASP A N 1
ATOM 5726 C CA . ASP B 1 271 ? 10.112 -52.033 20.091 1.000 11.228 268 ASP A CA 1
ATOM 5727 C C . ASP B 1 271 ? 10.193 -51.099 21.291 1.000 13.582 268 ASP A C 1
ATOM 5728 O O . ASP B 1 271 ? 11.250 -51.111 21.968 1.000 12.782 268 ASP A O 1
ATOM 5733 N N . GLY B 1 272 ? 9.138 -50.328 21.535 1.000 12.224 269 GLY A N 1
ATOM 5734 C CA . GLY B 1 272 ? 9.046 -49.441 22.707 1.000 13.082 269 GLY A CA 1
ATOM 5735 C C . GLY B 1 272 ? 9.319 -47.984 22.388 1.000 15.335 269 GLY A C 1
ATOM 5736 O O . GLY B 1 272 ? 9.377 -47.180 23.347 1.000 15.502 269 GLY A O 1
ATOM 5737 N N . GLU B 1 273 ? 9.406 -47.629 21.107 1.000 17.172 270 GLU A N 1
ATOM 5738 C CA . GLU B 1 273 ? 9.656 -46.232 20.675 1.000 18.568 270 GLU A CA 1
ATOM 5739 C C . GLU B 1 273 ? 8.345 -45.431 20.640 1.000 21.247 270 GLU A C 1
ATOM 5740 O O . GLU B 1 273 ? 8.444 -44.194 20.639 1.000 21.097 270 GLU A O 1
ATOM 5746 N N . MET B 1 274 ? 7.171 -46.072 20.610 1.000 22.145 271 MET A N 1
ATOM 5747 C CA . MET B 1 274 ? 5.872 -45.339 20.505 1.000 22.794 271 MET A CA 1
ATOM 5748 C C . MET B 1 274 ? 4.888 -45.765 21.583 1.000 25.356 271 MET A C 1
ATOM 5749 O O . MET B 1 274 ? 4.824 -46.945 21.942 1.000 24.008 271 MET A O 1
ATOM 5754 N N . PRO B 1 275 ? 4.036 -44.828 22.067 1.000 22.175 272 PRO A N 1
ATOM 5755 C CA . PRO B 1 275 ? 3.018 -45.132 23.075 1.000 23.544 272 PRO A CA 1
ATOM 5756 C C . PRO B 1 275 ? 2.064 -46.293 22.730 1.000 24.233 272 PRO A C 1
ATOM 5757 O O . PRO B 1 275 ? 1.657 -46.967 23.657 1.000 24.527 272 PRO A O 1
ATOM 5761 N N . ARG B 1 276 ? 1.738 -46.512 21.447 1.000 21.626 273 ARG A N 1
ATOM 5762 C CA . ARG B 1 276 ? 0.715 -47.514 21.032 1.000 25.799 273 ARG A CA 1
ATOM 5763 C C . ARG B 1 276 ? 1.263 -48.928 21.264 1.000 24.755 273 ARG A C 1
ATOM 5764 O O . ARG B 1 276 ? 0.479 -49.878 21.290 1.000 26.060 273 ARG A O 1
ATOM 5772 N N . GLN B 1 277 ? 2.568 -49.048 21.476 1.000 23.345 274 GLN A N 1
ATOM 5773 C CA . GLN B 1 277 ? 3.247 -50.353 21.657 1.000 22.929 274 GLN A CA 1
ATOM 5774 C C . GLN B 1 277 ? 3.131 -50.812 23.112 1.000 22.895 274 GLN A C 1
ATOM 5775 O O . GLN B 1 277 ? 3.535 -51.949 23.389 1.000 22.070 274 GLN A O 1
ATOM 5781 N N . TYR B 1 278 ? 2.560 -49.999 24.006 1.000 23.833 275 TYR A N 1
ATOM 5782 C CA . TYR B 1 278 ? 2.499 -50.331 25.449 1.000 20.583 275 TYR A CA 1
ATOM 5783 C C . TYR B 1 278 ? 1.051 -50.460 25.932 1.000 22.116 275 TYR A C 1
ATOM 5784 O O . TYR B 1 278 ? 0.244 -49.538 25.774 1.000 31.957 275 TYR A O 1
ATOM 5793 N N . SER B 1 279 ? 0.782 -51.594 26.563 1.000 21.827 276 SER A N 1
ATOM 5794 C CA . SER B 1 279 ? -0.280 -51.814 27.573 1.000 18.193 276 SER A CA 1
ATOM 5795 C C . SER B 1 279 ? 0.286 -51.502 28.962 1.000 21.485 276 SER A C 1
ATOM 5796 O O . SER B 1 279 ? 1.514 -51.292 29.067 1.000 19.983 276 SER A O 1
ATOM 5799 N N . LEU B 1 280 ? -0.526 -51.557 30.020 1.000 21.181 277 LEU A N 1
ATOM 5800 C CA . LEU B 1 280 ? 0.005 -51.389 31.402 1.000 20.952 277 LEU A CA 1
ATOM 5801 C C . LEU B 1 280 ? 1.007 -52.518 31.720 1.000 19.642 277 LEU A C 1
ATOM 5802 O O . LEU B 1 280 ? 2.047 -52.209 32.351 1.000 20.758 277 LEU A O 1
ATOM 5807 N N . GLN B 1 281 ? 0.738 -53.758 31.283 1.000 18.204 278 GLN A N 1
ATOM 5808 C CA . GLN B 1 281 ? 1.637 -54.928 31.488 1.000 19.678 278 GLN A CA 1
ATOM 5809 C C . GLN B 1 281 ? 2.966 -54.628 30.780 1.000 16.768 278 GLN A C 1
ATOM 5810 O O . GLN B 1 281 ? 4.016 -54.925 31.359 1.000 15.957 278 GLN A O 1
ATOM 5816 N N . ASN B 1 282 ? 2.933 -54.052 29.582 1.000 16.254 279 ASN A N 1
ATOM 5817 C CA . ASN B 1 282 ? 4.184 -53.779 28.821 1.000 14.853 279 ASN A CA 1
ATOM 5818 C C . ASN B 1 282 ? 5.013 -52.730 29.574 1.000 13.956 279 ASN A C 1
ATOM 5819 O O . ASN B 1 282 ? 6.252 -52.792 29.529 1.000 12.576 279 ASN A O 1
ATOM 5824 N N . TRP B 1 283 ? 4.384 -51.743 30.200 1.000 13.417 280 TRP A N 1
ATOM 5825 C CA . TRP B 1 283 ? 5.126 -50.740 31.011 1.000 14.222 280 TRP A CA 1
ATOM 5826 C C . TRP B 1 283 ? 5.788 -51.441 32.199 1.000 13.847 280 TRP A C 1
ATOM 5827 O O . TRP B 1 283 ? 6.926 -51.109 32.506 1.000 14.702 280 TRP A O 1
ATOM 5838 N N . GLU B 1 284 ? 5.106 -52.386 32.848 1.000 15.419 281 GLU A N 1
ATOM 5839 C CA . GLU B 1 284 ? 5.701 -53.203 33.935 1.000 16.573 281 GLU A CA 1
ATOM 5840 C C . GLU B 1 284 ? 6.942 -53.926 33.406 1.000 13.357 281 GLU A C 1
ATOM 5841 O O . GLU B 1 284 ? 7.968 -53.958 34.113 1.000 13.484 281 GLU A O 1
ATOM 5847 N N . ALA B 1 285 ? 6.834 -54.551 32.247 1.000 13.936 282 ALA A N 1
ATOM 5848 C CA . ALA B 1 285 ? 7.957 -55.287 31.619 1.000 13.159 282 ALA A CA 1
ATOM 5849 C C . ALA B 1 285 ? 9.117 -54.320 31.376 1.000 13.128 282 ALA A C 1
ATOM 5850 O O . ALA B 1 285 ? 10.274 -54.696 31.654 1.000 12.582 282 ALA A O 1
ATOM 5852 N N . ARG B 1 286 ? 8.835 -53.116 30.855 1.000 12.461 283 ARG A N 1
ATOM 5853 C CA . ARG B 1 286 ? 9.898 -52.114 30.561 1.000 11.442 283 ARG A CA 1
ATOM 5854 C C . ARG B 1 286 ? 10.610 -51.769 31.877 1.000 10.464 283 ARG A C 1
ATOM 5855 O O . ARG B 1 286 ? 11.846 -51.720 31.926 1.000 12.767 283 ARG A O 1
ATOM 5863 N N . LEU B 1 287 ? 9.870 -51.631 32.968 1.000 11.567 284 LEU A N 1
ATOM 5864 C CA . LEU B 1 287 ? 10.478 -51.308 34.279 1.000 12.303 284 LEU A CA 1
ATOM 5865 C C . LEU B 1 287 ? 11.356 -52.483 34.738 1.000 12.267 284 LEU A C 1
ATOM 5866 O O . LEU B 1 287 ? 12.479 -52.225 35.188 1.000 12.750 284 LEU A O 1
ATOM 5871 N N . LEU B 1 288 ? 10.865 -53.723 34.614 1.000 13.646 285 LEU A N 1
ATOM 5872 C CA . LEU B 1 288 ? 11.639 -54.925 35.023 1.000 12.650 285 LEU A CA 1
ATOM 5873 C C . LEU B 1 288 ? 12.974 -54.929 34.272 1.000 12.064 285 LEU A C 1
ATOM 5874 O O . LEU B 1 288 ? 14.029 -55.067 34.919 1.000 14.623 285 LEU A O 1
ATOM 5879 N N . LEU B 1 289 ? 12.926 -54.757 32.947 1.000 11.523 286 LEU A N 1
ATOM 5880 C CA . LEU B 1 289 ? 14.156 -54.746 32.121 1.000 11.571 286 LEU A CA 1
ATOM 5881 C C . LEU B 1 289 ? 15.087 -53.630 32.620 1.000 12.120 286 LEU A C 1
ATOM 5882 O O . LEU B 1 289 ? 16.299 -53.859 32.779 1.000 13.008 286 LEU A O 1
ATOM 5887 N N . GLU B 1 290 ? 14.573 -52.435 32.869 1.000 11.390 287 GLU A N 1
ATOM 5888 C CA A GLU B 1 290 ? 15.436 -51.281 33.229 0.500 12.496 287 GLU A CA 1
ATOM 5889 C CA B GLU B 1 290 ? 15.434 -51.283 33.233 0.500 13.063 287 GLU A CA 1
ATOM 5890 C C . GLU B 1 290 ? 16.067 -51.526 34.607 1.000 13.630 287 GLU A C 1
ATOM 5891 O O . GLU B 1 290 ? 17.222 -51.107 34.797 1.000 13.621 287 GLU A O 1
ATOM 5902 N N . ARG B 1 291 ? 15.345 -52.191 35.508 1.000 13.685 288 ARG A N 1
ATOM 5903 C CA . ARG B 1 291 ? 15.848 -52.452 36.886 1.000 13.634 288 ARG A CA 1
ATOM 5904 C C . ARG B 1 291 ? 16.977 -53.488 36.855 1.000 15.692 288 ARG A C 1
ATOM 5905 O O . ARG B 1 291 ? 17.697 -53.589 37.860 1.000 16.599 288 ARG A O 1
ATOM 5913 N N . SER B 1 292 ? 17.090 -54.282 35.780 1.000 13.757 289 SER A N 1
ATOM 5914 C CA . SER B 1 292 ? 17.963 -55.479 35.736 1.000 14.087 289 SER A CA 1
ATOM 5915 C C . SER B 1 292 ? 19.434 -55.061 35.582 1.000 14.036 289 SER A C 1
ATOM 5916 O O . SER B 1 292 ? 19.731 -53.927 35.177 1.000 12.627 289 SER A O 1
ATOM 5919 N N . HIS B 1 293 ? 20.328 -56.000 35.834 1.000 12.242 290 HIS A N 1
ATOM 5920 C CA . HIS B 1 293 ? 21.795 -55.827 35.701 1.000 12.516 290 HIS A CA 1
ATOM 5921 C C . HIS B 1 293 ? 22.207 -55.840 34.221 1.000 11.407 290 HIS A C 1
ATOM 5922 O O . HIS B 1 293 ? 23.395 -55.528 33.914 1.000 12.312 290 HIS A O 1
ATOM 5929 N N . ALA B 1 294 ? 21.327 -56.265 33.306 1.000 11.921 291 ALA A N 1
ATOM 5930 C CA . ALA B 1 294 ? 21.666 -56.348 31.865 1.000 11.210 291 ALA A CA 1
ATOM 5931 C C . ALA B 1 294 ? 21.984 -54.947 31.342 1.000 12.070 291 ALA A C 1
ATOM 5932 O O . ALA B 1 294 ? 21.361 -53.973 31.786 1.000 12.240 291 ALA A O 1
ATOM 5934 N N . ALA B 1 295 ? 22.889 -54.843 30.374 1.000 9.874 292 ALA A N 1
ATOM 5935 C CA . ALA B 1 295 ? 23.052 -53.588 29.602 1.000 10.855 292 ALA A CA 1
ATOM 5936 C C . ALA B 1 295 ? 21.759 -53.363 28.814 1.000 11.039 292 ALA A C 1
ATOM 5937 O O . ALA B 1 295 ? 21.187 -54.359 28.325 1.000 13.108 292 ALA A O 1
ATOM 5939 N N . LYS B 1 296 ? 21.292 -52.121 28.694 1.000 11.801 293 LYS A N 1
ATOM 5940 C CA . LYS B 1 296 ? 20.129 -51.790 27.833 1.000 10.127 293 LYS A CA 1
ATOM 5941 C C . LYS B 1 296 ? 20.615 -50.948 26.652 1.000 11.586 293 LYS A C 1
ATOM 5942 O O . LYS B 1 296 ? 21.421 -50.031 26.824 1.000 10.715 293 LYS A O 1
ATOM 5948 N N . CYS B 1 297 ? 20.109 -51.267 25.470 1.000 11.384 294 CYS A N 1
ATOM 5949 C CA . CYS B 1 297 ? 20.378 -50.524 24.225 1.000 11.941 294 CYS A CA 1
ATOM 5950 C C . CYS B 1 297 ? 19.056 -50.035 23.643 1.000 11.099 294 CYS A C 1
ATOM 5951 O O . CYS B 1 297 ? 18.412 -50.772 22.885 1.000 10.897 294 CYS A O 1
ATOM 5954 N N . PRO B 1 298 ? 18.596 -48.797 23.941 1.000 11.310 295 PRO A N 1
ATOM 5955 C CA . PRO B 1 298 ? 19.222 -47.889 24.906 1.000 10.312 295 PRO A CA 1
ATOM 5956 C C . PRO B 1 298 ? 18.693 -48.077 26.329 1.000 11.145 295 PRO A C 1
ATOM 5957 O O . PRO B 1 298 ? 17.654 -48.689 26.507 1.000 12.415 295 PRO A O 1
ATOM 5961 N N . ASP B 1 299 ? 19.363 -47.466 27.302 1.000 10.622 296 ASP A N 1
ATOM 5962 C CA . ASP B 1 299 ? 18.755 -47.277 28.642 1.000 12.629 296 ASP A CA 1
ATOM 5963 C C . ASP B 1 299 ? 17.661 -46.200 28.537 1.000 12.179 296 ASP A C 1
ATOM 5964 O O . ASP B 1 299 ? 17.541 -45.486 27.504 1.000 10.661 296 ASP A O 1
ATOM 5969 N N . ILE B 1 300 ? 16.795 -46.149 29.542 1.000 12.983 297 ILE A N 1
ATOM 5970 C CA . ILE B 1 300 ? 15.579 -45.288 29.495 1.000 13.922 297 ILE A CA 1
ATOM 5971 C C . ILE B 1 300 ? 16.003 -43.809 29.363 1.000 12.908 297 ILE A C 1
ATOM 5972 O O . ILE B 1 300 ? 15.376 -43.080 28.606 1.000 12.670 297 ILE A O 1
ATOM 5977 N N . ALA B 1 301 ? 17.062 -43.391 30.057 1.000 11.815 298 ALA A N 1
ATOM 5978 C CA . ALA B 1 301 ? 17.535 -41.983 30.015 1.000 12.965 298 ALA A CA 1
ATOM 5979 C C . ALA B 1 301 ? 17.998 -41.645 28.596 1.000 12.047 298 ALA A C 1
ATOM 5980 O O . ALA B 1 301 ? 17.803 -40.512 28.129 1.000 12.564 298 ALA A O 1
ATOM 5982 N N . THR B 1 302 ? 18.578 -42.622 27.897 1.000 11.509 299 THR A N 1
ATOM 5983 C CA . THR B 1 302 ? 19.093 -42.429 26.528 1.000 11.087 299 THR A CA 1
ATOM 5984 C C . THR B 1 302 ? 17.919 -42.363 25.546 1.000 10.555 299 THR A C 1
ATOM 5985 O O . THR B 1 302 ? 17.976 -41.556 24.610 1.000 12.582 299 THR A O 1
ATOM 5989 N N . GLN B 1 303 ? 16.866 -43.138 25.752 1.000 11.271 300 GLN A N 1
ATOM 5990 C CA . GLN B 1 303 ? 15.630 -42.929 24.956 1.000 11.384 300 GLN A CA 1
ATOM 5991 C C . GLN B 1 303 ? 15.135 -41.491 25.161 1.000 11.887 300 GLN A C 1
ATOM 5992 O O . GLN B 1 303 ? 14.835 -40.834 24.147 1.000 12.091 300 GLN A O 1
ATOM 5998 N N . LEU B 1 304 ? 15.084 -41.005 26.402 1.000 11.883 301 LEU A N 1
ATOM 5999 C CA . LEU B 1 304 ? 14.614 -39.615 26.671 1.000 12.996 301 LEU A CA 1
ATOM 6000 C C . LEU B 1 304 ? 15.528 -38.610 25.960 1.000 14.048 301 LEU A C 1
ATOM 6001 O O . LEU B 1 304 ? 15.032 -37.576 25.468 1.000 13.510 301 LEU A O 1
ATOM 6006 N N . ALA B 1 305 ? 16.834 -38.886 25.897 1.000 12.620 302 ALA A N 1
ATOM 6007 C CA . ALA B 1 305 ? 17.838 -38.010 25.249 1.000 15.727 302 ALA A CA 1
ATOM 6008 C C . ALA B 1 305 ? 17.531 -37.795 23.765 1.000 14.764 302 ALA A C 1
ATOM 6009 O O . ALA B 1 305 ? 18.014 -36.808 23.213 1.000 18.094 302 ALA A O 1
ATOM 6011 N N . GLY B 1 306 ? 16.766 -38.680 23.119 1.000 14.108 303 GLY A N 1
ATOM 6012 C CA . GLY B 1 306 ? 16.466 -38.602 21.688 1.000 16.440 303 GLY A CA 1
ATOM 6013 C C . GLY B 1 306 ? 15.163 -37.889 21.391 1.000 17.046 303 GLY A C 1
ATOM 6014 O O . GLY B 1 306 ? 14.822 -37.778 20.198 1.000 18.853 303 GLY A O 1
ATOM 6015 N N . THR B 1 307 ? 14.423 -37.453 22.410 1.000 14.272 304 THR A N 1
ATOM 6016 C CA . THR B 1 307 ? 13.067 -36.865 22.238 1.000 14.004 304 THR A CA 1
ATOM 6017 C C . THR B 1 307 ? 13.160 -35.417 21.725 1.000 13.893 304 THR A C 1
ATOM 6018 O O . THR B 1 307 ? 14.233 -34.779 21.853 1.000 14.219 304 THR A O 1
ATOM 6022 N N . LYS B 1 308 ? 12.057 -34.949 21.138 1.000 13.400 305 LYS A N 1
ATOM 6023 C CA . LYS B 1 308 ? 11.952 -33.627 20.484 1.000 15.171 305 LYS A CA 1
ATOM 6024 C C . LYS B 1 308 ? 12.236 -32.517 21.490 1.000 13.281 305 LYS A C 1
ATOM 6025 O O . LYS B 1 308 ? 12.896 -31.558 21.139 1.000 15.218 305 LYS A O 1
ATOM 6031 N N . LYS B 1 309 ? 11.710 -32.614 22.703 1.000 13.004 306 LYS A N 1
ATOM 6032 C CA . LYS B 1 309 ? 11.893 -31.532 23.680 1.000 13.869 306 LYS A CA 1
ATOM 6033 C C . LYS B 1 309 ? 13.376 -31.409 24.046 1.000 12.335 306 LYS A C 1
ATOM 6034 O O . LYS B 1 309 ? 13.847 -30.301 24.203 1.000 15.558 306 LYS A O 1
ATOM 6040 N N . VAL B 1 310 ? 14.092 -32.512 24.207 1.000 13.319 307 VAL A N 1
ATOM 6041 C CA . VAL B 1 310 ? 15.552 -32.463 24.508 1.000 11.620 307 VAL A CA 1
ATOM 6042 C C . VAL B 1 310 ? 16.273 -31.865 23.297 1.000 11.545 307 VAL A C 1
ATOM 6043 O O . VAL B 1 310 ? 17.126 -30.999 23.481 1.000 12.931 307 VAL A O 1
ATOM 6047 N N . GLN B 1 311 ? 15.921 -32.296 22.090 1.000 12.060 308 GLN A N 1
ATOM 6048 C CA . GLN B 1 311 ? 16.507 -31.735 20.840 1.000 11.628 308 GLN A CA 1
ATOM 6049 C C . GLN B 1 311 ? 16.417 -30.197 20.841 1.000 13.989 308 GLN A C 1
ATOM 6050 O O . GLN B 1 311 ? 17.417 -29.525 20.571 1.000 12.015 308 GLN A O 1
ATOM 6056 N N . GLN B 1 312 ? 15.249 -29.651 21.145 1.000 11.908 309 GLN A N 1
ATOM 6057 C CA . GLN B 1 312 ? 15.054 -28.185 21.140 1.000 12.484 309 GLN A CA 1
ATOM 6058 C C . GLN B 1 312 ? 15.883 -27.562 22.276 1.000 12.422 309 GLN A C 1
ATOM 6059 O O . GLN B 1 312 ? 16.545 -26.549 22.023 1.000 13.307 309 GLN A O 1
ATOM 6065 N N . GLU B 1 313 ? 15.842 -28.129 23.483 1.000 13.020 310 GLU A N 1
ATOM 6066 C CA . GLU B 1 313 ? 16.538 -27.495 24.641 1.000 15.088 310 GLU A CA 1
ATOM 6067 C C . GLU B 1 313 ? 18.052 -27.515 24.390 1.000 13.337 310 GLU A C 1
ATOM 6068 O O . GLU B 1 313 ? 18.738 -26.576 24.820 1.000 13.203 310 GLU A O 1
ATOM 6074 N N . LEU B 1 314 ? 18.558 -28.526 23.689 1.000 13.312 311 LEU A N 1
ATOM 6075 C CA . LEU B 1 314 ? 20.007 -28.640 23.373 1.000 14.455 311 LEU A CA 1
ATOM 6076 C C . LEU B 1 314 ? 20.474 -27.459 22.512 1.000 14.227 311 LEU A C 1
ATOM 6077 O O . LEU B 1 314 ? 21.705 -27.216 22.472 1.000 12.761 311 LEU A O 1
ATOM 6082 N N . SER B 1 315 ? 19.580 -26.755 21.813 1.000 13.685 312 SER A N 1
ATOM 6083 C CA . SER B 1 315 ? 19.960 -25.605 20.951 1.000 12.461 312 SER A CA 1
ATOM 6084 C C . SER B 1 315 ? 20.031 -24.296 21.747 1.000 13.666 312 SER A C 1
ATOM 6085 O O . SER B 1 315 ? 20.474 -23.293 21.183 1.000 15.225 312 SER A O 1
ATOM 6088 N N . ARG B 1 316 ? 19.605 -24.278 23.010 1.000 14.381 313 ARG A N 1
ATOM 6089 C CA . ARG B 1 316 ? 19.661 -23.036 23.825 1.000 14.578 313 ARG A CA 1
ATOM 6090 C C . ARG B 1 316 ? 21.103 -22.568 23.932 1.000 16.030 313 ARG A C 1
ATOM 6091 O O . ARG B 1 316 ? 22.017 -23.368 24.082 1.000 14.283 313 ARG A O 1
ATOM 6099 N N . PRO B 1 317 ? 21.342 -21.242 23.910 1.000 14.761 314 PRO A N 1
ATOM 6100 C CA . PRO B 1 317 ? 22.693 -20.713 24.032 1.000 15.376 314 PRO A CA 1
ATOM 6101 C C . PRO B 1 317 ? 23.383 -21.265 25.282 1.000 15.457 314 PRO A C 1
ATOM 6102 O O . PRO B 1 317 ? 22.761 -21.273 26.351 1.000 14.886 314 PRO A O 1
ATOM 6106 N N . GLY B 1 318 ? 24.620 -21.742 25.111 1.000 15.138 315 GLY A N 1
ATOM 6107 C CA . GLY B 1 318 ? 25.453 -22.288 26.199 1.000 16.108 315 GLY A CA 1
ATOM 6108 C C . GLY B 1 318 ? 25.079 -23.700 26.630 1.000 16.227 315 GLY A C 1
ATOM 6109 O O . GLY B 1 318 ? 25.782 -24.244 27.489 1.000 16.221 315 GLY A O 1
ATOM 6110 N N . MET B 1 319 ? 24.032 -24.320 26.081 1.000 15.078 316 MET A N 1
ATOM 6111 C CA . MET B 1 319 ? 23.579 -25.636 26.593 1.000 15.728 316 MET A CA 1
ATOM 6112 C C . MET B 1 319 ? 24.585 -26.726 26.212 1.000 15.348 316 MET A C 1
ATOM 6113 O O . MET B 1 319 ? 24.901 -27.541 27.083 1.000 15.341 316 MET A O 1
ATOM 6118 N N . LEU B 1 320 ? 25.028 -26.778 24.955 1.000 13.973 317 LEU A N 1
ATOM 6119 C CA . LEU B 1 320 ? 26.031 -27.782 24.514 1.000 14.939 317 LEU A CA 1
ATOM 6120 C C . LEU B 1 320 ? 27.277 -27.670 25.391 1.000 14.922 317 LEU A C 1
ATOM 6121 O O . LEU B 1 320 ? 27.807 -28.722 25.781 1.000 14.638 317 LEU A O 1
ATOM 6126 N N . GLU B 1 321 ? 27.720 -26.443 25.679 1.000 14.661 318 GLU A N 1
ATOM 6127 C CA . GLU B 1 321 ? 28.957 -26.202 26.467 1.000 15.653 318 GLU A CA 1
ATOM 6128 C C . GLU B 1 321 ? 28.786 -26.770 27.880 1.000 15.739 318 GLU A C 1
ATOM 6129 O O . GLU B 1 321 ? 29.800 -27.215 28.459 1.000 18.338 318 GLU A O 1
ATOM 6135 N N . MET B 1 322 ? 27.587 -26.675 28.450 1.000 15.224 319 MET A N 1
ATOM 6136 C CA . MET B 1 322 ? 27.286 -27.216 29.801 1.000 17.905 319 MET A CA 1
ATOM 6137 C C . MET B 1 322 ? 27.389 -28.743 29.786 1.000 18.259 319 MET A C 1
ATOM 6138 O O . MET B 1 322 ? 27.902 -29.307 30.762 1.000 20.730 319 MET A O 1
ATOM 6143 N N . LEU B 1 323 ? 26.903 -29.387 28.725 1.000 15.254 320 LEU A N 1
ATOM 6144 C CA . LEU B 1 323 ? 26.843 -30.871 28.646 1.000 16.420 320 LEU A CA 1
ATOM 6145 C C . LEU B 1 323 ? 28.198 -31.461 28.246 1.000 17.018 320 LEU A C 1
ATOM 6146 O O . LEU B 1 323 ? 28.511 -32.571 28.716 1.000 17.154 320 LEU A O 1
ATOM 6151 N N . LEU B 1 324 ? 28.970 -30.744 27.434 1.000 16.046 321 LEU A N 1
ATOM 6152 C CA . LEU B 1 324 ? 30.283 -31.167 26.896 1.000 15.808 321 LEU A CA 1
ATOM 6153 C C . LEU B 1 324 ? 31.327 -30.111 27.235 1.000 15.728 321 LEU A C 1
ATOM 6154 O O . LEU B 1 324 ? 31.843 -29.441 26.357 1.000 16.769 321 LEU A O 1
ATOM 6159 N N . PRO B 1 325 ? 31.652 -29.910 28.523 1.000 15.982 322 PRO A N 1
ATOM 6160 C CA . PRO B 1 325 ? 32.597 -28.858 28.897 1.000 17.223 322 PRO A CA 1
ATOM 6161 C C . PRO B 1 325 ? 34.000 -29.105 28.313 1.000 18.163 322 PRO A C 1
ATOM 6162 O O . PRO B 1 325 ? 34.412 -30.250 28.245 1.000 19.913 322 PRO A O 1
ATOM 6166 N N . GLY B 1 326 ? 34.689 -28.026 27.931 1.000 18.701 323 GLY A N 1
ATOM 6167 C CA . GLY B 1 326 ? 36.053 -28.047 27.374 1.000 20.334 323 GLY A CA 1
ATOM 6168 C C . GLY B 1 326 ? 36.148 -28.788 26.056 1.000 23.844 323 GLY A C 1
ATOM 6169 O O . GLY B 1 326 ? 37.197 -29.394 25.810 1.000 21.136 323 GLY A O 1
ATOM 6170 N N . GLN B 1 327 ? 35.087 -28.770 25.236 1.000 18.724 324 GLN A N 1
ATOM 6171 C CA . GLN B 1 327 ? 35.053 -29.473 23.927 1.000 17.787 324 GLN A CA 1
ATOM 6172 C C . GLN B 1 327 ? 34.560 -28.518 22.849 1.000 18.612 324 GLN A C 1
ATOM 6173 O O . GLN B 1 327 ? 33.555 -28.786 22.195 1.000 17.764 324 GLN A O 1
ATOM 6179 N N . PRO B 1 328 ? 35.274 -27.392 22.606 1.000 19.771 325 PRO A N 1
ATOM 6180 C CA . PRO B 1 328 ? 34.811 -26.362 21.676 1.000 19.285 325 PRO A CA 1
ATOM 6181 C C . PRO B 1 328 ? 34.674 -26.831 20.222 1.000 17.556 325 PRO A C 1
ATOM 6182 O O . PRO B 1 328 ? 33.726 -26.411 19.576 1.000 17.819 325 PRO A O 1
ATOM 6186 N N . GLU B 1 329 ? 35.568 -27.692 19.737 1.000 18.486 326 GLU A N 1
ATOM 6187 C CA . GLU B 1 329 ? 35.505 -28.186 18.336 1.000 19.145 326 GLU A CA 1
ATOM 6188 C C . GLU B 1 329 ? 34.301 -29.118 18.161 1.000 17.330 326 GLU A C 1
ATOM 6189 O O . GLU B 1 329 ? 33.600 -28.997 17.146 1.000 17.046 326 GLU A O 1
ATOM 6195 N N . ALA B 1 330 ? 34.022 -29.977 19.132 1.000 17.297 327 ALA A N 1
ATOM 6196 C CA . ALA B 1 330 ? 32.831 -30.858 19.102 1.000 16.089 327 ALA A CA 1
ATOM 6197 C C . ALA B 1 330 ? 31.581 -29.977 19.152 1.000 14.672 327 ALA A C 1
ATOM 6198 O O . ALA B 1 330 ? 30.641 -30.206 18.376 1.000 14.857 327 ALA A O 1
ATOM 6200 N N . VAL B 1 331 ? 31.553 -29.004 20.055 1.000 14.146 328 VAL A N 1
ATOM 6201 C CA . VAL B 1 331 ? 30.358 -28.129 20.216 1.000 14.452 328 VAL A CA 1
ATOM 6202 C C . VAL B 1 331 ? 30.107 -27.424 18.883 1.000 13.370 328 VAL A C 1
ATOM 6203 O O . VAL B 1 331 ? 28.938 -27.318 18.492 1.000 12.856 328 VAL A O 1
ATOM 6207 N N . ALA B 1 332 ? 31.152 -26.960 18.198 1.000 15.046 329 ALA A N 1
ATOM 6208 C CA . ALA B 1 332 ? 30.971 -26.211 16.928 1.000 17.567 329 ALA A CA 1
ATOM 6209 C C . ALA B 1 332 ? 30.422 -27.149 15.843 1.000 15.702 329 ALA A C 1
ATOM 6210 O O . ALA B 1 332 ? 29.517 -26.747 15.103 1.000 15.141 329 ALA A O 1
ATOM 6212 N N . ARG B 1 333 ? 30.951 -28.364 15.753 1.000 14.671 330 ARG A N 1
ATOM 6213 C CA . ARG B 1 333 ? 30.468 -29.351 14.752 1.000 13.874 330 ARG A CA 1
ATOM 6214 C C . ARG B 1 333 ? 28.993 -29.670 15.016 1.000 12.336 330 ARG A C 1
ATOM 6215 O O . ARG B 1 333 ? 28.236 -29.739 14.031 1.000 13.527 330 ARG A O 1
ATOM 6223 N N . LEU B 1 334 ? 28.608 -29.859 16.286 1.000 12.785 331 LEU A N 1
ATOM 6224 C CA . LEU B 1 334 ? 27.207 -30.164 16.670 1.000 12.693 331 LEU A CA 1
ATOM 6225 C C . LEU B 1 334 ? 26.327 -28.974 16.303 1.000 14.130 331 LEU A C 1
ATOM 6226 O O . LEU B 1 334 ? 25.326 -29.142 15.600 1.000 12.146 331 LEU A O 1
ATOM 6231 N N . ARG B 1 335 ? 26.697 -27.782 16.759 1.000 13.000 332 ARG A N 1
ATOM 6232 C CA . ARG B 1 335 ? 25.838 -26.598 16.603 1.000 13.295 332 ARG A CA 1
ATOM 6233 C C . ARG B 1 335 ? 25.655 -26.283 15.115 1.000 12.425 332 ARG A C 1
ATOM 6234 O O . ARG B 1 335 ? 24.560 -25.841 14.731 1.000 14.379 332 ARG A O 1
ATOM 6242 N N . ALA B 1 336 ? 26.671 -26.514 14.285 1.000 12.867 333 ALA A N 1
ATOM 6243 C CA . ALA B 1 336 ? 26.583 -26.246 12.827 1.000 12.440 333 ALA A CA 1
ATOM 6244 C C . ALA B 1 336 ? 25.385 -26.987 12.225 1.000 12.727 333 ALA A C 1
ATOM 6245 O O . ALA B 1 336 ? 24.810 -26.521 11.220 1.000 13.598 333 ALA A O 1
ATOM 6247 N N . THR B 1 337 ? 25.016 -28.145 12.773 1.000 13.256 334 THR A N 1
ATOM 6248 C CA . THR B 1 337 ? 23.933 -28.966 12.174 1.000 11.753 334 THR A CA 1
ATOM 6249 C C . THR B 1 337 ? 22.558 -28.556 12.714 1.000 13.258 334 THR A C 1
ATOM 6250 O O . THR B 1 337 ? 21.561 -29.072 12.207 1.000 12.959 334 THR A O 1
ATOM 6254 N N . PHE B 1 338 ? 22.472 -27.644 13.681 1.000 13.207 335 PHE A N 1
ATOM 6255 C CA . PHE B 1 338 ? 21.171 -27.295 14.292 1.000 13.384 335 PHE A CA 1
ATOM 6256 C C . PHE B 1 338 ? 20.422 -26.321 13.384 1.000 15.026 335 PHE A C 1
ATOM 6257 O O . PHE B 1 338 ? 20.936 -25.242 13.025 1.000 15.382 335 PHE A O 1
ATOM 6265 N N . ALA B 1 339 ? 19.194 -26.699 13.045 1.000 14.172 336 ALA A N 1
ATOM 6266 C CA . ALA B 1 339 ? 18.215 -25.788 12.418 1.000 15.647 336 ALA A CA 1
ATOM 6267 C C . ALA B 1 339 ? 17.474 -25.036 13.533 1.000 14.863 336 ALA A C 1
ATOM 6268 O O . ALA B 1 339 ? 17.739 -25.287 14.730 1.000 14.076 336 ALA A O 1
ATOM 6270 N N . GLY B 1 340 ? 16.590 -24.105 13.167 1.000 16.962 337 GLY A N 1
ATOM 6271 C CA . GLY B 1 340 ? 15.729 -23.389 14.131 1.000 15.767 337 GLY A CA 1
ATOM 6272 C C . GLY B 1 340 ? 14.852 -24.354 14.916 1.000 14.749 337 GLY A C 1
ATOM 6273 O O . GLY B 1 340 ? 14.144 -25.167 14.304 1.000 14.533 337 GLY A O 1
ATOM 6274 N N . LEU B 1 341 ? 14.938 -24.320 16.247 1.000 14.799 338 LEU A N 1
ATOM 6275 C CA . LEU B 1 341 ? 14.144 -25.170 17.154 1.000 13.649 338 LEU A CA 1
ATOM 6276 C C . LEU B 1 341 ? 13.563 -24.279 18.240 1.000 14.509 338 LEU A C 1
ATOM 6277 O O . LEU B 1 341 ? 14.339 -23.590 18.916 1.000 15.599 338 LEU A O 1
ATOM 6282 N N . TYR B 1 342 ? 12.250 -24.342 18.428 1.000 14.340 339 TYR A N 1
ATOM 6283 C CA . TYR B 1 342 ? 11.504 -23.373 19.255 1.000 15.352 339 TYR A CA 1
ATOM 6284 C C . TYR B 1 342 ? 10.628 -24.088 20.270 1.000 18.272 339 TYR A C 1
ATOM 6285 O O . TYR B 1 342 ? 9.813 -24.944 19.904 1.000 15.974 339 TYR A O 1
ATOM 6294 N N . SER B 1 343 ? 10.768 -23.672 21.532 1.000 14.920 340 SER A N 1
ATOM 6295 C CA . SER B 1 343 ? 9.880 -24.098 22.635 1.000 16.049 340 SER A CA 1
ATOM 6296 C C . SER B 1 343 ? 8.479 -23.583 22.331 1.000 14.516 340 SER A C 1
ATOM 6297 O O . SER B 1 343 ? 8.368 -22.447 21.865 1.000 17.766 340 SER A O 1
ATOM 6300 N N . LEU B 1 344 ? 7.459 -24.379 22.647 1.000 16.064 341 LEU A N 1
ATOM 6301 C CA . LEU B 1 344 ? 6.050 -23.918 22.617 1.000 16.033 341 LEU A CA 1
ATOM 6302 C C . LEU B 1 344 ? 5.498 -23.936 24.040 1.000 19.102 341 LEU A C 1
ATOM 6303 O O . LEU B 1 344 ? 4.284 -23.757 24.181 1.000 21.196 341 LEU A O 1
ATOM 6308 N N . ASP B 1 345 ? 6.356 -24.071 25.056 1.000 18.826 342 ASP A N 1
ATOM 6309 C CA . ASP B 1 345 ? 5.905 -24.065 26.474 1.000 22.679 342 ASP A CA 1
ATOM 6310 C C . ASP B 1 345 ? 5.206 -22.731 26.781 1.000 21.030 342 ASP A C 1
ATOM 6311 O O . ASP B 1 345 ? 5.420 -21.722 26.086 1.000 19.006 342 ASP A O 1
ATOM 6316 N N . VAL B 1 346 ? 4.352 -22.732 27.803 1.000 23.271 343 VAL A N 1
ATOM 6317 C CA . VAL B 1 346 ? 3.697 -21.510 28.350 1.000 23.216 343 VAL A CA 1
ATOM 6318 C C . VAL B 1 346 ? 4.757 -20.425 28.562 1.000 23.751 343 VAL A C 1
ATOM 6319 O O . VAL B 1 346 ? 5.796 -20.768 29.098 1.000 23.900 343 VAL A O 1
ATOM 6323 N N . GLY B 1 347 ? 4.453 -19.186 28.166 1.000 26.718 344 GLY A N 1
ATOM 6324 C CA . GLY B 1 347 ? 5.328 -18.007 28.321 1.000 31.962 344 GLY A CA 1
ATOM 6325 C C . GLY B 1 347 ? 5.440 -17.204 27.034 1.000 29.327 344 GLY A C 1
ATOM 6326 O O . GLY B 1 347 ? 5.040 -17.699 25.987 1.000 26.692 344 GLY A O 1
ATOM 6327 N N . GLU B 1 348 ? 5.991 -15.993 27.119 1.000 30.601 345 GLU A N 1
ATOM 6328 C CA . GLU B 1 348 ? 6.105 -15.014 26.003 1.000 26.743 345 GLU A CA 1
ATOM 6329 C C . GLU B 1 348 ? 6.819 -15.665 24.812 1.000 24.829 345 GLU A C 1
ATOM 6330 O O . GLU B 1 348 ? 6.342 -15.510 23.683 1.000 25.252 345 GLU A O 1
ATOM 6336 N N . GLU B 1 349 ? 7.916 -16.366 25.056 1.000 21.059 346 GLU A N 1
ATOM 6337 C CA . GLU B 1 349 ? 8.739 -16.968 23.981 1.000 26.168 346 GLU A CA 1
ATOM 6338 C C . GLU B 1 349 ? 7.937 -17.980 23.149 1.000 23.672 346 GLU A C 1
ATOM 6339 O O . GLU B 1 349 ? 8.012 -17.908 21.902 1.000 21.371 346 GLU A O 1
ATOM 6345 N N . GLY B 1 350 ? 7.303 -18.943 23.815 1.000 22.087 347 GLY A N 1
ATOM 6346 C CA . GLY B 1 350 ? 6.358 -19.874 23.168 1.000 17.881 347 GLY A CA 1
ATOM 6347 C C . GLY B 1 350 ? 5.245 -19.099 22.497 1.000 16.097 347 GLY A C 1
ATOM 6348 O O . GLY B 1 350 ? 4.875 -19.441 21.379 1.000 16.513 347 GLY A O 1
ATOM 6349 N N . ASP B 1 351 ? 4.727 -18.046 23.146 1.000 17.229 348 ASP A N 1
ATOM 6350 C CA . ASP B 1 351 ? 3.723 -17.154 22.516 1.000 19.170 348 ASP A CA 1
ATOM 6351 C C . ASP B 1 351 ? 4.303 -16.552 21.229 1.000 17.357 348 ASP A C 1
ATOM 6352 O O . ASP B 1 351 ? 3.556 -16.440 20.234 1.000 20.885 348 ASP A O 1
ATOM 6357 N N . GLN B 1 352 ? 5.566 -16.126 21.271 1.000 18.340 349 GLN A N 1
ATOM 6358 C CA . GLN B 1 352 ? 6.230 -15.476 20.107 1.000 19.646 349 GLN A CA 1
ATOM 6359 C C . GLN B 1 352 ? 6.347 -16.499 18.966 1.000 17.346 349 GLN A C 1
ATOM 6360 O O . GLN B 1 352 ? 6.052 -16.136 17.806 1.000 18.434 349 GLN A O 1
ATOM 6366 N N . ALA B 1 353 ? 6.767 -17.729 19.264 1.000 18.034 350 ALA A N 1
ATOM 6367 C CA . ALA B 1 353 ? 6.891 -18.811 18.263 1.000 17.224 350 ALA A CA 1
ATOM 6368 C C . ALA B 1 353 ? 5.512 -19.098 17.654 1.000 15.070 350 ALA A C 1
ATOM 6369 O O . ALA B 1 353 ? 5.412 -19.209 16.412 1.000 16.121 350 ALA A O 1
ATOM 6371 N N . ILE B 1 354 ? 4.481 -19.220 18.488 1.000 14.921 351 ILE A N 1
ATOM 6372 C CA . ILE B 1 354 ? 3.097 -19.475 18.003 1.000 15.035 351 ILE A CA 1
ATOM 6373 C C . ILE B 1 354 ? 2.685 -18.345 17.054 1.000 14.804 351 ILE A C 1
ATOM 6374 O O . ILE B 1 354 ? 2.183 -18.611 15.943 1.000 15.555 351 ILE A O 1
ATOM 6379 N N . ALA B 1 355 ? 2.904 -17.101 17.451 1.000 15.644 352 ALA A N 1
ATOM 6380 C CA . ALA B 1 355 ? 2.510 -15.929 16.650 1.000 17.298 352 ALA A CA 1
ATOM 6381 C C . ALA B 1 355 ? 3.281 -15.933 15.333 1.000 16.716 352 ALA A C 1
ATOM 6382 O O . ALA B 1 355 ? 2.680 -15.612 14.296 1.000 19.119 352 ALA A O 1
ATOM 6384 N N . GLU B 1 356 ? 4.578 -16.260 15.355 1.000 16.633 353 GLU A N 1
ATOM 6385 C CA A GLU B 1 356 ? 5.406 -16.258 14.119 0.500 17.267 353 GLU A CA 1
ATOM 6386 C CA B GLU B 1 356 ? 5.407 -16.259 14.120 0.500 18.281 353 GLU A CA 1
ATOM 6387 C C . GLU B 1 356 ? 4.852 -17.298 13.136 1.000 17.997 353 GLU A C 1
ATOM 6388 O O . GLU B 1 356 ? 4.745 -16.971 11.932 1.000 18.512 353 GLU A O 1
ATOM 6399 N N . ALA B 1 357 ? 4.517 -18.498 13.621 1.000 16.374 354 ALA A N 1
ATOM 6400 C CA . ALA B 1 357 ? 4.026 -19.609 12.775 1.000 16.141 354 ALA A CA 1
ATOM 6401 C C . ALA B 1 357 ? 2.611 -19.302 12.270 1.000 17.869 354 ALA A C 1
ATOM 6402 O O . ALA B 1 357 ? 2.314 -19.648 11.106 1.000 18.871 354 ALA A O 1
ATOM 6404 N N . LEU B 1 358 ? 1.746 -18.714 13.105 1.000 17.269 355 LEU A N 1
ATOM 6405 C CA . LEU B 1 358 ? 0.370 -18.369 12.669 1.000 17.236 355 LEU A CA 1
ATOM 6406 C C . LEU B 1 358 ? 0.473 -17.386 11.500 1.000 19.053 355 LEU A C 1
ATOM 6407 O O . LEU B 1 358 ? -0.335 -17.506 10.560 1.000 21.084 355 LEU A O 1
ATOM 6412 N N . ALA B 1 359 ? 1.401 -16.427 11.598 1.000 19.693 356 ALA A N 1
ATOM 6413 C CA . ALA B 1 359 ? 1.534 -15.292 10.657 1.000 20.307 356 ALA A CA 1
ATOM 6414 C C . ALA B 1 359 ? 2.287 -15.729 9.392 1.000 21.064 356 ALA A C 1
ATOM 6415 O O . ALA B 1 359 ? 2.003 -15.164 8.334 1.000 23.353 356 ALA A O 1
ATOM 6417 N N . ALA B 1 360 ? 3.234 -16.670 9.506 1.000 21.297 357 ALA A N 1
ATOM 6418 C CA . ALA B 1 360 ? 4.069 -17.130 8.370 1.000 21.938 357 ALA A CA 1
ATOM 6419 C C . ALA B 1 360 ? 4.249 -18.642 8.442 1.000 23.598 357 ALA A C 1
ATOM 6420 O O . ALA B 1 360 ? 5.335 -19.126 8.762 1.000 24.522 357 ALA A O 1
ATOM 6422 N N . PRO B 1 361 ? 3.181 -19.429 8.168 1.000 20.893 358 PRO A N 1
ATOM 6423 C CA . PRO B 1 361 ? 3.203 -20.874 8.373 1.000 21.690 358 PRO A CA 1
ATOM 6424 C C . PRO B 1 361 ? 4.154 -21.626 7.432 1.000 22.361 358 PRO A C 1
ATOM 6425 O O . PRO B 1 361 ? 4.595 -22.694 7.816 1.000 22.864 358 PRO A O 1
ATOM 6429 N N . SER B 1 362 ? 4.491 -21.043 6.275 1.000 24.463 359 SER A N 1
ATOM 6430 C CA . SER B 1 362 ? 5.372 -21.679 5.257 1.000 22.283 359 SER A CA 1
ATOM 6431 C C . SER B 1 362 ? 6.768 -21.967 5.839 1.000 23.654 359 SER A C 1
ATOM 6432 O O . SER B 1 362 ? 7.463 -22.830 5.266 1.000 24.917 359 SER A O 1
ATOM 6435 N N . ARG B 1 363 ? 7.188 -21.269 6.905 1.000 21.107 360 ARG A N 1
ATOM 6436 C CA . ARG B 1 363 ? 8.587 -21.322 7.408 1.000 23.211 360 ARG A CA 1
ATOM 6437 C C . ARG B 1 363 ? 8.769 -22.423 8.470 1.000 20.556 360 ARG A C 1
ATOM 6438 O O . ARG B 1 363 ? 9.932 -22.677 8.854 1.000 20.324 360 ARG A O 1
ATOM 6446 N N . PHE B 1 364 ? 7.691 -23.059 8.939 1.000 16.321 361 PHE A N 1
ATOM 6447 C CA . PHE B 1 364 ? 7.731 -23.882 10.173 1.000 18.378 361 PHE A CA 1
ATOM 6448 C C . PHE B 1 364 ? 7.048 -25.229 9.980 1.000 17.811 361 PHE A C 1
ATOM 6449 O O . PHE B 1 364 ? 6.209 -25.393 9.087 1.000 20.350 361 PHE A O 1
ATOM 6457 N N . VAL B 1 365 ? 7.403 -26.148 10.873 1.000 16.196 362 VAL A N 1
ATOM 6458 C CA . VAL B 1 365 ? 6.735 -27.462 11.061 1.000 16.921 362 VAL A CA 1
ATOM 6459 C C . VAL B 1 365 ? 6.475 -27.638 12.551 1.000 17.945 362 VAL A C 1
ATOM 6460 O O . VAL B 1 365 ? 7.372 -27.324 13.366 1.000 17.737 362 VAL A O 1
ATOM 6464 N N . LEU B 1 366 ? 5.271 -28.090 12.893 1.000 16.603 363 LEU A N 1
ATOM 6465 C CA . LEU B 1 366 ? 4.855 -28.400 14.281 1.000 15.853 363 LEU A CA 1
ATOM 6466 C C . LEU B 1 366 ? 5.045 -29.893 14.536 1.000 16.310 363 LEU A C 1
ATOM 6467 O O . LEU B 1 366 ? 4.440 -30.711 13.817 1.000 19.069 363 LEU A O 1
ATOM 6472 N N . LYS B 1 367 ? 5.848 -30.223 15.546 1.000 14.772 364 LYS A N 1
ATOM 6473 C CA . LYS B 1 367 ? 6.223 -31.624 15.828 1.000 15.657 364 LYS A CA 1
ATOM 6474 C C . LYS B 1 367 ? 5.810 -32.013 17.235 1.000 16.394 364 LYS A C 1
ATOM 6475 O O . LYS B 1 367 ? 6.239 -31.405 18.224 1.000 17.426 364 LYS A O 1
ATOM 6481 N N . PRO B 1 368 ? 5.027 -33.101 17.390 1.000 18.117 365 PRO A N 1
ATOM 6482 C CA . PRO B 1 368 ? 4.756 -33.648 18.714 1.000 17.988 365 PRO A CA 1
ATOM 6483 C C . PRO B 1 368 ? 5.968 -34.332 19.360 1.000 19.674 365 PRO A C 1
ATOM 6484 O O . PRO B 1 368 ? 6.825 -34.859 18.652 1.000 20.758 365 PRO A O 1
ATOM 6488 N N . GLN B 1 369 ? 6.012 -34.245 20.691 1.000 17.967 366 GLN A N 1
ATOM 6489 C CA . GLN B 1 369 ? 6.912 -35.016 21.581 1.000 21.012 366 GLN A CA 1
ATOM 6490 C C . GLN B 1 369 ? 6.589 -36.506 21.414 1.000 21.843 366 GLN A C 1
ATOM 6491 O O . GLN B 1 369 ? 7.517 -37.305 21.398 1.000 27.483 366 GLN A O 1
ATOM 6497 N N . ARG B 1 370 ? 5.301 -36.853 21.327 1.000 27.510 367 ARG A N 1
ATOM 6498 C CA . ARG B 1 370 ? 4.852 -38.267 21.179 1.000 35.510 367 ARG A CA 1
ATOM 6499 C C . ARG B 1 370 ? 4.947 -38.665 19.700 1.000 31.098 367 ARG A C 1
ATOM 6500 O O . ARG B 1 370 ? 4.214 -38.068 18.895 1.000 41.099 367 ARG A O 1
ATOM 6508 N N . ASN B 1 375 ? 3.484 -37.701 12.386 1.000 58.703 372 ASN A N 1
ATOM 6509 C CA . ASN B 1 375 ? 2.406 -36.876 13.004 1.000 49.239 372 ASN A CA 1
ATOM 6510 C C . ASN B 1 375 ? 2.778 -35.381 12.977 1.000 39.534 372 ASN A C 1
ATOM 6511 O O . ASN B 1 375 ? 2.161 -34.602 13.735 1.000 35.649 372 ASN A O 1
ATOM 6516 N N . ASN B 1 376 ? 3.714 -34.979 12.112 1.000 28.006 373 ASN A N 1
ATOM 6517 C CA . ASN B 1 376 ? 4.167 -33.566 12.002 1.000 25.984 373 ASN A CA 1
ATOM 6518 C C . ASN B 1 376 ? 3.136 -32.769 11.208 1.000 27.533 373 ASN A C 1
ATOM 6519 O O . ASN B 1 376 ? 2.603 -33.306 10.222 1.000 25.368 373 ASN A O 1
ATOM 6524 N N . LEU B 1 377 ? 2.881 -31.524 11.607 1.000 22.194 374 LEU A N 1
ATOM 6525 C CA . LEU B 1 377 ? 1.814 -30.700 10.992 1.000 24.800 374 LEU A CA 1
ATOM 6526 C C . LEU B 1 377 ? 2.442 -29.528 10.244 1.000 24.349 374 LEU A C 1
ATOM 6527 O O . LEU B 1 377 ? 3.402 -28.903 10.759 1.000 21.192 374 LEU A O 1
ATOM 6532 N N . TYR B 1 378 ? 1.883 -29.231 9.074 1.000 22.253 375 TYR A N 1
ATOM 6533 C CA . TYR B 1 378 ? 2.377 -28.204 8.125 1.000 22.008 375 TYR A CA 1
ATOM 6534 C C . TYR B 1 378 ? 1.223 -27.277 7.757 1.000 23.163 375 TYR A C 1
ATOM 6535 O O . TYR B 1 378 ? 0.080 -27.689 7.902 1.000 21.619 375 TYR A O 1
ATOM 6544 N N . GLY B 1 379 ? 1.536 -26.058 7.329 1.000 24.696 376 GLY A N 1
ATOM 6545 C CA . GLY B 1 379 ? 0.590 -25.163 6.638 1.000 25.109 376 GLY A CA 1
ATOM 6546 C C . GLY B 1 379 ? -0.713 -24.997 7.399 1.000 28.721 376 GLY A C 1
ATOM 6547 O O . GLY B 1 379 ? -0.670 -24.797 8.624 1.000 28.374 376 GLY A O 1
ATOM 6548 N N . GLU B 1 380 ? -1.848 -25.086 6.702 1.000 27.819 377 GLU A N 1
ATOM 6549 C CA . GLU B 1 380 ? -3.199 -24.835 7.280 1.000 27.927 377 GLU A CA 1
ATOM 6550 C C . GLU B 1 380 ? -3.455 -25.759 8.482 1.000 26.421 377 GLU A C 1
ATOM 6551 O O . GLU B 1 380 ? -4.053 -25.280 9.472 1.000 25.227 377 GLU A O 1
ATOM 6557 N N . GLU B 1 381 ? -3.034 -27.027 8.412 1.000 22.953 378 GLU A N 1
ATOM 6558 C CA . GLU B 1 381 ? -3.237 -28.022 9.499 1.000 25.993 378 GLU A CA 1
ATOM 6559 C C . GLU B 1 381 ? -2.491 -27.543 10.748 1.000 22.334 378 GLU A C 1
ATOM 6560 O O . GLU B 1 381 ? -3.055 -27.634 11.838 1.000 22.542 378 GLU A O 1
ATOM 6566 N N . MET B 1 382 ? -1.258 -27.057 10.566 1.000 24.050 379 MET A N 1
ATOM 6567 C CA . MET B 1 382 ? -0.429 -26.501 11.667 1.000 19.344 379 MET A CA 1
ATOM 6568 C C . MET B 1 382 ? -1.132 -25.268 12.261 1.000 18.526 379 MET A C 1
ATOM 6569 O O . MET B 1 382 ? -1.237 -25.180 13.480 1.000 19.938 379 MET A O 1
ATOM 6574 N N . VAL B 1 383 ? -1.628 -24.356 11.425 1.000 19.311 380 VAL A N 1
ATOM 6575 C CA . VAL B 1 383 ? -2.298 -23.102 11.883 1.000 19.986 380 VAL A CA 1
ATOM 6576 C C . VAL B 1 383 ? -3.499 -23.472 12.769 1.000 21.535 380 VAL A C 1
ATOM 6577 O O . VAL B 1 383 ? -3.615 -22.882 13.843 1.000 21.005 380 VAL A O 1
ATOM 6581 N N . GLN B 1 384 ? -4.327 -24.451 12.358 1.000 24.773 381 GLN A N 1
ATOM 6582 C CA . GLN B 1 384 ? -5.538 -24.876 13.119 1.000 26.787 381 GLN A CA 1
ATOM 6583 C C . GLN B 1 384 ? -5.087 -25.451 14.469 1.000 27.398 381 GLN A C 1
ATOM 6584 O O . GLN B 1 384 ? -5.671 -25.074 15.500 1.000 26.448 381 GLN A O 1
ATOM 6590 N N . ALA B 1 385 ? -4.050 -26.298 14.467 1.000 26.060 382 ALA A N 1
ATOM 6591 C CA . ALA B 1 385 ? -3.469 -26.900 15.688 1.000 27.479 382 ALA A CA 1
ATOM 6592 C C . ALA B 1 385 ? -2.916 -25.802 16.596 1.000 21.588 382 ALA A C 1
ATOM 6593 O O . ALA B 1 385 ? -3.146 -25.872 17.799 1.000 21.573 382 ALA A O 1
ATOM 6595 N N . LEU B 1 386 ? -2.184 -24.827 16.053 1.000 21.560 383 LEU A N 1
ATOM 6596 C CA . LEU B 1 386 ? -1.590 -23.739 16.882 1.000 20.350 383 LEU A CA 1
ATOM 6597 C C . LEU B 1 386 ? -2.707 -22.928 17.552 1.000 22.604 383 LEU A C 1
ATOM 6598 O O . LEU B 1 386 ? -2.553 -22.591 18.733 1.000 24.643 383 LEU A O 1
ATOM 6603 N N . LYS B 1 387 ? -3.804 -22.646 16.843 1.000 23.938 384 LYS A N 1
ATOM 6604 C CA . LYS B 1 387 ? -4.960 -21.925 17.440 1.000 23.889 384 LYS A CA 1
ATOM 6605 C C . LYS B 1 387 ? -5.496 -22.731 18.634 1.000 26.222 384 LYS A C 1
ATOM 6606 O O . LYS B 1 387 ? -5.819 -22.111 19.659 1.000 29.583 384 LYS A O 1
ATOM 6612 N N . GLN B 1 388 ? -5.561 -24.062 18.527 1.000 27.703 385 GLN A N 1
ATOM 6613 C CA . GLN B 1 388 ? -6.057 -24.945 19.619 1.000 30.890 385 GLN A CA 1
ATOM 6614 C C . GLN B 1 388 ? -5.039 -25.051 20.762 1.000 28.710 385 GLN A C 1
ATOM 6615 O O . GLN B 1 388 ? -5.487 -25.176 21.903 1.000 32.401 385 GLN A O 1
ATOM 6621 N N . LEU B 1 389 ? -3.731 -25.034 20.477 1.000 27.359 386 LEU A N 1
ATOM 6622 C CA . LEU B 1 389 ? -2.667 -25.253 21.501 1.000 28.056 386 LEU A CA 1
ATOM 6623 C C . LEU B 1 389 ? -2.358 -23.981 22.310 1.000 25.507 386 LEU A C 1
ATOM 6624 O O . LEU B 1 389 ? -1.861 -24.107 23.451 1.000 25.792 386 LEU A O 1
ATOM 6629 N N . LYS B 1 390 ? -2.608 -22.787 21.766 1.000 23.367 387 LYS A N 1
ATOM 6630 C CA . LYS B 1 390 ? -2.138 -21.512 22.366 1.000 23.290 387 LYS A CA 1
ATOM 6631 C C . LYS B 1 390 ? -2.628 -21.389 23.819 1.000 24.721 387 LYS A C 1
ATOM 6632 O O . LYS B 1 390 ? -1.832 -21.004 24.681 1.000 23.153 387 LYS A O 1
ATOM 6638 N N . ASP B 1 391 ? -3.894 -21.728 24.076 1.000 23.464 388 ASP A N 1
ATOM 6639 C CA . ASP B 1 391 ? -4.530 -21.621 25.412 1.000 26.409 388 ASP A CA 1
ATOM 6640 C C . ASP B 1 391 ? -4.695 -23.020 26.016 1.000 28.255 388 ASP A C 1
ATOM 6641 O O . ASP B 1 391 ? -5.630 -23.200 26.807 1.000 30.360 388 ASP A O 1
ATOM 6646 N N . SER B 1 392 ? -3.821 -23.967 25.666 1.000 25.758 389 SER A N 1
ATOM 6647 C CA . SER B 1 392 ? -3.828 -25.349 26.217 1.000 23.794 389 SER A CA 1
ATOM 6648 C C . SER B 1 392 ? -2.469 -25.636 26.852 1.000 25.673 389 SER A C 1
ATOM 6649 O O . SER B 1 392 ? -1.457 -25.276 26.236 1.000 25.023 389 SER A O 1
ATOM 6652 N N . GLU B 1 393 ? -2.447 -26.315 28.000 1.000 27.534 390 GLU A N 1
ATOM 6653 C CA . GLU B 1 393 ? -1.182 -26.802 28.615 1.000 27.013 390 GLU A CA 1
ATOM 6654 C C . GLU B 1 393 ? -0.527 -27.835 27.690 1.000 23.984 390 GLU A C 1
ATOM 6655 O O . GLU B 1 393 ? 0.698 -28.075 27.839 1.000 19.405 390 GLU A O 1
ATOM 6661 N N . GLU B 1 394 ? -1.273 -28.398 26.735 1.000 20.620 391 GLU A N 1
ATOM 6662 C CA . GLU B 1 394 ? -0.734 -29.416 25.795 1.000 19.894 391 GLU A CA 1
ATOM 6663 C C . GLU B 1 394 ? 0.361 -28.803 24.909 1.000 19.019 391 GLU A C 1
ATOM 6664 O O . GLU B 1 394 ? 1.127 -29.572 24.288 1.000 19.056 391 GLU A O 1
ATOM 6670 N N . ARG B 1 395 ? 0.494 -27.469 24.873 1.000 17.127 392 ARG A N 1
ATOM 6671 C CA . ARG B 1 395 ? 1.584 -26.821 24.104 1.000 17.888 392 ARG A CA 1
ATOM 6672 C C . ARG B 1 395 ? 2.935 -27.397 24.553 1.000 18.638 392 ARG A C 1
ATOM 6673 O O . ARG B 1 395 ? 3.831 -27.480 23.692 1.000 21.065 392 ARG A O 1
ATOM 6681 N N . ALA B 1 396 ? 3.068 -27.820 25.817 1.000 19.345 393 ALA A N 1
ATOM 6682 C CA . ALA B 1 396 ? 4.318 -28.389 26.389 1.000 18.183 393 ALA A CA 1
ATOM 6683 C C . ALA B 1 396 ? 4.711 -29.686 25.668 1.000 21.078 393 ALA A C 1
ATOM 6684 O O . ALA B 1 396 ? 5.887 -30.084 25.797 1.000 22.797 393 ALA A O 1
ATOM 6686 N N . SER B 1 397 ? 3.789 -30.316 24.941 1.000 21.500 394 SER A N 1
ATOM 6687 C CA . SER B 1 397 ? 3.991 -31.639 24.288 1.000 23.429 394 SER A CA 1
ATOM 6688 C C . SER B 1 397 ? 4.366 -31.489 22.809 1.000 22.776 394 SER A C 1
ATOM 6689 O O . SER B 1 397 ? 4.275 -32.509 22.075 1.000 18.613 394 SER A O 1
ATOM 6692 N N . TYR B 1 398 ? 4.723 -30.277 22.373 1.000 18.046 395 TYR A N 1
ATOM 6693 C CA . TYR B 1 398 ? 5.065 -29.955 20.968 1.000 16.384 395 TYR A CA 1
ATOM 6694 C C . TYR B 1 398 ? 6.328 -29.099 20.946 1.000 17.279 395 TYR A C 1
ATOM 6695 O O . TYR B 1 398 ? 6.605 -28.385 21.919 1.000 18.424 395 TYR A O 1
ATOM 6704 N N . ILE B 1 399 ? 7.073 -29.172 19.855 1.000 17.582 396 ILE A N 1
ATOM 6705 C CA . ILE B 1 399 ? 8.056 -28.115 19.496 1.000 16.948 396 ILE A CA 1
ATOM 6706 C C . ILE B 1 399 ? 7.697 -27.565 18.120 1.000 15.562 396 ILE A C 1
ATOM 6707 O O . ILE B 1 399 ? 6.990 -28.220 17.328 1.000 16.276 396 ILE A O 1
ATOM 6712 N N . LEU B 1 400 ? 8.191 -26.374 17.847 1.000 14.523 397 LEU A N 1
ATOM 6713 C CA . LEU B 1 400 ? 8.189 -25.793 16.498 1.000 14.834 397 LEU A CA 1
ATOM 6714 C C . LEU B 1 400 ? 9.599 -25.904 15.924 1.000 14.269 397 LEU A C 1
ATOM 6715 O O . LEU B 1 400 ? 10.571 -25.727 16.677 1.000 16.334 397 LEU A O 1
ATOM 6720 N N . MET B 1 401 ? 9.702 -26.223 14.640 1.000 14.378 398 MET A N 1
ATOM 6721 C CA . MET B 1 401 ? 11.018 -26.346 13.968 1.000 13.260 398 MET A CA 1
ATOM 6722 C C . MET B 1 401 ? 10.997 -25.605 12.639 1.000 14.659 398 MET A C 1
ATOM 6723 O O . MET B 1 401 ? 9.939 -25.564 11.977 1.000 16.485 398 MET A O 1
ATOM 6728 N N . GLU B 1 402 ? 12.136 -25.026 12.288 1.000 14.964 399 GLU A N 1
ATOM 6729 C CA . GLU B 1 402 ? 12.407 -24.484 10.944 1.000 16.050 399 GLU A CA 1
ATOM 6730 C C . GLU B 1 402 ? 12.078 -25.556 9.903 1.000 18.328 399 GLU A C 1
ATOM 6731 O O . GLU B 1 402 ? 12.524 -26.706 10.060 1.000 18.049 399 GLU A O 1
ATOM 6737 N N . LYS B 1 403 ? 11.323 -25.190 8.869 1.000 19.320 400 LYS A N 1
ATOM 6738 C CA . LYS B 1 403 ? 10.980 -26.110 7.754 1.000 19.445 400 LYS A CA 1
ATOM 6739 C C . LYS B 1 403 ? 12.188 -26.188 6.833 1.000 20.038 400 LYS A C 1
ATOM 6740 O O . LYS B 1 403 ? 12.593 -25.127 6.330 1.000 21.007 400 LYS A O 1
ATOM 6746 N N . ILE B 1 404 ? 12.736 -27.390 6.660 1.000 20.732 401 ILE A N 1
ATOM 6747 C CA . ILE B 1 404 ? 13.908 -27.635 5.773 1.000 22.017 401 ILE A CA 1
ATOM 6748 C C . ILE B 1 404 ? 13.348 -28.140 4.439 1.000 22.218 401 ILE A C 1
ATOM 6749 O O . ILE B 1 404 ? 12.580 -29.141 4.465 1.000 23.733 401 ILE A O 1
ATOM 6754 N N . GLU B 1 405 ? 13.663 -27.436 3.344 1.000 25.465 402 GLU A N 1
ATOM 6755 C CA A GLU B 1 405 ? 13.181 -27.767 1.974 0.500 26.531 402 GLU A CA 1
ATOM 6756 C CA B GLU B 1 405 ? 13.181 -27.765 1.974 0.500 26.625 402 GLU A CA 1
ATOM 6757 C C . GLU B 1 405 ? 14.387 -28.003 1.072 1.000 24.612 402 GLU A C 1
ATOM 6758 O O . GLU B 1 405 ? 14.901 -27.070 0.473 1.000 31.548 402 GLU A O 1
ATOM 6769 N N . PRO B 1 406 ? 14.888 -29.257 0.950 1.000 19.295 403 PRO A N 1
ATOM 6770 C CA . PRO B 1 406 ? 16.026 -29.517 0.073 1.000 19.173 403 PRO A CA 1
ATOM 6771 C C . PRO B 1 406 ? 15.632 -29.308 -1.391 1.000 19.369 403 PRO A C 1
ATOM 6772 O O . PRO B 1 406 ? 14.444 -29.412 -1.701 1.000 20.225 403 PRO A O 1
ATOM 6776 N N . GLU B 1 407 ? 16.643 -29.112 -2.240 1.000 21.069 404 GLU A N 1
ATOM 6777 C CA . GLU B 1 407 ? 16.507 -29.027 -3.717 1.000 23.181 404 GLU A CA 1
ATOM 6778 C C . GLU B 1 407 ? 15.977 -30.367 -4.217 1.000 19.975 404 GLU A C 1
ATOM 6779 O O . GLU B 1 407 ? 16.617 -31.390 -4.013 1.000 20.525 404 GLU A O 1
ATOM 6785 N N . PRO B 1 408 ? 14.763 -30.411 -4.805 1.000 22.303 405 PRO A N 1
ATOM 6786 C CA . PRO B 1 408 ? 14.234 -31.648 -5.369 1.000 20.945 405 PRO A CA 1
ATOM 6787 C C . PRO B 1 408 ? 15.114 -32.146 -6.521 1.000 22.009 405 PRO A C 1
ATOM 6788 O O . PRO B 1 408 ? 15.726 -31.343 -7.199 1.000 21.540 405 PRO A O 1
ATOM 6792 N N . PHE B 1 409 ? 15.147 -33.463 -6.718 1.000 18.119 406 PHE A N 1
ATOM 6793 C CA . PHE B 1 409 ? 15.815 -34.130 -7.861 1.000 15.877 406 PHE A CA 1
ATOM 6794 C C . PHE B 1 409 ? 14.955 -35.317 -8.313 1.000 17.210 406 PHE A C 1
ATOM 6795 O O . PHE B 1 409 ? 14.005 -35.713 -7.611 1.000 17.980 406 PHE A O 1
ATOM 6803 N N . GLU B 1 410 ? 15.291 -35.882 -9.471 1.000 17.555 407 GLU A N 1
ATOM 6804 C CA . GLU B 1 410 ? 14.500 -36.960 -10.118 1.000 16.764 407 GLU A CA 1
ATOM 6805 C C . GLU B 1 410 ? 15.140 -38.309 -9.794 1.000 16.765 407 GLU A C 1
ATOM 6806 O O . GLU B 1 410 ? 16.384 -38.448 -9.918 1.000 17.510 407 GLU A O 1
ATOM 6812 N N . ASN B 1 411 ? 14.320 -39.261 -9.370 1.000 14.620 408 ASN A N 1
ATOM 6813 C CA . ASN B 1 411 ? 14.745 -40.673 -9.285 1.000 14.956 408 ASN A CA 1
ATOM 6814 C C . ASN B 1 411 ? 13.498 -41.523 -9.473 1.000 17.358 408 ASN A C 1
ATOM 6815 O O . ASN B 1 411 ? 12.374 -40.975 -9.595 1.000 18.542 408 ASN A O 1
ATOM 6820 N N . CYS B 1 412 ? 13.678 -42.831 -9.473 1.000 16.778 409 CYS A N 1
ATOM 6821 C CA . CYS B 1 412 ? 12.578 -43.808 -9.641 1.000 18.408 409 CYS A CA 1
ATOM 6822 C C . CYS B 1 412 ? 12.480 -44.625 -8.352 1.000 17.015 409 CYS A C 1
ATOM 6823 O O . CYS B 1 412 ? 13.513 -45.189 -7.965 1.000 15.026 409 CYS A O 1
ATOM 6826 N N . LEU B 1 413 ? 11.328 -44.606 -7.664 1.000 14.967 410 LEU A N 1
ATOM 6827 C CA . LEU B 1 413 ? 11.165 -45.270 -6.343 1.000 17.273 410 LEU A CA 1
ATOM 6828 C C . LEU B 1 413 ? 10.428 -46.582 -6.591 1.000 16.700 410 LEU A C 1
ATOM 6829 O O . LEU B 1 413 ? 9.313 -46.554 -7.152 1.000 24.696 410 LEU A O 1
ATOM 6834 N N . LEU B 1 414 ? 11.057 -47.691 -6.252 1.000 13.737 411 LEU A N 1
ATOM 6835 C CA . LEU B 1 414 ? 10.492 -49.033 -6.488 1.000 14.209 411 LEU A CA 1
ATOM 6836 C C . LEU B 1 414 ? 9.809 -49.481 -5.201 1.000 14.708 411 LEU A C 1
ATOM 6837 O O . LEU B 1 414 ? 10.471 -49.592 -4.171 1.000 13.806 411 LEU A O 1
ATOM 6842 N N . ARG B 1 415 ? 8.508 -49.714 -5.288 1.000 14.256 412 ARG A N 1
ATOM 6843 C CA . ARG B 1 415 ? 7.679 -50.190 -4.162 1.000 15.621 412 ARG A CA 1
ATOM 6844 C C . ARG B 1 415 ? 6.809 -51.339 -4.657 1.000 13.358 412 ARG A C 1
ATOM 6845 O O . ARG B 1 415 ? 6.241 -51.256 -5.739 1.000 13.635 412 ARG A O 1
ATOM 6853 N N . PRO B 1 416 ? 6.731 -52.463 -3.914 1.000 13.720 413 PRO A N 1
ATOM 6854 C CA . PRO B 1 416 ? 5.940 -53.615 -4.343 1.000 13.780 413 PRO A CA 1
ATOM 6855 C C . PRO B 1 416 ? 4.486 -53.214 -4.595 1.000 15.926 413 PRO A C 1
ATOM 6856 O O . PRO B 1 416 ? 3.921 -52.525 -3.763 1.000 19.100 413 PRO A O 1
ATOM 6860 N N . GLY B 1 417 ? 3.966 -53.586 -5.758 1.000 19.064 414 GLY A N 1
ATOM 6861 C CA . GLY B 1 417 ? 2.558 -53.343 -6.133 1.000 20.213 414 GLY A CA 1
ATOM 6862 C C . GLY B 1 417 ? 2.344 -51.955 -6.726 1.000 25.030 414 GLY A C 1
ATOM 6863 O O . GLY B 1 417 ? 1.193 -51.650 -7.081 1.000 25.923 414 GLY A O 1
ATOM 6864 N N . SER B 1 418 ? 3.400 -51.141 -6.846 1.000 22.419 415 SER A N 1
ATOM 6865 C CA . SER B 1 418 ? 3.354 -49.776 -7.446 1.000 23.776 415 SER A CA 1
ATOM 6866 C C . SER B 1 418 ? 4.118 -49.779 -8.763 1.000 23.267 415 SER A C 1
ATOM 6867 O O . SER B 1 418 ? 5.209 -50.350 -8.849 1.000 21.711 415 SER A O 1
ATOM 6870 N N . PRO B 1 419 ? 3.611 -49.093 -9.812 1.000 22.582 416 PRO A N 1
ATOM 6871 C CA . PRO B 1 419 ? 4.330 -49.023 -11.079 1.000 26.518 416 PRO A CA 1
ATOM 6872 C C . PRO B 1 419 ? 5.631 -48.232 -10.902 1.000 21.942 416 PRO A C 1
ATOM 6873 O O . PRO B 1 419 ? 5.671 -47.384 -10.040 1.000 24.809 416 PRO A O 1
ATOM 6877 N N . ALA B 1 420 ? 6.667 -48.594 -11.668 1.000 21.494 417 ALA A N 1
ATOM 6878 C CA . ALA B 1 420 ? 7.933 -47.830 -11.755 1.000 23.886 417 ALA A CA 1
ATOM 6879 C C . ALA B 1 420 ? 7.609 -46.497 -12.436 1.000 24.944 417 ALA A C 1
ATOM 6880 O O . ALA B 1 420 ? 7.111 -46.520 -13.590 1.000 27.089 417 ALA A O 1
ATOM 6882 N N . ARG B 1 421 ? 7.878 -45.404 -11.726 1.000 28.027 418 ARG A N 1
ATOM 6883 C CA . ARG B 1 421 ? 7.629 -43.995 -12.138 1.000 31.717 418 ARG A CA 1
ATOM 6884 C C . ARG B 1 421 ? 8.837 -43.140 -11.743 1.000 26.347 418 ARG A C 1
ATOM 6885 O O . ARG B 1 421 ? 9.300 -43.271 -10.581 1.000 23.854 418 ARG A O 1
ATOM 6893 N N . VAL B 1 422 ? 9.282 -42.253 -12.627 1.000 24.711 419 VAL A N 1
ATOM 6894 C CA . VAL B 1 422 ? 10.253 -41.177 -12.275 1.000 23.306 419 VAL A CA 1
ATOM 6895 C C . VAL B 1 422 ? 9.480 -40.017 -11.635 1.000 21.166 419 VAL A C 1
ATOM 6896 O O . VAL B 1 422 ? 8.475 -39.557 -12.216 1.000 22.274 419 VAL A O 1
ATOM 6900 N N . VAL B 1 423 ? 9.923 -39.570 -10.463 1.000 18.337 420 VAL A N 1
ATOM 6901 C CA . VAL B 1 423 ? 9.219 -38.523 -9.673 1.000 18.903 420 VAL A CA 1
ATOM 6902 C C . VAL B 1 423 ? 10.262 -37.620 -9.030 1.000 17.130 420 VAL A C 1
ATOM 6903 O O . VAL B 1 423 ? 11.448 -38.004 -8.965 1.000 15.652 420 VAL A O 1
ATOM 6907 N N . GLN B 1 424 ? 9.829 -36.426 -8.630 1.000 18.618 421 GLN A N 1
ATOM 6908 C CA . GLN B 1 424 ? 10.679 -35.483 -7.877 1.000 17.242 421 GLN A CA 1
ATOM 6909 C C . GLN B 1 424 ? 10.763 -35.973 -6.433 1.000 15.036 421 GLN A C 1
ATOM 6910 O O . GLN B 1 424 ? 9.709 -36.277 -5.832 1.000 18.165 421 GLN A O 1
ATOM 6916 N N . CYS B 1 425 ? 11.970 -35.948 -5.889 1.000 15.744 422 CYS A N 1
ATOM 6917 C CA . CYS B 1 425 ? 12.333 -36.575 -4.599 1.000 14.804 422 CYS A CA 1
ATOM 6918 C C . CYS B 1 425 ? 13.225 -35.666 -3.765 1.000 16.305 422 CYS A C 1
ATOM 6919 O O . CYS B 1 425 ? 13.889 -34.781 -4.321 1.000 17.146 422 CYS A O 1
ATOM 6922 N N . ILE B 1 426 ? 13.262 -35.940 -2.470 1.000 15.528 423 ILE A N 1
ATOM 6923 C CA . ILE B 1 426 ? 14.271 -35.378 -1.537 1.000 14.671 423 ILE A CA 1
ATOM 6924 C C . ILE B 1 426 ? 14.768 -36.532 -0.676 1.000 13.996 423 ILE A C 1
ATOM 6925 O O . ILE B 1 426 ? 14.090 -37.593 -0.615 1.000 15.549 423 ILE A O 1
ATOM 6930 N N . SER B 1 427 ? 15.911 -36.344 -0.023 1.000 13.304 424 SER A N 1
ATOM 6931 C CA . SER B 1 427 ? 16.518 -37.432 0.775 1.000 14.708 424 SER A CA 1
ATOM 6932 C C . SER B 1 427 ? 16.724 -37.000 2.223 1.000 15.738 424 SER A C 1
ATOM 6933 O O . SER B 1 427 ? 16.754 -35.784 2.530 1.000 16.087 424 SER A O 1
ATOM 6936 N N . GLU B 1 428 ? 16.918 -37.998 3.067 1.000 15.255 425 GLU A N 1
ATOM 6937 C CA . GLU B 1 428 ? 17.437 -37.848 4.445 1.000 13.389 425 GLU A CA 1
ATOM 6938 C C . GLU B 1 428 ? 18.663 -38.733 4.534 1.000 14.898 425 GLU A C 1
ATOM 6939 O O . GLU B 1 428 ? 18.591 -39.920 4.108 1.000 15.247 425 GLU A O 1
ATOM 6945 N N . LEU B 1 429 ? 19.755 -38.167 5.010 1.000 11.604 426 LEU A N 1
ATOM 6946 C CA . LEU B 1 429 ? 21.026 -38.886 5.200 1.000 12.279 426 LEU A CA 1
ATOM 6947 C C . LEU B 1 429 ? 21.169 -39.221 6.676 1.000 10.312 426 LEU A C 1
ATOM 6948 O O . LEU B 1 429 ? 21.153 -38.306 7.495 1.000 12.787 426 LEU A O 1
ATOM 6953 N N . GLY B 1 430 ? 21.266 -40.501 6.983 1.000 10.676 427 GLY A N 1
ATOM 6954 C CA . GLY B 1 430 ? 21.511 -40.979 8.351 1.000 12.575 427 GLY A CA 1
ATOM 6955 C C . GLY B 1 430 ? 22.927 -41.491 8.495 1.000 11.005 427 GLY A C 1
ATOM 6956 O O . GLY B 1 430 ? 23.468 -42.092 7.532 1.000 12.198 427 GLY A O 1
ATOM 6957 N N . ILE B 1 431 ? 23.513 -41.274 9.669 1.000 10.644 428 ILE A N 1
ATOM 6958 C CA . ILE B 1 431 ? 24.813 -41.862 10.074 1.000 10.679 428 ILE A CA 1
ATOM 6959 C C . ILE B 1 431 ? 24.536 -42.724 11.298 1.000 9.780 428 ILE A C 1
ATOM 6960 O O . ILE B 1 431 ? 23.860 -42.241 12.220 1.000 10.325 428 ILE A O 1
ATOM 6965 N N . PHE B 1 432 ? 25.048 -43.956 11.297 1.000 10.063 429 PHE A N 1
ATOM 6966 C CA . PHE B 1 432 ? 24.893 -44.895 12.429 1.000 9.804 429 PHE A CA 1
ATOM 6967 C C . PHE B 1 432 ? 26.017 -44.670 13.423 1.000 9.840 429 PHE A C 1
ATOM 6968 O O . PHE B 1 432 ? 27.194 -44.681 13.029 1.000 10.428 429 PHE A O 1
ATOM 6976 N N . GLY B 1 433 ? 25.633 -44.464 14.675 1.000 9.290 430 GLY A N 1
ATOM 6977 C CA . GLY B 1 433 ? 26.583 -44.322 15.796 1.000 10.964 430 GLY A CA 1
ATOM 6978 C C . GLY B 1 433 ? 26.552 -45.523 16.717 1.000 10.812 430 GLY A C 1
ATOM 6979 O O . GLY B 1 433 ? 25.466 -46.083 16.980 1.000 10.154 430 GLY A O 1
ATOM 6980 N N . VAL B 1 434 ? 27.721 -45.890 17.221 1.000 9.580 431 VAL A N 1
ATOM 6981 C CA . VAL B 1 434 ? 27.869 -46.969 18.225 1.000 10.159 431 VAL A CA 1
ATOM 6982 C C . VAL B 1 434 ? 28.833 -46.476 19.289 1.000 10.293 431 VAL A C 1
ATOM 6983 O O . VAL B 1 434 ? 29.960 -46.063 18.942 1.000 11.828 431 VAL A O 1
ATOM 6987 N N . TYR B 1 435 ? 28.411 -46.560 20.536 1.000 9.913 432 TYR A N 1
ATOM 6988 C CA . TYR B 1 435 ? 29.328 -46.331 21.673 1.000 10.092 432 TYR A CA 1
ATOM 6989 C C . TYR B 1 435 ? 28.998 -47.307 22.800 1.000 9.962 432 TYR A C 1
ATOM 6990 O O . TYR B 1 435 ? 27.848 -47.794 22.961 1.000 10.309 432 TYR A O 1
ATOM 6999 N N . VAL B 1 436 ? 30.037 -47.654 23.556 1.000 10.692 433 VAL A N 1
ATOM 7000 C CA . VAL B 1 436 ? 29.939 -48.585 24.701 1.000 10.170 433 VAL A CA 1
ATOM 7001 C C . VAL B 1 436 ? 30.789 -48.016 25.828 1.000 11.079 433 VAL A C 1
ATOM 7002 O O . VAL B 1 436 ? 31.923 -47.544 25.557 1.000 12.729 433 VAL A O 1
ATOM 7006 N N . ARG B 1 437 ? 30.223 -48.063 27.023 1.000 11.865 434 ARG A N 1
ATOM 7007 C CA . ARG B 1 437 ? 30.817 -47.506 28.255 1.000 14.520 434 ARG A CA 1
ATOM 7008 C C . ARG B 1 437 ? 30.728 -48.560 29.357 1.000 14.946 434 ARG A C 1
ATOM 7009 O O . ARG B 1 437 ? 29.670 -49.216 29.511 1.000 14.790 434 ARG A O 1
ATOM 7017 N N . GLN B 1 438 ? 31.811 -48.707 30.121 1.000 15.536 435 GLN A N 1
ATOM 7018 C CA . GLN B 1 438 ? 31.794 -49.499 31.375 1.000 16.194 435 GLN A CA 1
ATOM 7019 C C . GLN B 1 438 ? 31.916 -48.512 32.535 1.000 15.276 435 GLN A C 1
ATOM 7020 O O . GLN B 1 438 ? 32.962 -47.844 32.630 1.000 17.155 435 GLN A O 1
ATOM 7026 N N . GLU B 1 439 ? 30.851 -48.338 33.308 1.000 16.906 436 GLU A N 1
ATOM 7027 C CA . GLU B 1 439 ? 30.776 -47.307 34.372 1.000 20.827 436 GLU A CA 1
ATOM 7028 C C . GLU B 1 439 ? 31.120 -45.948 33.758 1.000 22.090 436 GLU A C 1
ATOM 7029 O O . GLU B 1 439 ? 30.340 -45.488 32.916 1.000 26.157 436 GLU A O 1
ATOM 7035 N N . LYS B 1 440 ? 32.274 -45.362 34.100 1.000 23.046 437 LYS A N 1
ATOM 7036 C CA . LYS B 1 440 ? 32.637 -43.994 33.647 1.000 28.333 437 LYS A CA 1
ATOM 7037 C C . LYS B 1 440 ? 33.582 -44.079 32.440 1.000 25.211 437 LYS A C 1
ATOM 7038 O O . LYS B 1 440 ? 33.983 -43.014 31.942 1.000 30.533 437 LYS A O 1
ATOM 7044 N N . THR B 1 441 ? 33.929 -45.284 31.983 1.000 21.324 438 THR A N 1
ATOM 7045 C CA . THR B 1 441 ? 35.022 -45.501 31.006 1.000 23.594 438 THR A CA 1
ATOM 7046 C C . THR B 1 441 ? 34.399 -45.743 29.629 1.000 22.290 438 THR A C 1
ATOM 7047 O O . THR B 1 441 ? 33.756 -46.780 29.451 1.000 17.605 438 THR A O 1
ATOM 7051 N N . LEU B 1 442 ? 34.622 -44.832 28.686 1.000 21.255 439 LEU A N 1
ATOM 7052 C CA . LEU B 1 442 ? 34.178 -45.012 27.284 1.000 18.387 439 LEU A CA 1
ATOM 7053 C C . LEU B 1 442 ? 35.125 -45.998 26.602 1.000 19.642 439 LEU A C 1
ATOM 7054 O O . LEU B 1 442 ? 36.346 -45.726 26.542 1.000 22.471 439 LEU A O 1
ATOM 7059 N N . VAL B 1 443 ? 34.614 -47.123 26.116 1.000 16.193 440 VAL A N 1
ATOM 7060 C CA . VAL B 1 443 ? 35.458 -48.219 25.564 1.000 16.156 440 VAL A CA 1
ATOM 7061 C C . VAL B 1 443 ? 35.352 -48.231 24.032 1.000 15.899 440 VAL A C 1
ATOM 7062 O O . VAL B 1 443 ? 36.256 -48.752 23.369 1.000 17.741 440 VAL A O 1
ATOM 7066 N N . MET B 1 444 ? 34.249 -47.730 23.482 1.000 14.542 441 MET A N 1
ATOM 7067 C CA . MET B 1 444 ? 34.013 -47.683 22.016 1.000 13.381 441 MET A CA 1
ATOM 7068 C C . MET B 1 444 ? 33.195 -46.426 21.714 1.000 12.134 441 MET A C 1
ATOM 7069 O O . MET B 1 444 ? 32.271 -46.097 22.472 1.000 12.182 441 MET A O 1
ATOM 7074 N N . ASN B 1 445 ? 33.551 -45.728 20.646 1.000 13.152 442 ASN A N 1
ATOM 7075 C CA . ASN B 1 445 ? 32.808 -44.527 20.186 1.000 12.216 442 ASN A CA 1
ATOM 7076 C C . ASN B 1 445 ? 33.111 -44.339 18.711 1.000 13.298 442 ASN A C 1
ATOM 7077 O O . ASN B 1 445 ? 34.258 -43.964 18.369 1.000 14.896 442 ASN A O 1
ATOM 7082 N N . LYS B 1 446 ? 32.151 -44.642 17.853 1.000 12.676 443 LYS A N 1
ATOM 7083 C CA . LYS B 1 446 ? 32.445 -44.609 16.414 1.000 13.206 443 LYS A CA 1
ATOM 7084 C C . LYS B 1 446 ? 31.188 -44.406 15.594 1.000 10.880 443 LYS A C 1
ATOM 7085 O O . LYS B 1 446 ? 30.060 -44.500 16.105 1.000 9.780 443 LYS A O 1
ATOM 7091 N N . HIS B 1 447 ? 31.419 -44.048 14.350 1.000 10.836 444 HIS A N 1
ATOM 7092 C CA . HIS B 1 447 ? 30.413 -44.191 13.275 1.000 10.808 444 HIS A CA 1
ATOM 7093 C C . HIS B 1 447 ? 30.639 -45.565 12.634 1.000 11.520 444 HIS A C 1
ATOM 7094 O O . HIS B 1 447 ? 31.796 -46.052 12.613 1.000 12.100 444 HIS A O 1
ATOM 7101 N N . VAL B 1 448 ? 29.589 -46.191 12.104 1.000 10.707 445 VAL A N 1
ATOM 7102 C CA . VAL B 1 448 ? 29.702 -47.563 11.533 1.000 11.706 445 VAL A CA 1
ATOM 7103 C C . VAL B 1 448 ? 29.089 -47.662 10.142 1.000 11.234 445 VAL A C 1
ATOM 7104 O O . VAL B 1 448 ? 29.229 -48.734 9.526 1.000 13.207 445 VAL A O 1
ATOM 7108 N N . GLY B 1 449 ? 28.519 -46.582 9.626 1.000 11.062 446 GLY A N 1
ATOM 7109 C CA . GLY B 1 449 ? 28.027 -46.547 8.246 1.000 10.353 446 GLY A CA 1
ATOM 7110 C C . GLY B 1 449 ? 26.937 -45.512 8.075 1.000 11.379 446 GLY A C 1
ATOM 7111 O O . GLY B 1 449 ? 26.721 -44.670 8.985 1.000 10.620 446 GLY A O 1
ATOM 7112 N N . HIS B 1 450 ? 26.303 -45.530 6.915 1.000 11.481 447 HIS A N 1
ATOM 7113 C CA . HIS B 1 450 ? 25.295 -44.517 6.533 1.000 12.189 447 HIS A CA 1
ATOM 7114 C C . HIS B 1 450 ? 24.018 -45.184 6.044 1.000 10.671 447 HIS A C 1
ATOM 7115 O O . HIS B 1 450 ? 24.015 -46.379 5.769 1.000 12.280 447 HIS A O 1
ATOM 7122 N N . LEU B 1 451 ? 22.978 -44.374 5.962 1.000 12.044 448 LEU A N 1
ATOM 7123 C CA . LEU B 1 451 ? 21.673 -44.714 5.376 1.000 11.449 448 LEU A CA 1
ATOM 7124 C C . LEU B 1 451 ? 21.174 -43.486 4.623 1.000 14.213 448 LEU A C 1
ATOM 7125 O O . LEU B 1 451 ? 20.877 -42.471 5.272 1.000 16.287 448 LEU A O 1
ATOM 7130 N N . LEU B 1 452 ? 21.042 -43.586 3.309 1.000 12.812 449 LEU A N 1
ATOM 7131 C CA . LEU B 1 452 ? 20.327 -42.555 2.529 1.000 11.939 449 LEU A CA 1
ATOM 7132 C C . LEU B 1 452 ? 18.933 -43.109 2.268 1.000 12.167 449 LEU A C 1
ATOM 7133 O O . LEU B 1 452 ? 18.827 -44.268 1.828 1.000 13.209 449 LEU A O 1
ATOM 7138 N N . ARG B 1 453 ? 17.900 -42.370 2.646 1.000 12.506 450 ARG A N 1
ATOM 7139 C CA A ARG B 1 453 ? 16.492 -42.703 2.315 0.500 13.548 450 ARG A CA 1
ATOM 7140 C CA B ARG B 1 453 ? 16.517 -42.727 2.246 0.500 14.636 450 ARG A CA 1
ATOM 7141 C C . ARG B 1 453 ? 15.931 -41.566 1.463 1.000 14.556 450 ARG A C 1
ATOM 7142 O O . ARG B 1 453 ? 16.312 -40.402 1.725 1.000 15.137 450 ARG A O 1
ATOM 7157 N N . THR B 1 454 ? 15.059 -41.902 0.523 1.000 13.472 451 THR A N 1
ATOM 7158 C CA . THR B 1 454 ? 14.571 -40.935 -0.475 1.000 15.373 451 THR A CA 1
ATOM 7159 C C . THR B 1 454 ? 13.052 -41.049 -0.543 1.000 15.197 451 THR A C 1
ATOM 7160 O O . THR B 1 454 ? 12.530 -42.166 -0.495 1.000 16.314 451 THR A O 1
ATOM 7164 N N . LYS B 1 455 ? 12.367 -39.908 -0.608 1.000 14.385 452 LYS A N 1
ATOM 7165 C CA . LYS B 1 455 ? 10.889 -39.895 -0.631 1.000 16.226 452 LYS A CA 1
ATOM 7166 C C . LYS B 1 455 ? 10.447 -38.963 -1.751 1.000 14.910 452 LYS A C 1
ATOM 7167 O O . LYS B 1 455 ? 11.175 -37.988 -2.046 1.000 13.889 452 LYS A O 1
ATOM 7173 N N . ALA B 1 456 ? 9.307 -39.279 -2.357 1.000 15.748 453 ALA A N 1
ATOM 7174 C CA . ALA B 1 456 ? 8.637 -38.424 -3.351 1.000 19.397 453 ALA A CA 1
ATOM 7175 C C . ALA B 1 456 ? 8.193 -37.126 -2.670 1.000 20.267 453 ALA A C 1
ATOM 7176 O O . ALA B 1 456 ? 7.741 -37.182 -1.520 1.000 19.325 453 ALA A O 1
ATOM 7178 N N . ILE B 1 457 ? 8.292 -36.008 -3.384 1.000 23.327 454 ILE A N 1
ATOM 7179 C CA . ILE B 1 457 ? 7.844 -34.670 -2.903 1.000 29.084 454 ILE A CA 1
ATOM 7180 C C . ILE B 1 457 ? 6.343 -34.551 -3.185 1.000 39.009 454 ILE A C 1
ATOM 7181 O O . ILE B 1 457 ? 5.761 -33.561 -2.707 1.000 47.231 454 ILE A O 1
ATOM 7186 N N . GLY B 1 467 ? 4.458 -40.127 1.051 1.000 53.378 464 GLY A N 1
ATOM 7187 C CA . GLY B 1 467 ? 4.633 -41.583 0.882 1.000 46.097 464 GLY A CA 1
ATOM 7188 C C . GLY B 1 467 ? 5.862 -42.084 1.621 1.000 48.423 464 GLY A C 1
ATOM 7189 O O . GLY B 1 467 ? 6.533 -41.273 2.289 1.000 47.888 464 GLY A O 1
ATOM 7190 N N . VAL B 1 468 ? 6.178 -43.373 1.494 1.000 48.612 465 VAL A N 1
ATOM 7191 C CA . VAL B 1 468 ? 7.219 -44.018 2.347 1.000 42.056 465 VAL A CA 1
ATOM 7192 C C . VAL B 1 468 ? 8.593 -43.560 1.840 1.000 29.207 465 VAL A C 1
ATOM 7193 O O . VAL B 1 468 ? 8.739 -43.316 0.619 1.000 30.956 465 VAL A O 1
ATOM 7197 N N . ALA B 1 469 ? 9.547 -43.394 2.755 1.000 25.152 466 ALA A N 1
ATOM 7198 C CA . ALA B 1 469 ? 10.978 -43.244 2.429 1.000 25.022 466 ALA A CA 1
ATOM 7199 C C . ALA B 1 469 ? 11.468 -44.601 1.909 1.000 23.458 466 ALA A C 1
ATOM 7200 O O . ALA B 1 469 ? 11.034 -45.633 2.444 1.000 26.044 466 ALA A O 1
ATOM 7202 N N . VAL B 1 470 ? 12.300 -44.605 0.867 1.000 14.677 467 VAL A N 1
ATOM 7203 C CA . VAL B 1 470 ? 12.840 -45.851 0.263 1.000 13.145 467 VAL A CA 1
ATOM 7204 C C . VAL B 1 470 ? 14.365 -45.855 0.434 1.000 13.221 467 VAL A C 1
ATOM 7205 O O . VAL B 1 470 ? 14.990 -44.781 0.591 1.000 12.861 467 VAL A O 1
ATOM 7209 N N . LEU B 1 471 ? 14.941 -47.036 0.444 1.000 11.081 468 LEU A N 1
ATOM 7210 C CA . LEU B 1 471 ? 16.403 -47.217 0.630 1.000 10.090 468 LEU A CA 1
ATOM 7211 C C . LEU B 1 471 ? 17.154 -46.685 -0.588 1.000 10.709 468 LEU A C 1
ATOM 7212 O O . LEU B 1 471 ? 16.688 -46.856 -1.744 1.000 12.661 468 LEU A O 1
ATOM 7217 N N . ASP B 1 472 ? 18.298 -46.054 -0.345 1.000 11.347 469 ASP A N 1
ATOM 7218 C CA . ASP B 1 472 ? 19.082 -45.392 -1.413 1.000 11.196 469 ASP A CA 1
ATOM 7219 C C . ASP B 1 472 ? 20.554 -45.567 -1.062 1.000 10.709 469 ASP A C 1
ATOM 7220 O O . ASP B 1 472 ? 20.847 -46.104 0.019 1.000 11.290 469 ASP A O 1
ATOM 7225 N N . ASN B 1 473 ? 21.443 -45.132 -1.945 1.000 9.934 470 ASN A N 1
ATOM 7226 C CA . ASN B 1 473 ? 22.896 -45.056 -1.659 1.000 11.477 470 ASN A CA 1
ATOM 7227 C C . ASN B 1 473 ? 23.397 -43.697 -2.105 1.000 12.286 470 ASN A C 1
ATOM 7228 O O . ASN B 1 473 ? 23.034 -43.213 -3.174 1.000 13.365 470 ASN A O 1
ATOM 7233 N N . PRO B 1 474 ? 24.266 -43.051 -1.303 1.000 12.658 471 PRO A N 1
ATOM 7234 C CA . PRO B 1 474 ? 24.792 -41.731 -1.653 1.000 12.310 471 PRO A CA 1
ATOM 7235 C C . PRO B 1 474 ? 25.955 -41.816 -2.646 1.000 16.253 471 PRO A C 1
ATOM 7236 O O . PRO B 1 474 ? 27.054 -42.162 -2.272 1.000 18.484 471 PRO A O 1
ATOM 7240 N N . TYR B 1 475 ? 25.686 -41.458 -3.898 1.000 13.783 472 TYR A N 1
ATOM 7241 C CA . TYR B 1 475 ? 26.696 -41.493 -4.984 1.000 15.664 472 TYR A CA 1
ATOM 7242 C C . TYR B 1 475 ? 27.559 -40.244 -4.853 1.000 18.212 472 TYR A C 1
ATOM 7243 O O . TYR B 1 475 ? 27.044 -39.130 -4.914 1.000 17.865 472 TYR A O 1
ATOM 7252 N N . PRO B 1 476 ? 28.891 -40.390 -4.642 1.000 24.375 473 PRO A N 1
ATOM 7253 C CA . PRO B 1 476 ? 29.747 -39.261 -4.300 1.000 26.776 473 PRO A CA 1
ATOM 7254 C C . PRO B 1 476 ? 29.962 -38.319 -5.493 1.000 23.195 473 PRO A C 1
ATOM 7255 O O . PRO B 1 476 ? 30.331 -38.800 -6.544 1.000 27.862 473 PRO A O 1
ATOM 7259 N N . VAL B 1 477 ? 29.694 -37.029 -5.296 1.000 22.562 474 VAL A N 1
ATOM 7260 C CA . VAL B 1 477 ? 29.968 -35.960 -6.311 1.000 24.369 474 VAL A CA 1
ATOM 7261 C C . VAL B 1 477 ? 30.671 -34.778 -5.635 1.000 32.478 474 VAL A C 1
ATOM 7262 O O . VAL B 1 477 ? 30.738 -34.711 -4.405 1.000 28.597 474 VAL A O 1
#